Protein AF-A0A8J4B755-F1 (afdb_monomer)

Solvent-accessible surface area (backbone atoms only — not comparable to full-atom values): 79147 Å² total; per-residue (Å²): 116,48,70,44,84,85,80,72,71,47,61,29,41,59,79,61,83,51,44,21,75,85,78,73,42,72,58,63,77,44,83,29,50,64,48,62,47,71,40,53,87,45,97,86,51,49,48,25,74,41,77,45,76,20,34,78,77,36,71,37,46,46,49,58,46,61,76,39,72,43,29,35,39,36,38,30,28,19,37,40,72,45,98,89,33,72,62,27,54,36,50,59,56,68,59,55,45,43,48,38,69,38,93,82,14,48,42,48,37,45,19,38,54,24,54,59,19,34,35,56,35,79,83,66,45,43,65,42,79,30,76,23,81,61,45,77,59,45,72,63,50,36,61,69,54,45,51,51,47,41,57,70,53,29,62,85,73,73,47,64,71,87,80,33,69,31,44,35,38,31,34,33,55,88,42,43,85,61,56,76,46,40,55,46,37,33,62,35,56,40,39,29,41,21,21,53,43,71,67,10,68,67,19,69,15,41,53,48,27,24,56,40,15,21,37,49,51,68,60,19,18,22,92,91,35,76,42,62,19,56,72,12,15,38,23,65,7,50,19,34,65,42,64,64,51,27,42,54,31,54,35,33,47,57,63,43,74,36,32,68,88,72,39,63,72,31,26,53,49,77,45,82,41,35,27,44,73,73,22,48,99,40,44,25,27,39,37,35,43,50,71,78,41,100,78,61,55,52,28,40,31,39,28,32,36,48,59,37,83,30,21,53,60,45,50,79,81,40,43,64,12,42,34,33,35,35,31,34,32,69,39,71,78,31,59,65,46,77,75,80,46,59,42,25,47,78,50,53,42,50,58,66,39,73,51,74,41,66,96,70,31,33,32,41,38,30,37,65,64,40,80,90,79,41,32,32,36,43,36,39,22,36,43,92,87,45,69,86,60,48,37,78,59,77,78,76,80,72,78,80,76,83,76,81,83,80,84,88,82,83,95,79,78,83,81,79,80,80,80,77,79,81,79,80,80,77,86,75,79,85,80,75,80,77,80,74,77,77,76,75,80,70,80,75,75,75,75,76,75,75,75,74,75,73,74,75,75,73,80,72,76,76,75,77,74,77,77,76,78,76,77,78,76,78,80,72,80,75,77,78,73,82,73,76,84,78,74,79,76,79,76,78,76,78,77,80,72,84,74,74,85,77,79,83,77,82,80,81,81,82,84,83,81,87,77,84,83,79,85,83,82,87,81,86,82,90,81,88,82,84,87,90,85,82,92,84,84,87,82,81,94,73,82,86,74,84,74,80,78,76,72,70,66,40,76,44,79,46,43,18,31,30,23,34,32,89,43,82,97,66,55,48,28,32,34,38,27,66,80,87,49,85,51,63,28,40,42,78,56,81,50,46,23,70,88,78,72,43,74,56,50,56,23,76,17,38,33,37,29,37,35,31,18,78,40,95,87,53,48,50,27,79,44,76,45,74,23,38,76,79,38,70,28,50,51,44,60,46,59,75,39,72,43,31,35,38,35,39,29,28,21,31,36,66,44,99,68,34,75,54,32,59,34,53,59,54,67,58,56,45,41,49,38,68,42,93,82,14,47,43,49,37,44,20,39,54,25,54,59,18,34,35,56,35,80,84,67,46,42,64,40,79,24,77,29,75,29,39,64,54,45,74,62,51,32,64,67,50,45,51,52,48,40,58,68,51,28,62,85,72,72,48,62,72,90,79,37,68,32,42,35,38,32,34,35,57,86,42,40,83,62,52,75,49,34,54,46,24,24,26,25,52,43,42,30,40,22,22,51,42,70,65,8,69,66,20,67,15,39,52,47,27,24,54,41,14,22,44,51,52,64,60,19,16,24,93,91,36,79,35,64,17,52,73,12,13,40,19,72,6,51,22,36,65,39,67,63,52,27,42,54,29,54,43,40,41,58,60,42,74,35,30,67,88,72,41,62,73,30,27,48,50,77,44,80,40,36,27,44,73,62,31,76,45,83,35,28,29,37,36,34,45,51,74,79,41,100,80,62,62,52,26,39,28,41,28,30,36,49,60,38,83,26,22,56,62,45,50,78,81,40,41,66,12,42,35,33,34,35,28,32,31,74,35,71,78,30,59,56,41,74,64,78,45,58,41,23,46,78,50,53,44,53,57,66,37,72,52,72,45,69,96,69,32,32,34,42,38,33,36,65,61,40,84,89,80,42,32,34,38,42,34,39,24,37,44,92,87,47,69,88,61,49,37,77,59,78,72,87,76,84,80,88,75,93,78,87,82,86,79,80,92,80,79,89,81,77,85,86,83,84,88,84,83,89,88,84,88,87,88,90,91,92,85,86,89,89,89,88,90,84,91,91,83,91,88,90,87,88,88,86,84,83,90,79,85,84,82,80,83,85,79,83,82,82,84,81,82,86,81,83,86,84,84,84,83,86,83,82,88,88,80,85,91,82,83,87,82,84,85,88,79,86,83,81,82,85,81,81,83,82,79,83,80,84,83,79,81,85,77,81,84,81,81,79,80,83,78,80,81,80,87,78,81,86,80,81,83,86,82,90,85,87,89,84,86,88,85,82,86,85,84,89,82,82,86,85,76,93,76,80,88,77,80,78,82,83,77,84,79,82,85,80,80,82,87,82,88,82,89,82,87,88,87,86,84,85,85,80,84,82,83,93,78,84,89,88,85,88,89,89,87,91,85,86,87,87,79,86,85,86,89,82,84,80,87,80,78,89,78,84,83,82,83,86,85,91,84,88,89,86,84,88,86,85,88,84,89,80,90,80,78,85,82,79,82,83,83,82,83,82,83,81,86,73,90,77,82,84,82,88,82,83,86,85,78,84,87,84,87,82,88,82,90,84,92,86,90,84,86,85,84,87,85,84,85,85,82,86,85,82,84,86,82,85,85,83,82,84,83,83,83,82,82,81,88,80,83,91,133

InterPro domains:
  IPR008752 Peptidase M11, gametolysin [PF05548] (77-336)
  IPR008752 Peptidase M11, gametolysin [PF05548] (650-909)

Organism: NCBI:txid51714

Mean predicted aligned error: 23.21 Å

Structure (mmCIF, N/CA/C/O backbone):
data_AF-A0A8J4B755-F1
#
_entry.id   AF-A0A8J4B755-F1
#
loop_
_atom_site.group_PDB
_atom_site.id
_atom_site.type_symbol
_atom_site.label_atom_id
_atom_site.label_alt_id
_atom_site.label_comp_id
_atom_site.label_asym_id
_atom_site.label_entity_id
_atom_site.label_seq_id
_atom_site.pdbx_PDB_ins_code
_atom_site.Cartn_x
_atom_site.Cartn_y
_atom_site.Cartn_z
_atom_site.occupancy
_atom_site.B_iso_or_equiv
_atom_site.auth_seq_id
_atom_site.auth_comp_id
_atom_site.auth_asym_id
_atom_site.auth_atom_id
_atom_site.pdbx_PDB_model_num
ATOM 1 N N . MET A 1 1 ? -0.000 -13.710 20.789 1.00 70.88 1 MET A N 1
ATOM 2 C CA . MET A 1 1 ? -0.459 -14.877 21.572 1.00 70.88 1 MET A CA 1
ATOM 3 C C . MET A 1 1 ? 0.724 -15.768 21.922 1.00 70.88 1 MET A C 1
ATOM 5 O O . MET A 1 1 ? 1.701 -15.755 21.183 1.00 70.88 1 MET A O 1
ATOM 9 N N . LEU A 1 2 ? 0.645 -16.519 23.022 1.00 73.75 2 LEU A N 1
ATOM 10 C CA . LEU A 1 2 ? 1.598 -17.566 23.408 1.00 73.75 2 LEU A CA 1
ATOM 11 C C . LEU A 1 2 ? 0.835 -18.793 23.911 1.00 73.75 2 LEU A C 1
ATOM 13 O O . LEU A 1 2 ? 0.155 -18.707 24.929 1.00 73.75 2 LEU A O 1
ATOM 17 N N . THR A 1 3 ? 0.966 -19.938 23.248 1.00 71.69 3 THR A N 1
ATOM 18 C CA . THR A 1 3 ? 0.334 -21.187 23.700 1.00 71.69 3 THR A CA 1
ATOM 19 C C . THR A 1 3 ? 1.269 -21.966 24.621 1.00 71.69 3 THR A C 1
ATOM 21 O O . THR A 1 3 ? 2.419 -22.235 24.277 1.00 71.69 3 THR A O 1
ATOM 24 N N . SER A 1 4 ? 0.773 -22.333 25.804 1.00 71.88 4 SER A N 1
ATOM 25 C CA . SER A 1 4 ? 1.514 -23.128 26.787 1.00 71.88 4 SER A CA 1
ATOM 26 C C . SER A 1 4 ? 1.760 -24.553 26.289 1.00 71.88 4 SER A C 1
ATOM 28 O O . SER A 1 4 ? 0.820 -25.294 25.998 1.00 71.88 4 SER A O 1
ATOM 30 N N . THR A 1 5 ? 3.028 -24.966 26.267 1.00 63.84 5 THR A N 1
ATOM 31 C CA . THR A 1 5 ? 3.448 -26.346 25.974 1.00 63.84 5 THR A CA 1
ATOM 32 C C . THR A 1 5 ? 3.355 -27.278 27.188 1.00 63.84 5 THR A C 1
ATOM 34 O O . THR A 1 5 ? 3.471 -28.491 27.032 1.00 63.84 5 THR A O 1
ATOM 37 N N . ASN A 1 6 ? 3.078 -26.754 28.389 1.00 55.81 6 ASN A N 1
ATOM 38 C CA . ASN A 1 6 ? 3.037 -27.511 29.651 1.00 55.81 6 ASN A CA 1
ATOM 39 C C . ASN A 1 6 ? 1.725 -28.309 29.847 1.00 55.81 6 ASN A C 1
ATOM 41 O O . ASN A 1 6 ? 1.189 -28.383 30.950 1.00 55.81 6 ASN A O 1
ATOM 45 N N . GLY A 1 7 ? 1.174 -28.880 28.772 1.00 43.09 7 GLY A N 1
ATOM 46 C CA . GLY A 1 7 ? 0.017 -29.786 28.806 1.00 43.09 7 GLY A CA 1
ATOM 47 C C . GLY A 1 7 ? -1.362 -29.150 29.036 1.00 43.09 7 GLY A C 1
ATOM 48 O O . GLY A 1 7 ? -2.357 -29.862 28.961 1.00 43.09 7 GLY A O 1
ATOM 49 N N . SER A 1 8 ? -1.457 -27.838 29.281 1.00 52.34 8 SER A N 1
ATOM 50 C CA . SER A 1 8 ? -2.742 -27.153 29.511 1.00 52.34 8 SER A CA 1
ATOM 51 C C . SER A 1 8 ? -3.409 -26.600 28.243 1.00 52.34 8 SER A C 1
ATOM 53 O O . SER A 1 8 ? -4.536 -26.113 28.320 1.00 52.34 8 SER A O 1
ATOM 55 N N . SER A 1 9 ? -2.704 -26.607 27.101 1.00 56.41 9 SER A N 1
ATOM 56 C CA . SER A 1 9 ? -3.113 -26.004 25.814 1.00 56.41 9 SER A CA 1
ATOM 57 C C . SER A 1 9 ? -3.626 -24.557 25.911 1.00 56.41 9 SER A C 1
ATOM 59 O O . SER A 1 9 ? -4.322 -24.076 25.022 1.00 56.41 9 SER A O 1
ATOM 61 N N . SER A 1 10 ? -3.301 -23.852 26.996 1.00 65.12 10 SER A N 1
ATOM 62 C CA . SER A 1 10 ? -3.840 -22.525 27.284 1.00 65.12 10 SER A CA 1
ATOM 63 C C . SER A 1 10 ? -3.085 -21.477 26.473 1.00 65.12 10 SER A C 1
ATOM 65 O O . SER A 1 10 ? -1.857 -21.394 26.562 1.00 65.12 10 SER A O 1
ATOM 67 N N . THR A 1 11 ? -3.811 -20.679 25.695 1.00 72.12 11 THR A N 1
ATOM 68 C CA . THR A 1 11 ? -3.244 -19.555 24.946 1.00 72.12 11 THR A CA 1
ATOM 69 C C . THR A 1 11 ? -3.331 -18.284 25.777 1.00 72.12 11 THR A C 1
ATOM 71 O O . THR A 1 11 ? -4.400 -17.931 26.270 1.00 72.12 11 THR A O 1
ATOM 74 N N . TYR A 1 12 ? -2.196 -17.603 25.922 1.00 78.69 12 TYR A N 1
ATOM 75 C CA . TYR A 1 12 ? -2.059 -16.359 26.661 1.00 78.69 12 TYR A CA 1
ATOM 76 C C . TYR A 1 12 ? -1.900 -15.158 25.724 1.00 78.69 12 TYR A C 1
ATOM 78 O O . TYR A 1 12 ? -1.070 -15.161 24.805 1.00 78.69 12 TYR A O 1
ATOM 86 N N . THR A 1 13 ? -2.658 -14.097 25.985 1.00 79.81 13 THR A N 1
ATOM 87 C CA . THR A 1 13 ? -2.501 -12.800 25.322 1.00 79.81 13 THR A CA 1
ATOM 88 C C . THR A 1 13 ? -1.381 -12.033 26.015 1.00 79.81 13 THR A C 1
ATOM 90 O O . THR A 1 13 ? -1.463 -11.745 27.205 1.00 79.81 13 THR A O 1
ATOM 93 N N . LEU A 1 14 ? -0.315 -11.712 25.281 1.00 81.94 14 LEU A N 1
ATOM 94 C CA . LEU A 1 14 ? 0.803 -10.917 25.795 1.00 81.94 14 LEU A CA 1
ATOM 95 C C . LEU A 1 14 ? 0.508 -9.420 25.563 1.00 81.94 14 LEU A C 1
ATOM 97 O O . LEU A 1 14 ? -0.042 -9.098 24.509 1.00 81.94 14 LEU A O 1
ATOM 101 N N . PRO A 1 15 ? 0.878 -8.502 26.478 1.00 78.38 15 PRO A N 1
ATOM 102 C CA . PRO A 1 15 ? 0.558 -7.077 26.349 1.00 78.38 15 PRO A CA 1
ATOM 103 C C . PRO A 1 15 ? 1.447 -6.366 25.317 1.00 78.38 15 PRO A C 1
ATOM 105 O O . PRO A 1 15 ? 1.134 -5.272 24.860 1.00 78.38 15 PRO A O 1
ATOM 108 N N . ASN A 1 16 ? 2.568 -6.986 24.958 1.00 77.94 16 ASN A N 1
ATOM 109 C CA . ASN A 1 16 ? 3.535 -6.544 23.967 1.00 77.94 16 ASN A CA 1
ATOM 110 C C . ASN A 1 16 ? 4.295 -7.759 23.410 1.00 77.94 16 ASN A C 1
ATOM 112 O O . ASN A 1 16 ? 4.203 -8.874 23.935 1.00 77.94 16 ASN A O 1
ATOM 116 N N . ARG A 1 17 ? 5.059 -7.549 22.334 1.00 78.38 17 ARG A N 1
ATOM 117 C CA . ARG A 1 17 ? 5.937 -8.579 21.777 1.00 78.38 17 ARG A CA 1
ATOM 118 C C . ARG A 1 17 ? 7.095 -8.850 22.754 1.00 78.38 17 ARG A C 1
ATOM 120 O O . ARG A 1 17 ? 7.734 -7.896 23.198 1.00 78.38 17 ARG A O 1
ATOM 127 N N . PRO A 1 18 ? 7.364 -10.114 23.125 1.00 81.31 18 PRO A N 1
ATOM 128 C CA . PRO A 1 18 ? 8.457 -10.431 24.032 1.00 81.31 18 PRO A CA 1
ATOM 129 C C . PRO A 1 18 ? 9.816 -10.109 23.397 1.00 81.31 18 PRO A C 1
ATOM 131 O O . PRO A 1 18 ? 10.061 -10.443 22.240 1.00 81.31 18 PRO A O 1
ATOM 134 N N . VAL A 1 19 ? 10.705 -9.490 24.174 1.00 78.81 19 VAL A N 1
ATOM 135 C CA . VAL A 1 19 ? 12.096 -9.199 23.793 1.00 78.81 19 VAL A CA 1
ATOM 136 C C . VAL A 1 19 ? 13.005 -10.240 24.433 1.00 78.81 19 VAL A C 1
ATOM 138 O O . VAL A 1 19 ? 12.908 -10.480 25.636 1.00 78.81 19 VAL A O 1
ATOM 141 N N . ASP A 1 20 ? 13.878 -10.850 23.640 1.00 76.88 20 ASP A N 1
ATOM 142 C CA . ASP A 1 20 ? 14.851 -11.825 24.116 1.00 76.88 20 ASP A CA 1
ATOM 143 C C . ASP A 1 20 ? 15.873 -11.167 25.056 1.00 76.88 20 ASP A C 1
ATOM 145 O O . ASP A 1 20 ? 16.609 -10.262 24.662 1.00 76.88 20 ASP A O 1
ATOM 149 N N . VAL A 1 21 ? 15.946 -11.629 26.305 1.00 81.44 21 VAL A N 1
ATOM 150 C CA . VAL A 1 21 ? 16.795 -11.015 27.342 1.00 81.44 21 VAL A CA 1
ATOM 151 C C . VAL A 1 21 ? 18.302 -11.189 27.127 1.00 81.44 21 VAL A C 1
ATOM 153 O O . VAL A 1 21 ? 19.074 -10.562 27.849 1.00 81.44 21 VAL A O 1
ATOM 156 N N . LEU A 1 22 ? 18.740 -12.025 26.177 1.00 72.56 22 LEU A N 1
ATOM 157 C CA . LEU A 1 22 ? 20.162 -12.201 25.862 1.00 72.56 22 LEU A CA 1
ATOM 158 C C . LEU A 1 22 ? 20.598 -11.331 24.680 1.00 72.56 22 LEU A C 1
ATOM 160 O O . LEU A 1 22 ? 21.681 -10.754 24.710 1.00 72.56 22 LEU A O 1
ATOM 164 N N . SER A 1 23 ? 19.769 -11.250 23.640 1.00 69.00 23 SER A N 1
ATOM 165 C CA . SER A 1 23 ? 20.085 -10.540 22.393 1.00 69.00 23 SER A CA 1
ATOM 166 C C . SER A 1 23 ? 19.481 -9.136 22.294 1.00 69.00 23 SER A C 1
ATOM 168 O O . SER A 1 23 ? 19.884 -8.367 21.424 1.00 69.00 23 SER A O 1
ATOM 170 N N . GLY A 1 24 ? 18.510 -8.793 23.147 1.00 70.19 24 GLY A N 1
ATOM 171 C CA . GLY A 1 24 ? 17.774 -7.525 23.087 1.00 70.19 24 GLY A CA 1
ATOM 172 C C . GLY A 1 24 ? 16.855 -7.385 21.866 1.00 70.19 24 GLY A C 1
ATOM 173 O O . GLY A 1 24 ? 16.282 -6.319 21.658 1.00 70.19 24 GLY A O 1
ATOM 174 N N . GLN A 1 25 ? 16.714 -8.439 21.058 1.00 63.28 25 GLN A N 1
ATOM 175 C CA . GLN A 1 25 ? 15.888 -8.468 19.851 1.00 63.28 25 GLN A CA 1
ATOM 176 C C . GLN A 1 25 ? 14.451 -8.888 20.173 1.00 63.28 25 GLN A C 1
ATOM 178 O O . GLN A 1 25 ? 14.212 -9.706 21.064 1.00 63.28 25 GLN A O 1
ATOM 183 N N . GLU A 1 26 ? 13.476 -8.369 19.427 1.00 71.06 26 GLU A N 1
ATOM 184 C CA . GLU A 1 26 ? 12.100 -8.859 19.520 1.00 71.06 26 GLU A CA 1
ATOM 185 C C . GLU A 1 26 ? 12.007 -10.309 19.028 1.00 71.06 26 GLU A C 1
ATOM 187 O O . GLU A 1 26 ? 12.483 -10.652 17.943 1.00 71.06 26 GLU A O 1
ATOM 192 N N . LEU A 1 27 ? 11.344 -11.168 19.801 1.00 65.44 27 LEU A N 1
ATOM 193 C CA . LEU A 1 27 ? 11.142 -12.561 19.424 1.00 65.44 27 LEU A CA 1
ATOM 194 C C . LEU A 1 27 ? 10.181 -12.642 18.216 1.00 65.44 27 LEU A C 1
ATOM 196 O O . LEU A 1 27 ? 9.071 -12.095 18.276 1.00 65.44 27 LEU A O 1
ATOM 200 N N . PRO A 1 28 ? 10.560 -13.295 17.098 1.00 61.50 28 PRO A N 1
ATOM 201 C CA . PRO A 1 28 ? 9.649 -13.537 15.984 1.00 61.50 28 PRO A CA 1
ATOM 202 C C . PRO A 1 28 ? 8.440 -14.386 16.407 1.00 61.50 28 PRO A C 1
ATOM 204 O O . PRO A 1 28 ? 8.613 -15.339 17.172 1.00 61.50 28 PRO A O 1
ATOM 207 N N . PRO A 1 29 ? 7.225 -14.078 15.905 1.00 58.16 29 PRO A N 1
ATOM 208 C CA . PRO A 1 29 ? 6.101 -15.005 16.004 1.00 58.16 29 PRO A CA 1
ATOM 209 C C . PRO A 1 29 ? 6.469 -16.310 15.291 1.00 58.16 29 PRO A C 1
ATOM 211 O O . PRO A 1 29 ? 7.160 -16.299 14.269 1.00 58.16 29 PRO A O 1
ATOM 214 N N . GLY A 1 30 ? 6.081 -17.450 15.861 1.00 58.88 30 GLY A N 1
ATOM 215 C CA . GLY A 1 30 ? 6.693 -18.703 15.450 1.00 58.88 30 GLY A CA 1
ATOM 216 C C . GLY A 1 30 ? 6.338 -19.923 16.296 1.00 58.88 30 GLY A C 1
ATOM 217 O O . GLY A 1 30 ? 5.962 -19.785 17.454 1.00 58.88 30 GLY A O 1
ATOM 218 N N . ARG A 1 31 ? 6.585 -21.134 15.769 1.00 55.41 31 ARG A N 1
ATOM 219 C CA . ARG A 1 31 ? 6.598 -22.392 16.557 1.00 55.41 31 ARG A CA 1
ATOM 220 C C . ARG A 1 31 ? 7.875 -22.567 17.400 1.00 55.41 31 ARG A C 1
ATOM 222 O O . ARG A 1 31 ? 8.241 -23.680 17.768 1.00 55.41 31 ARG A O 1
ATOM 229 N N . GLY A 1 32 ? 8.583 -21.474 17.669 1.00 62.75 32 GLY A N 1
ATOM 230 C CA . GLY A 1 32 ? 9.768 -21.472 18.511 1.00 62.75 32 GLY A CA 1
ATOM 231 C C . GLY A 1 32 ? 9.370 -21.611 19.976 1.00 62.75 32 GLY A C 1
ATOM 232 O O . GLY A 1 32 ? 8.441 -20.948 20.434 1.00 62.75 32 GLY A O 1
ATOM 233 N N . ILE A 1 33 ? 10.071 -22.460 20.725 1.00 69.00 33 ILE A N 1
ATOM 234 C CA . ILE A 1 33 ? 9.864 -22.553 22.169 1.00 69.00 33 ILE A CA 1
ATOM 235 C C . ILE A 1 33 ? 10.492 -21.311 22.797 1.00 69.00 33 ILE A C 1
ATOM 237 O O . ILE A 1 33 ? 11.715 -21.150 22.770 1.00 69.00 33 ILE A O 1
ATOM 241 N N . ILE A 1 34 ? 9.658 -20.446 23.373 1.00 73.62 34 ILE A N 1
ATOM 242 C CA . ILE A 1 34 ? 10.104 -19.319 24.192 1.00 73.62 34 ILE A CA 1
ATOM 243 C C . ILE A 1 34 ? 9.778 -19.585 25.661 1.00 73.62 34 ILE A C 1
ATOM 245 O O . ILE A 1 34 ? 8.702 -20.077 25.998 1.00 73.62 34 ILE A O 1
ATOM 249 N N . PHE A 1 35 ? 10.713 -19.249 26.539 1.00 81.19 35 PHE A N 1
ATOM 250 C CA . PHE A 1 35 ? 10.473 -19.168 27.975 1.00 81.19 35 PHE A CA 1
ATOM 251 C C . PHE A 1 35 ? 10.160 -17.711 28.312 1.00 81.19 35 PHE A C 1
ATOM 253 O O . PHE A 1 35 ? 10.894 -16.844 27.856 1.00 81.19 35 PHE A O 1
ATOM 260 N N . LEU A 1 36 ? 9.109 -17.420 29.083 1.00 89.50 36 LEU A N 1
ATOM 261 C CA . LEU A 1 36 ? 8.870 -16.089 29.657 1.00 89.50 36 LEU A CA 1
ATOM 262 C C . LEU A 1 36 ? 8.086 -16.178 30.970 1.00 89.50 36 LEU A C 1
ATOM 264 O O . LEU A 1 36 ? 7.410 -17.170 31.238 1.00 89.50 36 LEU A O 1
ATOM 268 N N . THR A 1 37 ? 8.144 -15.113 31.767 1.00 88.75 37 THR A N 1
ATOM 269 C CA . THR A 1 37 ? 7.263 -14.901 32.923 1.00 88.75 37 THR A CA 1
ATOM 270 C C . THR A 1 37 ? 6.067 -14.072 32.467 1.00 88.75 37 THR A C 1
ATOM 272 O O . THR A 1 37 ? 6.256 -12.950 32.004 1.00 88.75 37 THR A O 1
ATOM 275 N N . CYS A 1 38 ? 4.850 -14.596 32.607 1.00 87.06 38 CYS A N 1
ATOM 276 C CA . CYS A 1 38 ? 3.598 -13.870 32.372 1.00 87.06 38 CYS A CA 1
ATOM 277 C C . CYS A 1 38 ? 2.952 -13.523 33.718 1.00 87.06 38 CYS A C 1
ATOM 279 O O . CYS A 1 38 ? 2.765 -14.403 34.558 1.00 87.06 38 CYS A O 1
ATOM 281 N N . PHE A 1 39 ? 2.598 -12.255 33.920 1.00 88.00 39 PHE A N 1
ATOM 282 C CA . PHE A 1 39 ? 1.861 -11.806 35.101 1.00 88.00 39 PHE A CA 1
ATOM 283 C C . PHE A 1 39 ? 0.376 -11.727 34.762 1.00 88.00 39 PHE A C 1
ATOM 285 O O . PHE A 1 39 ? 0.003 -10.977 33.868 1.00 88.00 39 PHE A O 1
ATOM 292 N N . LEU A 1 40 ? -0.472 -12.480 35.461 1.00 84.00 40 LEU A N 1
ATOM 293 C CA . LEU A 1 40 ? -1.921 -12.471 35.246 1.00 84.00 40 LEU A CA 1
ATOM 294 C C . LEU A 1 40 ? -2.608 -11.573 36.289 1.00 84.00 40 LEU A C 1
ATOM 296 O O . LEU A 1 40 ? -2.261 -11.658 37.468 1.00 84.00 40 LEU A O 1
ATOM 300 N N . PRO A 1 41 ? -3.600 -10.742 35.911 1.00 75.38 41 PRO A N 1
ATOM 301 C CA . PRO A 1 41 ? -4.337 -9.905 36.863 1.00 75.38 41 PRO A CA 1
ATOM 302 C C . PRO A 1 41 ? -5.228 -10.718 37.821 1.00 75.38 41 PRO A C 1
ATOM 304 O O . PRO A 1 41 ? -5.605 -10.221 38.879 1.00 75.38 41 PRO A O 1
ATOM 307 N N . ASN A 1 42 ? -5.577 -11.957 37.464 1.00 83.50 42 ASN A N 1
ATOM 308 C CA . ASN A 1 42 ? -6.240 -12.943 38.319 1.00 83.50 42 ASN A CA 1
ATOM 309 C C . ASN A 1 42 ? -6.043 -14.359 37.738 1.00 83.50 42 ASN A C 1
ATOM 311 O O . ASN A 1 42 ? -5.638 -14.511 36.587 1.00 83.50 42 ASN A O 1
ATOM 315 N N . ALA A 1 43 ? -6.341 -15.395 38.527 1.00 72.81 43 ALA A N 1
ATOM 316 C CA . ALA A 1 43 ? -6.082 -16.795 38.168 1.00 72.81 43 ALA A CA 1
ATOM 317 C C . ALA A 1 43 ? -6.915 -17.336 36.985 1.00 72.81 43 ALA A C 1
ATOM 319 O O . ALA A 1 43 ? -6.558 -18.368 36.426 1.00 72.81 43 ALA A O 1
ATOM 320 N N . SER A 1 44 ? -8.008 -16.666 36.607 1.00 70.88 44 SER A N 1
ATOM 321 C CA . SER A 1 44 ? -8.846 -17.023 35.452 1.00 70.88 44 SER A CA 1
ATOM 322 C C . SER A 1 44 ? -8.507 -16.235 34.183 1.00 70.88 44 SER A C 1
ATOM 324 O O . SER A 1 44 ? -9.083 -16.503 33.130 1.00 70.88 44 SER A O 1
ATOM 326 N N . SER A 1 45 ? -7.592 -15.265 34.253 1.00 74.25 45 SER A N 1
ATOM 327 C CA . SER A 1 45 ? -7.200 -14.470 33.095 1.00 74.25 45 SER A CA 1
ATOM 328 C C . SER A 1 45 ? -6.265 -15.253 32.176 1.00 74.25 45 SER A C 1
ATOM 330 O O . SER A 1 45 ? -5.289 -15.850 32.623 1.00 74.25 45 SER A O 1
ATOM 332 N N . THR A 1 46 ? -6.520 -15.184 30.873 1.00 78.81 46 THR A N 1
ATOM 333 C CA . THR A 1 46 ? -5.562 -15.566 29.826 1.00 78.81 46 THR A CA 1
ATOM 334 C C . THR A 1 46 ? -4.743 -14.372 29.328 1.00 78.81 46 THR A C 1
ATOM 336 O O . THR A 1 46 ? -3.811 -14.554 28.551 1.00 78.81 46 THR A O 1
ATOM 339 N N . THR A 1 47 ? -5.019 -13.149 29.788 1.00 83.62 47 THR A N 1
ATOM 340 C CA . THR A 1 47 ? -4.282 -11.948 29.373 1.00 83.62 47 THR A CA 1
ATOM 341 C C . THR A 1 47 ? -3.214 -11.596 30.399 1.00 83.62 47 THR A C 1
ATOM 343 O O . THR A 1 47 ? -3.510 -11.280 31.551 1.00 83.62 47 THR A O 1
ATOM 346 N N . CYS A 1 48 ? -1.958 -11.600 29.966 1.00 83.44 48 CYS A N 1
ATOM 347 C CA . CYS A 1 48 ? -0.835 -11.127 30.758 1.00 83.44 48 CYS A CA 1
ATOM 348 C C . CYS A 1 48 ? -0.907 -9.593 30.888 1.00 83.44 48 CYS A C 1
ATOM 350 O O . CYS A 1 48 ? -0.917 -8.881 29.886 1.00 83.44 48 CYS A O 1
ATOM 352 N N . SER A 1 49 ? -0.912 -9.067 32.113 1.00 87.06 49 SER A N 1
ATOM 353 C CA . SER A 1 49 ? -0.782 -7.629 32.389 1.00 87.06 49 SER A CA 1
ATOM 354 C C . SER A 1 49 ? 0.652 -7.125 32.197 1.00 87.06 49 SER A C 1
ATOM 356 O O . SER A 1 49 ? 0.861 -5.946 31.919 1.00 87.06 49 SER A O 1
ATOM 358 N N . ASN A 1 50 ? 1.641 -8.013 32.328 1.00 85.31 50 ASN A N 1
ATOM 359 C CA . ASN A 1 50 ? 3.051 -7.743 32.056 1.00 85.31 50 ASN A CA 1
ATOM 360 C C . ASN A 1 50 ? 3.785 -9.037 31.656 1.00 85.31 50 ASN A C 1
ATOM 362 O O . ASN A 1 50 ? 3.320 -10.138 31.974 1.00 85.31 50 ASN A O 1
ATOM 366 N N . ILE A 1 51 ? 4.947 -8.907 31.012 1.00 90.00 51 ILE A N 1
ATOM 367 C CA . ILE A 1 51 ? 5.863 -10.014 30.705 1.00 90.00 51 ILE A CA 1
ATOM 368 C C . ILE A 1 51 ? 7.317 -9.657 31.035 1.00 90.00 51 ILE A C 1
ATOM 370 O O . ILE A 1 51 ? 7.754 -8.527 30.830 1.00 90.00 51 ILE A O 1
ATOM 374 N N . THR A 1 52 ? 8.090 -10.629 31.522 1.00 87.94 52 THR A N 1
ATOM 375 C CA . THR A 1 52 ? 9.538 -10.486 31.776 1.00 87.94 52 THR A CA 1
ATOM 376 C C . THR A 1 52 ? 10.292 -11.779 31.455 1.00 87.94 52 THR A C 1
ATOM 378 O O . THR A 1 52 ? 9.682 -12.823 31.224 1.00 87.94 52 THR A O 1
ATOM 381 N N . ASN A 1 53 ? 11.630 -11.733 31.465 1.00 85.94 53 ASN A N 1
ATOM 382 C CA . ASN A 1 53 ? 12.508 -12.902 31.297 1.00 85.94 53 ASN A CA 1
ATOM 383 C C . ASN A 1 53 ? 12.268 -13.693 30.000 1.00 85.94 53 ASN A C 1
ATOM 385 O O . ASN A 1 53 ? 12.471 -14.906 29.975 1.00 85.94 53 ASN A O 1
ATOM 389 N N . ALA A 1 54 ? 11.802 -13.023 28.943 1.00 85.38 54 ALA A N 1
ATOM 390 C CA . ALA A 1 54 ? 11.518 -13.693 27.690 1.00 85.38 54 ALA A CA 1
ATOM 391 C C . ALA A 1 54 ? 12.816 -14.121 26.994 1.00 85.38 54 ALA A C 1
ATOM 393 O O . ALA A 1 54 ? 13.746 -13.332 26.862 1.00 85.38 54 ALA A O 1
ATOM 394 N N . ARG A 1 55 ? 12.902 -15.383 26.581 1.00 81.81 55 ARG A N 1
ATOM 395 C CA . ARG A 1 55 ? 14.097 -15.976 25.981 1.00 81.81 55 ARG A CA 1
ATOM 396 C C . ARG A 1 55 ? 13.705 -17.001 24.930 1.00 81.81 55 ARG A C 1
ATOM 398 O O . ARG A 1 55 ? 12.894 -17.886 25.212 1.00 81.81 55 ARG A O 1
ATOM 405 N N . MET A 1 56 ? 14.334 -16.948 23.763 1.00 70.38 56 MET A N 1
ATOM 406 C CA . MET A 1 56 ? 14.241 -18.028 22.787 1.00 70.38 56 MET A CA 1
ATOM 407 C C . MET A 1 56 ? 15.028 -19.251 23.272 1.00 70.38 56 MET A C 1
ATOM 409 O O . MET A 1 56 ? 16.233 -19.183 23.515 1.00 70.38 56 MET A O 1
ATOM 413 N N . VAL A 1 57 ? 14.343 -20.384 23.412 1.00 66.12 57 VAL A N 1
ATOM 414 C CA . VAL A 1 57 ? 14.958 -21.691 23.702 1.00 66.12 57 VAL A CA 1
ATOM 415 C C . VAL A 1 57 ? 15.123 -22.494 22.409 1.00 66.12 57 VAL A C 1
ATOM 417 O O . VAL A 1 57 ? 16.102 -23.218 22.253 1.00 66.12 57 VAL A O 1
ATOM 420 N N . GLN A 1 58 ? 14.205 -22.315 21.457 1.00 59.31 58 GLN A N 1
ATOM 421 C CA . GLN A 1 58 ? 14.267 -22.883 20.113 1.00 59.31 58 GLN A CA 1
ATOM 422 C C . GLN A 1 58 ? 13.670 -21.886 19.116 1.00 59.31 58 GLN A C 1
ATOM 424 O O . GLN A 1 58 ? 12.600 -21.338 19.373 1.00 59.31 58 GLN A O 1
ATOM 429 N N . ALA A 1 59 ? 14.344 -21.640 17.991 1.00 52.06 59 ALA A N 1
ATOM 430 C CA . ALA A 1 59 ? 13.855 -20.710 16.976 1.00 52.06 59 ALA A CA 1
ATOM 431 C C . ALA A 1 59 ? 12.757 -21.319 16.100 1.00 52.06 59 ALA A C 1
ATOM 433 O O . ALA A 1 59 ? 12.685 -22.533 15.898 1.00 52.06 59 ALA A O 1
ATOM 434 N N . ALA A 1 60 ? 11.907 -20.448 15.567 1.00 50.81 60 ALA A N 1
ATOM 435 C CA . ALA A 1 60 ? 10.839 -20.822 14.664 1.00 50.81 60 ALA A CA 1
ATOM 436 C C . ALA A 1 60 ? 11.339 -20.855 13.220 1.00 50.81 60 ALA A C 1
ATOM 438 O O . ALA A 1 60 ? 11.508 -19.810 12.600 1.00 50.81 60 ALA A O 1
ATOM 439 N N . MET A 1 61 ? 11.526 -22.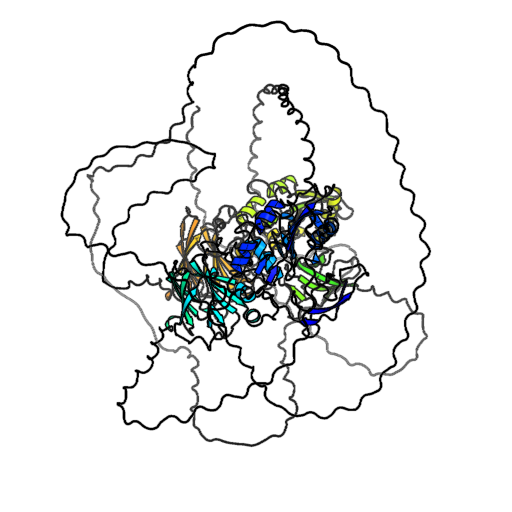054 12.674 1.00 52.47 61 MET A N 1
ATOM 440 C CA . MET A 1 61 ? 11.568 -22.206 11.221 1.00 52.47 61 MET A CA 1
ATOM 441 C C . MET A 1 61 ? 10.135 -22.244 10.670 1.00 52.47 61 MET A C 1
ATOM 443 O O . MET A 1 61 ? 9.235 -22.727 11.372 1.00 52.47 61 MET A O 1
ATOM 447 N N . PRO A 1 62 ? 9.909 -21.826 9.408 1.00 55.94 62 PRO A N 1
ATOM 448 C CA . PRO A 1 62 ? 8.779 -22.325 8.635 1.00 55.94 62 PRO A CA 1
ATOM 449 C C . PRO A 1 62 ? 8.743 -23.847 8.777 1.00 55.94 62 PRO A C 1
ATOM 451 O O . PRO A 1 62 ? 9.771 -24.517 8.631 1.00 55.94 62 PRO A O 1
ATOM 454 N N . THR A 1 63 ? 7.591 -24.400 9.143 1.00 66.44 63 THR A N 1
ATOM 455 C CA . THR A 1 63 ? 7.501 -25.846 9.357 1.00 66.44 63 THR A CA 1
ATOM 456 C C . THR A 1 63 ? 7.575 -26.505 7.989 1.00 66.44 63 THR A C 1
ATOM 458 O O . THR A 1 63 ? 6.646 -26.359 7.202 1.00 66.44 63 THR A O 1
ATOM 461 N N . GLN A 1 64 ? 8.658 -27.231 7.693 1.00 74.62 64 GLN A N 1
ATOM 462 C CA . GLN A 1 64 ? 8.701 -28.054 6.485 1.00 74.62 64 GLN A CA 1
ATOM 463 C C . GLN A 1 64 ? 7.557 -29.066 6.554 1.00 74.62 64 GLN A C 1
ATOM 465 O O . GLN A 1 64 ? 7.527 -29.945 7.415 1.00 74.62 64 GLN A O 1
ATOM 470 N N . THR A 1 65 ? 6.594 -28.927 5.652 1.00 80.88 65 THR A N 1
ATOM 471 C CA . THR A 1 65 ? 5.349 -29.696 5.637 1.00 80.88 65 THR A CA 1
ATOM 472 C C . THR A 1 65 ? 5.508 -30.901 4.721 1.00 80.88 65 THR A C 1
ATOM 474 O O . THR A 1 65 ? 4.782 -31.085 3.747 1.00 80.88 65 THR A O 1
ATOM 477 N N . THR A 1 66 ? 6.523 -31.713 5.023 1.00 81.75 66 THR A N 1
ATOM 478 C CA . THR A 1 66 ? 6.840 -32.929 4.271 1.00 81.75 66 THR A CA 1
ATOM 479 C C . THR A 1 66 ? 6.181 -34.145 4.913 1.00 81.75 66 THR A C 1
ATOM 481 O O . THR A 1 66 ? 6.350 -34.400 6.101 1.00 81.75 66 THR A O 1
ATOM 484 N N . ASN A 1 67 ? 5.421 -34.896 4.112 1.00 85.62 67 ASN A N 1
ATOM 485 C CA . ASN A 1 67 ? 4.680 -36.097 4.514 1.00 85.62 67 ASN A CA 1
ATOM 486 C C . ASN A 1 67 ? 3.704 -35.874 5.688 1.00 85.62 67 ASN A C 1
ATOM 488 O O . ASN A 1 67 ? 3.537 -36.755 6.535 1.00 85.62 67 ASN A O 1
ATOM 492 N N . ILE A 1 68 ? 3.054 -34.708 5.750 1.00 87.00 68 ILE A N 1
ATOM 493 C CA . ILE A 1 68 ? 2.076 -34.399 6.799 1.00 87.00 68 ILE A CA 1
ATOM 494 C C . ILE A 1 68 ? 0.643 -34.675 6.339 1.00 87.00 68 ILE A C 1
ATOM 496 O O . ILE A 1 68 ? 0.276 -34.439 5.188 1.00 87.00 68 ILE A O 1
ATOM 500 N N . THR A 1 69 ? -0.183 -35.140 7.275 1.00 91.19 69 THR A N 1
ATOM 501 C CA . THR A 1 69 ? -1.623 -35.331 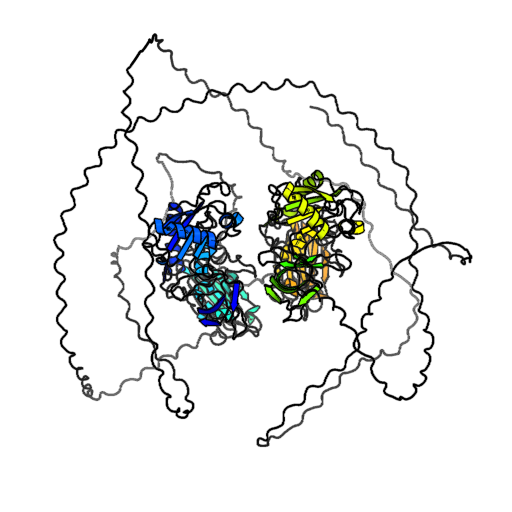7.076 1.00 91.19 69 THR A CA 1
ATOM 502 C C . THR A 1 69 ? -2.397 -34.352 7.958 1.00 91.19 69 THR A C 1
ATOM 504 O O . THR A 1 69 ? -2.159 -34.274 9.164 1.00 91.19 69 THR A O 1
ATOM 507 N N . LEU A 1 70 ? -3.304 -33.575 7.362 1.00 92.12 70 LEU A N 1
ATOM 508 C CA . LEU A 1 70 ? -4.133 -32.594 8.055 1.00 92.12 70 LEU A CA 1
ATOM 509 C C . LEU A 1 70 ? -5.507 -33.185 8.383 1.00 92.12 70 LEU A C 1
ATOM 511 O O . LEU A 1 70 ? -6.356 -33.338 7.505 1.00 92.12 70 LEU A O 1
ATOM 515 N N . SER A 1 71 ? -5.742 -33.472 9.660 1.00 90.38 71 SER A N 1
ATOM 516 C CA . SER A 1 71 ? -7.072 -33.747 10.205 1.00 90.38 71 SER A CA 1
ATOM 517 C C . SER A 1 71 ? -7.725 -32.406 10.548 1.00 90.38 71 SER A C 1
ATOM 519 O O . SER A 1 71 ? -7.262 -31.732 11.464 1.00 90.38 71 SER A O 1
ATOM 521 N N . MET A 1 72 ? -8.765 -31.984 9.823 1.00 94.19 72 MET A N 1
ATOM 522 C CA . MET A 1 72 ? -9.311 -30.621 9.955 1.00 94.19 72 MET A CA 1
ATOM 523 C C . MET A 1 72 ? -10.780 -30.587 10.375 1.00 94.19 72 MET A C 1
ATOM 525 O O . MET A 1 72 ? -11.588 -31.398 9.914 1.00 94.19 72 MET A O 1
ATOM 529 N N . LEU A 1 73 ? -11.120 -29.602 11.205 1.00 96.44 73 LEU A N 1
ATOM 530 C CA . LEU A 1 73 ? -12.488 -29.274 11.600 1.00 96.44 73 LEU A CA 1
ATOM 531 C C . LEU A 1 73 ? -12.858 -27.894 11.056 1.00 96.44 73 LEU A C 1
ATOM 533 O O . LEU A 1 73 ? -12.177 -26.919 11.355 1.00 96.44 73 LEU A O 1
ATOM 537 N N . VAL A 1 74 ? -13.950 -27.797 10.302 1.00 97.75 74 VAL A N 1
ATOM 538 C CA . VAL A 1 74 ? -14.482 -26.526 9.793 1.00 97.75 74 VAL A CA 1
ATOM 539 C C . VAL A 1 74 ? -15.785 -26.197 10.517 1.00 97.75 74 VAL A C 1
ATOM 541 O O . VAL A 1 74 ? -16.766 -26.936 10.421 1.00 97.75 74 VAL A O 1
ATOM 544 N N . MET A 1 75 ? -15.806 -25.088 11.248 1.00 97.38 75 MET A N 1
ATOM 545 C CA . MET A 1 75 ? -16.975 -24.573 11.953 1.00 97.38 75 MET A CA 1
ATOM 546 C C . MET A 1 75 ? -17.631 -23.465 11.139 1.00 97.38 75 MET A C 1
ATOM 548 O O . MET A 1 75 ? -17.064 -22.392 10.953 1.00 97.38 75 MET A O 1
ATOM 552 N N . VAL A 1 76 ? -18.846 -23.718 10.669 1.00 96.94 76 VAL A N 1
ATOM 553 C CA . VAL A 1 76 ? -19.679 -22.744 9.970 1.00 96.94 76 VAL A CA 1
ATOM 554 C C . VAL A 1 76 ? -20.525 -22.005 10.997 1.00 96.94 76 VAL A C 1
ATOM 556 O O . VAL A 1 76 ? -21.540 -22.518 11.481 1.00 96.94 76 VAL A O 1
ATOM 559 N N . VAL A 1 77 ? -20.057 -20.813 11.358 1.00 94.44 77 VAL A N 1
ATOM 560 C CA . VAL A 1 77 ? -20.573 -20.026 12.474 1.00 94.44 77 VAL A CA 1
ATOM 561 C C . VAL A 1 77 ? -21.804 -19.233 12.034 1.00 94.44 77 VAL A C 1
ATOM 563 O O . VAL A 1 77 ? -21.834 -18.604 10.977 1.00 94.44 77 VAL A O 1
ATOM 566 N N . SER A 1 78 ? -22.832 -19.243 12.874 1.00 91.94 78 SER A N 1
ATOM 567 C CA . SER A 1 78 ? -24.069 -18.474 12.718 1.00 91.94 78 SER A CA 1
ATOM 568 C C . SER A 1 78 ? -24.437 -17.817 14.046 1.00 91.94 78 SER A C 1
ATOM 570 O O . SER A 1 78 ? -24.092 -18.337 15.107 1.00 91.94 78 SER A O 1
ATOM 572 N N . LEU A 1 79 ? -25.106 -16.663 14.009 1.00 89.69 79 LEU A N 1
ATOM 573 C CA . LEU A 1 79 ? -25.456 -15.918 15.223 1.00 89.69 79 LEU A CA 1
ATOM 574 C C . LEU A 1 79 ? -26.881 -16.235 15.678 1.00 89.69 79 LEU A C 1
ATOM 576 O O . LEU A 1 79 ? -27.828 -16.121 14.893 1.00 89.69 79 LEU A O 1
ATOM 580 N N . SER A 1 80 ? -27.042 -16.553 16.964 1.00 84.19 80 SER A N 1
ATOM 581 C CA . SER A 1 80 ? -28.356 -16.609 17.610 1.00 84.19 80 SER A CA 1
ATOM 582 C C . SER A 1 80 ? -29.071 -15.258 17.489 1.00 84.19 80 SER A C 1
ATOM 584 O O . SER A 1 80 ? -28.442 -14.218 17.690 1.00 84.19 80 SER A O 1
ATOM 586 N N . ASN A 1 81 ? -30.382 -15.267 17.249 1.00 72.06 81 ASN A N 1
ATOM 587 C CA . ASN A 1 81 ? -31.167 -14.038 17.147 1.00 72.06 81 ASN A CA 1
ATOM 588 C C . ASN A 1 81 ? -31.128 -13.221 18.455 1.00 72.06 81 ASN A C 1
ATOM 590 O O . ASN A 1 81 ? -31.414 -13.764 19.523 1.00 72.06 81 ASN A O 1
ATOM 594 N N . SER A 1 82 ? -30.813 -11.927 18.376 1.00 69.19 82 SER A N 1
ATOM 595 C CA . SER A 1 82 ? -30.904 -10.985 19.500 1.00 69.19 82 SER A CA 1
ATOM 596 C C . SER A 1 82 ? -31.279 -9.580 19.013 1.00 69.19 82 SER A C 1
ATOM 598 O O . SER A 1 82 ? -31.288 -9.306 17.816 1.00 69.19 82 SER A O 1
ATOM 600 N N . SER A 1 83 ? -31.554 -8.659 19.939 1.00 60.84 83 SER A N 1
ATOM 601 C CA . SER A 1 83 ? -31.783 -7.241 19.623 1.00 60.84 83 SER A CA 1
ATOM 602 C C . SER A 1 83 ? -30.539 -6.503 19.105 1.00 60.84 83 SER A C 1
ATOM 604 O O . SER A 1 83 ? -30.668 -5.412 18.559 1.00 60.84 83 SER A O 1
ATOM 606 N N . GLU A 1 84 ? -29.341 -7.063 19.298 1.00 62.59 84 GLU A N 1
ATOM 607 C CA . GLU A 1 84 ? -28.063 -6.478 18.858 1.00 62.59 84 GLU A CA 1
ATOM 608 C C . GLU A 1 84 ? -27.578 -7.082 17.533 1.00 62.59 84 GLU A C 1
ATOM 610 O O . GLU A 1 84 ? -26.979 -6.391 16.708 1.00 62.59 84 GLU A O 1
ATOM 615 N N . CYS A 1 85 ? -27.867 -8.368 17.313 1.00 64.38 85 CYS A N 1
ATOM 616 C CA . CYS A 1 85 ? -27.630 -9.065 16.059 1.00 64.38 85 CYS A CA 1
ATOM 617 C C . CYS A 1 85 ? -28.947 -9.672 15.566 1.00 64.38 85 CYS A C 1
ATOM 619 O O . CYS A 1 85 ? -29.350 -10.740 16.034 1.00 64.38 85 CYS A O 1
ATOM 621 N N . ASN A 1 86 ? -29.552 -9.059 14.541 1.00 66.00 86 ASN A N 1
ATOM 622 C CA . ASN A 1 86 ? -30.494 -9.771 13.670 1.00 66.00 86 ASN A CA 1
ATOM 623 C C . ASN A 1 86 ? -29.873 -11.127 13.296 1.00 66.00 86 ASN A C 1
ATOM 625 O O . ASN A 1 86 ? -28.682 -11.166 12.978 1.00 66.00 86 ASN A O 1
ATOM 629 N N . SER A 1 87 ? -30.639 -12.220 13.329 1.00 64.50 87 SER A N 1
ATOM 630 C CA . SER A 1 87 ? -30.117 -13.567 13.052 1.00 64.50 87 SER A CA 1
ATOM 631 C C . SER A 1 87 ? -29.310 -13.621 11.746 1.00 64.50 87 SER A C 1
ATOM 633 O O . SER A 1 87 ? -29.871 -13.484 10.656 1.00 64.50 87 SER A O 1
ATOM 635 N N . ARG A 1 88 ? -27.994 -13.845 11.850 1.00 77.94 88 ARG A N 1
ATOM 636 C CA . ARG A 1 88 ? -27.091 -13.998 10.700 1.00 77.94 88 ARG A CA 1
ATOM 637 C C . ARG A 1 88 ? -26.798 -15.476 10.492 1.00 77.94 88 ARG A C 1
ATOM 639 O O . ARG A 1 88 ? -26.133 -16.097 11.322 1.00 77.94 88 ARG A O 1
ATOM 646 N N . GLY A 1 89 ? -27.289 -16.028 9.384 1.00 81.31 89 GLY A N 1
ATOM 647 C CA . GLY A 1 89 ? -26.903 -17.367 8.940 1.00 81.31 89 GLY A CA 1
ATOM 648 C C . GLY A 1 89 ? -25.407 -17.440 8.619 1.00 81.31 89 GLY A C 1
ATOM 649 O O . GLY A 1 89 ? -24.783 -16.422 8.319 1.00 81.31 89 GLY A O 1
ATOM 650 N N . GLY A 1 90 ? -24.841 -18.643 8.682 1.00 79.06 90 GLY A N 1
ATOM 651 C CA . GLY A 1 90 ? -23.517 -18.924 8.127 1.00 79.06 90 GLY A CA 1
ATOM 652 C C . GLY A 1 90 ? -23.591 -19.276 6.638 1.00 79.06 90 GLY A C 1
ATOM 653 O O . GLY A 1 90 ? -24.651 -19.182 6.009 1.00 79.06 90 GLY A O 1
ATOM 654 N N . ALA A 1 91 ? -22.470 -19.740 6.087 1.00 89.62 91 ALA A N 1
ATOM 655 C CA . ALA A 1 91 ? -22.456 -20.440 4.804 1.00 89.62 91 ALA A CA 1
ATOM 656 C C . ALA A 1 91 ? -23.284 -21.745 4.860 1.00 89.62 91 ALA A C 1
ATOM 658 O O . ALA A 1 91 ? -23.671 -22.228 5.926 1.00 89.62 91 ALA A O 1
ATOM 659 N N . ASN A 1 92 ? -23.525 -22.368 3.709 1.00 93.19 92 ASN A N 1
ATOM 660 C CA . ASN A 1 92 ? -24.101 -23.709 3.672 1.00 93.19 92 ASN A CA 1
ATOM 661 C C . ASN A 1 92 ? -23.023 -24.759 4.009 1.00 93.19 92 ASN A C 1
ATOM 663 O O . ASN A 1 92 ? -22.003 -24.858 3.326 1.00 93.19 92 ASN A O 1
ATOM 667 N N . VAL A 1 93 ? -23.264 -25.568 5.047 1.00 94.62 93 VAL A N 1
ATOM 668 C CA . VAL A 1 93 ? -22.361 -26.645 5.501 1.00 94.62 93 VAL A CA 1
ATOM 669 C C . VAL A 1 93 ? -22.042 -27.640 4.384 1.00 94.62 93 VAL A C 1
ATOM 671 O O . VAL A 1 93 ? -20.887 -28.038 4.238 1.00 94.62 93 VAL A O 1
ATOM 674 N N . THR A 1 94 ? -23.033 -28.017 3.573 1.00 95.31 94 THR A N 1
ATOM 675 C CA . THR A 1 94 ? -22.850 -28.952 2.457 1.00 95.31 94 THR A CA 1
ATOM 676 C C . THR A 1 94 ? -21.997 -28.338 1.351 1.00 95.31 94 THR A C 1
ATOM 678 O O . THR A 1 94 ? -21.136 -29.024 0.808 1.00 95.31 94 THR A O 1
ATOM 681 N N . ASP A 1 95 ? -22.158 -27.046 1.055 1.00 95.56 95 ASP A N 1
ATOM 682 C CA . ASP A 1 95 ? -21.353 -26.369 0.030 1.00 95.56 95 ASP A CA 1
ATOM 683 C C . ASP A 1 95 ? -19.898 -26.197 0.479 1.00 95.56 95 ASP A C 1
ATOM 685 O O . ASP A 1 95 ? -18.981 -26.458 -0.302 1.00 95.56 95 ASP A O 1
ATOM 689 N N . VAL A 1 96 ? -19.669 -25.862 1.755 1.00 97.12 96 VAL A N 1
ATOM 690 C CA . VAL A 1 96 ? -18.325 -25.846 2.355 1.00 97.12 96 VAL A CA 1
ATOM 691 C C . VAL A 1 96 ? -17.709 -27.251 2.319 1.00 97.12 96 VAL A C 1
ATOM 693 O O . VAL A 1 96 ? -16.591 -27.418 1.837 1.00 97.12 96 VAL A O 1
ATOM 696 N N . GLN A 1 97 ? -18.436 -28.292 2.735 1.00 96.62 97 GLN A N 1
ATOM 697 C CA . GLN A 1 97 ? -17.934 -29.672 2.689 1.00 96.62 97 GLN A CA 1
ATOM 698 C C . GLN A 1 97 ? -17.614 -30.130 1.257 1.00 96.62 97 GLN A C 1
ATOM 700 O O . GLN A 1 97 ? -16.578 -30.760 1.025 1.00 96.62 97 GLN A O 1
ATOM 705 N N . ASN A 1 98 ? -18.449 -29.756 0.286 1.00 95.62 98 ASN A N 1
ATOM 706 C CA . ASN A 1 98 ? -18.209 -30.002 -1.132 1.00 95.62 98 ASN A CA 1
ATOM 707 C C . ASN A 1 98 ? -16.974 -29.250 -1.642 1.00 95.62 98 ASN A C 1
ATOM 709 O O . ASN A 1 98 ? -16.202 -29.832 -2.401 1.00 95.62 98 ASN A O 1
ATOM 713 N N . ALA A 1 99 ? -16.742 -28.000 -1.229 1.00 96.19 99 ALA A N 1
ATOM 714 C CA . ALA A 1 99 ? -15.567 -27.228 -1.637 1.00 96.19 99 ALA A CA 1
ATOM 715 C C . ALA A 1 99 ? -14.248 -27.928 -1.253 1.00 96.19 99 ALA A C 1
ATOM 717 O O . ALA A 1 99 ? -13.332 -27.998 -2.076 1.00 96.19 99 ALA A O 1
ATOM 718 N N . PHE A 1 100 ? -14.189 -28.535 -0.062 1.00 96.88 100 PHE A N 1
ATOM 719 C CA . PHE A 1 100 ? -13.034 -29.319 0.388 1.00 96.88 100 PHE A CA 1
ATOM 720 C C . PHE A 1 100 ? -12.932 -30.704 -0.266 1.00 96.88 100 PHE A C 1
ATOM 722 O O . PHE A 1 100 ? -11.850 -31.069 -0.730 1.00 96.88 100 PHE A O 1
ATOM 729 N N . LEU A 1 101 ? -14.022 -31.484 -0.283 1.00 95.69 101 LEU A N 1
ATOM 730 C CA . LEU A 1 101 ? -13.965 -32.928 -0.560 1.00 95.69 101 LEU A CA 1
ATOM 731 C C . LEU A 1 101 ? -14.301 -33.350 -1.997 1.00 95.69 101 LEU A C 1
ATOM 733 O O . LEU A 1 101 ? -13.935 -34.469 -2.373 1.00 95.69 101 LEU A O 1
ATOM 737 N N . ARG A 1 102 ? -14.991 -32.527 -2.800 1.00 94.00 102 ARG A N 1
ATOM 738 C CA . ARG A 1 102 ? -15.348 -32.911 -4.182 1.00 94.00 102 ARG A CA 1
ATOM 739 C C . ARG A 1 102 ? -14.093 -33.186 -5.027 1.00 94.00 102 ARG A C 1
ATOM 741 O O . ARG A 1 102 ? -13.038 -32.636 -4.712 1.00 94.00 102 ARG A O 1
ATOM 748 N N . PRO A 1 103 ? -14.186 -33.959 -6.124 1.00 92.56 103 PRO A N 1
ATOM 749 C CA . PRO A 1 103 ? -13.078 -34.102 -7.064 1.00 92.56 103 PRO A CA 1
ATOM 750 C C . PRO A 1 103 ? -12.597 -32.736 -7.570 1.00 92.56 103 PRO A C 1
ATOM 752 O O . PRO A 1 103 ? -13.391 -31.935 -8.070 1.00 92.56 103 PRO A O 1
ATOM 755 N N . ASN A 1 104 ? -11.296 -32.476 -7.458 1.00 88.19 104 ASN A N 1
ATOM 756 C CA . ASN A 1 104 ? -10.661 -31.177 -7.708 1.00 88.19 104 ASN A CA 1
ATOM 757 C C . ASN A 1 104 ? -11.073 -30.043 -6.738 1.00 88.19 104 ASN A C 1
ATOM 759 O O . ASN A 1 104 ? -10.960 -28.859 -7.090 1.00 88.19 104 ASN A O 1
ATOM 763 N N . GLY A 1 105 ? -11.569 -30.405 -5.551 1.00 93.69 105 GLY A N 1
ATOM 764 C CA . GLY A 1 105 ? -11.754 -29.529 -4.392 1.00 93.69 105 GLY A CA 1
ATOM 765 C C . GLY A 1 105 ? -10.440 -29.254 -3.655 1.00 93.69 105 GLY A C 1
ATOM 766 O O . GLY A 1 105 ? -9.358 -29.582 -4.147 1.00 93.69 105 GLY A O 1
ATOM 767 N N . TYR A 1 106 ? -10.515 -28.640 -2.474 1.00 96.31 106 TYR A N 1
ATOM 768 C CA . TYR A 1 106 ? -9.318 -28.167 -1.766 1.00 96.31 106 TYR A CA 1
ATOM 769 C C . TYR A 1 106 ? -8.371 -29.298 -1.359 1.00 96.31 106 TYR A C 1
ATOM 771 O O . TYR A 1 106 ? -7.163 -29.138 -1.500 1.00 96.31 106 TYR A O 1
ATOM 779 N N . ALA A 1 107 ? -8.887 -30.465 -0.961 1.00 95.12 107 ALA A N 1
ATOM 780 C CA . ALA A 1 107 ? -8.040 -31.618 -0.648 1.00 95.12 107 ALA A CA 1
ATOM 781 C C . ALA A 1 107 ? -7.146 -32.035 -1.833 1.00 95.12 107 ALA A C 1
ATOM 783 O O . ALA A 1 107 ? -5.965 -32.313 -1.641 1.00 95.12 107 ALA A O 1
ATOM 784 N N . ASP A 1 108 ? -7.682 -32.018 -3.058 1.00 94.75 108 ASP A N 1
ATOM 785 C CA . ASP A 1 108 ? -6.918 -32.347 -4.270 1.00 94.75 108 ASP A CA 1
ATOM 786 C C . ASP A 1 108 ? -6.006 -31.193 -4.704 1.00 94.75 108 ASP A C 1
ATOM 788 O O . ASP A 1 108 ? -4.906 -31.422 -5.197 1.00 94.75 108 ASP A O 1
ATOM 792 N N . TYR A 1 109 ? -6.436 -29.944 -4.504 1.00 95.88 109 TYR A N 1
ATOM 793 C CA . TYR A 1 109 ? -5.637 -28.754 -4.802 1.00 95.88 109 TYR A CA 1
ATOM 794 C C . TYR A 1 109 ? -4.353 -28.709 -3.958 1.00 95.88 109 TYR A C 1
ATOM 796 O O . TYR A 1 109 ? -3.257 -28.608 -4.510 1.00 95.88 109 TYR A O 1
ATOM 804 N N . PHE A 1 110 ? -4.469 -28.895 -2.640 1.00 95.44 110 PHE A N 1
ATOM 805 C CA . PHE A 1 110 ? -3.323 -28.994 -1.733 1.00 95.44 110 PHE A CA 1
ATOM 806 C C . PHE A 1 110 ? -2.451 -30.221 -2.014 1.00 95.44 110 PHE A C 1
ATOM 808 O O . PHE A 1 110 ? -1.224 -30.103 -2.030 1.00 95.44 110 PHE A O 1
ATOM 815 N N . TYR A 1 111 ? -3.057 -31.380 -2.292 1.00 94.38 111 TYR A N 1
ATOM 816 C CA . TYR A 1 111 ? -2.314 -32.579 -2.684 1.00 94.38 111 TYR A CA 1
ATOM 817 C C . TYR A 1 111 ? -1.470 -32.328 -3.944 1.00 94.38 111 TYR A C 1
ATOM 819 O O . TYR A 1 111 ? -0.281 -32.641 -3.965 1.00 94.38 111 TYR A O 1
ATOM 827 N N . ASN A 1 112 ? -2.054 -31.701 -4.970 1.00 93.81 112 ASN A N 1
ATOM 828 C CA . ASN A 1 112 ? -1.372 -31.421 -6.231 1.00 93.81 112 ASN A CA 1
ATOM 829 C C . ASN A 1 112 ? -0.278 -30.350 -6.089 1.00 93.81 112 ASN A C 1
ATOM 831 O O . ASN A 1 112 ? 0.813 -30.542 -6.620 1.00 93.81 112 ASN A O 1
ATOM 835 N N . CYS A 1 113 ? -0.527 -29.255 -5.362 1.00 94.94 113 CYS A N 1
ATOM 836 C CA . CYS A 1 113 ? 0.480 -28.207 -5.142 1.00 94.94 113 CYS A CA 1
ATOM 837 C C . CYS A 1 113 ? 1.644 -28.653 -4.241 1.00 94.94 113 CYS A C 1
ATOM 839 O O . CYS A 1 113 ? 2.750 -28.132 -4.371 1.00 94.94 113 CYS A O 1
ATOM 841 N N . SER A 1 114 ? 1.406 -29.611 -3.339 1.00 93.56 114 SER A N 1
ATOM 842 C CA . SER A 1 114 ? 2.427 -30.180 -2.448 1.00 93.56 114 SER A CA 1
ATOM 843 C C . SER A 1 114 ? 3.061 -31.471 -2.965 1.00 93.56 114 SER A C 1
ATOM 845 O O . SER A 1 114 ? 3.919 -32.041 -2.289 1.00 93.56 114 SER A O 1
ATOM 847 N N . TYR A 1 115 ? 2.650 -31.962 -4.137 1.00 92.06 115 TYR A N 1
ATOM 848 C CA . TYR A 1 115 ? 3.119 -33.230 -4.711 1.00 92.06 115 TYR A CA 1
ATOM 849 C C . TYR A 1 115 ? 2.895 -34.431 -3.769 1.00 92.06 115 TYR A C 1
ATOM 851 O O . TYR A 1 115 ? 3.730 -35.330 -3.660 1.00 92.06 115 TYR A O 1
ATOM 859 N N . GLY A 1 116 ? 1.776 -34.410 -3.039 1.00 91.56 116 GLY A N 1
ATOM 860 C CA . GLY A 1 116 ? 1.405 -35.400 -2.027 1.00 91.56 116 GLY A CA 1
ATOM 861 C C . GLY A 1 116 ? 2.119 -35.264 -0.678 1.00 91.56 116 GLY A C 1
ATOM 862 O O . GLY A 1 116 ? 1.930 -36.118 0.185 1.00 91.56 116 GLY A O 1
ATOM 863 N N . LYS A 1 117 ? 2.921 -34.211 -0.463 1.00 89.56 117 LYS A N 1
ATOM 864 C CA . LYS A 1 117 ? 3.632 -33.976 0.807 1.00 89.56 117 LYS A CA 1
ATOM 865 C C . LYS A 1 117 ? 2.741 -33.386 1.902 1.00 89.56 117 LYS A C 1
ATOM 867 O O . LYS A 1 117 ? 3.026 -33.604 3.077 1.00 89.56 117 LYS A O 1
ATOM 872 N N . MET A 1 118 ? 1.666 -32.695 1.528 1.00 92.19 118 MET A N 1
ATOM 873 C CA . MET A 1 118 ? 0.584 -32.289 2.419 1.00 92.19 118 MET A CA 1
ATOM 874 C C . MET A 1 118 ? -0.719 -32.928 1.929 1.00 92.19 118 MET A C 1
ATOM 876 O O . MET A 1 118 ? -1.188 -32.658 0.824 1.00 92.19 118 MET A O 1
ATOM 880 N N . VAL A 1 119 ? -1.309 -33.783 2.762 1.00 92.56 119 VAL A N 1
ATOM 881 C CA . VAL A 1 119 ? -2.532 -34.536 2.449 1.00 92.56 119 VAL A CA 1
ATOM 882 C C . VAL A 1 119 ? -3.624 -34.151 3.439 1.00 92.56 119 VAL A C 1
ATOM 884 O O . VAL A 1 119 ? -3.344 -33.967 4.619 1.00 92.56 119 VAL A O 1
ATOM 887 N N . PHE A 1 120 ? -4.876 -34.032 3.002 1.00 93.50 120 PHE A N 1
ATOM 888 C CA . PHE A 1 120 ? -6.004 -33.849 3.923 1.00 93.50 120 PHE A CA 1
ATOM 889 C C . PHE A 1 120 ? -6.574 -35.216 4.305 1.00 93.50 120 PHE A C 1
ATOM 891 O O . PHE A 1 120 ? -6.847 -36.039 3.427 1.00 93.50 120 PHE A O 1
ATOM 898 N N . ASP A 1 121 ? -6.799 -35.455 5.597 1.00 94.38 121 ASP A N 1
ATOM 899 C CA . ASP A 1 121 ? -7.486 -36.662 6.053 1.00 94.38 121 ASP A CA 1
ATOM 900 C C . ASP A 1 121 ? -8.972 -36.571 5.691 1.00 94.38 121 ASP A C 1
ATOM 902 O O . ASP A 1 121 ? -9.782 -35.989 6.412 1.00 94.38 121 ASP A O 1
ATOM 906 N N . ARG A 1 122 ? -9.333 -37.155 4.548 1.00 93.88 122 ARG A N 1
ATOM 907 C CA . ARG A 1 122 ? -10.707 -37.178 4.030 1.00 93.88 122 ARG A CA 1
ATOM 908 C C . ARG A 1 122 ? -11.681 -37.989 4.904 1.00 93.88 122 ARG A C 1
ATOM 910 O O . ARG A 1 122 ? -12.883 -37.863 4.685 1.00 93.88 122 ARG A O 1
ATOM 917 N N . GLN A 1 123 ? -11.202 -38.816 5.841 1.00 91.19 123 GLN A N 1
ATOM 918 C CA . GLN A 1 123 ? -12.048 -39.603 6.753 1.00 91.19 123 GLN A CA 1
ATOM 919 C C . GLN A 1 123 ? -12.324 -38.856 8.062 1.00 91.19 123 GLN A C 1
ATOM 921 O O . GLN A 1 123 ? -13.441 -38.920 8.574 1.00 91.19 123 GLN A O 1
ATOM 926 N N . ILE A 1 124 ? -11.327 -38.139 8.589 1.00 91.00 124 ILE A N 1
ATOM 927 C CA . ILE A 1 124 ? -11.467 -37.329 9.809 1.00 91.00 124 ILE A CA 1
ATOM 928 C C . ILE A 1 124 ? -12.030 -35.931 9.501 1.00 91.00 124 ILE A C 1
ATOM 930 O O . ILE A 1 124 ? -12.673 -35.341 10.368 1.00 91.00 124 ILE A O 1
ATOM 934 N N . PHE A 1 125 ? -11.838 -35.400 8.285 1.00 94.62 125 PHE A N 1
ATOM 935 C CA . PHE A 1 125 ? -12.338 -34.081 7.883 1.00 94.62 125 PHE A CA 1
ATOM 936 C C . PHE A 1 125 ? -13.832 -33.910 8.182 1.00 94.62 125 PHE A C 1
ATOM 938 O O . PHE A 1 125 ? -14.675 -34.673 7.701 1.00 94.62 125 PHE A O 1
ATOM 945 N N . LYS A 1 126 ? -14.167 -32.857 8.934 1.00 94.81 126 LYS A N 1
ATOM 946 C CA . LYS A 1 126 ? -15.539 -32.600 9.375 1.00 94.81 126 LYS A CA 1
ATOM 947 C C . LYS A 1 126 ? -15.915 -31.135 9.201 1.00 94.81 126 LYS A C 1
ATOM 949 O O . LYS A 1 126 ? -15.181 -30.253 9.634 1.00 94.81 126 LYS A O 1
ATOM 954 N N . VAL A 1 127 ? -17.097 -30.885 8.639 1.00 97.00 127 VAL A N 1
ATOM 955 C CA . VAL A 1 127 ? -17.749 -29.567 8.654 1.00 97.00 127 VAL A CA 1
ATOM 956 C C . VAL A 1 127 ? -18.942 -29.632 9.599 1.00 97.00 127 VAL A C 1
ATOM 958 O O . VAL A 1 127 ? -19.695 -30.607 9.579 1.00 97.00 127 VAL A O 1
ATOM 961 N N . VAL A 1 128 ? -19.112 -28.620 10.443 1.00 95.31 128 VAL A N 1
ATOM 962 C CA . VAL A 1 128 ? -20.230 -28.516 11.390 1.00 95.31 128 VAL A CA 1
ATOM 963 C C . VAL A 1 128 ? -20.795 -27.107 11.404 1.00 95.31 128 VAL A C 1
ATOM 965 O O . VAL A 1 128 ? -20.047 -26.146 11.274 1.00 95.31 128 VAL A O 1
ATOM 968 N N . SER A 1 129 ? -22.106 -26.970 11.598 1.00 93.62 129 SER A N 1
ATOM 969 C CA . SER A 1 129 ? -22.689 -25.672 11.941 1.00 93.62 129 SER A CA 1
ATOM 970 C C . SER A 1 129 ? -22.550 -25.428 13.441 1.00 93.62 129 SER A C 1
ATOM 972 O O . SER A 1 129 ? -22.814 -26.328 14.240 1.00 93.62 129 SER A O 1
ATOM 974 N N . THR A 1 130 ? -22.156 -24.216 13.820 1.00 92.62 130 THR A N 1
ATOM 975 C CA . THR A 1 130 ? -22.159 -23.747 15.208 1.00 92.62 130 THR A CA 1
ATOM 976 C C . THR A 1 130 ? -23.041 -22.505 15.316 1.00 92.62 130 THR A C 1
ATOM 978 O O . THR A 1 130 ? -22.862 -21.521 14.597 1.00 92.62 130 THR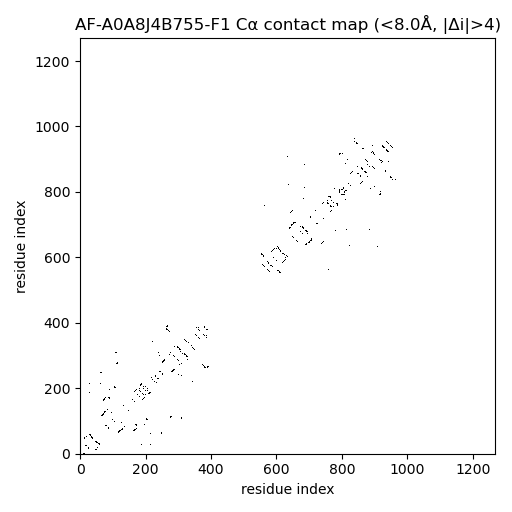 A O 1
ATOM 981 N N . VAL A 1 131 ? -24.029 -22.548 16.211 1.00 91.38 131 VAL A N 1
ATOM 982 C CA . VAL A 1 131 ? -24.850 -21.381 16.559 1.00 91.38 131 VAL A CA 1
ATOM 983 C C . VAL A 1 131 ? -24.223 -20.751 17.793 1.00 91.38 131 VAL A C 1
ATOM 985 O O . VAL A 1 131 ? -24.249 -21.351 18.865 1.00 91.38 131 VAL A O 1
ATOM 988 N N . VAL A 1 132 ? -23.629 -19.570 17.647 1.00 90.50 132 VAL A N 1
ATOM 989 C CA . VAL A 1 132 ? -22.988 -18.859 18.760 1.00 90.50 132 VAL A CA 1
ATOM 990 C C . VAL A 1 132 ? -23.898 -17.747 19.288 1.00 90.50 132 VAL A C 1
ATOM 992 O O . VAL A 1 132 ? -24.587 -17.094 18.493 1.00 90.50 132 VAL A O 1
ATOM 995 N N . PRO A 1 133 ? -23.911 -17.494 20.611 1.00 87.75 133 PRO A N 1
ATOM 996 C CA . PRO A 1 133 ? -24.577 -16.327 21.172 1.00 87.75 133 PRO A CA 1
ATOM 997 C C . PRO A 1 133 ? -24.067 -15.032 20.530 1.00 87.75 133 PRO A C 1
ATOM 999 O O . PRO A 1 133 ? -22.859 -14.807 20.451 1.00 87.75 133 PRO A O 1
ATOM 1002 N N . CYS A 1 134 ? -24.979 -14.168 20.083 1.00 83.69 134 CYS A N 1
ATOM 1003 C CA . CYS A 1 134 ? -24.622 -12.817 19.646 1.00 83.69 134 CYS A CA 1
ATOM 1004 C C . CYS A 1 134 ? -23.924 -12.052 20.782 1.00 83.69 134 CYS A C 1
ATOM 1006 O O . CYS A 1 134 ? -24.373 -12.081 21.927 1.00 83.69 134 CYS A O 1
ATOM 1008 N N . SER A 1 135 ? -22.859 -11.320 20.449 1.00 83.56 135 SER A N 1
ATOM 1009 C CA . SER A 1 135 ? -22.279 -10.302 21.324 1.00 83.56 135 SER A CA 1
ATOM 1010 C C . SER A 1 135 ? -21.634 -9.187 20.504 1.00 83.56 135 SER A C 1
ATOM 1012 O O . SER A 1 135 ? -21.131 -9.431 19.402 1.00 83.56 135 SER A O 1
ATOM 1014 N N . VAL A 1 136 ? -21.571 -7.978 21.072 1.00 78.94 136 VAL A N 1
ATOM 1015 C CA . VAL A 1 136 ? -20.861 -6.821 20.489 1.00 78.94 136 VAL A CA 1
ATOM 1016 C C . VAL A 1 136 ? -19.404 -7.148 20.129 1.00 78.94 136 VAL A C 1
ATOM 1018 O O . VAL A 1 136 ? -18.882 -6.623 19.151 1.00 78.94 136 VAL A O 1
ATOM 1021 N N . VAL A 1 137 ? -18.748 -8.031 20.888 1.00 82.06 137 VAL A N 1
ATOM 1022 C CA . VAL A 1 137 ? -17.353 -8.443 20.657 1.00 82.06 137 VAL A CA 1
ATOM 1023 C C . VAL A 1 137 ? -17.230 -9.300 19.388 1.00 82.06 137 VAL A C 1
ATOM 1025 O O . VAL A 1 137 ? -16.335 -9.070 18.578 1.00 82.06 137 VAL A O 1
ATOM 1028 N N . ILE A 1 138 ? -18.179 -10.213 19.155 1.00 83.56 138 ILE A N 1
ATOM 1029 C CA . ILE A 1 138 ? -18.242 -11.038 17.937 1.00 83.56 138 ILE A CA 1
ATOM 1030 C C . ILE A 1 138 ? -18.562 -10.188 16.699 1.00 83.56 138 ILE A C 1
ATOM 1032 O O . ILE A 1 138 ? -17.898 -10.335 15.676 1.00 83.56 138 ILE A O 1
ATOM 1036 N N . VAL A 1 139 ? -19.530 -9.263 16.768 1.00 83.62 139 VAL A N 1
ATOM 1037 C CA . VAL A 1 139 ? -19.856 -8.409 15.603 1.00 83.62 139 VAL A CA 1
ATOM 1038 C C . VAL A 1 139 ? -18.842 -7.297 15.338 1.00 83.62 139 VAL A C 1
ATOM 1040 O O . VAL A 1 139 ? -18.868 -6.722 14.260 1.00 83.62 139 VAL A O 1
ATOM 1043 N N . ARG A 1 140 ? -17.910 -7.033 16.262 1.00 85.62 140 ARG A N 1
ATOM 1044 C CA . ARG A 1 140 ? -16.691 -6.239 16.011 1.00 85.62 140 ARG A CA 1
ATOM 1045 C C . ARG A 1 140 ? -15.538 -7.071 15.425 1.00 85.62 140 ARG A C 1
ATOM 1047 O O . ARG A 1 140 ? -14.410 -6.602 15.413 1.00 85.62 140 ARG A O 1
ATOM 1054 N N . CYS A 1 141 ? -15.833 -8.287 14.966 1.00 85.31 141 CYS A N 1
ATOM 1055 C CA . CYS A 1 141 ? -14.889 -9.250 14.406 1.00 85.31 141 CYS A CA 1
ATOM 1056 C C . CYS A 1 141 ? -13.704 -9.600 15.323 1.00 85.31 141 CYS A C 1
ATOM 1058 O O . CYS A 1 141 ? -12.583 -9.736 14.862 1.00 85.31 141 CYS A O 1
ATOM 1060 N N . SER A 1 142 ? -13.941 -9.787 16.628 1.00 88.19 142 SER A N 1
ATOM 1061 C CA . SER A 1 142 ? -12.925 -10.396 17.496 1.00 88.19 142 SER A CA 1
ATOM 1062 C C . SER A 1 142 ? -12.817 -11.896 17.213 1.00 88.19 142 SER A C 1
ATOM 1064 O O . SER A 1 142 ? -13.714 -12.681 17.541 1.00 88.19 142 SER A O 1
ATOM 1066 N N . GLU A 1 143 ? -11.703 -12.291 16.616 1.00 87.50 143 GLU A N 1
ATOM 1067 C CA . GLU A 1 143 ? -11.452 -13.630 16.085 1.00 87.50 143 GLU A CA 1
ATOM 1068 C C . GLU A 1 143 ? -11.317 -14.670 17.204 1.00 87.50 143 GLU A C 1
ATOM 1070 O O . GLU A 1 143 ? -11.922 -15.743 17.127 1.00 87.50 143 GLU A O 1
ATOM 1075 N N . ASP A 1 144 ? -10.643 -14.297 18.297 1.00 82.81 144 ASP A N 1
ATOM 1076 C CA . ASP A 1 144 ? -10.562 -15.070 19.544 1.00 82.81 144 ASP A CA 1
ATOM 1077 C C . ASP A 1 144 ? -11.948 -15.323 20.157 1.00 82.81 144 ASP A C 1
ATOM 1079 O O . ASP A 1 144 ? -12.243 -16.433 20.612 1.00 82.81 144 ASP A O 1
ATOM 1083 N N . ALA A 1 145 ? -12.825 -14.311 20.166 1.00 85.31 145 ALA A N 1
ATOM 1084 C CA . ALA A 1 145 ? -14.174 -14.441 20.714 1.00 85.31 145 ALA A CA 1
ATOM 1085 C C . ALA A 1 145 ? -15.056 -15.334 19.831 1.00 85.31 145 ALA A C 1
ATOM 1087 O O . ALA A 1 145 ? -15.804 -16.161 20.355 1.00 85.31 145 ALA A O 1
ATOM 1088 N N . ILE A 1 146 ? -14.934 -15.215 18.504 1.00 88.81 146 ILE A N 1
ATOM 1089 C CA . ILE A 1 146 ? -15.605 -16.088 17.529 1.00 88.81 146 ILE A CA 1
ATOM 1090 C C . ILE A 1 146 ? -15.143 -17.538 17.709 1.00 88.81 146 ILE A C 1
ATOM 1092 O O . ILE A 1 146 ? -15.982 -18.432 17.851 1.00 88.81 146 ILE A O 1
ATOM 1096 N N . ALA A 1 147 ? -13.828 -17.768 17.760 1.00 89.50 147 ALA A N 1
ATOM 1097 C CA . ALA A 1 147 ? -13.241 -19.092 17.931 1.00 89.50 147 ALA A CA 1
ATOM 1098 C C . ALA A 1 147 ? -13.670 -19.732 19.258 1.00 89.50 147 ALA A C 1
ATOM 1100 O O . ALA A 1 147 ? -14.199 -20.845 19.272 1.00 89.50 147 ALA A O 1
ATOM 1101 N N . THR A 1 148 ? -13.536 -18.998 20.366 1.00 86.62 148 THR A N 1
ATOM 1102 C CA . THR A 1 148 ? -13.931 -19.458 21.706 1.00 86.62 148 THR A CA 1
ATOM 1103 C C . THR A 1 148 ? -15.424 -19.785 21.766 1.00 86.62 148 THR A C 1
ATOM 1105 O O . THR A 1 148 ? -15.803 -20.872 22.205 1.00 86.62 148 THR A O 1
ATOM 1108 N N . ALA A 1 149 ? -16.291 -18.887 21.283 1.00 88.88 149 ALA A N 1
ATOM 1109 C CA . ALA A 1 149 ? -17.738 -19.092 21.320 1.00 88.88 149 ALA A CA 1
ATOM 1110 C C . ALA A 1 149 ? -18.191 -20.280 20.455 1.00 88.88 149 ALA A C 1
ATOM 1112 O O . ALA A 1 149 ? -19.104 -21.007 20.859 1.00 88.88 149 ALA A O 1
ATOM 1113 N N . ALA A 1 150 ? -17.548 -20.499 19.301 1.00 92.19 150 ALA A N 1
ATOM 1114 C CA . ALA A 1 150 ? -17.818 -21.633 18.419 1.00 92.19 150 ALA A CA 1
ATOM 1115 C C . ALA A 1 150 ? -17.338 -22.960 19.029 1.00 92.19 150 ALA A C 1
ATOM 1117 O O . ALA A 1 150 ? -18.108 -23.923 19.069 1.00 92.19 150 ALA A O 1
ATOM 1118 N N . GLN A 1 151 ? -16.115 -23.000 19.574 1.00 91.38 151 GLN A N 1
ATOM 1119 C CA . GLN A 1 151 ? -15.572 -24.184 20.251 1.00 91.38 151 GLN A CA 1
ATOM 1120 C C . GLN A 1 151 ? -16.430 -24.618 21.447 1.00 91.38 151 GLN A C 1
ATOM 1122 O O . GLN A 1 151 ? -16.653 -25.815 21.630 1.00 91.38 151 GLN A O 1
ATOM 1127 N N . LEU A 1 152 ? -16.969 -23.668 22.221 1.00 89.62 152 LEU A N 1
ATOM 1128 C CA . LEU A 1 152 ? -17.839 -23.951 23.371 1.00 89.62 152 LEU A CA 1
ATOM 1129 C C . LEU A 1 152 ? -19.135 -24.705 23.010 1.00 89.62 152 LEU A C 1
ATOM 1131 O O . LEU A 1 152 ? -19.705 -25.353 23.885 1.00 89.62 152 LEU A O 1
ATOM 1135 N N . GLN A 1 153 ? -19.582 -24.686 21.747 1.00 89.88 153 GLN A N 1
ATOM 1136 C CA . GLN A 1 153 ? -20.769 -25.443 21.309 1.00 89.88 153 GLN A CA 1
ATOM 1137 C C . GLN A 1 153 ? -20.470 -26.923 21.005 1.00 89.88 153 GLN A C 1
ATOM 1139 O O . GLN A 1 153 ? -21.373 -27.761 20.983 1.00 89.88 153 GLN A O 1
ATOM 1144 N N . LEU A 1 154 ? -19.205 -27.274 20.754 1.00 89.62 154 LEU A N 1
ATOM 1145 C CA . LEU A 1 154 ? -18.811 -28.592 20.247 1.00 89.62 154 LEU A CA 1
ATOM 1146 C C . LEU A 1 154 ? -18.911 -29.768 21.238 1.00 89.62 154 LEU A C 1
ATOM 1148 O O . LEU A 1 154 ? -19.224 -30.872 20.773 1.00 89.62 154 LEU A O 1
ATOM 1152 N N . PRO A 1 155 ? -18.712 -29.602 22.564 1.00 86.25 155 PRO A N 1
ATOM 1153 C CA . PRO A 1 155 ? -18.885 -30.694 23.521 1.00 86.25 155 PRO A CA 1
ATOM 1154 C C . PRO A 1 155 ? -20.288 -31.311 23.485 1.00 86.25 155 PRO A C 1
ATOM 1156 O O . PRO A 1 155 ? -20.415 -32.531 23.583 1.00 86.25 155 PRO A O 1
ATOM 1159 N N . ALA A 1 156 ? -21.331 -30.502 23.255 1.00 80.25 156 ALA A N 1
ATOM 1160 C CA . ALA A 1 156 ? -22.710 -30.978 23.112 1.00 80.25 156 ALA A CA 1
ATOM 1161 C C . ALA A 1 156 ? -22.914 -31.868 21.869 1.00 80.25 156 ALA A C 1
ATOM 1163 O O . ALA A 1 156 ? -23.759 -32.759 21.876 1.00 80.25 156 ALA A O 1
ATOM 1164 N N . ALA A 1 157 ? -22.102 -31.676 20.824 1.00 80.88 157 ALA A N 1
ATOM 1165 C CA . ALA A 1 157 ? -22.070 -32.514 19.624 1.00 80.88 157 ALA A CA 1
ATOM 1166 C C . ALA A 1 157 ? -21.095 -33.710 19.735 1.00 80.88 157 ALA A C 1
ATOM 1168 O O . ALA A 1 157 ? -20.859 -34.406 18.744 1.00 80.88 157 ALA A O 1
ATOM 1169 N N . GLY A 1 158 ? -20.484 -33.933 20.907 1.00 88.44 158 GLY A N 1
ATOM 1170 C CA . GLY A 1 158 ? -19.487 -34.987 21.132 1.00 88.44 158 GLY A CA 1
ATOM 1171 C C . GLY A 1 158 ? -18.144 -34.756 20.426 1.00 88.44 158 GLY A C 1
ATOM 1172 O O . GLY A 1 158 ? -17.360 -35.694 20.278 1.00 88.44 158 GLY A O 1
ATOM 1173 N N . ILE A 1 159 ? -17.866 -33.533 19.963 1.00 90.00 159 ILE A N 1
ATOM 1174 C CA . ILE A 1 159 ? -16.672 -33.206 19.171 1.00 90.00 159 ILE A CA 1
ATOM 1175 C C . ILE A 1 159 ? -15.582 -32.644 20.086 1.00 90.00 159 ILE A C 1
ATOM 1177 O O . ILE A 1 159 ? -15.788 -31.656 20.787 1.00 90.00 159 ILE A O 1
ATOM 1181 N N . LYS A 1 160 ? -14.395 -33.257 20.048 1.00 86.56 160 LYS A N 1
ATOM 1182 C CA . LYS A 1 160 ? -13.207 -32.800 20.780 1.00 86.56 160 LYS A CA 1
ATOM 1183 C C . LYS A 1 160 ? -12.303 -32.014 19.832 1.00 86.56 160 LYS A C 1
ATOM 1185 O O . LYS A 1 160 ? -11.738 -32.596 18.919 1.00 86.56 160 LYS A O 1
ATOM 1190 N N . VAL A 1 161 ? -12.143 -30.709 20.048 1.00 81.88 161 VAL A N 1
ATOM 1191 C CA . VAL A 1 161 ? -11.337 -29.837 19.163 1.00 81.88 161 VAL A CA 1
ATOM 1192 C C . VAL A 1 161 ? -9.897 -30.341 19.023 1.00 81.88 161 VAL A C 1
ATOM 1194 O O . VAL A 1 161 ? -9.395 -30.467 17.914 1.00 81.88 161 VAL A O 1
ATOM 1197 N N . GLY A 1 162 ? -9.269 -30.744 20.132 1.00 78.12 162 GLY A N 1
ATOM 1198 C CA . GLY A 1 162 ? -7.895 -31.261 20.147 1.00 78.12 162 GLY A CA 1
ATOM 1199 C C . GLY A 1 162 ? -7.667 -32.618 19.461 1.00 78.12 162 GLY A C 1
ATOM 1200 O O . GLY A 1 162 ? -6.549 -33.117 19.519 1.00 78.12 162 GLY A O 1
ATOM 1201 N N . SER A 1 163 ? -8.680 -33.241 18.838 1.00 84.94 163 SER A N 1
ATOM 1202 C CA . SER A 1 163 ? -8.464 -34.390 17.937 1.00 84.94 163 SER A CA 1
ATOM 1203 C C . SER A 1 163 ? -8.197 -33.985 16.482 1.00 84.94 163 SER A C 1
ATOM 1205 O O . SER A 1 163 ? -7.979 -34.857 15.645 1.00 84.94 163 SER A O 1
ATOM 1207 N N . TYR A 1 164 ? -8.242 -32.690 16.168 1.00 88.62 164 TYR A N 1
ATOM 1208 C CA . TYR A 1 164 ? -7.952 -32.138 14.847 1.00 88.62 164 TYR A CA 1
ATOM 1209 C C . TYR A 1 164 ? -6.632 -31.366 14.900 1.00 88.62 164 TYR A C 1
ATOM 1211 O O . TYR A 1 164 ? -6.321 -30.727 15.904 1.00 88.62 164 TYR A O 1
ATOM 1219 N N . SER A 1 165 ? -5.848 -31.427 13.824 1.00 85.62 165 SER A N 1
ATOM 1220 C CA . SER A 1 165 ? -4.596 -30.679 13.713 1.00 85.62 165 SER A CA 1
ATOM 1221 C C . SER A 1 165 ? -4.813 -29.218 13.327 1.00 85.62 165 SER A C 1
ATOM 1223 O O . SER A 1 165 ? -3.957 -28.399 13.647 1.00 85.62 165 SER A O 1
ATOM 1225 N N . HIS A 1 166 ? -5.923 -28.907 12.643 1.00 91.56 166 HIS A N 1
ATOM 1226 C CA . HIS A 1 166 ? -6.291 -27.552 12.219 1.00 91.56 166 HIS A CA 1
ATOM 1227 C C . HIS A 1 166 ? -7.792 -27.296 12.386 1.00 91.56 166 HIS A C 1
ATOM 1229 O O . HIS A 1 166 ? -8.614 -28.211 12.246 1.00 91.56 166 HIS A O 1
ATOM 1235 N N . VAL A 1 167 ? -8.147 -26.042 12.671 1.00 95.06 167 VAL A N 1
ATOM 1236 C CA . VAL A 1 167 ? -9.515 -25.619 12.990 1.00 95.06 167 VAL A CA 1
ATOM 1237 C C . VAL A 1 167 ? -9.863 -24.339 12.232 1.00 95.06 167 VAL A C 1
ATOM 1239 O O . VAL A 1 167 ? -9.258 -23.295 12.441 1.00 95.06 167 VAL A O 1
ATOM 1242 N N . LEU A 1 168 ? -10.847 -24.421 11.343 1.00 97.75 168 LEU A N 1
ATOM 1243 C CA . LEU A 1 168 ? -11.231 -23.333 10.450 1.00 97.75 168 LEU A CA 1
ATOM 1244 C C . LEU A 1 168 ? -12.589 -22.761 10.868 1.00 97.75 168 LEU A C 1
ATOM 1246 O O . LEU A 1 168 ? -13.513 -23.524 11.152 1.00 97.75 168 LEU A O 1
ATOM 1250 N N . TYR A 1 169 ? -12.746 -21.441 10.831 1.00 97.75 169 TYR A N 1
ATOM 1251 C CA . TYR A 1 169 ? -13.996 -20.748 11.150 1.00 97.75 169 TYR A CA 1
ATOM 1252 C C . TYR A 1 169 ? -14.534 -20.026 9.919 1.00 97.75 169 TYR A C 1
ATOM 1254 O O . TYR A 1 169 ? -13.880 -19.143 9.373 1.00 97.75 169 TYR A O 1
ATOM 1262 N N . VAL A 1 170 ? -15.748 -20.364 9.496 1.00 97.38 170 VAL A N 1
ATOM 1263 C CA . VAL A 1 170 ? -16.465 -19.622 8.455 1.00 97.38 170 VAL A CA 1
ATOM 1264 C C . VAL A 1 170 ? -17.395 -18.635 9.146 1.00 97.38 170 VAL A C 1
ATOM 1266 O O . VAL A 1 170 ? -18.291 -19.044 9.886 1.00 97.38 170 VAL A O 1
ATOM 1269 N N . LEU A 1 171 ? -17.150 -17.346 8.929 1.00 93.50 171 LEU A N 1
ATOM 1270 C CA . LEU A 1 171 ? -17.864 -16.234 9.549 1.00 93.50 171 LEU A CA 1
ATOM 1271 C C . LEU A 1 171 ? -19.364 -16.226 9.187 1.00 93.50 171 LEU A C 1
ATOM 1273 O O . LEU A 1 171 ? -19.736 -16.613 8.078 1.00 93.50 171 LEU A O 1
ATOM 1277 N N . PRO A 1 172 ? -20.230 -15.704 10.074 1.00 90.38 172 PRO A N 1
ATOM 1278 C CA . PRO A 1 172 ? -21.598 -15.334 9.732 1.00 90.38 172 PRO A CA 1
ATOM 1279 C C . PRO A 1 172 ? -21.677 -14.369 8.539 1.00 90.38 172 PRO A C 1
ATOM 1281 O O . PRO A 1 172 ? -20.874 -13.440 8.407 1.00 90.38 172 PRO A O 1
ATOM 1284 N N . ASN A 1 173 ? -22.718 -14.532 7.721 1.00 85.56 173 ASN A N 1
ATOM 1285 C CA . ASN A 1 173 ? -22.964 -13.704 6.541 1.00 85.56 173 ASN A CA 1
ATOM 1286 C C . ASN A 1 173 ? -23.018 -12.207 6.900 1.00 85.56 173 ASN A C 1
ATOM 1288 O O . ASN A 1 173 ? -23.647 -11.795 7.879 1.00 85.56 173 ASN A O 1
ATOM 1292 N N . GLY A 1 174 ? -22.357 -11.380 6.086 1.00 77.38 174 GLY A N 1
ATOM 1293 C CA . GLY A 1 174 ? -22.322 -9.924 6.254 1.00 77.38 174 GLY A CA 1
ATOM 1294 C C . GLY A 1 174 ? -21.350 -9.396 7.318 1.00 77.38 174 GLY A C 1
ATOM 1295 O O . GLY A 1 174 ? -21.478 -8.234 7.699 1.00 77.38 174 GLY A O 1
ATOM 1296 N N . LEU A 1 175 ? -20.416 -10.205 7.838 1.00 82.62 175 LEU A N 1
ATOM 1297 C CA . LEU A 1 175 ? -19.299 -9.702 8.663 1.00 82.62 175 LEU A CA 1
ATOM 1298 C C . LEU A 1 175 ? -18.043 -9.321 7.859 1.00 82.62 175 LEU A C 1
ATOM 1300 O O . LEU A 1 175 ? -17.197 -8.616 8.397 1.00 82.62 175 LEU A O 1
ATOM 1304 N N . ALA A 1 176 ? -17.944 -9.701 6.579 1.00 73.31 176 ALA A N 1
ATOM 1305 C CA . ALA A 1 176 ? -16.780 -9.425 5.724 1.00 73.31 176 ALA A CA 1
ATOM 1306 C C . ALA A 1 176 ? -16.342 -7.946 5.735 1.00 73.31 176 ALA A C 1
ATOM 1308 O O . ALA A 1 176 ? -15.179 -7.632 5.974 1.00 73.31 176 ALA A O 1
ATOM 1309 N N . THR A 1 177 ? -17.296 -7.024 5.581 1.00 72.38 177 THR A N 1
ATOM 1310 C CA . THR A 1 177 ? -17.045 -5.572 5.611 1.00 72.38 177 THR A CA 1
ATOM 1311 C C . THR A 1 177 ? -16.631 -5.042 6.984 1.00 72.38 177 THR A C 1
ATOM 1313 O O . THR A 1 177 ? -16.063 -3.960 7.065 1.00 72.38 177 THR A O 1
ATOM 1316 N N . THR A 1 178 ? -16.922 -5.772 8.065 1.00 81.56 178 THR A N 1
ATOM 1317 C CA . THR A 1 178 ? -16.570 -5.372 9.439 1.00 81.56 178 THR A CA 1
ATOM 1318 C C . THR A 1 178 ? -15.212 -5.919 9.870 1.00 81.56 178 THR A C 1
ATOM 1320 O O . THR A 1 178 ? -14.510 -5.256 10.624 1.00 81.56 178 THR A O 1
ATOM 1323 N N . CYS A 1 179 ? -14.830 -7.101 9.379 1.00 78.25 179 CYS A N 1
ATOM 1324 C CA . CYS A 1 179 ? -13.512 -7.687 9.619 1.00 78.25 179 CYS A CA 1
ATOM 1325 C C . CYS A 1 179 ? -12.401 -6.962 8.840 1.00 78.25 179 CYS A C 1
ATOM 1327 O O . CYS A 1 179 ? -11.283 -6.842 9.328 1.00 78.25 179 CYS A O 1
ATOM 1329 N N . GLY A 1 180 ? -12.702 -6.451 7.639 1.00 80.50 180 GLY A N 1
ATOM 1330 C CA . GLY A 1 180 ? -11.714 -5.768 6.791 1.00 80.50 180 GLY A CA 1
ATOM 1331 C C . GLY A 1 180 ? -10.743 -6.712 6.068 1.00 80.50 180 GLY A C 1
ATOM 1332 O O . GLY A 1 180 ? -9.830 -6.246 5.394 1.00 80.50 180 GLY A O 1
ATOM 1333 N N . TRP A 1 181 ? -10.964 -8.023 6.176 1.00 89.00 181 TRP A N 1
ATOM 1334 C CA . TRP A 1 181 ? -10.218 -9.092 5.518 1.00 89.00 181 TRP A CA 1
ATOM 1335 C C . TRP A 1 181 ? -11.181 -10.194 5.041 1.00 89.00 181 TRP A C 1
ATOM 1337 O O . TRP A 1 181 ? -12.275 -10.351 5.586 1.00 89.00 181 TRP A O 1
ATOM 1347 N N . VAL A 1 182 ? -10.792 -10.945 4.001 1.00 89.44 182 VAL A N 1
ATOM 1348 C CA . VAL A 1 182 ? -11.580 -12.076 3.448 1.00 89.44 182 VAL A CA 1
ATOM 1349 C C . VAL A 1 182 ? -11.148 -13.434 4.014 1.00 89.44 182 VAL A C 1
ATOM 1351 O O . VAL A 1 182 ? -11.951 -14.364 4.117 1.00 89.44 182 VAL A O 1
ATOM 1354 N N . GLY A 1 183 ? -9.892 -13.523 4.443 1.00 92.75 183 GLY A N 1
ATOM 1355 C CA . GLY A 1 183 ? -9.320 -14.609 5.225 1.00 92.75 183 GLY A CA 1
ATOM 1356 C C . GLY A 1 183 ? -8.368 -14.046 6.282 1.00 92.75 183 GLY A C 1
ATOM 1357 O O . GLY A 1 183 ? -7.901 -12.916 6.146 1.00 92.75 183 GLY A O 1
ATOM 1358 N N . LEU A 1 184 ? -8.132 -14.817 7.340 1.00 93.25 184 LEU A N 1
ATOM 1359 C CA . LEU A 1 184 ? -7.101 -14.564 8.344 1.00 93.25 184 LEU A CA 1
ATOM 1360 C C . LEU A 1 184 ? -6.554 -15.903 8.855 1.00 93.25 184 LEU A C 1
ATOM 1362 O O . LEU A 1 184 ? -7.329 -16.767 9.259 1.00 93.25 184 LEU A O 1
ATOM 1366 N N . GLY A 1 185 ? -5.237 -16.076 8.899 1.00 90.12 185 GLY A N 1
ATOM 1367 C CA . GLY A 1 185 ? -4.572 -17.252 9.460 1.00 90.12 185 GLY A CA 1
ATOM 1368 C C . GLY A 1 185 ? -3.749 -16.919 10.703 1.00 90.12 185 GLY A C 1
ATOM 1369 O O . GLY A 1 185 ? -3.063 -15.899 10.756 1.00 90.12 185 GLY A O 1
ATOM 1370 N N . GLU A 1 186 ? -3.742 -17.808 11.701 1.00 82.94 186 GLU A N 1
ATOM 1371 C CA . GLU A 1 186 ? -2.711 -17.766 12.743 1.00 82.94 186 GLU A CA 1
ATOM 1372 C C . GLU A 1 186 ? -1.324 -17.909 12.106 1.00 82.94 186 GLU A C 1
ATOM 1374 O O . GLU A 1 186 ? -1.055 -18.889 11.406 1.00 82.94 186 GLU A O 1
ATOM 1379 N N . PHE A 1 187 ? -0.428 -16.968 12.400 1.00 79.19 187 PHE A N 1
ATOM 1380 C CA . PHE A 1 187 ? 0.920 -16.942 11.848 1.00 79.19 187 PHE A CA 1
ATOM 1381 C C . PHE A 1 187 ? 2.002 -17.179 12.923 1.00 79.19 187 PHE A C 1
ATOM 1383 O O . PHE A 1 187 ? 2.294 -16.280 13.718 1.00 79.19 187 PHE A O 1
ATOM 1390 N N . PRO A 1 188 ? 2.665 -18.352 12.925 1.00 73.38 188 PRO A N 1
ATOM 1391 C CA . PRO A 1 188 ? 2.111 -19.654 12.560 1.00 73.38 188 PRO A CA 1
ATOM 1392 C C . PRO A 1 188 ? 1.144 -20.159 13.642 1.00 73.38 188 PRO A C 1
ATOM 1394 O O . PRO A 1 188 ? 1.068 -19.605 14.738 1.00 73.38 188 PRO A O 1
ATOM 1397 N N . GLY A 1 189 ? 0.461 -21.268 13.376 1.00 80.38 189 GLY A N 1
ATOM 1398 C CA . GLY A 1 189 ? -0.520 -21.813 14.309 1.00 80.38 189 GLY A CA 1
ATOM 1399 C C . GLY A 1 189 ? -1.206 -23.065 13.787 1.00 80.38 189 GLY A C 1
ATOM 1400 O O . GLY A 1 189 ? -0.537 -23.997 13.326 1.00 80.38 189 GLY A O 1
ATOM 1401 N N . SER A 1 190 ? -2.528 -23.082 13.924 1.00 85.38 190 SER A N 1
ATOM 1402 C CA . SER A 1 190 ? -3.443 -24.154 13.512 1.00 85.38 190 SER A CA 1
ATOM 1403 C C . SER A 1 190 ? -4.864 -23.664 13.187 1.00 85.38 190 SER A C 1
ATOM 1405 O O . SER A 1 190 ? -5.707 -24.473 12.793 1.00 85.38 190 SER A O 1
ATOM 1407 N N . GLN A 1 191 ? -5.155 -22.374 13.389 1.00 92.19 191 GLN A N 1
ATOM 1408 C CA . GLN A 1 191 ? -6.475 -21.794 13.170 1.00 92.19 191 GLN A CA 1
ATOM 1409 C C . GLN A 1 191 ? -6.492 -20.792 12.015 1.00 92.19 191 GLN A C 1
ATOM 1411 O O . GLN A 1 191 ? -5.529 -20.052 11.803 1.00 92.19 191 GLN A O 1
ATOM 1416 N N . SER A 1 192 ? -7.618 -20.749 11.303 1.00 96.44 192 SER A N 1
ATOM 1417 C CA . SER A 1 192 ? -7.879 -19.774 10.240 1.00 96.44 192 SER A CA 1
ATOM 1418 C C . SER A 1 192 ? -9.355 -19.371 10.230 1.00 96.44 192 SER A C 1
ATOM 1420 O O . SER A 1 192 ? -10.233 -20.193 10.502 1.00 96.44 192 SER A O 1
ATOM 1422 N N . TRP A 1 193 ? -9.647 -18.127 9.876 1.00 97.31 193 TRP A N 1
ATOM 1423 C CA . TRP A 1 193 ? -10.986 -17.561 9.753 1.00 97.31 193 TRP A CA 1
ATOM 1424 C C . TRP A 1 193 ? -11.223 -17.122 8.307 1.00 97.31 193 TRP A C 1
ATOM 1426 O O . TRP A 1 193 ? -10.309 -16.658 7.633 1.00 97.31 193 TRP A O 1
ATOM 1436 N N . PHE A 1 194 ? -12.454 -17.263 7.825 1.00 97.19 194 PHE A N 1
ATOM 1437 C CA . PHE A 1 194 ? -12.826 -16.979 6.441 1.00 97.19 194 PHE A CA 1
ATOM 1438 C C . PHE A 1 194 ? -14.181 -16.297 6.375 1.00 97.19 194 PHE A C 1
ATOM 1440 O O . PHE A 1 194 ? -15.115 -16.695 7.078 1.00 97.19 194 PHE A O 1
ATOM 1447 N N . THR A 1 195 ? -14.334 -15.331 5.475 1.00 94.12 195 THR A N 1
ATOM 1448 C CA . THR A 1 195 ? -15.662 -14.832 5.115 1.00 94.12 195 THR A CA 1
ATOM 1449 C C . THR A 1 195 ? -16.451 -15.916 4.378 1.00 94.12 195 THR A C 1
ATOM 1451 O O . THR A 1 195 ? -15.894 -16.818 3.750 1.00 94.12 195 THR A O 1
ATOM 1454 N N . SER A 1 196 ? -17.777 -15.874 4.484 1.00 92.19 196 SER A N 1
ATOM 1455 C CA . SER A 1 196 ? -18.688 -16.890 3.941 1.00 92.19 196 SER A CA 1
ATOM 1456 C C . SER A 1 196 ? -18.994 -16.738 2.441 1.00 92.19 196 SER A C 1
ATOM 1458 O O . SER A 1 196 ? -19.974 -17.296 1.948 1.00 92.19 196 SER A O 1
ATOM 1460 N N . ASP A 1 197 ? -18.168 -15.985 1.714 1.00 89.00 197 ASP A N 1
ATOM 1461 C CA . ASP A 1 197 ? -18.380 -15.572 0.324 1.00 89.00 197 ASP A CA 1
ATOM 1462 C C . ASP A 1 197 ? -17.341 -16.164 -0.656 1.00 89.00 197 ASP A C 1
ATOM 1464 O O . ASP A 1 197 ? -16.496 -16.990 -0.299 1.00 89.00 197 ASP A O 1
ATOM 1468 N N . THR A 1 198 ? -17.442 -15.763 -1.928 1.00 90.56 198 THR A N 1
ATOM 1469 C CA . THR A 1 198 ? -16.581 -16.206 -3.040 1.00 90.56 198 THR A CA 1
ATOM 1470 C C . THR A 1 198 ? -15.116 -15.795 -2.919 1.00 90.56 198 THR A C 1
ATOM 1472 O O . THR A 1 198 ? -14.280 -16.408 -3.578 1.00 90.56 198 THR A O 1
ATOM 1475 N N . SER A 1 199 ? -14.806 -14.785 -2.107 1.00 87.81 199 SER A N 1
ATOM 1476 C CA . SER A 1 199 ? -13.448 -14.287 -1.866 1.00 87.81 199 SER A CA 1
ATOM 1477 C C . SER A 1 199 ? -12.827 -14.904 -0.608 1.00 87.81 199 SER A C 1
ATOM 1479 O O . SER A 1 199 ? -11.607 -15.045 -0.543 1.00 87.81 199 SER A O 1
ATOM 1481 N N . GLY A 1 200 ? -13.655 -15.303 0.363 1.00 92.06 200 GLY A N 1
ATOM 1482 C CA . GLY A 1 200 ? -13.263 -16.053 1.558 1.00 92.06 200 GLY A CA 1
ATOM 1483 C C . GLY A 1 200 ? -13.233 -17.569 1.341 1.00 92.06 200 GLY A C 1
ATOM 1484 O O . GLY A 1 200 ? -12.453 -18.085 0.540 1.00 92.06 200 GLY A O 1
ATOM 1485 N N . ILE A 1 201 ? -14.084 -18.309 2.061 1.00 95.81 201 ILE A N 1
ATOM 1486 C CA . ILE A 1 201 ? -14.055 -19.784 2.133 1.00 95.81 201 ILE A CA 1
ATOM 1487 C C . ILE A 1 201 ? -14.251 -20.487 0.781 1.00 95.81 201 ILE A C 1
ATOM 1489 O O . ILE A 1 201 ? -13.876 -21.652 0.636 1.00 95.81 201 ILE A O 1
ATOM 1493 N N . PHE A 1 202 ? -14.837 -19.814 -0.215 1.00 94.69 202 PHE A N 1
ATOM 1494 C CA . PHE A 1 202 ? -15.058 -20.368 -1.556 1.00 94.69 202 PHE A CA 1
ATOM 1495 C C . PHE A 1 202 ? -13.946 -20.019 -2.574 1.00 94.69 202 PHE A C 1
ATOM 1497 O O . PHE A 1 202 ? -14.016 -20.457 -3.727 1.00 94.69 202 PHE A O 1
ATOM 1504 N N . SER A 1 203 ? -12.892 -19.313 -2.142 1.00 93.88 203 SER A N 1
ATOM 1505 C CA . SER A 1 203 ? -11.665 -19.048 -2.907 1.00 93.88 203 SER A CA 1
ATOM 1506 C C . SER A 1 203 ? -10.566 -20.065 -2.571 1.00 93.88 203 SER A C 1
ATOM 1508 O O . SER A 1 203 ? -10.200 -20.252 -1.410 1.00 93.88 203 SER A O 1
ATOM 1510 N N . LYS A 1 204 ? -9.994 -20.719 -3.594 1.00 92.31 204 LYS A N 1
ATOM 1511 C CA . LYS A 1 204 ? -8.898 -21.696 -3.414 1.00 92.31 204 LYS A CA 1
ATOM 1512 C C . LYS A 1 204 ? -7.607 -21.021 -2.968 1.00 92.31 204 LYS A C 1
ATOM 1514 O O . LYS A 1 204 ? -6.912 -21.573 -2.120 1.00 92.31 204 LYS A O 1
ATOM 1519 N N . GLY A 1 205 ? -7.298 -19.864 -3.560 1.00 93.19 205 GLY A N 1
ATOM 1520 C CA . GLY A 1 205 ? -6.141 -19.042 -3.214 1.00 93.19 205 GLY A CA 1
ATOM 1521 C C . GLY A 1 205 ? -6.197 -18.652 -1.744 1.00 93.19 205 GLY A C 1
ATOM 1522 O O . GLY A 1 205 ? -5.315 -19.040 -0.993 1.00 93.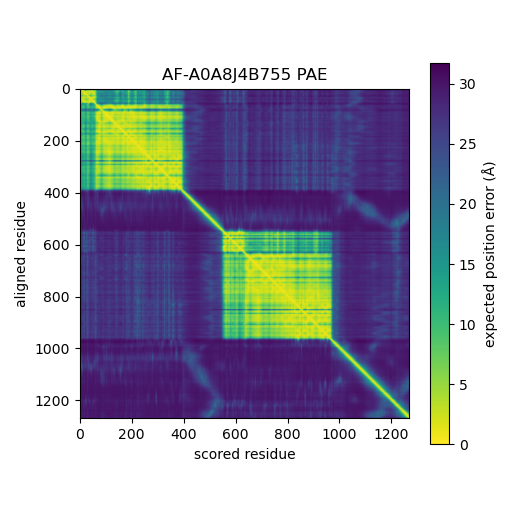19 205 GLY A O 1
ATOM 1523 N N . THR A 1 206 ? -7.302 -18.040 -1.309 1.00 95.69 206 THR A N 1
ATOM 1524 C CA . THR A 1 206 ? -7.512 -17.615 0.086 1.00 95.69 206 THR A CA 1
ATOM 1525 C C . THR A 1 206 ? -7.429 -18.791 1.065 1.00 95.69 206 THR A C 1
ATOM 1527 O O . THR A 1 206 ? -6.693 -18.730 2.043 1.00 95.69 206 THR A O 1
ATOM 1530 N N . VAL A 1 207 ? -8.110 -19.915 0.798 1.00 96.88 207 VAL A N 1
ATOM 1531 C CA . VAL A 1 207 ? -8.020 -21.098 1.680 1.00 96.88 207 VAL A CA 1
ATOM 1532 C C . VAL A 1 207 ? -6.605 -21.686 1.722 1.00 96.88 207 VAL A C 1
ATOM 1534 O O . VAL A 1 207 ? -6.193 -22.200 2.760 1.00 96.88 207 VAL A O 1
ATOM 1537 N N . MET A 1 208 ? -5.833 -21.582 0.637 1.00 97.00 208 MET A N 1
ATOM 1538 C CA . MET A 1 208 ? -4.418 -21.951 0.639 1.00 97.00 208 MET A CA 1
ATOM 1539 C C . MET A 1 208 ? -3.548 -20.960 1.412 1.00 97.00 208 MET A C 1
ATOM 1541 O O . MET A 1 208 ? -2.760 -21.407 2.240 1.00 97.00 208 MET A O 1
ATOM 1545 N N . GLN A 1 209 ? -3.742 -19.659 1.221 1.00 96.94 209 GLN A N 1
ATOM 1546 C CA . GLN A 1 209 ? -3.054 -18.587 1.936 1.00 96.94 209 GLN A CA 1
ATOM 1547 C C . GLN A 1 209 ? -3.172 -18.750 3.457 1.00 96.94 209 GLN A C 1
ATOM 1549 O O . GLN A 1 209 ? -2.168 -18.942 4.145 1.00 96.94 209 GLN A O 1
ATOM 1554 N N . GLU A 1 210 ? -4.401 -18.778 3.985 1.00 96.62 210 GLU A N 1
ATOM 1555 C CA . GLU A 1 210 ? -4.623 -18.762 5.438 1.00 96.62 210 GLU A CA 1
ATOM 1556 C C . GLU A 1 210 ? -4.187 -20.053 6.139 1.00 96.62 210 GLU A C 1
ATOM 1558 O O . GLU A 1 210 ? -3.810 -20.022 7.313 1.00 96.62 210 GLU A O 1
ATOM 1563 N N . ILE A 1 211 ? -4.202 -21.189 5.432 1.00 94.94 211 ILE A N 1
ATOM 1564 C CA . ILE A 1 211 ? -3.639 -22.448 5.939 1.00 94.94 211 ILE A CA 1
ATOM 1565 C C . ILE A 1 211 ? -2.105 -22.415 5.859 1.00 94.94 211 ILE A C 1
ATOM 1567 O O . ILE A 1 211 ? -1.435 -22.919 6.758 1.00 94.94 211 ILE A O 1
ATOM 1571 N N . LEU A 1 212 ? -1.507 -21.814 4.828 1.00 94.69 212 LEU A N 1
ATOM 1572 C CA . LEU A 1 212 ? -0.049 -21.710 4.706 1.00 94.69 212 LEU A CA 1
ATOM 1573 C C . LEU A 1 212 ? 0.570 -20.696 5.683 1.00 94.69 212 LEU A C 1
ATOM 1575 O O . LEU A 1 212 ? 1.699 -20.919 6.142 1.00 94.69 212 LEU A O 1
ATOM 1579 N N . HIS A 1 213 ? -0.183 -19.684 6.123 1.00 90.69 213 HIS A N 1
ATOM 1580 C CA . HIS A 1 213 ? 0.182 -18.871 7.286 1.00 90.69 213 HIS A CA 1
ATOM 1581 C C . HIS A 1 213 ? 0.379 -19.724 8.545 1.00 90.69 213 HIS A C 1
ATOM 1583 O O . HIS A 1 213 ? 1.380 -19.533 9.240 1.00 90.69 213 HIS A O 1
ATOM 1589 N N . ASN A 1 214 ? -0.453 -20.752 8.781 1.00 88.44 214 ASN A N 1
ATOM 1590 C CA . ASN A 1 214 ? -0.289 -21.661 9.926 1.00 88.44 214 ASN A CA 1
ATOM 1591 C C . ASN A 1 214 ? 1.061 -22.406 9.934 1.00 88.44 214 ASN A C 1
ATOM 1593 O O . ASN A 1 214 ? 1.513 -22.836 11.000 1.00 88.44 214 ASN A O 1
ATOM 1597 N N . PHE A 1 215 ? 1.736 -22.514 8.784 1.00 84.62 215 PHE A N 1
ATOM 1598 C CA . PHE A 1 215 ? 3.055 -23.141 8.641 1.00 84.62 215 PHE A CA 1
ATOM 1599 C C . PHE A 1 215 ? 4.224 -22.149 8.563 1.00 84.62 215 PHE A C 1
ATOM 1601 O O . PHE A 1 215 ? 5.380 -22.582 8.524 1.00 84.62 215 PHE A O 1
ATOM 1608 N N . GLY A 1 216 ? 3.956 -20.842 8.618 1.00 79.50 216 GLY A N 1
ATOM 1609 C CA . GLY A 1 216 ? 4.982 -19.800 8.649 1.00 79.50 216 GLY A CA 1
ATOM 1610 C C . GLY A 1 216 ? 5.390 -19.252 7.277 1.00 79.50 216 GLY A C 1
ATOM 1611 O O . GLY A 1 216 ? 6.522 -18.784 7.138 1.00 79.50 216 GLY A O 1
ATOM 1612 N N . LEU A 1 217 ? 4.507 -19.299 6.269 1.00 87.19 217 LEU A N 1
ATOM 1613 C CA . LEU A 1 217 ? 4.666 -18.485 5.055 1.00 87.19 217 LEU A CA 1
ATOM 1614 C C . LEU A 1 217 ? 4.050 -17.093 5.230 1.00 87.19 217 LEU A C 1
ATOM 1616 O O . LEU A 1 217 ? 2.989 -16.955 5.828 1.00 87.19 217 LEU A O 1
ATOM 1620 N N . TYR A 1 218 ? 4.736 -16.081 4.705 1.00 90.25 218 TYR A N 1
ATOM 1621 C CA . TYR A 1 218 ? 4.292 -14.686 4.649 1.00 90.25 218 TYR A CA 1
ATOM 1622 C C . TYR A 1 218 ? 3.624 -14.393 3.300 1.00 90.25 218 TYR A C 1
ATOM 1624 O O . TYR A 1 218 ? 3.694 -15.227 2.394 1.00 90.25 218 TYR A O 1
ATOM 1632 N N . HIS A 1 219 ? 2.999 -13.222 3.164 1.00 91.81 219 HIS A N 1
ATOM 1633 C CA . HIS A 1 219 ? 2.400 -12.797 1.901 1.00 91.81 219 HIS A CA 1
ATOM 1634 C C . HIS A 1 219 ? 3.449 -12.662 0.781 1.00 91.81 219 HIS A C 1
ATOM 1636 O O . HIS A 1 219 ? 4.630 -12.393 1.020 1.00 91.81 219 HIS A O 1
ATOM 1642 N N . GLY A 1 220 ? 2.999 -12.848 -0.456 1.00 90.00 220 GLY A N 1
ATOM 1643 C CA . GLY A 1 220 ? 3.758 -12.600 -1.675 1.00 90.00 220 GLY A CA 1
ATOM 1644 C C . GLY A 1 220 ? 3.712 -11.122 -2.054 1.00 90.00 220 GLY A C 1
ATOM 1645 O O . GLY A 1 220 ? 2.692 -10.452 -1.898 1.00 90.00 220 GLY A O 1
ATOM 1646 N N . TRP A 1 221 ? 4.824 -10.618 -2.573 1.00 93.25 221 TRP A N 1
ATOM 1647 C CA . TRP A 1 221 ? 5.040 -9.219 -2.921 1.00 93.25 221 TRP A CA 1
ATOM 1648 C C . TRP A 1 221 ? 5.317 -9.065 -4.419 1.00 93.25 221 TRP A C 1
ATOM 1650 O O . TRP A 1 221 ? 5.778 -9.985 -5.096 1.00 93.25 221 TRP A O 1
ATOM 1660 N N . ARG A 1 222 ? 5.123 -7.861 -4.948 1.00 87.19 222 ARG A N 1
ATOM 1661 C CA . ARG A 1 222 ? 5.613 -7.474 -6.276 1.00 87.19 222 ARG A CA 1
ATOM 1662 C C . ARG A 1 222 ? 5.906 -5.983 -6.283 1.00 87.19 222 ARG A C 1
ATOM 1664 O O . ARG A 1 222 ? 5.114 -5.195 -5.780 1.00 87.19 222 ARG A O 1
ATOM 1671 N N . ASN A 1 223 ? 7.045 -5.577 -6.844 1.00 79.44 223 ASN A N 1
ATOM 1672 C CA . ASN A 1 223 ? 7.465 -4.166 -6.908 1.00 79.44 223 ASN A CA 1
ATOM 1673 C C . ASN A 1 223 ? 7.446 -3.428 -5.545 1.00 79.44 223 ASN A C 1
ATOM 1675 O O . ASN A 1 223 ? 7.214 -2.221 -5.498 1.00 79.44 223 ASN A O 1
ATOM 1679 N N . GLY A 1 224 ? 7.667 -4.142 -4.434 1.00 75.94 224 GLY A N 1
ATOM 1680 C CA . GLY A 1 224 ? 7.600 -3.575 -3.080 1.00 75.94 224 GLY A CA 1
ATOM 1681 C C . GLY A 1 224 ? 6.183 -3.357 -2.531 1.00 75.94 224 GLY A C 1
ATOM 1682 O O . GLY A 1 224 ? 6.044 -2.715 -1.494 1.00 75.94 224 GLY A O 1
ATOM 1683 N N . VAL A 1 225 ? 5.151 -3.894 -3.187 1.00 73.75 225 VAL A N 1
ATOM 1684 C CA . VAL A 1 225 ? 3.757 -3.894 -2.720 1.00 73.75 225 VAL A CA 1
ATOM 1685 C C . VAL A 1 225 ? 3.348 -5.320 -2.340 1.00 73.75 225 VAL A C 1
ATOM 1687 O O . VAL A 1 225 ? 3.607 -6.267 -3.084 1.00 73.75 225 VAL A O 1
ATOM 1690 N N . GLU A 1 226 ? 2.751 -5.468 -1.161 1.00 84.19 226 GLU A N 1
ATOM 1691 C CA . GLU A 1 226 ? 2.202 -6.724 -0.638 1.00 84.19 226 GLU A CA 1
ATOM 1692 C C . GLU A 1 226 ? 0.983 -7.158 -1.474 1.00 84.19 226 GLU A C 1
ATOM 1694 O O . GLU A 1 226 ? 0.310 -6.314 -2.066 1.00 84.19 226 GLU A O 1
ATOM 1699 N N . TYR A 1 227 ? 0.693 -8.458 -1.553 1.00 86.00 227 TYR A N 1
ATOM 1700 C CA . TYR A 1 227 ? -0.433 -9.057 -2.293 1.00 86.00 227 TYR A CA 1
ATOM 1701 C C . TYR A 1 227 ? -0.430 -8.922 -3.832 1.00 86.00 227 TYR A C 1
ATOM 1703 O O . TYR A 1 227 ? -1.131 -9.679 -4.504 1.00 86.00 227 TYR A O 1
ATOM 1711 N N . GLU A 1 228 ? 0.394 -8.052 -4.423 1.00 88.50 228 GLU A N 1
ATOM 1712 C CA . GLU A 1 228 ? 0.502 -7.840 -5.883 1.00 88.50 228 GLU A CA 1
ATOM 1713 C C . GLU A 1 228 ? 1.182 -9.001 -6.660 1.00 88.50 228 GLU A C 1
ATOM 1715 O O . GLU A 1 228 ? 1.351 -8.926 -7.885 1.00 88.50 228 GLU A O 1
ATOM 1720 N N . ASP A 1 229 ? 1.564 -10.101 -5.994 1.00 93.44 229 ASP A N 1
ATOM 1721 C CA . ASP A 1 229 ? 1.957 -11.345 -6.672 1.00 93.44 229 ASP A CA 1
ATOM 1722 C C . ASP A 1 229 ? 0.743 -12.226 -7.009 1.00 93.44 229 ASP A C 1
ATOM 1724 O O . ASP A 1 229 ? 0.380 -13.171 -6.306 1.00 93.44 229 ASP A O 1
ATOM 1728 N N . TYR A 1 230 ? 0.147 -11.956 -8.165 1.00 94.88 230 TYR A N 1
ATOM 1729 C CA . TYR A 1 230 ? -0.936 -12.760 -8.736 1.00 94.88 230 TYR A CA 1
ATOM 1730 C C . TYR A 1 230 ? -0.496 -14.171 -9.201 1.00 94.88 230 TYR A C 1
ATOM 1732 O O . TYR A 1 230 ? -1.320 -14.921 -9.732 1.00 94.88 230 TYR A O 1
ATOM 1740 N N . SER A 1 231 ? 0.784 -14.550 -9.057 1.00 95.62 231 SER A N 1
ATOM 1741 C CA . SER A 1 231 ? 1.317 -15.858 -9.477 1.00 95.62 231 SER A CA 1
ATOM 1742 C C . SER A 1 231 ? 1.347 -16.920 -8.371 1.00 95.62 231 SER A C 1
ATOM 1744 O O . SER A 1 231 ? 1.629 -18.090 -8.660 1.00 95.62 231 SER A O 1
ATOM 1746 N N . THR A 1 232 ? 1.015 -16.564 -7.129 1.00 96.88 232 THR A N 1
ATOM 1747 C CA . THR A 1 232 ? 0.959 -17.475 -5.973 1.00 96.88 232 THR A CA 1
ATOM 1748 C C . THR A 1 232 ? -0.271 -17.220 -5.100 1.00 96.88 232 THR A C 1
ATOM 1750 O O . THR A 1 232 ? -0.729 -16.083 -4.983 1.00 96.88 232 THR A O 1
ATOM 1753 N N . ALA A 1 233 ? -0.763 -18.272 -4.438 1.00 95.88 233 ALA A N 1
ATOM 1754 C CA . ALA A 1 233 ? -1.740 -18.181 -3.355 1.00 95.88 233 ALA A CA 1
ATOM 1755 C C . ALA A 1 233 ? -1.290 -17.322 -2.167 1.00 95.88 233 ALA A C 1
ATOM 1757 O O . ALA A 1 233 ? -2.158 -16.850 -1.452 1.00 95.88 233 ALA A O 1
ATOM 1758 N N . MET A 1 234 ? 0.011 -17.097 -1.945 1.00 95.19 234 MET A N 1
ATOM 1759 C CA . MET A 1 234 ? 0.451 -16.183 -0.878 1.00 95.19 234 MET A CA 1
ATOM 1760 C C . MET A 1 234 ? 0.296 -14.699 -1.247 1.00 95.19 234 MET A C 1
ATOM 1762 O O . MET A 1 234 ? 0.420 -13.846 -0.376 1.00 95.19 234 MET A O 1
ATOM 1766 N N . GLY A 1 235 ? 0.089 -14.376 -2.526 1.00 91.62 235 GLY A N 1
ATOM 1767 C CA . GLY A 1 235 ? -0.264 -13.036 -2.984 1.00 91.62 235 GLY A CA 1
ATOM 1768 C C . GLY A 1 235 ? -1.769 -12.960 -3.211 1.00 91.62 235 GLY A C 1
ATOM 1769 O O . GLY A 1 235 ? -2.549 -12.977 -2.273 1.00 91.62 235 GLY A O 1
ATOM 1770 N N . THR A 1 236 ? -2.204 -12.898 -4.465 1.00 88.81 236 THR A N 1
ATOM 1771 C CA . THR A 1 236 ? -3.645 -12.879 -4.816 1.00 88.81 236 THR A CA 1
ATOM 1772 C C . THR A 1 236 ? -4.012 -13.891 -5.905 1.00 88.81 236 THR A C 1
ATOM 1774 O O . THR A 1 236 ? -5.117 -13.875 -6.454 1.00 88.81 236 THR A O 1
ATOM 1777 N N . GLY A 1 237 ? -3.094 -14.806 -6.230 1.00 90.88 237 GLY A N 1
ATOM 1778 C CA . GLY A 1 237 ? -3.299 -15.845 -7.234 1.00 90.88 237 GLY A CA 1
ATOM 1779 C C . GLY A 1 237 ? -4.166 -17.008 -6.738 1.00 90.88 237 GLY A C 1
ATOM 1780 O O . GLY A 1 237 ? -4.039 -17.480 -5.615 1.00 90.88 237 GLY A O 1
ATOM 1781 N N . ASN A 1 238 ? -5.000 -17.567 -7.617 1.00 92.25 238 ASN A N 1
ATOM 1782 C CA . ASN A 1 238 ? -5.612 -18.887 -7.403 1.00 92.25 238 ASN A CA 1
ATOM 1783 C C . ASN A 1 238 ? -4.677 -20.002 -7.921 1.00 92.25 238 ASN A C 1
ATOM 1785 O O . ASN A 1 238 ? -5.066 -20.821 -8.750 1.00 92.25 238 ASN A O 1
ATOM 1789 N N . SER A 1 239 ? -3.417 -19.993 -7.489 1.00 94.19 239 SER A N 1
ATOM 1790 C CA . SER A 1 239 ? -2.346 -20.863 -7.994 1.00 94.19 239 SER A CA 1
ATOM 1791 C C . SER A 1 239 ? -1.478 -21.418 -6.865 1.00 94.19 239 SER A C 1
ATOM 1793 O O . SER A 1 239 ? -1.491 -20.909 -5.745 1.00 94.19 239 SER A O 1
ATOM 1795 N N . CYS A 1 240 ? -0.703 -22.465 -7.152 1.00 96.38 240 CYS A N 1
ATOM 1796 C CA . CYS A 1 240 ? 0.202 -23.056 -6.170 1.00 96.38 240 CYS A CA 1
ATOM 1797 C C . CYS A 1 240 ? 1.253 -22.045 -5.668 1.00 96.38 240 CYS A C 1
ATOM 1799 O O . CYS A 1 240 ? 1.517 -21.046 -6.354 1.00 96.38 240 CYS A O 1
ATOM 1801 N N . PRO A 1 241 ? 1.903 -22.326 -4.521 1.00 96.44 241 PRO A N 1
ATOM 1802 C CA . PRO A 1 241 ? 2.960 -21.477 -3.988 1.00 96.44 241 PRO A CA 1
ATOM 1803 C C . PRO A 1 241 ? 4.084 -21.211 -4.997 1.00 96.44 241 PRO A C 1
ATOM 1805 O O . PRO A 1 241 ? 4.369 -22.037 -5.874 1.00 96.44 241 PRO A O 1
ATOM 1808 N N . SER A 1 242 ? 4.737 -20.057 -4.875 1.00 96.50 242 SER A N 1
ATOM 1809 C CA . SER A 1 242 ? 5.875 -19.685 -5.718 1.00 96.50 242 SER A CA 1
ATOM 1810 C C . SER A 1 242 ? 7.087 -20.596 -5.467 1.00 96.50 242 SER A C 1
ATOM 1812 O O . SER A 1 242 ? 7.164 -21.311 -4.469 1.00 96.50 242 SER A O 1
ATOM 1814 N N . ALA A 1 243 ? 8.080 -20.575 -6.360 1.00 95.62 243 ALA A N 1
ATOM 1815 C CA . ALA A 1 243 ? 9.298 -21.376 -6.206 1.00 95.62 243 ALA A CA 1
ATOM 1816 C C . ALA A 1 243 ? 9.991 -21.238 -4.826 1.00 95.62 243 ALA A C 1
ATOM 1818 O O . ALA A 1 243 ? 10.262 -22.273 -4.209 1.00 95.62 243 ALA A O 1
ATOM 1819 N N . PRO A 1 244 ? 10.242 -20.028 -4.284 1.00 94.75 244 PRO A N 1
ATOM 1820 C CA . PRO A 1 244 ? 10.798 -19.897 -2.938 1.00 94.75 244 PRO A CA 1
ATOM 1821 C C . PRO A 1 244 ? 9.865 -20.404 -1.831 1.00 94.75 244 PRO A C 1
ATOM 1823 O O . PRO A 1 244 ? 10.346 -20.964 -0.848 1.00 94.75 244 PRO A O 1
ATOM 1826 N N . GLU A 1 245 ? 8.546 -20.253 -1.961 1.00 94.56 245 GLU A N 1
ATOM 1827 C CA . GLU A 1 245 ? 7.586 -20.778 -0.978 1.00 94.56 245 GLU A CA 1
ATOM 1828 C C . GLU A 1 245 ? 7.572 -22.314 -0.977 1.00 94.56 245 GLU A C 1
ATOM 1830 O O . GLU A 1 245 ? 7.659 -22.932 0.086 1.00 94.56 245 GLU A O 1
ATOM 1835 N N . LEU A 1 246 ? 7.570 -22.940 -2.161 1.00 93.19 246 LEU A N 1
ATOM 1836 C CA . LEU A 1 246 ? 7.705 -24.392 -2.328 1.00 93.19 246 LEU A CA 1
ATOM 1837 C C . LEU A 1 246 ? 9.015 -24.917 -1.723 1.00 93.19 246 LEU A C 1
ATOM 1839 O O . LEU A 1 246 ? 9.023 -25.994 -1.121 1.00 93.19 246 LEU A O 1
ATOM 1843 N N . TRP A 1 247 ? 10.113 -24.167 -1.860 1.00 90.88 247 TRP A N 1
ATOM 1844 C CA . TRP A 1 247 ? 11.383 -24.473 -1.198 1.00 90.88 247 TRP A CA 1
ATOM 1845 C C . TRP A 1 247 ? 11.272 -24.353 0.328 1.00 90.88 247 TRP A C 1
ATOM 1847 O O . TRP A 1 247 ? 11.676 -25.273 1.043 1.00 90.88 247 TRP A O 1
ATOM 1857 N N . ARG A 1 248 ? 10.678 -23.269 0.848 1.00 88.25 248 ARG A N 1
ATOM 1858 C CA . ARG A 1 248 ? 10.538 -23.050 2.300 1.00 88.25 248 ARG A CA 1
ATOM 1859 C C . ARG A 1 248 ? 9.637 -24.085 2.980 1.00 88.25 248 ARG A C 1
ATOM 1861 O O . ARG A 1 248 ? 9.941 -24.502 4.094 1.00 88.25 248 ARG A O 1
ATOM 1868 N N . LEU A 1 249 ? 8.591 -24.554 2.299 1.00 89.00 249 LEU A N 1
ATOM 1869 C CA . LEU A 1 249 ? 7.728 -25.650 2.761 1.00 89.00 249 LEU A CA 1
ATOM 1870 C C . LEU A 1 249 ? 8.389 -27.040 2.659 1.00 89.00 249 LEU A C 1
ATOM 1872 O O . LEU A 1 249 ? 7.862 -28.008 3.207 1.00 89.00 249 LEU A O 1
ATOM 1876 N N . GLY A 1 250 ? 9.521 -27.176 1.956 1.00 87.81 250 GLY A N 1
ATOM 1877 C CA . GLY A 1 250 ? 10.125 -28.474 1.623 1.00 87.81 250 GLY A CA 1
ATOM 1878 C C . GLY A 1 250 ? 9.353 -29.259 0.549 1.00 87.81 250 GLY A C 1
ATOM 1879 O O . GLY A 1 250 ? 9.584 -30.459 0.351 1.00 87.81 250 GLY A O 1
ATOM 1880 N N . TRP A 1 251 ? 8.419 -28.608 -0.151 1.00 90.56 251 TRP A N 1
ATOM 1881 C CA . TRP A 1 251 ? 7.591 -29.227 -1.186 1.00 90.56 251 TRP A CA 1
ATOM 1882 C C . TRP A 1 251 ? 8.386 -29.516 -2.453 1.00 90.56 251 TRP A C 1
ATOM 1884 O O . TRP A 1 251 ? 8.271 -30.617 -2.986 1.00 90.56 251 TRP A O 1
ATOM 1894 N N . ALA A 1 252 ? 9.277 -28.615 -2.856 1.00 89.94 252 ALA A N 1
ATOM 1895 C CA . ALA A 1 252 ? 10.151 -28.798 -4.011 1.00 89.94 252 ALA A CA 1
ATOM 1896 C C . ALA A 1 252 ? 11.618 -28.487 -3.680 1.00 89.94 252 ALA A C 1
ATOM 1898 O O . ALA A 1 252 ? 11.919 -27.790 -2.711 1.00 89.94 252 ALA A O 1
ATOM 1899 N N . THR A 1 253 ? 12.534 -28.986 -4.510 1.00 89.12 253 THR A N 1
ATOM 1900 C CA . THR A 1 253 ? 13.970 -28.687 -4.434 1.00 89.12 253 THR A CA 1
ATOM 1901 C C . THR A 1 253 ? 14.448 -27.939 -5.685 1.00 89.12 253 THR A C 1
ATOM 1903 O O . THR A 1 253 ? 13.805 -28.012 -6.739 1.00 89.12 253 THR A O 1
ATOM 1906 N N . PRO A 1 254 ? 15.594 -27.239 -5.619 1.00 91.69 254 PRO A N 1
ATOM 1907 C CA . PRO A 1 254 ? 16.278 -26.765 -6.808 1.00 91.69 254 PRO A CA 1
ATOM 1908 C C . PRO A 1 254 ? 16.797 -27.915 -7.677 1.00 91.69 254 PRO A C 1
ATOM 1910 O O . PRO A 1 254 ? 17.258 -28.937 -7.172 1.00 91.69 254 PRO A O 1
ATOM 1913 N N . LEU A 1 255 ? 16.722 -27.715 -8.990 1.00 92.50 255 LEU A N 1
ATOM 1914 C CA . LEU A 1 255 ? 17.442 -28.455 -10.023 1.00 92.50 255 LEU A CA 1
ATOM 1915 C C . LEU A 1 255 ? 18.945 -28.159 -9.955 1.00 92.50 255 LEU A C 1
ATOM 1917 O O . LEU A 1 255 ? 19.749 -29.057 -10.157 1.00 92.50 255 LEU A O 1
ATOM 1921 N N . GLU A 1 256 ? 19.295 -26.907 -9.656 1.00 93.69 256 GLU A N 1
ATOM 1922 C CA . GLU A 1 256 ? 20.665 -26.425 -9.483 1.00 93.69 256 GLU A CA 1
ATOM 1923 C C . GLU A 1 256 ? 20.674 -25.290 -8.444 1.00 93.69 256 GLU A C 1
ATOM 1925 O O . GLU A 1 256 ? 19.723 -24.500 -8.367 1.00 93.69 256 GLU A O 1
ATOM 1930 N N . GLN A 1 257 ? 21.755 -25.194 -7.663 1.00 94.19 257 GLN A N 1
ATOM 1931 C CA . GLN A 1 257 ? 22.058 -24.033 -6.820 1.00 94.19 257 GLN A CA 1
ATOM 1932 C C . GLN A 1 257 ? 23.312 -23.323 -7.351 1.00 94.19 257 GLN A C 1
ATOM 1934 O O . GLN A 1 257 ? 24.410 -23.886 -7.367 1.00 94.19 257 GLN A O 1
ATOM 1939 N N . LEU A 1 258 ? 23.140 -22.086 -7.817 1.00 96.19 258 LEU A N 1
ATOM 1940 C CA . LEU A 1 258 ? 24.183 -21.291 -8.465 1.00 96.19 258 LEU A CA 1
ATOM 1941 C C . LEU A 1 258 ? 24.732 -20.219 -7.523 1.00 96.19 258 LEU A C 1
ATOM 1943 O O . LEU A 1 258 ? 23.977 -19.382 -7.041 1.00 96.19 258 LEU A O 1
ATOM 1947 N N . ASN A 1 259 ? 26.044 -20.219 -7.314 1.00 95.06 259 ASN A N 1
ATOM 1948 C CA . ASN A 1 259 ? 26.799 -19.187 -6.598 1.00 95.06 259 ASN A CA 1
ATOM 1949 C C . ASN A 1 259 ? 28.157 -18.960 -7.289 1.00 95.06 259 ASN A C 1
ATOM 1951 O O . ASN A 1 259 ? 28.442 -19.570 -8.324 1.00 95.06 259 ASN A O 1
ATOM 1955 N N . SER A 1 260 ? 29.010 -18.101 -6.736 1.00 93.88 260 SER A N 1
ATOM 1956 C CA . SER A 1 260 ? 30.308 -17.732 -7.310 1.00 93.88 260 SER A CA 1
ATOM 1957 C C . SER A 1 260 ? 31.250 -18.916 -7.557 1.00 93.88 260 SER A C 1
ATOM 1959 O O . SER A 1 260 ? 32.100 -18.823 -8.445 1.00 93.88 260 SER A O 1
ATOM 1961 N N . SER A 1 261 ? 31.083 -20.020 -6.820 1.00 93.62 261 SER A N 1
ATOM 1962 C CA . SER A 1 261 ? 31.878 -21.246 -6.959 1.00 93.62 261 SER A CA 1
ATOM 1963 C C . SER A 1 261 ? 31.293 -22.249 -7.964 1.00 93.62 261 SER A C 1
ATOM 1965 O O . SER A 1 261 ? 32.054 -22.926 -8.651 1.00 93.62 261 SER A O 1
ATOM 1967 N N . SER A 1 262 ? 29.961 -22.329 -8.097 1.00 92.94 262 SER A N 1
ATOM 1968 C CA . SER A 1 262 ? 29.275 -23.276 -8.999 1.00 92.94 262 SER A CA 1
ATOM 1969 C C . SER A 1 262 ? 28.877 -22.681 -10.357 1.00 92.94 262 SER A C 1
ATOM 1971 O O . SER A 1 262 ? 28.463 -23.404 -11.270 1.00 92.94 262 SER A O 1
ATOM 1973 N N . PHE A 1 263 ? 29.015 -21.367 -10.533 1.00 94.75 263 PHE A N 1
ATOM 1974 C CA . PHE A 1 263 ? 28.659 -20.662 -11.760 1.00 94.75 263 PHE A CA 1
ATOM 1975 C C . PHE A 1 263 ? 29.869 -19.896 -12.302 1.00 94.75 263 PHE A C 1
ATOM 1977 O O . PHE A 1 263 ? 30.298 -18.908 -11.715 1.00 94.75 263 PHE A O 1
ATOM 1984 N N . ALA A 1 264 ? 30.450 -20.332 -13.420 1.00 92.81 264 ALA A N 1
ATOM 1985 C CA . ALA A 1 264 ? 31.584 -19.636 -14.031 1.00 92.81 264 ALA A CA 1
ATOM 1986 C C . ALA A 1 264 ? 31.208 -18.208 -14.480 1.00 92.81 264 ALA A C 1
ATOM 1988 O O . ALA A 1 264 ? 30.065 -17.937 -14.846 1.00 92.81 264 ALA A O 1
ATOM 1989 N N . LEU A 1 265 ? 32.173 -17.288 -14.429 1.00 93.12 265 LEU A N 1
ATOM 1990 C CA . LEU A 1 265 ? 32.014 -15.928 -14.947 1.00 93.12 265 LEU A CA 1
ATOM 1991 C C . LEU A 1 265 ? 32.015 -15.927 -16.486 1.00 93.12 265 LEU A C 1
ATOM 1993 O O . LEU A 1 265 ? 32.675 -16.773 -17.093 1.00 93.12 265 LEU A O 1
ATOM 1997 N N . ALA A 1 266 ? 31.296 -14.986 -17.110 1.00 91.94 266 ALA A N 1
ATOM 1998 C CA . ALA A 1 266 ? 31.338 -14.707 -18.552 1.00 91.94 266 ALA A CA 1
ATOM 1999 C C . ALA A 1 266 ? 31.015 -15.918 -19.462 1.00 91.94 266 ALA A C 1
ATOM 2001 O O . ALA A 1 266 ? 31.363 -15.945 -20.643 1.00 91.94 266 ALA A O 1
ATOM 2002 N N . THR A 1 267 ? 30.340 -16.930 -18.908 1.00 92.25 267 THR A N 1
ATOM 2003 C CA . THR A 1 267 ? 30.122 -18.237 -19.538 1.00 92.25 267 THR A CA 1
ATOM 2004 C C . THR A 1 267 ? 28.657 -18.640 -19.420 1.00 92.25 267 THR A C 1
ATOM 2006 O O . THR A 1 267 ? 28.112 -18.703 -18.315 1.00 92.25 267 THR A O 1
ATOM 2009 N N . TYR A 1 268 ? 28.015 -18.969 -20.542 1.00 93.88 268 TYR A N 1
ATOM 2010 C CA . TYR A 1 268 ? 26.649 -19.495 -20.523 1.00 93.88 268 TYR A CA 1
ATOM 2011 C C . TYR A 1 268 ? 26.567 -20.925 -19.956 1.00 93.88 268 TYR A C 1
ATOM 2013 O O . TYR A 1 268 ? 27.251 -21.833 -20.432 1.00 93.88 268 TYR A O 1
ATOM 2021 N N . ARG A 1 269 ? 25.664 -21.149 -18.991 1.00 94.62 269 ARG A N 1
ATOM 2022 C CA . ARG A 1 269 ? 25.173 -22.476 -18.572 1.00 94.62 269 ARG A CA 1
ATOM 2023 C C . ARG A 1 269 ? 23.707 -22.629 -18.979 1.00 94.62 269 ARG A C 1
ATOM 2025 O O . ARG A 1 269 ? 22.911 -21.717 -18.769 1.00 94.62 269 ARG A O 1
ATOM 2032 N N . THR A 1 270 ? 23.350 -23.784 -19.534 1.00 95.06 270 THR A N 1
ATOM 2033 C CA . THR A 1 270 ? 22.001 -24.076 -20.045 1.00 95.06 270 THR A CA 1
ATOM 2034 C C . THR A 1 270 ? 21.364 -25.224 -19.273 1.00 95.06 270 THR A C 1
ATOM 2036 O O . THR A 1 270 ? 22.007 -26.240 -19.018 1.00 95.06 270 THR A O 1
ATOM 2039 N N . PHE A 1 271 ? 20.086 -25.068 -18.938 1.00 94.56 271 PHE A N 1
ATOM 2040 C CA . PHE A 1 271 ? 19.294 -25.990 -18.134 1.00 94.56 271 PHE A CA 1
ATOM 2041 C C . PHE A 1 271 ? 17.992 -26.329 -18.864 1.00 94.56 271 PHE A C 1
ATOM 2043 O O . PHE A 1 271 ? 17.374 -25.459 -19.475 1.00 94.56 271 PHE A O 1
ATOM 2050 N N . THR A 1 272 ? 17.548 -27.584 -18.780 1.00 94.38 272 THR A N 1
ATOM 2051 C CA . THR A 1 272 ? 16.182 -27.967 -19.176 1.00 94.38 272 THR A CA 1
ATOM 2052 C C . THR A 1 272 ? 15.319 -27.949 -17.924 1.00 94.38 272 THR A C 1
ATOM 2054 O O . THR A 1 272 ? 15.484 -28.797 -17.048 1.00 94.38 272 THR A O 1
ATOM 2057 N N . MET A 1 273 ? 14.443 -26.955 -17.809 1.00 93.50 273 MET A N 1
ATOM 2058 C CA . MET A 1 273 ? 13.647 -26.713 -16.612 1.00 93.50 273 MET A CA 1
ATOM 2059 C C . MET A 1 273 ? 12.235 -27.298 -16.781 1.00 93.50 273 MET A C 1
ATOM 2061 O O . MET A 1 273 ? 11.507 -26.847 -17.666 1.00 93.50 273 MET A O 1
ATOM 2065 N N . PRO A 1 274 ? 11.830 -28.294 -15.973 1.00 94.50 274 PRO A N 1
ATOM 2066 C CA . PRO A 1 274 ? 10.457 -28.794 -15.952 1.00 94.50 274 PRO A CA 1
ATOM 2067 C C . PRO A 1 274 ? 9.507 -27.807 -15.267 1.00 94.50 274 PRO A C 1
ATOM 2069 O O . PRO A 1 274 ? 9.916 -27.039 -14.397 1.00 94.50 274 PRO A O 1
ATOM 2072 N N . ALA A 1 275 ? 8.229 -27.862 -15.637 1.00 94.81 275 ALA A N 1
ATOM 2073 C CA . ALA A 1 275 ? 7.179 -27.095 -14.982 1.00 94.81 275 ALA A CA 1
ATOM 2074 C C . ALA A 1 275 ? 6.999 -27.516 -13.514 1.00 94.81 275 ALA A C 1
ATOM 2076 O O . ALA A 1 275 ? 7.099 -28.704 -13.190 1.00 94.81 275 ALA A O 1
ATOM 2077 N N . THR A 1 276 ? 6.678 -26.554 -12.641 1.00 93.69 276 THR A N 1
ATOM 2078 C CA . THR A 1 276 ? 6.500 -26.760 -11.189 1.00 93.69 276 THR A CA 1
ATOM 2079 C C . THR A 1 276 ? 5.627 -27.961 -10.858 1.00 93.69 276 THR A C 1
ATOM 2081 O O . THR A 1 276 ? 6.033 -28.799 -10.061 1.00 93.69 276 THR A O 1
ATOM 2084 N N . TYR A 1 277 ? 4.477 -28.105 -11.524 1.00 90.81 277 TYR A N 1
ATOM 2085 C CA . TYR A 1 277 ? 3.491 -29.156 -11.249 1.00 90.81 277 TYR A CA 1
ATOM 2086 C C . TYR A 1 277 ? 4.015 -30.605 -11.416 1.00 90.81 277 TYR A C 1
ATOM 2088 O O . TYR A 1 277 ? 3.371 -31.545 -10.952 1.00 90.81 277 TYR A O 1
ATOM 2096 N N . LEU A 1 278 ? 5.187 -30.806 -12.034 1.00 88.06 278 LEU A N 1
ATOM 2097 C CA . LEU A 1 278 ? 5.877 -32.102 -12.150 1.00 88.06 278 LEU A CA 1
ATOM 2098 C C . LEU A 1 278 ? 6.756 -32.444 -10.916 1.00 88.06 278 LEU A C 1
ATOM 2100 O O . LEU A 1 278 ? 7.429 -33.482 -10.892 1.00 88.06 278 LEU A O 1
ATOM 2104 N N . GLY A 1 279 ? 6.804 -31.561 -9.915 1.00 66.25 279 GLY A N 1
ATOM 2105 C CA . GLY A 1 279 ? 7.869 -31.441 -8.915 1.00 66.25 279 GLY A CA 1
ATOM 2106 C C . GLY A 1 279 ? 7.790 -32.281 -7.647 1.00 66.25 279 GLY A C 1
ATOM 2107 O O . GLY A 1 279 ? 7.976 -31.740 -6.566 1.00 66.25 279 GLY A O 1
ATOM 2108 N N . GLY A 1 280 ? 7.599 -33.599 -7.756 1.00 65.25 280 GLY A N 1
ATOM 2109 C CA . GLY A 1 280 ? 7.685 -34.503 -6.596 1.00 65.25 280 GLY A CA 1
ATOM 2110 C C . GLY A 1 280 ? 9.121 -34.671 -6.049 1.00 65.25 280 GLY A C 1
ATOM 2111 O O . GLY A 1 280 ? 9.572 -33.884 -5.218 1.00 65.25 280 GLY A O 1
ATOM 2112 N N . PRO A 1 281 ? 9.872 -35.707 -6.475 1.00 58.25 281 PRO A N 1
ATOM 2113 C CA . PRO A 1 281 ? 11.269 -35.921 -6.071 1.00 58.25 281 PRO A CA 1
ATOM 2114 C C . PRO A 1 281 ? 12.294 -35.213 -6.983 1.00 58.25 281 PRO A C 1
ATOM 2116 O O . PRO A 1 281 ? 13.489 -35.478 -6.883 1.00 58.25 281 PRO A O 1
ATOM 2119 N N . LYS A 1 282 ? 11.842 -34.377 -7.928 1.00 66.56 282 LYS A N 1
ATOM 2120 C CA . LYS A 1 282 ? 12.679 -33.736 -8.956 1.00 66.56 282 LYS A CA 1
ATOM 2121 C C . LYS A 1 282 ? 12.888 -32.256 -8.651 1.00 66.56 282 LYS A C 1
ATOM 2123 O O . LYS A 1 282 ? 11.986 -31.596 -8.144 1.00 66.56 282 LYS A O 1
ATOM 2128 N N . GLY A 1 283 ? 14.040 -31.724 -9.054 1.00 83.81 283 GLY A N 1
ATOM 2129 C CA . GLY A 1 283 ? 14.275 -30.285 -9.036 1.00 83.81 283 GLY A CA 1
ATOM 2130 C C . GLY A 1 283 ? 13.427 -29.555 -10.085 1.00 83.81 283 GLY A C 1
ATOM 2131 O O . GLY A 1 283 ? 13.466 -29.923 -11.258 1.00 83.81 283 GLY A O 1
ATOM 2132 N N . VAL A 1 284 ? 12.676 -28.530 -9.668 1.00 91.44 284 VAL A N 1
ATOM 2133 C CA . VAL A 1 284 ? 11.742 -27.756 -10.533 1.00 91.44 284 VAL A CA 1
ATOM 2134 C C . VAL A 1 284 ? 11.982 -26.244 -10.522 1.00 91.44 284 VAL A C 1
ATOM 2136 O O . VAL A 1 284 ? 11.187 -25.467 -11.042 1.00 91.44 284 VAL A O 1
ATOM 2139 N N . MET A 1 285 ? 13.088 -25.811 -9.925 1.00 95.50 285 MET A N 1
ATOM 2140 C CA . MET A 1 285 ? 13.498 -24.409 -9.867 1.00 95.50 285 MET A CA 1
ATOM 2141 C C . MET A 1 285 ? 15.021 -24.301 -9.953 1.00 95.50 285 MET A C 1
ATOM 2143 O O . MET A 1 285 ? 15.718 -25.243 -9.587 1.00 95.50 285 MET A O 1
ATOM 2147 N N . ILE A 1 286 ? 15.566 -23.164 -10.365 1.00 97.06 286 ILE A N 1
ATOM 2148 C CA . ILE A 1 286 ? 16.979 -22.832 -10.120 1.00 97.06 286 ILE A CA 1
ATOM 2149 C C . ILE A 1 286 ? 17.017 -21.803 -8.999 1.00 97.06 286 ILE A C 1
ATOM 2151 O O . ILE A 1 286 ? 16.310 -20.798 -9.072 1.00 97.06 286 ILE A O 1
ATOM 2155 N N . LYS A 1 287 ? 17.845 -22.049 -7.981 1.00 96.62 287 LYS A N 1
ATOM 2156 C CA . LYS A 1 287 ? 18.145 -21.069 -6.931 1.00 96.62 287 LYS A CA 1
ATOM 2157 C C . LYS A 1 287 ? 19.485 -20.415 -7.244 1.00 96.62 287 LYS A C 1
ATOM 2159 O O . LYS A 1 287 ? 20.466 -21.117 -7.479 1.00 96.62 287 LYS A O 1
ATOM 2164 N N . ILE A 1 288 ? 19.537 -19.090 -7.223 1.00 97.94 288 ILE A N 1
ATOM 2165 C CA . ILE A 1 288 ? 20.759 -18.317 -7.443 1.00 97.94 288 ILE A CA 1
ATOM 2166 C C . ILE A 1 288 ? 21.057 -17.511 -6.180 1.00 97.94 288 ILE A C 1
ATOM 2168 O O . ILE A 1 288 ? 20.222 -16.732 -5.718 1.00 97.94 288 ILE A O 1
ATOM 2172 N N . GLN A 1 289 ? 22.255 -17.704 -5.641 1.00 96.88 289 GLN A N 1
ATOM 2173 C CA . GLN A 1 289 ? 22.855 -16.927 -4.564 1.00 96.88 289 GLN A CA 1
ATOM 2174 C C . GLN A 1 289 ? 23.942 -16.036 -5.186 1.00 96.88 289 GLN A C 1
ATOM 2176 O O . GLN A 1 289 ? 25.064 -16.504 -5.368 1.00 96.88 289 GLN A O 1
ATOM 2181 N N . PRO A 1 290 ? 23.626 -14.788 -5.575 1.00 94.94 290 PRO A N 1
ATOM 2182 C CA . PRO A 1 290 ? 24.569 -13.868 -6.211 1.00 94.94 290 PRO A CA 1
ATOM 2183 C C . PRO A 1 290 ? 25.551 -13.251 -5.195 1.00 94.94 290 PRO A C 1
ATOM 2185 O O . PRO A 1 290 ? 25.640 -12.038 -5.031 1.00 94.94 290 PRO A O 1
ATOM 2188 N N . ASP A 1 291 ? 26.316 -14.114 -4.530 1.00 93.81 291 ASP A N 1
ATOM 2189 C CA . ASP A 1 291 ? 27.426 -13.821 -3.609 1.00 93.81 291 ASP A CA 1
ATOM 2190 C C . ASP A 1 291 ? 28.625 -13.112 -4.277 1.00 93.81 291 ASP A C 1
ATOM 2192 O O . ASP A 1 291 ? 29.541 -12.657 -3.600 1.00 93.81 291 ASP A O 1
ATOM 2196 N N . TRP A 1 292 ? 28.610 -12.991 -5.607 1.00 93.88 292 TRP A N 1
ATOM 2197 C CA . TRP A 1 292 ? 29.551 -12.202 -6.409 1.00 93.88 292 TRP A CA 1
ATOM 2198 C C . TRP A 1 292 ? 29.205 -10.706 -6.495 1.00 93.88 292 TRP A C 1
ATOM 2200 O O . TRP A 1 292 ? 29.846 -9.970 -7.250 1.00 93.88 292 TRP A O 1
ATOM 2210 N N . LEU A 1 293 ? 28.161 -10.262 -5.793 1.00 89.94 293 LEU A N 1
ATOM 2211 C CA . LEU A 1 293 ? 27.795 -8.855 -5.664 1.00 89.94 293 LEU A CA 1
ATOM 2212 C C . LEU A 1 293 ? 28.376 -8.286 -4.372 1.00 89.94 293 LEU A C 1
ATOM 2214 O O . LEU A 1 293 ? 28.188 -8.864 -3.302 1.00 89.94 293 LEU A O 1
ATOM 2218 N N . ASP A 1 294 ? 28.973 -7.098 -4.462 1.00 81.31 294 ASP A N 1
ATOM 2219 C CA . ASP A 1 294 ? 29.597 -6.402 -3.328 1.00 81.31 294 ASP A CA 1
ATOM 2220 C C . ASP A 1 294 ? 28.610 -6.143 -2.166 1.00 81.31 294 ASP A C 1
ATOM 2222 O O . ASP A 1 294 ? 29.009 -6.055 -1.007 1.00 81.31 294 ASP A O 1
ATOM 2226 N N . PHE A 1 295 ? 27.304 -6.088 -2.471 1.00 79.69 295 PHE A N 1
ATOM 2227 C CA . PHE A 1 295 ? 26.202 -5.909 -1.517 1.00 79.69 295 PHE A CA 1
ATOM 2228 C C . PHE A 1 295 ? 25.078 -6.945 -1.723 1.00 79.69 295 PHE A C 1
ATOM 2230 O O . PHE A 1 295 ? 23.902 -6.612 -1.893 1.00 79.69 295 PHE A O 1
ATOM 2237 N N . TYR A 1 296 ? 25.441 -8.229 -1.725 1.00 83.56 296 TYR A N 1
ATOM 2238 C CA . TYR A 1 296 ? 24.512 -9.362 -1.823 1.00 83.56 296 TYR A CA 1
ATOM 2239 C C . TYR A 1 296 ? 23.457 -9.392 -0.691 1.00 83.56 296 TYR A C 1
ATOM 2241 O O . TYR A 1 296 ? 23.732 -9.766 0.449 1.00 83.56 296 TYR A O 1
ATOM 2249 N N . THR A 1 297 ? 22.210 -9.047 -1.027 1.00 87.50 297 THR A N 1
ATOM 2250 C CA . THR A 1 297 ? 21.072 -8.979 -0.082 1.00 87.50 297 THR A CA 1
ATOM 2251 C C . THR A 1 297 ? 19.861 -9.829 -0.479 1.00 87.50 297 THR A C 1
ATOM 2253 O O . THR A 1 297 ? 18.975 -10.048 0.349 1.00 87.50 297 THR A O 1
ATOM 2256 N N . LYS A 1 298 ? 19.815 -10.348 -1.713 1.00 93.31 298 LYS A N 1
ATOM 2257 C CA . LYS A 1 298 ? 18.683 -11.105 -2.271 1.00 93.31 298 LYS A CA 1
ATOM 2258 C C . LYS A 1 298 ? 19.145 -12.362 -3.015 1.00 93.31 298 LYS A C 1
ATOM 2260 O O . LYS A 1 298 ? 20.127 -12.317 -3.752 1.00 93.31 298 LYS A O 1
ATOM 2265 N N . ASN A 1 299 ? 18.412 -13.461 -2.852 1.00 95.94 299 ASN A N 1
ATOM 2266 C CA . ASN A 1 299 ? 18.489 -14.655 -3.700 1.00 95.94 299 ASN A CA 1
ATOM 2267 C C . ASN A 1 299 ? 17.445 -14.592 -4.808 1.00 95.94 299 ASN A C 1
ATOM 2269 O O . ASN A 1 299 ? 16.369 -14.045 -4.580 1.00 95.94 299 ASN A O 1
ATOM 2273 N N . LEU A 1 300 ? 17.729 -15.219 -5.951 1.00 97.62 300 LEU A N 1
ATOM 2274 C CA . LEU A 1 300 ? 16.761 -15.409 -7.033 1.00 97.62 300 LEU A CA 1
ATOM 2275 C C . LEU A 1 300 ? 16.286 -16.859 -7.115 1.00 97.62 300 LEU A C 1
ATOM 2277 O O . LEU A 1 300 ? 17.058 -17.796 -6.905 1.00 97.62 300 LEU A O 1
ATOM 2281 N N . TYR A 1 301 ? 15.029 -17.027 -7.505 1.00 98.19 301 TYR A N 1
ATOM 2282 C CA . TYR A 1 301 ? 14.392 -18.300 -7.805 1.00 98.19 301 TYR A CA 1
ATOM 2283 C C . TYR A 1 301 ? 13.745 -18.225 -9.184 1.00 98.19 301 TYR A C 1
ATOM 2285 O O . TYR A 1 301 ? 12.935 -17.339 -9.444 1.00 98.19 301 TYR A O 1
ATOM 2293 N N . LEU A 1 302 ? 14.109 -19.151 -10.067 1.00 98.19 302 LEU A N 1
ATOM 2294 C CA . LEU A 1 302 ? 13.590 -19.241 -11.430 1.00 98.19 302 LEU A CA 1
ATOM 2295 C C . LEU A 1 302 ? 12.799 -20.544 -11.564 1.00 98.19 302 LEU A C 1
ATOM 2297 O O . LEU A 1 302 ? 13.366 -21.606 -11.300 1.00 98.19 302 LEU A O 1
ATOM 2301 N N . ALA A 1 303 ? 11.534 -20.487 -11.983 1.00 97.50 303 ALA A N 1
ATOM 2302 C CA . ALA A 1 303 ? 10.710 -21.680 -12.197 1.00 97.50 303 ALA A CA 1
ATOM 2303 C C . ALA A 1 303 ? 9.713 -21.514 -13.352 1.00 97.50 303 ALA A C 1
ATOM 2305 O O . ALA A 1 303 ? 9.068 -20.476 -13.494 1.00 97.50 303 ALA A O 1
ATOM 2306 N N . LEU A 1 304 ? 9.554 -22.564 -14.158 1.00 97.50 304 LEU A N 1
ATOM 2307 C CA . LEU A 1 304 ? 8.536 -22.636 -15.202 1.00 97.50 304 LEU A CA 1
ATOM 2308 C C . LEU A 1 304 ? 7.162 -22.892 -14.567 1.00 97.50 304 LEU A C 1
ATOM 2310 O O . LEU A 1 304 ? 6.965 -23.924 -13.918 1.00 97.50 304 LEU A O 1
ATOM 2314 N N . ARG A 1 305 ? 6.204 -21.987 -14.780 1.00 97.06 305 ARG A N 1
ATOM 2315 C CA . ARG A 1 305 ? 4.804 -22.167 -14.366 1.00 97.06 305 ARG A CA 1
ATOM 2316 C C . ARG A 1 305 ? 3.951 -22.530 -15.580 1.00 97.06 305 ARG A C 1
ATOM 2318 O O . ARG A 1 305 ? 4.133 -21.987 -16.666 1.00 97.06 305 ARG A O 1
ATOM 2325 N N . VAL A 1 306 ? 3.048 -23.491 -15.406 1.00 96.44 306 VAL A N 1
ATOM 2326 C CA . VAL A 1 306 ? 2.158 -24.009 -16.459 1.00 96.44 306 VAL A CA 1
ATOM 2327 C C . VAL A 1 306 ? 0.811 -24.333 -15.832 1.00 96.44 306 VAL A C 1
ATOM 2329 O O . VAL A 1 306 ? 0.764 -24.874 -14.726 1.00 96.44 306 VAL A O 1
ATOM 2332 N N . LYS A 1 307 ? -0.274 -24.035 -16.544 1.00 95.44 307 LYS A N 1
ATOM 2333 C CA . LYS A 1 307 ? -1.659 -24.164 -16.092 1.00 95.44 307 LYS A CA 1
ATOM 2334 C C . LYS A 1 307 ? -2.145 -25.619 -16.041 1.00 95.44 307 LYS A C 1
ATOM 2336 O O . LYS A 1 307 ? -3.020 -26.039 -16.796 1.00 95.44 307 LYS A O 1
ATOM 2341 N N . ALA A 1 308 ? -1.560 -26.413 -15.147 1.00 92.31 308 ALA A N 1
ATOM 2342 C CA . ALA A 1 308 ? -1.828 -27.843 -15.017 1.00 92.31 308 ALA A CA 1
ATOM 2343 C C . ALA A 1 308 ? -1.805 -28.329 -13.557 1.00 92.31 308 ALA A C 1
ATOM 2345 O O . ALA A 1 308 ? -1.156 -27.749 -12.688 1.00 92.31 308 ALA A O 1
ATOM 2346 N N . ALA A 1 309 ? -2.522 -29.429 -13.299 1.00 91.19 309 ALA A N 1
ATOM 2347 C CA . ALA A 1 309 ? -2.706 -30.045 -11.982 1.00 91.19 309 ALA A CA 1
ATOM 2348 C C . ALA A 1 309 ? -3.137 -29.038 -10.892 1.00 91.19 309 ALA A C 1
ATOM 2350 O O . ALA A 1 309 ? -4.286 -28.595 -10.899 1.00 91.19 309 ALA A O 1
ATOM 2351 N N . GLY A 1 310 ? -2.250 -28.690 -9.954 1.00 89.94 310 GLY A N 1
ATOM 2352 C CA . GLY A 1 310 ? -2.527 -27.680 -8.930 1.00 89.94 310 GLY A CA 1
ATOM 2353 C C . GLY A 1 310 ? -2.641 -26.273 -9.527 1.00 89.94 310 GLY A C 1
ATOM 2354 O O . GLY A 1 310 ? -3.600 -25.565 -9.248 1.00 89.94 310 GLY A O 1
ATOM 2355 N N . ASP A 1 311 ? -1.757 -25.925 -10.463 1.00 94.75 311 ASP A N 1
ATOM 2356 C CA . ASP A 1 311 ? -1.731 -24.634 -11.164 1.00 94.75 311 ASP A CA 1
ATOM 2357 C C . ASP A 1 311 ? -2.823 -24.497 -12.248 1.00 94.75 311 ASP A C 1
ATOM 2359 O O . ASP A 1 311 ? -2.792 -23.574 -13.054 1.00 94.75 311 ASP A O 1
ATOM 2363 N N . LYS A 1 312 ? -3.839 -25.369 -12.290 1.00 93.38 312 LYS A N 1
ATOM 2364 C CA . LYS A 1 312 ? -4.905 -25.346 -13.317 1.00 93.38 312 LYS A CA 1
ATOM 2365 C C . LYS A 1 312 ? -5.681 -24.022 -13.437 1.00 93.38 312 LYS A C 1
ATOM 2367 O O . LYS A 1 312 ? -6.315 -23.789 -14.461 1.00 93.38 312 LYS A O 1
ATOM 2372 N N . ASP A 1 313 ? -5.670 -23.190 -12.396 1.00 92.75 313 ASP A N 1
ATOM 2373 C CA . ASP A 1 313 ? -6.369 -21.901 -12.336 1.00 92.75 313 ASP A CA 1
ATOM 2374 C C . ASP A 1 313 ? -5.390 -20.704 -12.475 1.00 92.75 313 ASP A C 1
ATOM 2376 O O . ASP A 1 313 ? -5.802 -19.549 -12.378 1.00 92.75 313 ASP A O 1
ATOM 2380 N N . LEU A 1 314 ? -4.109 -20.970 -12.786 1.00 95.38 314 LEU A N 1
ATOM 2381 C CA . LEU A 1 314 ? -3.066 -19.974 -13.056 1.00 95.38 314 LEU A CA 1
ATOM 2382 C C . LEU A 1 314 ? -3.479 -18.994 -14.174 1.00 95.38 314 LEU A C 1
ATOM 2384 O O . LEU A 1 314 ? -4.114 -19.365 -15.174 1.00 95.38 314 LEU A O 1
ATOM 2388 N N . LEU A 1 315 ? -3.104 -17.723 -14.003 1.00 94.06 315 LEU A N 1
ATOM 2389 C CA . LEU A 1 315 ? -3.360 -16.662 -14.977 1.00 94.06 315 LEU A CA 1
ATOM 2390 C C . LEU A 1 315 ? -2.452 -16.795 -16.210 1.00 94.06 315 LEU A C 1
ATOM 2392 O O . LEU A 1 315 ? -1.291 -17.193 -16.109 1.00 94.06 315 LEU A O 1
ATOM 2396 N N . ALA A 1 316 ? -2.967 -16.392 -17.376 1.00 93.75 316 ALA A N 1
ATOM 2397 C CA . ALA A 1 316 ? -2.242 -16.433 -18.654 1.00 93.75 316 ALA A CA 1
ATOM 2398 C C . ALA A 1 316 ? -0.962 -15.567 -18.667 1.00 93.75 316 ALA A C 1
ATOM 2400 O O . ALA A 1 316 ? -0.058 -15.778 -19.476 1.00 93.75 316 ALA A O 1
ATOM 2401 N N . ASP A 1 317 ? -0.845 -14.622 -17.733 1.00 92.62 317 ASP A N 1
ATOM 2402 C CA . ASP A 1 317 ? 0.369 -13.833 -17.543 1.00 92.62 317 ASP A CA 1
ATOM 2403 C C . ASP A 1 317 ? 1.559 -14.652 -17.029 1.00 92.62 317 ASP A C 1
ATOM 2405 O O . ASP A 1 317 ? 2.695 -14.224 -17.234 1.00 92.62 317 ASP A O 1
ATOM 2409 N N . PHE A 1 318 ? 1.320 -15.842 -16.470 1.00 97.12 318 PHE A N 1
ATOM 2410 C CA . PHE A 1 318 ? 2.337 -16.745 -15.915 1.00 97.12 318 PHE A CA 1
ATOM 2411 C C . PHE A 1 318 ? 2.372 -18.123 -16.599 1.00 97.12 318 PHE A C 1
ATOM 2413 O O . PHE A 1 318 ? 3.367 -18.834 -16.494 1.00 97.12 318 PHE A O 1
ATOM 2420 N N . ASP A 1 319 ? 1.301 -18.512 -17.293 1.00 97.00 319 ASP A N 1
ATOM 2421 C CA . ASP A 1 319 ? 1.189 -19.812 -17.961 1.00 97.00 319 ASP A CA 1
ATOM 2422 C C . ASP A 1 319 ? 2.168 -19.965 -19.140 1.00 97.00 319 ASP A C 1
ATOM 2424 O O . ASP A 1 319 ? 2.219 -19.124 -20.039 1.00 97.00 319 ASP A O 1
ATOM 2428 N N . GLY A 1 320 ? 2.956 -21.044 -19.130 1.00 95.56 320 GLY A N 1
ATOM 2429 C CA . GLY A 1 320 ? 3.989 -21.325 -20.129 1.00 95.56 320 GLY A CA 1
ATOM 2430 C C . GLY A 1 320 ? 5.221 -20.422 -20.015 1.00 95.56 320 GLY A C 1
ATOM 2431 O O . GLY A 1 320 ? 5.999 -20.336 -20.970 1.00 95.56 320 GLY A O 1
ATOM 2432 N N . LYS A 1 321 ? 5.400 -19.723 -18.884 1.00 97.75 321 LYS A N 1
ATOM 2433 C CA . LYS A 1 321 ? 6.452 -18.713 -18.691 1.00 97.75 321 LYS A CA 1
ATOM 2434 C C . LYS A 1 321 ? 7.401 -19.058 -17.551 1.00 97.75 321 LYS A C 1
ATOM 2436 O O . LYS A 1 321 ? 7.081 -19.799 -16.620 1.00 97.75 321 LYS A O 1
ATOM 2441 N N . LEU A 1 322 ? 8.598 -18.488 -17.641 1.00 98.06 322 LEU A N 1
ATOM 2442 C CA . LEU A 1 322 ? 9.610 -18.559 -16.598 1.00 98.06 322 LEU A CA 1
ATOM 2443 C C . LEU A 1 322 ? 9.355 -17.445 -15.575 1.00 98.06 322 LEU A C 1
ATOM 2445 O O . LEU A 1 322 ? 9.678 -16.285 -15.839 1.00 98.06 322 LEU A O 1
ATOM 2449 N N . ASN A 1 323 ? 8.779 -17.791 -14.425 1.00 98.19 323 ASN A N 1
ATOM 2450 C CA . ASN A 1 323 ? 8.596 -16.860 -13.315 1.00 98.19 323 ASN A CA 1
ATOM 2451 C C . ASN A 1 323 ? 9.905 -16.699 -12.540 1.00 98.19 323 ASN A C 1
ATOM 2453 O O . ASN A 1 323 ? 10.662 -17.659 -12.357 1.00 98.19 323 ASN A O 1
ATOM 2457 N N . ILE A 1 324 ? 10.157 -15.468 -12.098 1.00 98.06 324 ILE A N 1
ATOM 2458 C CA . ILE A 1 324 ? 11.387 -15.060 -11.427 1.00 98.06 324 ILE A CA 1
ATOM 2459 C C . ILE A 1 324 ? 11.006 -14.334 -10.145 1.00 98.06 324 ILE A C 1
ATOM 2461 O O . ILE A 1 324 ? 10.397 -13.263 -10.189 1.00 98.06 324 ILE A O 1
ATOM 2465 N N . HIS A 1 325 ? 11.393 -14.913 -9.016 1.00 98.06 325 HIS A N 1
ATOM 2466 C CA . HIS A 1 325 ? 11.156 -14.384 -7.677 1.00 98.06 325 HIS A CA 1
ATOM 2467 C C . HIS A 1 325 ? 12.475 -14.031 -6.997 1.00 98.06 325 HIS A C 1
ATOM 2469 O O . HIS A 1 325 ? 13.474 -14.723 -7.193 1.00 98.06 325 HIS A O 1
ATOM 2475 N N . GLU A 1 326 ? 12.472 -12.999 -6.161 1.00 95.12 326 GLU A N 1
ATOM 2476 C CA . GLU A 1 326 ? 13.567 -12.668 -5.251 1.00 95.12 326 GLU A CA 1
ATOM 2477 C C . GLU A 1 326 ? 13.158 -12.820 -3.777 1.00 95.12 326 GLU A C 1
ATOM 2479 O O . GLU A 1 326 ? 11.977 -12.751 -3.437 1.00 95.12 326 GLU A O 1
ATOM 2484 N N . LEU A 1 327 ? 14.132 -13.057 -2.895 1.00 92.38 327 LEU A N 1
ATOM 2485 C CA . LEU A 1 327 ? 13.913 -13.247 -1.454 1.00 92.38 327 LEU A CA 1
ATOM 2486 C C . LEU A 1 327 ? 15.124 -12.754 -0.652 1.00 92.38 327 LEU A C 1
ATOM 2488 O O . LEU A 1 327 ? 16.260 -12.938 -1.089 1.00 92.38 327 LEU A O 1
ATOM 2492 N N . GLN A 1 328 ? 14.916 -12.169 0.532 1.00 88.62 328 GLN A N 1
ATOM 2493 C CA . GLN A 1 328 ? 16.002 -11.700 1.404 1.00 88.62 328 GLN A CA 1
ATOM 2494 C C . GLN A 1 328 ? 17.027 -12.799 1.765 1.00 88.62 328 GLN A C 1
ATOM 2496 O O . GLN A 1 328 ? 16.706 -13.768 2.455 1.00 88.62 328 GLN A O 1
ATOM 2501 N N . SER A 1 329 ? 18.292 -12.627 1.363 1.00 89.12 329 SER A N 1
ATOM 2502 C CA . SER A 1 329 ? 19.343 -13.650 1.502 1.00 89.12 329 SER A CA 1
ATOM 2503 C C . SER A 1 329 ? 19.594 -14.070 2.954 1.00 89.12 329 SER A C 1
ATOM 2505 O O . SER A 1 329 ? 19.799 -15.252 3.223 1.00 89.12 329 SER A O 1
ATOM 2507 N N . THR A 1 330 ? 19.502 -13.139 3.907 1.00 82.88 330 THR A N 1
ATOM 2508 C CA . THR A 1 330 ? 19.658 -13.414 5.346 1.00 82.88 330 THR A CA 1
ATOM 2509 C C . THR A 1 330 ? 18.604 -14.388 5.884 1.00 82.88 330 THR A C 1
ATOM 2511 O O . THR A 1 330 ? 18.930 -15.229 6.718 1.00 82.88 330 THR A O 1
ATOM 2514 N N . ILE A 1 331 ? 17.371 -14.322 5.369 1.00 81.94 331 ILE A N 1
ATOM 2515 C CA . ILE A 1 331 ? 16.222 -15.149 5.781 1.00 81.94 331 ILE A CA 1
ATOM 2516 C C . ILE A 1 331 ? 16.099 -16.420 4.921 1.00 81.94 331 ILE A C 1
ATOM 2518 O O . ILE A 1 331 ? 15.509 -17.419 5.340 1.00 81.94 331 ILE A O 1
ATOM 2522 N N . ASP A 1 332 ? 16.667 -16.421 3.716 1.00 87.94 332 ASP A N 1
ATOM 2523 C CA . ASP A 1 332 ? 16.664 -17.574 2.807 1.00 87.94 332 ASP A CA 1
ATOM 2524 C C . ASP A 1 332 ? 17.829 -18.546 3.011 1.00 87.94 332 ASP A C 1
ATOM 2526 O O . ASP A 1 332 ? 17.698 -19.748 2.769 1.00 87.94 332 ASP A O 1
ATOM 2530 N N . ASN A 1 333 ? 18.982 -18.023 3.432 1.00 85.06 333 ASN A N 1
ATOM 2531 C CA . ASN A 1 333 ? 20.163 -18.820 3.759 1.00 85.06 333 ASN A CA 1
ATOM 2532 C C . ASN A 1 333 ? 20.121 -19.315 5.215 1.00 85.06 333 ASN A C 1
ATOM 2534 O O . ASN A 1 333 ? 20.755 -20.317 5.534 1.00 85.06 333 ASN A O 1
ATOM 2538 N N . SER A 1 334 ? 19.356 -18.646 6.088 1.00 79.69 334 SER A N 1
ATOM 2539 C CA . SER A 1 334 ? 19.088 -19.082 7.459 1.00 79.69 334 SER A CA 1
ATOM 2540 C C . SER A 1 334 ? 17.588 -19.098 7.733 1.00 79.69 334 SER A C 1
ATOM 2542 O O . SER A 1 334 ? 16.967 -18.069 7.985 1.00 79.69 334 SER A O 1
ATOM 2544 N N . PHE A 1 335 ? 17.010 -20.299 7.766 1.00 68.50 335 PHE A N 1
ATOM 2545 C CA . PHE A 1 335 ? 15.604 -20.523 8.126 1.00 68.50 335 PHE A CA 1
ATOM 2546 C C . PHE A 1 335 ? 15.281 -20.156 9.590 1.00 68.50 335 PHE A C 1
ATOM 2548 O O . PHE A 1 335 ? 14.114 -20.152 9.967 1.00 68.50 335 PHE A O 1
ATOM 2555 N N . LEU A 1 336 ? 16.304 -19.859 10.402 1.00 59.75 336 LEU A N 1
ATOM 2556 C CA . LEU A 1 336 ? 16.196 -19.426 11.798 1.00 59.75 336 LEU A CA 1
ATOM 2557 C C . LEU A 1 336 ? 16.196 -17.891 11.945 1.00 59.75 336 LEU A C 1
ATOM 2559 O O . LEU A 1 336 ? 15.995 -17.392 13.051 1.00 59.75 336 LEU A O 1
ATOM 2563 N N . ALA A 1 337 ? 16.476 -17.138 10.874 1.00 60.41 337 ALA A N 1
ATOM 2564 C CA . ALA A 1 337 ? 16.517 -15.680 10.927 1.00 60.41 337 ALA A CA 1
ATOM 2565 C C . ALA A 1 337 ? 15.103 -15.081 11.009 1.00 60.41 337 ALA A C 1
ATOM 2567 O O . ALA A 1 337 ? 14.180 -15.517 10.323 1.00 60.41 337 ALA A O 1
ATOM 2568 N N . ALA A 1 338 ? 14.951 -14.063 11.855 1.00 55.34 338 ALA A N 1
ATOM 2569 C CA . ALA A 1 338 ? 13.690 -13.366 12.069 1.00 55.34 338 ALA A CA 1
ATOM 2570 C C . ALA A 1 338 ? 13.359 -12.396 10.921 1.00 55.34 338 ALA A C 1
ATOM 2572 O O . ALA A 1 338 ? 14.251 -11.751 10.373 1.00 55.34 338 ALA A O 1
ATOM 2573 N N . GLY A 1 339 ? 12.064 -12.236 10.638 1.00 63.06 339 GLY A N 1
ATOM 2574 C CA . GLY A 1 339 ? 11.529 -11.260 9.684 1.00 63.06 339 GLY A CA 1
ATOM 2575 C C . GLY A 1 339 ? 10.663 -11.888 8.593 1.00 63.06 339 GLY A C 1
ATOM 2576 O O . GLY A 1 339 ? 10.622 -13.110 8.441 1.00 63.06 339 GLY A O 1
ATOM 2577 N N . ASP A 1 340 ? 9.982 -11.029 7.835 1.00 76.12 340 ASP A N 1
ATOM 2578 C CA . ASP A 1 340 ? 9.342 -11.411 6.577 1.00 76.12 340 ASP A CA 1
ATOM 2579 C C . ASP A 1 340 ? 10.445 -11.679 5.524 1.00 76.12 340 ASP A C 1
ATOM 2581 O O . ASP A 1 340 ? 11.298 -10.811 5.311 1.00 76.12 340 ASP A O 1
ATOM 2585 N N . PRO A 1 341 ? 10.486 -12.857 4.868 1.00 76.06 341 PRO A N 1
ATOM 2586 C CA . PRO A 1 341 ? 11.385 -13.122 3.747 1.00 76.06 341 PRO A CA 1
ATOM 2587 C C . PRO A 1 341 ? 11.216 -12.146 2.565 1.00 76.06 341 PRO A C 1
ATOM 2589 O O . PRO A 1 341 ? 12.146 -12.020 1.759 1.00 76.06 341 PRO A O 1
ATOM 2592 N N . MET A 1 342 ? 10.057 -11.485 2.458 1.00 84.06 342 MET A N 1
ATOM 2593 C CA . MET A 1 342 ? 9.612 -10.635 1.352 1.00 84.06 342 MET A CA 1
ATOM 2594 C C . MET A 1 342 ? 9.833 -11.321 0.005 1.00 84.06 342 MET A C 1
ATOM 2596 O O . MET A 1 342 ? 10.677 -10.910 -0.797 1.00 84.06 342 MET A O 1
ATOM 2600 N N . VAL A 1 343 ? 9.095 -12.415 -0.205 1.00 93.50 343 VAL A N 1
ATOM 2601 C CA . VAL A 1 343 ? 9.049 -13.134 -1.483 1.00 93.50 343 VAL A CA 1
ATOM 2602 C C . VAL A 1 343 ? 8.469 -12.192 -2.531 1.00 93.50 343 VAL A C 1
ATOM 2604 O O . VAL A 1 343 ? 7.287 -11.880 -2.462 1.00 93.50 343 VAL A O 1
ATOM 2607 N N . SER A 1 344 ? 9.280 -11.726 -3.479 1.00 94.81 344 SER A N 1
ATOM 2608 C CA . SER A 1 344 ? 8.878 -10.690 -4.437 1.00 94.81 344 SER A CA 1
ATOM 2609 C C . SER A 1 344 ? 8.978 -11.179 -5.880 1.00 94.81 344 SER A C 1
ATOM 2611 O O . SER A 1 344 ? 10.040 -11.630 -6.308 1.00 94.81 344 SER A O 1
ATOM 2613 N N . LEU A 1 345 ? 7.896 -11.090 -6.655 1.00 95.81 345 LEU A N 1
ATOM 2614 C CA . LEU A 1 345 ? 7.909 -11.388 -8.089 1.00 95.81 345 LEU A CA 1
ATOM 2615 C C . LEU A 1 345 ? 8.624 -10.265 -8.861 1.00 95.81 345 LEU A C 1
ATOM 2617 O O . LEU A 1 345 ? 8.153 -9.128 -8.902 1.00 95.81 345 LEU A O 1
ATOM 2621 N N . LEU A 1 346 ? 9.716 -10.606 -9.549 1.00 93.94 346 LEU A N 1
ATOM 2622 C CA . LEU A 1 346 ? 10.414 -9.711 -10.480 1.00 93.94 346 LEU A CA 1
ATOM 2623 C C . LEU A 1 346 ? 9.804 -9.726 -11.885 1.00 93.94 346 LEU A C 1
ATOM 2625 O O . LEU A 1 346 ? 9.862 -8.725 -12.597 1.00 93.94 346 LEU A O 1
ATOM 2629 N N . GLY A 1 347 ? 9.230 -10.852 -12.311 1.00 92.06 347 GLY A N 1
ATOM 2630 C CA . GLY A 1 347 ? 8.556 -10.950 -13.603 1.00 92.06 347 GLY A CA 1
ATOM 2631 C C . GLY A 1 347 ? 8.312 -12.379 -14.077 1.00 92.06 347 GLY A C 1
ATOM 2632 O O . GLY A 1 347 ? 8.693 -13.348 -13.423 1.00 92.06 347 GLY A O 1
ATOM 2633 N N . ALA A 1 348 ? 7.677 -12.486 -15.243 1.00 96.06 348 ALA A N 1
ATOM 2634 C CA . ALA A 1 348 ? 7.388 -13.742 -15.923 1.00 96.06 348 ALA A CA 1
ATOM 2635 C C . ALA A 1 348 ? 7.782 -13.628 -17.399 1.00 96.06 348 ALA A C 1
ATOM 2637 O O . ALA A 1 348 ? 7.213 -12.826 -18.143 1.00 96.06 348 ALA A O 1
ATOM 2638 N N . LEU A 1 349 ? 8.789 -14.395 -17.813 1.00 94.94 349 LEU A N 1
ATOM 2639 C CA . LEU A 1 349 ? 9.391 -14.283 -19.139 1.00 94.94 349 LEU A CA 1
ATOM 2640 C C . LEU A 1 349 ? 8.799 -15.307 -20.106 1.00 94.94 349 LEU A C 1
ATOM 2642 O O . LEU A 1 349 ? 8.780 -16.508 -19.829 1.00 94.94 349 LEU A O 1
ATOM 2646 N N . ALA A 1 350 ? 8.336 -14.824 -21.257 1.00 94.12 350 ALA A N 1
ATOM 2647 C CA . ALA A 1 350 ? 7.794 -15.664 -22.317 1.00 94.12 350 ALA A CA 1
ATOM 2648 C C . ALA A 1 350 ? 8.900 -16.479 -23.024 1.00 94.12 350 ALA A C 1
ATOM 2650 O O . ALA A 1 350 ? 10.055 -16.036 -23.060 1.00 94.12 350 ALA A O 1
ATOM 2651 N N . PRO A 1 351 ? 8.569 -17.625 -23.645 1.00 92.25 351 PRO A N 1
ATOM 2652 C CA . PRO A 1 351 ? 9.500 -18.362 -24.498 1.00 92.25 351 PRO A CA 1
ATOM 2653 C C . PRO A 1 351 ? 10.115 -17.467 -25.585 1.00 92.25 351 PRO A C 1
ATOM 2655 O O . PRO A 1 351 ? 9.419 -16.657 -26.194 1.00 92.25 351 PRO A O 1
ATOM 2658 N N . GLY A 1 352 ? 11.422 -17.593 -25.817 1.00 87.19 352 GLY A N 1
ATOM 2659 C CA . GLY A 1 352 ? 12.187 -16.729 -26.727 1.00 87.19 352 GLY A CA 1
ATOM 2660 C C . GLY A 1 352 ? 12.656 -15.388 -26.137 1.00 87.19 352 GLY A C 1
ATOM 2661 O O . GLY A 1 352 ? 13.356 -14.646 -26.824 1.00 87.19 352 GLY A O 1
ATOM 2662 N N . SER A 1 353 ? 12.303 -15.054 -24.889 1.00 92.12 353 SER A N 1
ATOM 2663 C CA . SER A 1 353 ? 12.724 -13.793 -24.253 1.00 92.12 353 SER A CA 1
ATOM 2664 C C . SER A 1 353 ? 14.211 -13.783 -23.883 1.00 92.12 353 SER A C 1
ATOM 2666 O O . SER A 1 353 ? 14.784 -14.802 -23.501 1.00 92.12 353 SER A O 1
ATOM 2668 N N . SER A 1 354 ? 14.815 -12.595 -23.888 1.00 91.06 354 SER A N 1
ATOM 2669 C CA . SER A 1 354 ? 16.155 -12.335 -23.352 1.00 91.06 354 SER A CA 1
ATOM 2670 C C . SER A 1 354 ? 16.100 -11.108 -22.443 1.00 91.06 354 SER A C 1
ATOM 2672 O O . SER A 1 354 ? 15.549 -10.082 -22.843 1.00 91.06 354 SER A O 1
ATOM 2674 N N . VAL A 1 355 ? 16.620 -11.214 -21.217 1.00 90.62 355 VAL A N 1
ATOM 2675 C CA . VAL A 1 355 ? 16.564 -10.151 -20.199 1.00 90.62 355 VAL A CA 1
ATOM 2676 C C . VAL A 1 355 ? 17.882 -10.064 -19.436 1.00 90.62 355 VAL A C 1
ATOM 2678 O O . VAL A 1 355 ? 18.430 -11.070 -18.983 1.00 90.62 355 VAL A O 1
ATOM 2681 N N . THR A 1 356 ? 18.367 -8.836 -19.262 1.00 91.94 356 THR A N 1
ATOM 2682 C CA . THR A 1 356 ? 19.548 -8.517 -18.457 1.00 91.94 356 THR A CA 1
ATOM 2683 C C . THR A 1 356 ? 19.122 -7.956 -17.102 1.00 91.94 356 THR A C 1
ATOM 2685 O O . THR A 1 356 ? 18.527 -6.884 -17.020 1.00 91.94 356 THR A O 1
ATOM 2688 N N . TYR A 1 357 ? 19.468 -8.651 -16.024 1.00 90.19 357 TYR A N 1
ATOM 2689 C CA . TYR A 1 357 ? 19.306 -8.185 -14.650 1.00 90.19 357 TYR A CA 1
ATOM 2690 C C . TYR A 1 357 ? 20.616 -7.549 -14.170 1.00 90.19 357 TYR A C 1
ATOM 2692 O O . TYR A 1 357 ? 21.441 -8.204 -13.532 1.00 90.19 357 TYR A O 1
ATOM 2700 N N . PHE A 1 358 ? 20.820 -6.266 -14.486 1.00 87.38 358 PHE A N 1
ATOM 2701 C CA . PHE A 1 358 ? 22.057 -5.538 -14.161 1.00 87.38 358 PHE A CA 1
ATOM 2702 C C . PHE A 1 358 ? 22.378 -5.518 -12.659 1.00 87.38 358 PHE A C 1
ATOM 2704 O O . PHE A 1 358 ? 23.517 -5.788 -12.289 1.00 87.38 358 PHE A O 1
ATOM 2711 N N . ASN A 1 359 ? 21.374 -5.329 -11.795 1.00 87.62 359 ASN A N 1
ATOM 2712 C CA . ASN A 1 359 ? 21.536 -5.363 -10.331 1.00 87.62 359 ASN A CA 1
ATOM 2713 C C . ASN A 1 359 ? 22.058 -6.716 -9.813 1.00 87.62 359 ASN A C 1
ATOM 2715 O O . ASN A 1 359 ? 22.676 -6.779 -8.756 1.00 87.62 359 ASN A O 1
ATOM 2719 N N . TYR A 1 360 ? 21.835 -7.788 -10.577 1.00 91.94 360 TYR A N 1
ATOM 2720 C CA . TYR A 1 360 ? 22.300 -9.143 -10.285 1.00 91.94 360 TYR A CA 1
ATOM 2721 C C . TYR A 1 360 ? 23.537 -9.552 -11.103 1.00 91.94 360 TYR A C 1
ATOM 2723 O O . TYR A 1 360 ? 24.054 -10.661 -10.943 1.00 91.94 360 TYR A O 1
ATOM 2731 N N . LYS A 1 361 ? 24.007 -8.658 -11.986 1.00 94.44 361 LYS A N 1
ATOM 2732 C CA . LYS A 1 361 ? 24.998 -8.905 -13.041 1.00 94.44 361 LYS A CA 1
ATOM 2733 C C . LYS A 1 361 ? 24.728 -10.217 -13.794 1.00 94.44 361 LYS A C 1
ATOM 2735 O O . LYS A 1 361 ? 25.618 -11.048 -13.969 1.00 94.44 361 LYS A O 1
ATOM 2740 N N . LEU A 1 362 ? 23.466 -10.433 -14.174 1.00 95.81 362 LEU A N 1
ATOM 2741 C CA . LEU A 1 362 ? 22.969 -11.699 -14.714 1.00 95.81 362 LEU A CA 1
ATOM 2742 C C . LEU A 1 362 ? 22.271 -11.496 -16.064 1.00 95.81 362 LEU A C 1
ATOM 2744 O O . LEU A 1 362 ? 21.343 -10.699 -16.181 1.00 95.81 362 LEU A O 1
ATOM 2748 N N . GLN A 1 363 ? 22.687 -12.250 -17.075 1.00 95.56 363 GLN A N 1
ATOM 2749 C CA . GLN A 1 363 ? 22.004 -12.390 -18.356 1.00 95.56 363 GLN A CA 1
ATOM 2750 C C . GLN A 1 363 ? 21.189 -13.685 -18.363 1.00 95.56 363 GLN A C 1
ATOM 2752 O O . GLN A 1 363 ? 21.706 -14.758 -18.038 1.00 95.56 363 GLN A O 1
ATOM 2757 N N . LEU A 1 364 ? 19.927 -13.581 -18.772 1.00 96.69 364 LEU A N 1
ATOM 2758 C CA . LEU A 1 364 ? 18.980 -14.685 -18.850 1.00 96.69 364 LEU A CA 1
ATOM 2759 C C . LEU A 1 364 ? 18.389 -14.760 -20.261 1.00 96.69 364 LEU A C 1
ATOM 2761 O O . LEU A 1 364 ? 17.924 -13.758 -20.801 1.00 96.69 364 LEU A O 1
ATOM 2765 N N . LEU A 1 365 ? 18.405 -15.952 -20.853 1.00 95.12 365 LEU A N 1
ATOM 2766 C CA . LEU A 1 365 ? 17.743 -16.268 -22.114 1.00 95.12 365 LEU A CA 1
ATOM 2767 C C . LEU A 1 365 ? 16.780 -17.431 -21.886 1.00 95.12 365 LEU A C 1
ATOM 2769 O O . LEU A 1 365 ? 17.119 -18.425 -21.239 1.00 95.12 365 LEU A O 1
ATOM 2773 N N . VAL A 1 366 ? 15.582 -17.303 -22.440 1.00 95.38 366 VAL A N 1
ATOM 2774 C CA . VAL A 1 366 ? 14.508 -18.286 -22.345 1.00 95.38 366 VAL A CA 1
ATOM 2775 C C . VAL A 1 366 ? 14.305 -18.884 -23.730 1.00 95.38 366 VAL A C 1
ATOM 2777 O O . VAL A 1 366 ? 13.982 -18.174 -24.678 1.00 95.38 366 VAL A O 1
ATOM 2780 N N . GLY A 1 367 ? 14.526 -20.187 -23.870 1.00 89.06 367 GLY A N 1
ATOM 2781 C CA . GLY A 1 367 ? 14.326 -20.903 -25.126 1.00 89.06 367 GLY A CA 1
ATOM 2782 C C . GLY A 1 367 ? 12.853 -21.191 -25.419 1.00 89.06 367 GLY A C 1
ATOM 2783 O O . GLY A 1 367 ? 11.945 -20.612 -24.821 1.00 89.06 367 GLY A O 1
ATOM 2784 N N . ALA A 1 368 ? 12.612 -22.113 -26.350 1.00 88.62 368 ALA A N 1
ATOM 2785 C CA . ALA A 1 368 ? 11.267 -22.599 -26.639 1.00 88.62 368 ALA A CA 1
ATOM 2786 C C . ALA A 1 368 ? 10.695 -23.407 -25.458 1.00 88.62 368 ALA A C 1
ATOM 2788 O O . ALA A 1 368 ? 11.422 -24.130 -24.771 1.00 88.62 368 ALA A O 1
ATOM 2789 N N . PHE A 1 369 ? 9.381 -23.298 -25.258 1.00 93.50 369 PHE A N 1
ATOM 2790 C CA . PHE A 1 369 ? 8.608 -24.144 -24.352 1.00 93.50 369 PHE A CA 1
ATOM 2791 C C . PHE A 1 369 ? 8.103 -25.373 -25.116 1.00 93.50 369 PHE A C 1
ATOM 2793 O O . PHE A 1 369 ? 7.460 -25.239 -26.159 1.00 93.50 369 PHE A O 1
ATOM 2800 N N . ASP A 1 370 ? 8.406 -26.568 -24.611 1.00 93.75 370 ASP A N 1
ATOM 2801 C CA . ASP A 1 370 ? 7.880 -27.824 -25.142 1.00 93.75 370 ASP A CA 1
ATOM 2802 C C . ASP A 1 370 ? 6.625 -28.229 -24.358 1.00 93.75 370 ASP A C 1
ATOM 2804 O O . ASP A 1 370 ? 6.695 -28.693 -23.218 1.00 93.75 370 ASP A O 1
ATOM 2808 N N . ASN A 1 371 ? 5.466 -28.079 -25.003 1.00 89.88 371 ASN A N 1
ATOM 2809 C CA . ASN A 1 371 ? 4.163 -28.459 -24.456 1.00 89.88 371 ASN A CA 1
ATOM 2810 C C . ASN A 1 371 ? 4.051 -29.963 -24.131 1.00 89.88 371 ASN A C 1
ATOM 2812 O O . ASN A 1 371 ? 3.268 -30.331 -23.256 1.00 89.88 371 ASN A O 1
ATOM 2816 N N . LYS A 1 372 ? 4.787 -30.846 -24.824 1.00 89.75 372 LYS A N 1
ATOM 2817 C CA . LYS A 1 372 ? 4.667 -32.311 -24.665 1.00 89.75 372 LYS A CA 1
ATOM 2818 C C . LYS A 1 372 ? 5.359 -32.808 -23.404 1.00 89.75 372 LYS A C 1
ATOM 2820 O O . LYS A 1 372 ? 4.841 -33.690 -22.725 1.00 89.75 372 LYS A O 1
ATOM 2825 N N . THR A 1 373 ? 6.531 -32.260 -23.106 1.00 90.94 373 THR A N 1
ATOM 2826 C CA . THR A 1 373 ? 7.306 -32.564 -21.893 1.00 90.94 373 THR A CA 1
ATOM 2827 C C . THR A 1 373 ? 7.000 -31.596 -20.749 1.00 90.94 373 THR A C 1
ATOM 2829 O O . THR A 1 373 ? 7.365 -31.875 -19.609 1.00 90.94 373 THR A O 1
ATOM 2832 N N . SER A 1 374 ? 6.342 -30.467 -21.044 1.00 94.44 374 SER A N 1
ATOM 2833 C CA . SER A 1 374 ? 6.172 -29.324 -20.140 1.00 94.44 374 SER A CA 1
ATOM 2834 C C . SER A 1 374 ? 7.511 -28.838 -19.569 1.00 94.44 374 SER A C 1
ATOM 2836 O O . SER A 1 374 ? 7.668 -28.661 -18.360 1.00 94.44 374 SER A O 1
ATOM 2838 N N . THR A 1 375 ? 8.491 -28.639 -20.456 1.00 94.94 375 THR A N 1
ATOM 2839 C CA . THR A 1 375 ? 9.833 -28.130 -20.124 1.00 94.94 375 THR A CA 1
ATOM 2840 C C . THR A 1 375 ? 10.186 -26.897 -20.946 1.00 94.94 375 THR A C 1
ATOM 2842 O O . THR A 1 375 ? 9.804 -26.805 -22.111 1.00 94.94 375 THR A O 1
ATOM 2845 N N . ILE A 1 376 ? 10.996 -25.999 -20.389 1.00 95.44 376 ILE A N 1
ATOM 2846 C CA . ILE A 1 376 ? 11.567 -24.846 -21.097 1.00 95.44 376 ILE A CA 1
ATOM 2847 C C . ILE A 1 376 ? 13.093 -24.864 -20.975 1.00 95.44 376 ILE A C 1
ATOM 2849 O O . ILE A 1 376 ? 13.640 -25.264 -19.944 1.00 95.44 376 ILE A O 1
ATOM 2853 N N . ILE A 1 377 ? 13.795 -24.448 -22.027 1.00 95.06 377 ILE A N 1
ATOM 2854 C CA . ILE A 1 377 ? 15.248 -24.252 -21.960 1.00 95.06 377 ILE A CA 1
ATOM 2855 C C . ILE A 1 377 ? 15.531 -22.903 -21.293 1.00 95.06 377 ILE A C 1
ATOM 2857 O O . ILE A 1 377 ? 14.958 -21.887 -21.680 1.00 95.06 377 ILE A O 1
ATOM 2861 N N . VAL A 1 378 ? 16.428 -22.887 -20.310 1.00 96.19 378 VAL A N 1
ATOM 2862 C CA . VAL A 1 378 ? 16.851 -21.679 -19.592 1.00 96.19 378 VAL A CA 1
ATOM 2863 C C . VAL A 1 378 ? 18.367 -21.569 -19.663 1.00 96.19 378 VAL A C 1
ATOM 2865 O O . VAL A 1 378 ? 19.075 -22.464 -19.201 1.00 96.19 378 VAL A O 1
ATOM 2868 N N . THR A 1 379 ? 18.870 -20.474 -20.223 1.00 96.31 379 THR A N 1
ATOM 2869 C CA . THR A 1 379 ? 20.305 -20.218 -20.375 1.00 96.31 379 THR A CA 1
ATOM 2870 C C . THR A 1 379 ? 20.699 -18.986 -19.568 1.00 96.31 379 THR A C 1
ATOM 2872 O O . THR A 1 379 ? 20.107 -17.918 -19.704 1.00 96.31 379 THR A O 1
ATOM 2875 N N . LEU A 1 380 ? 21.698 -19.150 -18.704 1.00 97.25 380 LEU A N 1
ATOM 2876 C CA . LEU A 1 380 ? 22.148 -18.177 -17.712 1.00 97.25 380 LEU A CA 1
ATOM 2877 C C . LEU A 1 380 ? 23.627 -17.849 -17.930 1.00 97.25 380 LEU A C 1
ATOM 2879 O O . LEU A 1 380 ? 24.430 -18.759 -18.117 1.00 97.25 380 LEU A O 1
ATOM 2883 N N . CYS A 1 381 ? 24.007 -16.579 -17.819 1.00 96.31 381 CYS A N 1
ATOM 2884 C CA . CYS A 1 381 ? 25.404 -16.151 -17.675 1.00 96.31 381 CYS A CA 1
ATOM 2885 C C . CYS A 1 381 ? 25.501 -15.041 -16.623 1.00 96.31 381 CYS A C 1
ATOM 2887 O O . CYS A 1 381 ? 24.715 -14.097 -16.669 1.00 96.31 381 CYS A O 1
ATOM 2889 N N . ARG A 1 382 ? 26.464 -15.122 -15.696 1.00 95.88 382 ARG A N 1
ATOM 2890 C CA . ARG A 1 382 ? 26.838 -13.975 -14.852 1.00 95.88 382 ARG A CA 1
ATOM 2891 C C . ARG A 1 382 ? 27.995 -13.196 -15.478 1.00 95.88 382 ARG A C 1
ATOM 2893 O O . ARG A 1 382 ? 28.876 -13.800 -16.090 1.00 95.88 382 ARG A O 1
ATOM 2900 N N . PHE A 1 383 ? 28.005 -11.884 -15.286 1.00 94.88 383 PHE A N 1
ATOM 2901 C CA . PHE A 1 383 ? 28.987 -10.958 -15.848 1.00 94.88 383 PHE A CA 1
ATOM 2902 C C . PHE A 1 383 ? 29.588 -10.023 -14.778 1.00 94.88 383 PHE A C 1
ATOM 2904 O O . PHE A 1 383 ? 29.142 -10.018 -13.629 1.00 94.88 383 PHE A O 1
ATOM 2911 N N . VAL A 1 384 ? 30.608 -9.236 -15.127 1.00 89.25 384 VAL A N 1
ATOM 2912 C CA . VAL A 1 384 ? 31.153 -8.144 -14.297 1.00 89.25 384 VAL A CA 1
ATOM 2913 C C . VAL A 1 384 ? 30.646 -6.794 -14.784 1.00 89.25 384 VAL A C 1
ATOM 2915 O O . VAL A 1 384 ? 30.154 -6.009 -13.970 1.00 89.25 384 VAL A O 1
ATOM 2918 N N . THR A 1 385 ? 30.758 -6.541 -16.090 1.00 84.31 385 THR A N 1
ATOM 2919 C CA . THR A 1 385 ? 30.560 -5.211 -16.689 1.00 84.31 385 THR A CA 1
ATOM 2920 C C . THR A 1 385 ? 29.310 -5.161 -17.560 1.00 84.31 385 THR A C 1
ATOM 2922 O O . THR A 1 385 ? 28.573 -4.178 -17.522 1.00 84.31 385 THR A O 1
ATOM 2925 N N . GLY A 1 386 ? 29.028 -6.215 -18.327 1.00 87.44 386 GLY A N 1
ATOM 2926 C CA . GLY A 1 386 ? 27.816 -6.271 -19.143 1.00 87.44 386 GLY A CA 1
ATOM 2927 C C . GLY A 1 386 ? 27.652 -7.592 -19.892 1.00 87.44 386 GLY A C 1
ATOM 2928 O O . GLY A 1 386 ? 28.624 -8.320 -20.070 1.00 87.44 386 GLY A O 1
ATOM 2929 N N . PRO A 1 387 ? 26.446 -7.898 -20.400 1.00 89.25 387 PRO A N 1
ATOM 2930 C CA . PRO A 1 387 ? 26.133 -9.194 -21.008 1.00 89.25 387 PRO A CA 1
ATOM 2931 C C . PRO A 1 387 ? 26.954 -9.515 -22.269 1.00 89.25 387 PRO A C 1
ATOM 2933 O O . PRO A 1 387 ? 27.013 -10.669 -22.676 1.00 89.25 387 PRO A O 1
ATOM 2936 N N . ASN A 1 388 ? 27.628 -8.529 -22.866 1.00 89.25 388 ASN A N 1
ATOM 2937 C CA . ASN A 1 388 ? 28.514 -8.719 -24.018 1.00 89.25 388 ASN A CA 1
ATOM 2938 C C . ASN A 1 388 ? 29.764 -9.559 -23.695 1.00 89.25 388 ASN A C 1
ATOM 2940 O O . ASN A 1 388 ? 30.380 -10.088 -24.614 1.00 89.25 388 ASN A O 1
ATOM 2944 N N . GLU A 1 389 ? 30.148 -9.691 -22.419 1.00 91.81 389 GLU A N 1
ATOM 2945 C CA . GLU A 1 389 ? 31.233 -10.599 -22.018 1.00 91.81 389 GLU A CA 1
ATOM 2946 C C . GLU A 1 389 ? 30.792 -12.073 -22.000 1.00 91.81 389 GLU A C 1
ATOM 2948 O O . GLU A 1 389 ? 31.637 -12.962 -21.984 1.00 91.81 389 GLU A O 1
ATOM 2953 N N . CYS A 1 390 ? 29.481 -12.348 -22.021 1.00 91.19 390 CYS A N 1
ATOM 2954 C CA . CYS A 1 390 ? 28.943 -13.701 -21.989 1.00 91.19 390 CYS A CA 1
ATOM 2955 C C . CYS A 1 390 ? 29.235 -14.446 -23.292 1.00 91.19 390 CYS A C 1
ATOM 2957 O O . CYS A 1 390 ? 28.524 -14.316 -24.293 1.00 91.19 390 CYS A O 1
ATOM 2959 N N . THR A 1 391 ? 30.267 -15.279 -23.253 1.00 86.19 391 THR A N 1
ATOM 2960 C CA . THR A 1 391 ? 30.636 -16.168 -24.350 1.00 86.19 391 THR A CA 1
ATOM 2961 C C . THR A 1 391 ? 29.908 -17.506 -24.241 1.00 86.19 391 THR A C 1
ATOM 2963 O O . THR A 1 391 ? 29.557 -17.986 -23.156 1.00 86.19 391 THR A O 1
ATOM 2966 N N . VAL A 1 392 ? 29.665 -18.135 -25.393 1.00 75.75 392 VAL A N 1
ATOM 2967 C CA . VAL A 1 392 ? 29.317 -19.559 -25.425 1.00 75.75 392 VAL A CA 1
ATOM 2968 C C . VAL A 1 392 ? 30.540 -20.317 -24.921 1.00 75.75 392 VAL A C 1
ATOM 2970 O O . VAL A 1 392 ? 31.636 -20.113 -25.442 1.00 75.75 392 VAL A O 1
ATOM 2973 N N . ALA A 1 393 ? 30.358 -21.166 -23.907 1.00 60.62 393 ALA A N 1
ATOM 2974 C CA . ALA A 1 393 ? 31.445 -21.967 -23.360 1.00 60.62 393 ALA A CA 1
ATOM 2975 C C . ALA A 1 393 ? 32.161 -22.725 -24.496 1.00 60.62 393 ALA A C 1
ATOM 2977 O O . ALA A 1 393 ? 31.472 -23.341 -25.319 1.00 60.62 393 ALA A O 1
ATOM 2978 N N . PRO A 1 394 ? 33.508 -22.725 -24.560 1.00 54.44 394 PRO A N 1
ATOM 2979 C CA . PRO A 1 394 ? 34.205 -23.589 -25.501 1.00 54.44 394 PRO A CA 1
ATOM 2980 C C . PRO A 1 394 ? 33.775 -25.041 -25.239 1.00 54.44 394 PRO A C 1
ATOM 2982 O O . PRO A 1 394 ? 33.629 -25.423 -24.070 1.00 54.44 394 PRO A O 1
ATOM 2985 N N . PRO A 1 395 ? 33.540 -25.856 -26.286 1.00 47.72 395 PRO A N 1
ATOM 2986 C CA . PRO A 1 395 ? 33.148 -27.244 -26.096 1.00 47.72 395 PRO A CA 1
ATOM 2987 C C . PRO A 1 395 ? 34.200 -27.932 -25.228 1.00 47.72 395 PRO A C 1
ATOM 2989 O O . PRO A 1 395 ? 35.395 -27.864 -25.523 1.00 47.72 395 PRO A O 1
ATOM 2992 N N . SER A 1 396 ? 33.750 -28.557 -24.136 1.00 38.88 396 SER A N 1
ATOM 2993 C CA . SER A 1 396 ? 34.638 -29.277 -23.224 1.00 38.88 396 SER A CA 1
ATOM 2994 C C . SER A 1 396 ? 35.480 -30.266 -24.040 1.00 38.88 396 SER A C 1
ATOM 2996 O O . SER A 1 396 ? 34.901 -30.970 -24.878 1.00 38.88 396 SER A O 1
ATOM 2998 N N . PRO A 1 397 ? 36.818 -30.297 -23.871 1.00 41.03 397 PRO A N 1
ATOM 2999 C CA . PRO A 1 397 ? 37.672 -31.157 -24.678 1.00 41.03 397 PRO A CA 1
ATOM 3000 C C . PRO A 1 397 ? 37.176 -32.595 -24.557 1.00 41.03 397 PRO A C 1
ATOM 3002 O O . PRO A 1 397 ? 36.980 -33.099 -23.450 1.00 41.03 397 PRO A O 1
ATOM 3005 N N . SER A 1 398 ? 36.919 -33.230 -25.703 1.00 42.16 398 SER A N 1
ATOM 3006 C CA . SER A 1 398 ? 36.368 -34.582 -25.733 1.00 42.16 398 SER A CA 1
ATOM 3007 C C . SER A 1 398 ? 37.235 -35.525 -24.893 1.00 42.16 398 SER A C 1
ATOM 3009 O O . SER A 1 398 ? 38.464 -35.387 -24.919 1.00 42.16 398 SER A O 1
ATOM 3011 N N . PRO A 1 399 ? 36.634 -36.480 -24.155 1.00 51.00 399 PRO A N 1
ATOM 3012 C CA . PRO A 1 399 ? 37.409 -37.467 -23.415 1.00 51.00 399 PRO A CA 1
ATOM 3013 C C . PRO A 1 399 ? 38.404 -38.151 -24.366 1.00 51.00 399 PRO A C 1
ATOM 3015 O O . PRO A 1 399 ? 38.064 -38.382 -25.532 1.00 51.00 399 PRO A O 1
ATOM 3018 N N . PRO A 1 400 ? 39.639 -38.429 -23.910 1.00 44.81 400 PRO A N 1
ATOM 3019 C CA . PRO A 1 400 ? 40.713 -38.866 -24.791 1.00 44.81 400 PRO A CA 1
ATOM 3020 C C . PRO A 1 400 ? 40.325 -40.151 -25.537 1.00 44.81 400 PRO A C 1
ATOM 3022 O O . PRO A 1 400 ? 39.644 -41.008 -24.962 1.00 44.81 400 PRO A O 1
ATOM 3025 N N . PRO A 1 401 ? 40.751 -40.307 -26.804 1.00 48.41 401 PRO A N 1
ATOM 3026 C CA . PRO A 1 401 ? 40.375 -41.458 -27.612 1.00 48.41 401 PRO A CA 1
ATOM 3027 C C . PRO A 1 401 ? 40.835 -42.769 -26.950 1.00 48.41 401 PRO A C 1
ATOM 3029 O O . PRO A 1 401 ? 41.896 -42.790 -26.312 1.00 48.41 401 PRO A O 1
ATOM 3032 N N . PRO A 1 402 ? 40.084 -43.877 -27.115 1.00 46.91 402 PRO A N 1
ATOM 3033 C CA . PRO A 1 402 ? 40.508 -45.183 -26.626 1.00 46.91 402 PRO A CA 1
ATOM 3034 C C . PRO A 1 402 ? 41.905 -45.524 -27.155 1.00 46.91 402 PRO A C 1
ATOM 3036 O O . PRO A 1 402 ? 42.167 -45.399 -28.353 1.00 46.91 402 PRO A O 1
ATOM 3039 N N . ARG A 1 403 ? 42.813 -45.956 -26.270 1.00 39.66 403 ARG A N 1
ATOM 3040 C CA . ARG A 1 403 ? 44.144 -46.409 -26.697 1.00 39.66 403 ARG A CA 1
ATOM 3041 C C . ARG A 1 403 ? 44.018 -47.616 -27.643 1.00 39.66 403 ARG A C 1
ATOM 3043 O O . ARG A 1 403 ? 43.164 -48.469 -27.397 1.00 39.66 403 ARG A O 1
ATOM 3050 N N . PRO A 1 404 ? 44.886 -47.735 -28.666 1.00 48.91 404 PRO A N 1
ATOM 3051 C CA . PRO A 1 404 ? 44.932 -48.919 -29.517 1.00 48.91 404 PRO A CA 1
ATOM 3052 C C . PRO A 1 404 ? 45.200 -50.191 -28.705 1.00 48.91 404 PRO A C 1
ATOM 3054 O O . PRO A 1 404 ? 45.992 -50.178 -27.760 1.00 48.91 404 PRO A O 1
ATOM 3057 N N . LEU A 1 405 ? 44.553 -51.287 -29.103 1.00 46.91 405 LEU A N 1
ATOM 3058 C CA . LEU A 1 405 ? 44.716 -52.608 -28.499 1.00 46.91 405 LEU A CA 1
ATOM 3059 C C . LEU A 1 405 ? 46.150 -53.142 -28.712 1.00 46.91 405 LEU A C 1
ATOM 3061 O O . LEU A 1 405 ? 46.596 -53.203 -29.859 1.00 46.91 405 LEU A O 1
ATOM 3065 N N . PRO A 1 406 ? 46.857 -53.596 -27.662 1.00 46.25 406 PRO A N 1
ATOM 3066 C CA . PRO A 1 406 ? 48.038 -54.439 -27.818 1.00 46.25 406 PRO A CA 1
ATOM 3067 C C . PRO A 1 406 ? 47.638 -55.875 -28.195 1.00 46.25 406 PRO A C 1
ATOM 3069 O O . PRO A 1 406 ? 46.739 -56.454 -27.584 1.00 46.25 406 PRO A O 1
ATOM 3072 N N . SER A 1 407 ? 48.335 -56.463 -29.169 1.00 48.69 407 SER A N 1
ATOM 3073 C CA . SER A 1 407 ? 48.213 -57.885 -29.532 1.00 48.69 407 SER A CA 1
ATOM 3074 C C . SER A 1 407 ? 48.790 -58.819 -28.444 1.00 48.69 407 SER A C 1
ATOM 3076 O O . SER A 1 407 ? 49.644 -58.384 -27.666 1.00 48.69 407 SER A O 1
ATOM 3078 N N . PRO A 1 408 ? 48.354 -60.094 -28.362 1.00 62.72 408 PRO A N 1
ATOM 3079 C CA . PRO A 1 408 ? 48.544 -60.927 -27.169 1.00 62.72 408 PRO A CA 1
ATOM 3080 C C . PRO A 1 408 ? 49.849 -61.753 -27.148 1.00 62.72 408 PRO A C 1
ATOM 3082 O O . PRO A 1 408 ? 50.194 -62.384 -28.148 1.00 62.72 408 PRO A O 1
ATOM 3085 N N . PRO A 1 409 ? 50.519 -61.847 -25.984 1.00 47.00 409 PRO A N 1
ATOM 3086 C CA . PRO A 1 409 ? 51.487 -62.902 -25.660 1.00 47.00 409 PRO A CA 1
ATOM 3087 C C . PRO A 1 409 ? 51.060 -63.674 -24.366 1.00 47.00 409 PRO A C 1
ATOM 3089 O O . PRO A 1 409 ? 49.982 -63.407 -23.838 1.00 47.00 409 PRO A O 1
ATOM 3092 N N . PRO A 1 410 ? 51.786 -64.710 -23.892 1.00 49.53 410 PRO A N 1
ATOM 3093 C CA . PRO A 1 410 ? 51.363 -66.114 -23.972 1.00 49.53 410 PRO A CA 1
ATOM 3094 C C . PRO A 1 410 ? 50.652 -66.636 -22.697 1.00 49.53 410 PRO A C 1
ATOM 3096 O O . PRO A 1 410 ? 50.666 -65.972 -21.662 1.00 49.53 410 PRO A O 1
ATOM 3099 N N . PRO A 1 411 ? 50.050 -67.845 -22.727 1.00 61.72 411 PRO A N 1
ATOM 3100 C CA . PRO A 1 411 ? 49.255 -68.368 -21.613 1.00 61.72 411 PRO A CA 1
ATOM 3101 C C . PRO A 1 411 ? 50.108 -68.891 -20.444 1.00 61.72 411 PRO A C 1
ATOM 3103 O O . PRO A 1 411 ? 50.993 -69.723 -20.639 1.00 61.72 411 PRO A O 1
ATOM 3106 N N . SER A 1 412 ? 49.799 -68.459 -19.216 1.00 42.69 412 SER A N 1
ATOM 3107 C CA . SER A 1 412 ? 50.261 -69.024 -17.929 1.00 42.69 412 SER A CA 1
ATOM 3108 C C . SER A 1 412 ? 49.557 -68.324 -16.754 1.00 42.69 412 SER A C 1
ATOM 3110 O O . SER A 1 412 ? 49.258 -67.138 -16.888 1.00 42.69 412 SER A O 1
ATOM 3112 N N . PRO A 1 413 ? 49.417 -68.943 -15.564 1.00 54.44 413 PRO A N 1
ATOM 3113 C CA . PRO A 1 413 ? 49.229 -70.359 -15.222 1.00 54.44 413 PRO A CA 1
ATOM 3114 C C . PRO A 1 413 ? 47.780 -70.602 -14.695 1.00 54.44 413 PRO A C 1
ATOM 3116 O O . PRO A 1 413 ? 46.958 -69.685 -14.742 1.00 54.44 413 PRO A O 1
ATOM 3119 N N . PRO A 1 414 ? 47.408 -71.806 -14.203 1.00 59.66 414 PRO A N 1
ATOM 3120 C CA . PRO A 1 414 ? 46.089 -72.027 -13.596 1.00 59.66 414 PRO A CA 1
ATOM 3121 C C . PRO A 1 414 ? 45.833 -71.119 -12.373 1.00 59.66 414 PRO A C 1
ATOM 3123 O O . PRO A 1 414 ? 46.787 -70.793 -11.660 1.00 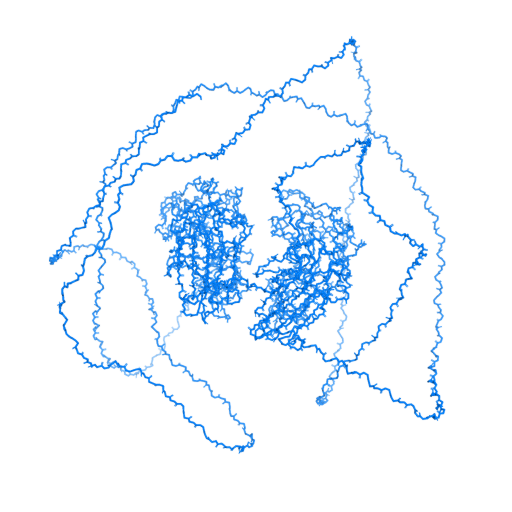59.66 414 PRO A O 1
ATOM 3126 N N . PRO A 1 415 ? 44.574 -70.726 -12.087 1.00 62.22 415 PRO A N 1
ATOM 3127 C CA . PRO A 1 415 ? 44.268 -69.850 -10.957 1.00 62.22 415 PRO A CA 1
ATOM 3128 C C . PRO A 1 415 ? 44.630 -70.488 -9.604 1.00 62.22 415 PRO A C 1
ATOM 3130 O O . PRO A 1 415 ? 44.397 -71.687 -9.423 1.00 62.22 415 PRO A O 1
ATOM 3133 N N . PRO A 1 416 ? 45.121 -69.710 -8.618 1.00 64.50 416 PRO A N 1
ATOM 3134 C CA . PRO A 1 416 ? 45.182 -70.180 -7.239 1.00 64.50 416 PRO A CA 1
ATOM 3135 C C . PRO A 1 416 ? 43.761 -70.475 -6.717 1.00 64.50 416 PRO A C 1
ATOM 3137 O O . PRO A 1 416 ? 42.804 -69.817 -7.143 1.00 64.50 416 PRO A O 1
ATOM 3140 N N . PRO A 1 417 ? 43.596 -71.452 -5.806 1.00 67.19 417 PRO A N 1
ATOM 3141 C CA . PRO A 1 417 ? 42.283 -71.835 -5.297 1.00 67.19 417 PRO A CA 1
ATOM 3142 C C . PRO A 1 417 ? 41.588 -70.665 -4.577 1.00 67.19 417 PRO A C 1
ATOM 3144 O O . PRO A 1 417 ? 42.262 -69.828 -3.968 1.00 67.19 417 PRO A O 1
ATOM 3147 N N . PRO A 1 418 ? 40.244 -70.595 -4.628 1.00 66.94 418 PRO A N 1
ATOM 3148 C CA . PRO A 1 418 ? 39.494 -69.508 -4.012 1.00 66.94 418 PRO A CA 1
ATOM 3149 C C . PRO A 1 418 ? 39.714 -69.468 -2.489 1.00 66.94 418 PRO A C 1
ATOM 3151 O O . PRO A 1 418 ? 39.761 -70.526 -1.854 1.00 66.94 418 PRO A O 1
ATOM 3154 N N . PRO A 1 419 ? 39.812 -68.271 -1.878 1.00 61.66 419 PRO A N 1
ATOM 3155 C CA . PRO A 1 419 ? 39.892 -68.146 -0.428 1.00 61.66 419 PRO A CA 1
ATOM 3156 C C . PRO A 1 419 ? 38.625 -68.705 0.230 1.00 61.66 419 PRO A C 1
ATOM 3158 O O . PRO A 1 419 ? 37.510 -68.496 -0.252 1.00 61.66 419 PRO A O 1
ATOM 3161 N N . SER A 1 420 ? 38.815 -69.420 1.339 1.00 56.34 420 SER A N 1
ATOM 3162 C CA . SER A 1 420 ? 37.757 -70.135 2.055 1.00 56.34 420 SER A CA 1
ATOM 3163 C C . SER A 1 420 ? 36.586 -69.222 2.448 1.00 56.34 420 SER A C 1
ATOM 3165 O O . SER A 1 420 ? 36.819 -68.083 2.864 1.00 56.34 420 SER A O 1
ATOM 3167 N N . PRO A 1 421 ? 35.331 -69.711 2.394 1.00 64.94 421 PRO A N 1
ATOM 3168 C CA . PRO A 1 421 ? 34.187 -68.949 2.881 1.00 64.94 421 PRO A CA 1
ATOM 3169 C C . PRO A 1 421 ? 34.346 -68.622 4.379 1.00 64.94 421 PRO A C 1
ATOM 3171 O O . PRO A 1 421 ? 34.790 -69.487 5.142 1.00 64.94 421 PRO A O 1
ATOM 3174 N N . PRO A 1 422 ? 33.966 -67.411 4.832 1.00 63.03 422 PRO A N 1
ATOM 3175 C CA . PRO A 1 422 ? 33.919 -67.092 6.255 1.00 63.03 422 PRO A CA 1
ATOM 3176 C C . PRO A 1 422 ? 33.002 -68.068 7.012 1.00 63.03 422 PRO A C 1
ATOM 3178 O O . PRO A 1 422 ? 31.951 -68.444 6.482 1.00 63.03 422 PRO A O 1
ATOM 3181 N N . PRO A 1 423 ? 33.363 -68.483 8.241 1.00 64.56 423 PRO A N 1
ATOM 3182 C CA . PRO A 1 423 ? 32.583 -69.451 9.002 1.00 64.56 423 PRO A CA 1
ATOM 3183 C C . PRO A 1 423 ? 31.177 -68.920 9.337 1.00 64.56 423 PRO A C 1
ATOM 3185 O O . PRO A 1 423 ? 31.004 -67.713 9.533 1.00 64.56 423 PRO A O 1
ATOM 3188 N N . PRO A 1 424 ? 30.168 -69.806 9.438 1.00 58.56 424 PRO A N 1
ATOM 3189 C CA . PRO A 1 424 ? 28.803 -69.400 9.746 1.00 58.56 424 PRO A CA 1
ATOM 3190 C C . PRO A 1 424 ? 28.729 -68.769 11.148 1.00 58.56 424 PRO A C 1
ATOM 3192 O O . PRO A 1 424 ? 29.196 -69.385 12.112 1.00 58.56 424 PRO A O 1
ATOM 3195 N N . PRO A 1 425 ? 28.128 -67.573 11.309 1.00 57.75 425 PRO A N 1
ATOM 3196 C CA . PRO A 1 425 ? 27.843 -67.045 12.636 1.00 57.75 425 PRO A CA 1
ATOM 3197 C C . PRO A 1 425 ? 26.864 -67.981 13.376 1.00 57.75 425 PRO A C 1
ATOM 3199 O O . PRO A 1 425 ? 25.957 -68.540 12.752 1.00 57.75 425 PRO A O 1
ATOM 3202 N N . PRO A 1 426 ? 27.052 -68.186 14.692 1.00 58.00 426 PRO A N 1
ATOM 3203 C CA . PRO A 1 426 ? 26.405 -69.264 15.437 1.00 58.00 426 PRO A CA 1
ATOM 3204 C C . PRO A 1 426 ? 24.877 -69.110 15.543 1.00 58.00 426 PRO A C 1
ATOM 3206 O O . PRO A 1 426 ? 24.361 -67.987 15.518 1.00 58.00 426 PRO A O 1
ATOM 3209 N N . PRO A 1 427 ? 24.140 -70.226 15.713 1.00 52.50 427 PRO A N 1
ATOM 3210 C CA . PRO A 1 427 ? 22.687 -70.207 15.826 1.00 52.50 427 PRO A CA 1
ATOM 3211 C C . PRO A 1 427 ? 22.243 -69.389 17.044 1.00 52.50 427 PRO A C 1
ATOM 3213 O O . PRO A 1 427 ? 22.672 -69.645 18.171 1.00 52.50 427 PRO A O 1
ATOM 3216 N N . LYS A 1 428 ? 21.348 -68.415 16.830 1.00 39.56 428 LYS A N 1
ATOM 3217 C CA . LYS A 1 428 ? 20.660 -67.753 17.946 1.00 39.56 428 LYS A CA 1
ATOM 3218 C C . LYS A 1 428 ? 19.603 -68.690 18.565 1.00 39.56 428 LYS A C 1
ATOM 3220 O O . LYS A 1 428 ? 19.100 -69.565 17.861 1.00 39.56 428 LYS A O 1
ATOM 3225 N N . PRO A 1 429 ? 19.287 -68.525 19.868 1.00 57.28 429 PRO A N 1
ATOM 3226 C CA . PRO A 1 429 ? 18.469 -69.465 20.641 1.00 57.28 429 PRO A CA 1
ATOM 3227 C C . PRO A 1 429 ? 17.067 -69.725 20.066 1.00 57.28 429 PRO A C 1
ATOM 3229 O O . PRO A 1 429 ? 16.545 -68.871 19.343 1.00 57.28 429 PRO A O 1
ATOM 3232 N N . PRO A 1 430 ? 16.426 -70.856 20.429 1.00 47.91 430 PRO A N 1
ATOM 3233 C CA . PRO A 1 430 ? 15.053 -71.148 20.032 1.00 47.91 430 PRO A CA 1
ATOM 3234 C C . PRO A 1 430 ? 14.108 -70.005 20.406 1.00 47.91 430 PRO A C 1
ATOM 3236 O O . PRO A 1 430 ? 14.111 -69.508 21.534 1.00 47.91 430 PRO A O 1
ATOM 3239 N N . SER A 1 431 ? 13.259 -69.623 19.455 1.00 41.69 431 SER A N 1
ATOM 3240 C CA . SER A 1 431 ? 12.117 -68.755 19.713 1.00 41.69 431 SER A CA 1
ATOM 3241 C C . SER A 1 431 ? 11.204 -69.397 20.755 1.00 41.69 431 SER A C 1
ATOM 3243 O O . SER A 1 431 ? 10.771 -70.539 20.589 1.00 41.69 431 SER A O 1
ATOM 3245 N N . SER A 1 432 ? 10.891 -68.636 21.804 1.00 44.31 432 SER A N 1
ATOM 3246 C CA . SER A 1 432 ? 9.827 -68.940 22.761 1.00 44.31 432 SER A CA 1
ATOM 3247 C C . SER A 1 432 ? 8.518 -69.294 22.037 1.00 44.31 432 SER A C 1
ATOM 3249 O O . SER A 1 432 ? 8.263 -68.725 20.969 1.00 44.31 432 SER A O 1
ATOM 3251 N N . PRO A 1 433 ? 7.687 -70.198 22.590 1.00 49.56 433 PRO A N 1
ATOM 3252 C CA . PRO A 1 433 ? 6.483 -70.674 21.916 1.00 49.56 433 PRO A CA 1
ATOM 3253 C C . PRO A 1 433 ? 5.553 -69.516 21.516 1.00 49.56 433 PRO A C 1
ATOM 3255 O O . PRO A 1 433 ? 5.490 -68.508 22.228 1.00 49.56 433 PRO A O 1
ATOM 3258 N N . PRO A 1 434 ? 4.833 -69.642 20.386 1.00 53.91 434 PRO A N 1
ATOM 3259 C CA . PRO A 1 434 ? 3.915 -68.606 19.937 1.00 53.91 434 PRO A CA 1
ATOM 3260 C C . PRO A 1 434 ? 2.837 -68.360 21.003 1.00 53.91 434 PRO A C 1
ATOM 3262 O O . PRO A 1 434 ? 2.329 -69.327 21.579 1.00 53.91 434 PRO A O 1
ATOM 3265 N N . PRO A 1 435 ? 2.436 -67.097 21.245 1.00 51.41 435 PRO A N 1
ATOM 3266 C CA . PRO A 1 435 ? 1.190 -66.819 21.943 1.00 51.41 435 PRO A CA 1
ATOM 3267 C C . PRO A 1 435 ? 0.060 -67.590 21.259 1.00 51.41 435 PRO A C 1
ATOM 3269 O O . PRO A 1 435 ? -0.026 -67.591 20.028 1.00 51.41 435 PRO A O 1
ATOM 3272 N N . SER A 1 436 ? -0.770 -68.267 22.055 1.00 45.09 436 SER A N 1
ATOM 3273 C CA . SER A 1 436 ? -1.870 -69.096 21.560 1.00 45.09 436 SER A CA 1
ATOM 3274 C C . SER A 1 436 ? -2.705 -68.345 20.519 1.00 45.09 436 SER A C 1
ATOM 3276 O O . SER A 1 436 ? -2.934 -67.142 20.694 1.00 45.09 436 SER A O 1
ATOM 3278 N N . PRO A 1 437 ? -3.196 -69.021 19.462 1.00 58.38 437 PRO A N 1
ATOM 3279 C CA . PRO A 1 437 ? -4.093 -68.378 18.514 1.00 58.38 437 PRO A CA 1
ATOM 3280 C C . PRO A 1 437 ? -5.273 -67.765 19.280 1.00 58.38 437 PRO A C 1
ATOM 3282 O O . PRO A 1 437 ? -5.795 -68.417 20.195 1.00 58.38 437 PRO A O 1
ATOM 3285 N N . PRO A 1 438 ? -5.707 -66.535 18.941 1.00 57.22 438 PRO A N 1
ATOM 3286 C CA . PRO A 1 438 ? -6.947 -66.018 19.493 1.00 57.22 438 PRO A CA 1
ATOM 3287 C C . PRO A 1 438 ? -8.060 -67.033 19.192 1.00 57.22 438 PRO A C 1
ATOM 3289 O O . PRO A 1 438 ? -8.060 -67.620 18.102 1.00 57.22 438 PRO A O 1
ATOM 3292 N N . PRO A 1 439 ? -8.982 -67.283 20.141 1.00 58.84 439 PRO A N 1
ATOM 3293 C CA . PRO A 1 439 ? -10.070 -68.225 19.921 1.00 58.84 439 PRO A CA 1
ATOM 3294 C C . PRO A 1 439 ? -10.832 -67.845 18.646 1.00 58.84 439 PRO A C 1
ATOM 3296 O O . PRO A 1 439 ? -10.905 -66.654 18.317 1.00 58.84 439 PRO A O 1
ATOM 3299 N N . PRO A 1 440 ? -11.397 -68.828 17.920 1.00 54.59 440 PRO A N 1
ATOM 3300 C CA . PRO A 1 440 ? -12.169 -68.534 16.724 1.00 54.59 440 PRO A CA 1
ATOM 3301 C C . PRO A 1 440 ? -13.235 -67.488 17.067 1.00 54.59 440 PRO A C 1
ATOM 3303 O O . PRO A 1 440 ? -13.851 -67.596 18.135 1.00 54.59 440 PRO A O 1
ATOM 3306 N N . PRO A 1 441 ? -13.470 -66.483 16.201 1.00 54.34 441 PRO A N 1
ATOM 3307 C CA . PRO A 1 441 ? -14.594 -65.588 16.400 1.00 54.34 441 PRO A CA 1
ATOM 3308 C C . PRO A 1 441 ? -15.841 -66.454 16.545 1.00 54.34 441 PRO A C 1
ATOM 3310 O O . PRO A 1 441 ? -16.148 -67.265 15.666 1.00 54.34 441 PRO A O 1
ATOM 3313 N N . SER A 1 442 ? -16.526 -66.311 17.682 1.00 50.56 442 SER A N 1
ATOM 3314 C CA . SER A 1 442 ? -17.811 -66.963 17.903 1.00 50.56 442 SER A CA 1
ATOM 3315 C C . SER A 1 442 ? -18.706 -66.683 16.696 1.00 50.56 442 SER A C 1
ATOM 3317 O O . SER A 1 442 ? -18.618 -65.580 16.139 1.00 50.56 442 SER A O 1
ATOM 3319 N N . PRO A 1 443 ? -19.536 -67.651 16.262 1.00 56.56 443 PRO A N 1
ATOM 3320 C CA . PRO A 1 443 ? -20.385 -67.465 15.099 1.00 56.56 443 PRO A CA 1
ATOM 3321 C C . PRO A 1 443 ? -21.110 -66.133 15.222 1.00 56.56 443 PRO A C 1
ATOM 3323 O O . PRO A 1 443 ? -21.731 -65.847 16.249 1.00 56.56 443 PRO A O 1
ATOM 3326 N N . LYS A 1 444 ? -20.966 -65.318 14.171 1.00 46.50 444 LYS A N 1
ATOM 3327 C CA . LYS A 1 444 ? -21.664 -64.049 13.986 1.00 46.50 444 LYS A CA 1
ATOM 3328 C C . LYS A 1 444 ? -23.095 -64.237 14.500 1.00 46.50 444 LYS A C 1
ATOM 3330 O O . LYS A 1 444 ? -23.779 -65.104 13.946 1.00 46.50 444 LYS A O 1
ATOM 3335 N N . PRO A 1 445 ? -23.540 -63.495 15.536 1.00 60.94 445 PRO A N 1
ATOM 3336 C CA . PRO A 1 445 ? -24.927 -63.560 15.960 1.00 60.94 445 PRO A CA 1
ATOM 3337 C C . PRO A 1 445 ? -25.804 -63.417 14.716 1.00 60.94 445 PRO A C 1
ATOM 3339 O O . PRO A 1 445 ? -25.463 -62.596 13.848 1.00 60.94 445 PRO A O 1
ATOM 3342 N N . PRO A 1 446 ? -26.870 -64.228 14.569 1.00 63.69 446 PRO A N 1
ATOM 3343 C CA . PRO A 1 446 ? -27.771 -64.065 13.442 1.00 63.69 446 PRO A CA 1
ATOM 3344 C C . PRO A 1 446 ? -28.180 -62.590 13.377 1.00 63.69 446 PRO A C 1
ATOM 3346 O O . PRO A 1 446 ? -28.320 -61.960 14.434 1.00 63.69 446 PRO A O 1
ATOM 3349 N N . PRO A 1 447 ? -28.309 -62.010 12.168 1.00 57.56 447 PRO A N 1
ATOM 3350 C CA . PRO A 1 447 ? -28.734 -60.624 12.052 1.00 57.56 447 PRO A CA 1
ATOM 3351 C C . PRO A 1 447 ? -29.990 -60.433 12.910 1.00 57.56 447 PRO A C 1
ATOM 3353 O O . PRO A 1 447 ? -30.858 -61.315 12.884 1.00 57.56 447 PRO A O 1
ATOM 3356 N N . PRO A 1 448 ? -30.104 -59.329 13.678 1.00 63.53 448 PRO A N 1
ATOM 3357 C CA . PRO A 1 448 ? -31.376 -59.020 14.310 1.00 63.53 448 PRO A CA 1
ATOM 3358 C C . PRO A 1 448 ? -32.450 -59.083 13.218 1.00 63.53 448 PRO A C 1
ATOM 3360 O O . PRO A 1 448 ? -32.167 -58.667 12.084 1.00 63.53 448 PRO A O 1
ATOM 3363 N N . PRO A 1 449 ? -33.641 -59.641 13.511 1.00 64.31 449 PRO A N 1
ATOM 3364 C CA . PRO A 1 449 ? -34.704 -59.711 12.521 1.00 64.31 449 PRO A CA 1
ATOM 3365 C C . PRO A 1 449 ? -34.878 -58.319 11.910 1.00 64.31 449 PRO A C 1
ATOM 3367 O O . PRO A 1 449 ? -34.751 -57.332 12.650 1.00 64.31 449 PRO A O 1
ATOM 3370 N N . PRO A 1 450 ? -35.110 -58.219 10.585 1.00 53.09 450 PRO A N 1
ATOM 3371 C CA . PRO A 1 450 ? -35.245 -56.926 9.933 1.00 53.09 450 PRO A CA 1
ATOM 3372 C C . PRO A 1 450 ? -36.213 -56.076 10.758 1.00 53.09 450 PRO A C 1
ATOM 3374 O O . PRO A 1 450 ? -37.254 -56.609 11.171 1.00 53.09 450 PRO A O 1
ATOM 3377 N N . PRO A 1 451 ? -35.890 -54.796 11.036 1.00 54.44 451 PRO A N 1
ATOM 3378 C CA . PRO A 1 451 ? -36.854 -53.903 11.649 1.00 54.44 451 PRO A CA 1
ATOM 3379 C C . PRO A 1 451 ? -38.161 -54.075 10.890 1.00 54.44 451 PRO A C 1
ATOM 3381 O O . PRO A 1 451 ? -38.150 -54.025 9.654 1.00 54.44 451 PRO A O 1
ATOM 3384 N N . LYS A 1 452 ? -39.265 -54.338 11.609 1.00 46.59 452 LYS A N 1
ATOM 3385 C CA . LYS A 1 452 ? -40.594 -54.305 10.988 1.00 46.59 452 LYS A CA 1
ATOM 3386 C C . LYS A 1 452 ? -40.621 -53.049 10.121 1.00 46.59 452 LYS A C 1
ATOM 3388 O O . LYS A 1 452 ? -40.203 -52.007 10.642 1.00 46.59 452 LYS A O 1
ATOM 3393 N N . PRO A 1 453 ? -41.052 -53.128 8.846 1.00 51.88 453 PRO A N 1
ATOM 3394 C CA . PRO A 1 453 ? -41.171 -51.927 8.039 1.00 51.88 453 PRO A CA 1
ATOM 3395 C C . PRO A 1 453 ? -41.922 -50.900 8.890 1.00 51.88 453 PRO A C 1
ATOM 3397 O O . PRO A 1 453 ? -42.944 -51.275 9.486 1.00 51.88 453 PRO A O 1
ATOM 3400 N N . PRO A 1 454 ? -41.395 -49.668 9.049 1.00 53.28 454 PRO A N 1
ATOM 3401 C CA . PRO A 1 454 ? -42.130 -48.645 9.771 1.00 53.28 454 PRO A CA 1
ATOM 3402 C C . PRO A 1 454 ? -43.532 -48.607 9.158 1.00 53.28 454 PRO A C 1
ATOM 3404 O O . PRO A 1 454 ? -43.635 -48.715 7.928 1.00 53.28 454 PRO A O 1
ATOM 3407 N N . PRO A 1 455 ? -44.596 -48.564 9.984 1.00 51.78 455 PRO A N 1
ATOM 3408 C CA . PRO A 1 455 ? -45.957 -48.610 9.473 1.00 51.78 455 PRO A CA 1
ATOM 3409 C C . PRO A 1 455 ? -46.070 -47.584 8.356 1.00 51.78 455 PRO A C 1
ATOM 3411 O O . PRO A 1 455 ? -45.596 -46.455 8.522 1.00 51.78 455 PRO A O 1
ATOM 3414 N N . SER A 1 456 ? -46.616 -48.016 7.214 1.00 44.03 456 SER A N 1
ATOM 3415 C CA . SER A 1 456 ? -46.764 -47.182 6.025 1.00 44.03 456 SER A CA 1
ATOM 3416 C C . SER A 1 456 ? -47.241 -45.804 6.471 1.00 44.03 456 SER A C 1
ATOM 3418 O O . SER A 1 456 ? -48.241 -45.756 7.199 1.00 44.03 456 SER A O 1
ATOM 3420 N N . PRO A 1 457 ? -46.533 -44.708 6.128 1.00 53.00 457 PRO A N 1
ATOM 3421 C CA . PRO A 1 457 ? -46.977 -43.390 6.545 1.00 53.00 457 PRO A CA 1
ATOM 3422 C C . PRO A 1 457 ? -48.440 -43.247 6.115 1.00 53.00 457 PRO A C 1
ATOM 3424 O O . PRO A 1 457 ? -48.762 -43.634 4.983 1.00 53.00 457 PRO A O 1
ATOM 3427 N N . PRO A 1 458 ? -49.338 -42.779 7.005 1.00 59.16 458 PRO A N 1
ATOM 3428 C CA . PRO A 1 458 ? -50.736 -42.610 6.642 1.00 59.16 458 PRO A CA 1
ATOM 3429 C C . PRO A 1 458 ? -50.795 -41.779 5.356 1.00 59.16 458 PRO A C 1
ATOM 3431 O O . PRO A 1 458 ? -49.984 -40.854 5.215 1.00 59.16 458 PRO A O 1
ATOM 3434 N N . PRO A 1 459 ? -51.685 -42.127 4.404 1.00 52.81 459 PRO A N 1
ATOM 3435 C CA . PRO A 1 459 ? -51.731 -41.470 3.106 1.00 52.81 459 PRO A CA 1
ATOM 3436 C C . PRO A 1 459 ? -51.752 -39.962 3.318 1.00 52.81 459 PRO A C 1
ATOM 3438 O O . PRO A 1 459 ? -52.546 -39.460 4.119 1.00 52.81 459 PRO A O 1
ATOM 3441 N N . SER A 1 460 ? -50.818 -39.268 2.661 1.00 45.44 460 SER A N 1
ATOM 3442 C CA . SER A 1 460 ? -50.607 -37.841 2.871 1.00 45.44 460 SER A CA 1
ATOM 3443 C C . SER A 1 460 ? -51.943 -37.107 2.761 1.00 45.44 460 SER A C 1
ATOM 3445 O O . SER A 1 460 ? -52.696 -37.393 1.823 1.00 45.44 460 SER A O 1
ATOM 3447 N N . PRO A 1 461 ? -52.263 -36.180 3.687 1.00 60.84 461 PRO A N 1
ATOM 3448 C CA . PRO A 1 461 ? -53.458 -35.367 3.532 1.00 60.84 461 PRO A CA 1
ATOM 3449 C C . PRO A 1 461 ? -53.407 -34.707 2.147 1.00 60.84 461 PRO A C 1
ATOM 3451 O O . PRO A 1 461 ? -52.325 -34.268 1.736 1.00 60.84 461 PRO A O 1
ATOM 3454 N N . PRO A 1 462 ? -54.529 -34.678 1.402 1.00 59.66 462 PRO A N 1
ATOM 3455 C CA . PRO A 1 462 ? -54.540 -34.103 0.066 1.00 59.66 462 PRO A CA 1
ATOM 3456 C C . PRO A 1 462 ? -53.993 -32.671 0.128 1.00 59.66 462 PRO A C 1
ATOM 3458 O O . PRO A 1 462 ? -54.269 -31.968 1.108 1.00 59.66 462 PRO A O 1
ATOM 3461 N N . PRO A 1 463 ? -53.195 -32.245 -0.870 1.00 57.47 463 PRO A N 1
ATOM 3462 C CA . PRO A 1 463 ? -52.541 -30.947 -0.834 1.00 57.47 463 PRO A CA 1
ATOM 3463 C C . PRO A 1 463 ? -53.567 -29.838 -0.565 1.00 57.47 463 PRO A C 1
ATOM 3465 O O . PRO A 1 463 ? -54.676 -29.906 -1.108 1.00 57.47 463 PRO A O 1
ATOM 3468 N N . PRO A 1 464 ? -53.227 -28.826 0.260 1.00 57.94 464 PRO A N 1
ATOM 3469 C CA . PRO A 1 464 ? -54.109 -27.693 0.490 1.00 57.94 464 PRO A CA 1
ATOM 3470 C C . PRO A 1 464 ? -54.566 -27.127 -0.851 1.00 57.94 464 PRO A C 1
ATOM 3472 O O . PRO A 1 464 ? -53.743 -26.918 -1.745 1.00 57.94 464 PRO A O 1
ATOM 3475 N N . ALA A 1 465 ? -55.873 -26.892 -0.993 1.00 55.66 465 ALA A N 1
ATOM 3476 C CA . ALA A 1 465 ? -56.395 -26.229 -2.179 1.00 55.66 465 ALA A CA 1
ATOM 3477 C C . ALA A 1 465 ? -55.605 -24.924 -2.394 1.00 55.66 465 ALA A C 1
ATOM 3479 O O . ALA A 1 465 ? -55.367 -24.210 -1.411 1.00 55.66 465 ALA A O 1
ATOM 3480 N N . PRO A 1 466 ? -55.167 -24.620 -3.633 1.00 61.16 466 PRO A N 1
ATOM 3481 C CA . PRO A 1 466 ? -54.358 -23.439 -3.889 1.00 61.16 466 PRO A CA 1
ATOM 3482 C C . PRO A 1 466 ? -55.077 -22.203 -3.337 1.00 61.16 466 PRO A C 1
ATOM 3484 O O . PRO A 1 466 ? -56.303 -22.102 -3.488 1.00 61.16 466 PRO A O 1
ATOM 3487 N N . PRO A 1 467 ? -54.357 -21.286 -2.663 1.00 56.25 467 PRO A N 1
ATOM 3488 C CA . PRO A 1 467 ? -54.980 -20.126 -2.049 1.00 56.25 467 PRO A CA 1
ATOM 3489 C C . PRO A 1 467 ? -55.781 -19.367 -3.105 1.00 56.25 467 PRO A C 1
ATOM 3491 O O . PRO A 1 467 ? -55.302 -19.143 -4.219 1.00 56.25 467 PRO A O 1
ATOM 3494 N N . LYS A 1 468 ? -57.016 -18.985 -2.752 1.00 54.69 468 LYS A N 1
ATOM 3495 C CA . LYS A 1 468 ? -57.833 -18.106 -3.595 1.00 54.69 468 LYS A CA 1
ATOM 3496 C C . LYS A 1 468 ? -56.975 -16.903 -4.007 1.00 54.69 468 LYS A C 1
ATOM 3498 O O . LYS A 1 468 ? -56.311 -16.345 -3.128 1.00 54.69 468 LYS A O 1
ATOM 3503 N N . PRO A 1 469 ? -57.006 -16.479 -5.286 1.00 60.91 469 PRO A N 1
ATOM 3504 C CA . PRO A 1 469 ? -56.386 -15.226 -5.683 1.00 60.91 469 PRO A CA 1
ATOM 3505 C C . PRO A 1 469 ? -56.838 -14.110 -4.733 1.00 60.91 469 PRO A C 1
ATOM 3507 O O . PRO A 1 469 ? -58.021 -14.095 -4.359 1.00 60.91 469 PRO A O 1
ATOM 3510 N N . PRO A 1 470 ? -55.933 -13.212 -4.306 1.00 60.47 470 PRO A N 1
ATOM 3511 C CA . PRO A 1 470 ? -56.325 -12.092 -3.467 1.00 60.47 470 PRO A CA 1
ATOM 3512 C C . PRO A 1 470 ? -57.434 -11.298 -4.174 1.00 60.47 470 PRO A C 1
ATOM 3514 O O . PRO A 1 470 ? -57.421 -11.207 -5.407 1.00 60.47 470 PRO A O 1
ATOM 3517 N N . PRO A 1 471 ? -58.407 -10.736 -3.430 1.00 62.47 471 PRO A N 1
ATOM 3518 C CA . PRO A 1 471 ? -59.376 -9.834 -4.035 1.00 62.47 471 PRO A CA 1
ATOM 3519 C C . PRO A 1 471 ? -58.621 -8.704 -4.752 1.00 62.47 471 PRO A C 1
ATOM 3521 O O . PRO A 1 471 ? -57.583 -8.263 -4.243 1.00 62.47 471 PRO A O 1
ATOM 3524 N N . PRO A 1 472 ? -59.099 -8.243 -5.923 1.00 59.03 472 PRO A N 1
ATOM 3525 C CA . PRO A 1 472 ? -58.472 -7.117 -6.600 1.00 59.03 472 PRO A CA 1
ATOM 3526 C C . PRO A 1 472 ? -58.410 -5.924 -5.635 1.00 59.03 472 PRO A C 1
ATOM 3528 O O . PRO A 1 472 ? -59.338 -5.745 -4.836 1.00 59.03 472 PRO A O 1
ATOM 3531 N N . PRO A 1 473 ? -57.322 -5.132 -5.665 1.00 59.84 473 PRO A N 1
ATOM 3532 C CA . PRO A 1 473 ? -57.180 -3.996 -4.768 1.00 59.84 473 PRO A CA 1
ATOM 3533 C C . PRO A 1 473 ? -58.381 -3.051 -4.925 1.00 59.84 473 PRO A C 1
ATOM 3535 O O . PRO A 1 473 ? -58.906 -2.922 -6.038 1.00 59.84 473 PRO A O 1
ATOM 3538 N N . PRO A 1 474 ? -58.824 -2.380 -3.844 1.00 59.97 474 PRO A N 1
ATOM 3539 C CA . PRO A 1 474 ? -59.823 -1.329 -3.975 1.00 59.97 474 PRO A CA 1
ATOM 3540 C C . PRO A 1 474 ? -59.328 -0.307 -5.010 1.00 59.97 474 PRO A C 1
ATOM 3542 O O . PRO A 1 474 ? -58.120 -0.036 -5.049 1.00 59.97 474 PRO A O 1
ATOM 3545 N N . PRO A 1 475 ? -60.218 0.239 -5.860 1.00 52.97 475 PRO A N 1
ATOM 3546 C CA . PRO A 1 475 ? -59.814 1.207 -6.868 1.00 52.97 475 PRO A CA 1
ATOM 3547 C C . PRO A 1 475 ? -59.064 2.348 -6.185 1.00 52.97 475 PRO A C 1
ATOM 3549 O O . PRO A 1 475 ? -59.527 2.893 -5.179 1.00 52.97 475 PRO A O 1
ATOM 3552 N N . SER A 1 476 ? -57.882 2.668 -6.712 1.00 45.12 476 SER A N 1
ATOM 3553 C CA . SER A 1 476 ? -57.075 3.778 -6.216 1.00 45.12 476 SER A CA 1
ATOM 3554 C C . SER A 1 476 ? -57.928 5.049 -6.169 1.00 45.12 476 SER A C 1
ATOM 3556 O O . SER A 1 476 ? -58.759 5.234 -7.065 1.00 45.12 476 SER A O 1
ATOM 3558 N N . PRO A 1 477 ? -57.744 5.928 -5.165 1.00 51.22 477 PRO A N 1
ATOM 3559 C CA . PRO A 1 477 ? -58.424 7.215 -5.165 1.00 51.22 477 PRO A CA 1
ATOM 3560 C C . PRO A 1 477 ? -58.166 7.900 -6.507 1.00 51.22 477 PRO A C 1
ATOM 3562 O O . PRO A 1 477 ? -57.023 7.952 -6.970 1.00 51.22 477 PRO A O 1
ATOM 3565 N N . THR A 1 478 ? -59.239 8.370 -7.145 1.00 44.31 478 THR A N 1
ATOM 3566 C CA . THR A 1 478 ? -59.160 9.108 -8.408 1.00 44.31 478 THR A CA 1
ATOM 3567 C C . THR A 1 478 ? -58.109 10.207 -8.292 1.00 44.31 478 THR A C 1
ATOM 3569 O O . THR A 1 478 ? -58.073 10.870 -7.248 1.00 44.31 478 THR A O 1
ATOM 3572 N N . PRO A 1 479 ? -57.281 10.434 -9.332 1.00 52.53 479 PRO A N 1
ATOM 3573 C CA . PRO A 1 479 ? -56.356 11.556 -9.337 1.00 52.53 479 PRO A CA 1
ATOM 3574 C C . PRO A 1 479 ? -57.107 12.839 -8.964 1.00 52.53 479 PRO A C 1
ATOM 3576 O O . PRO A 1 479 ? -58.236 13.019 -9.440 1.00 52.53 479 PRO A O 1
ATOM 3579 N N . PRO A 1 480 ? -56.535 13.727 -8.131 1.00 48.34 480 PRO A N 1
ATOM 3580 C CA . PRO A 1 480 ? -57.113 15.049 -7.973 1.00 48.34 480 PRO A CA 1
ATOM 3581 C C . PRO A 1 480 ? -57.254 15.669 -9.366 1.00 48.34 480 PRO A C 1
ATOM 3583 O O . PRO A 1 480 ? -56.320 15.616 -10.171 1.00 48.34 480 PRO A O 1
ATOM 3586 N N . SER A 1 481 ? -58.445 16.204 -9.650 1.00 43.84 481 SER A N 1
ATOM 3587 C CA . SER A 1 481 ? -58.730 16.952 -10.878 1.00 43.84 481 SER A CA 1
ATOM 3588 C C . SER A 1 481 ? -57.588 17.935 -11.147 1.00 43.84 481 SER A C 1
ATOM 3590 O O . SER A 1 481 ? -57.108 18.531 -10.177 1.00 43.84 481 SER A O 1
ATOM 3592 N N . PRO A 1 482 ? -57.152 18.134 -12.408 1.00 46.22 482 PRO A N 1
ATOM 3593 C CA . PRO A 1 482 ? -56.099 19.094 -12.707 1.00 46.22 482 PRO A CA 1
ATOM 3594 C C . PRO A 1 482 ? -56.441 20.438 -12.066 1.00 46.22 482 PRO A C 1
ATOM 3596 O O . PRO A 1 482 ? -57.493 21.021 -12.346 1.00 46.22 482 PRO A O 1
ATOM 3599 N N . SER A 1 483 ? -55.565 20.897 -11.170 1.00 40.03 483 SER A N 1
ATOM 3600 C CA . SER A 1 483 ? -55.654 22.243 -10.617 1.00 40.03 483 SER A CA 1
ATOM 3601 C C . SER A 1 483 ? -55.671 23.247 -11.773 1.00 40.03 483 SER A C 1
ATOM 3603 O O . SER A 1 483 ? -54.979 23.021 -12.773 1.00 40.03 483 SER A O 1
ATOM 3605 N N . PRO A 1 484 ? -56.442 24.345 -11.666 1.00 60.47 484 PRO A N 1
ATOM 3606 C CA . PRO A 1 484 ? -56.484 25.364 -12.708 1.00 60.47 484 PRO A CA 1
ATOM 3607 C C . PRO A 1 484 ? -55.071 25.885 -13.019 1.00 60.47 484 PRO A C 1
ATOM 3609 O O . PRO A 1 484 ? -54.207 25.852 -12.135 1.00 60.47 484 PRO A O 1
ATOM 3612 N N . PRO A 1 485 ? -54.822 26.356 -14.257 1.00 46.38 485 PRO A N 1
ATOM 3613 C CA . PRO A 1 485 ? -53.495 26.778 -14.687 1.00 46.38 485 PRO A CA 1
ATOM 3614 C C . PRO A 1 485 ? -52.913 27.797 -13.709 1.00 46.38 485 PRO A C 1
ATOM 3616 O O . PRO A 1 485 ? -53.504 28.848 -13.455 1.00 46.38 485 PRO A O 1
ATOM 3619 N N . ILE A 1 486 ? -51.746 27.464 -13.153 1.00 43.06 486 ILE A N 1
ATOM 3620 C CA . ILE A 1 486 ? -50.993 28.371 -12.290 1.00 43.06 486 ILE A CA 1
ATOM 3621 C C . ILE A 1 486 ? -50.647 29.606 -13.137 1.00 43.06 486 ILE A C 1
ATOM 3623 O O . ILE A 1 486 ? -50.141 29.440 -14.251 1.00 43.06 486 ILE A O 1
ATOM 3627 N N . PRO A 1 487 ? -50.939 30.833 -12.664 1.00 57.72 487 PRO A N 1
ATOM 3628 C CA . PRO A 1 487 ? -50.643 32.043 -13.421 1.00 57.72 487 PRO A CA 1
ATOM 3629 C C . PRO A 1 487 ? -49.137 32.154 -13.716 1.00 57.72 487 PRO A C 1
ATOM 3631 O O . PRO A 1 487 ? -48.323 31.636 -12.945 1.00 57.72 487 PRO A O 1
ATOM 3634 N N . PRO A 1 488 ? -48.749 32.831 -14.814 1.00 55.53 488 PRO A N 1
ATOM 3635 C CA . PRO A 1 488 ? -47.346 32.973 -15.186 1.00 55.53 488 PRO A CA 1
ATOM 3636 C C . PRO A 1 488 ? -46.530 33.595 -14.041 1.00 55.53 488 PRO A C 1
ATOM 3638 O O . PRO A 1 488 ? -47.059 34.421 -13.288 1.00 55.53 488 PRO A O 1
ATOM 3641 N N . PRO A 1 489 ? -45.244 33.220 -13.899 1.00 54.47 489 PRO A N 1
ATOM 3642 C CA . PRO A 1 489 ? -44.407 33.706 -12.811 1.00 54.47 489 PRO A CA 1
ATOM 3643 C C . PRO A 1 489 ? -44.348 35.243 -12.811 1.00 54.47 489 PRO A C 1
ATOM 3645 O O . PRO A 1 489 ? -44.326 35.853 -13.887 1.00 54.47 489 PRO A O 1
ATOM 3648 N N . PRO A 1 490 ? -44.281 35.890 -11.629 1.00 53.03 490 PRO A N 1
ATOM 3649 C CA . PRO A 1 490 ? -44.035 37.322 -11.552 1.00 53.03 490 PRO A CA 1
ATOM 3650 C C . PRO A 1 490 ? -42.790 37.679 -12.365 1.00 53.03 490 PRO A C 1
ATOM 3652 O O . PRO A 1 490 ? -41.779 36.976 -12.293 1.00 53.03 490 PRO A O 1
ATOM 3655 N N . ARG A 1 491 ? -42.857 38.775 -13.135 1.00 46.78 491 ARG A N 1
ATOM 3656 C CA . ARG A 1 491 ? -41.684 39.291 -13.852 1.00 46.78 491 ARG A CA 1
ATOM 3657 C C . ARG A 1 491 ? -40.503 39.409 -12.880 1.00 46.78 491 ARG A C 1
ATOM 3659 O O . ARG A 1 491 ? -40.719 39.867 -11.753 1.00 46.78 491 ARG A O 1
ATOM 3666 N N . PRO A 1 492 ? -39.270 39.080 -13.309 1.00 50.72 492 PRO A N 1
ATOM 3667 C CA . PRO A 1 492 ? -38.086 39.412 -12.533 1.00 50.72 492 PRO A CA 1
ATOM 3668 C C . PRO A 1 492 ? -38.129 40.897 -12.143 1.00 50.72 492 PRO A C 1
ATOM 3670 O O . PRO A 1 492 ? -38.498 41.721 -12.992 1.00 50.72 492 PRO A O 1
ATOM 3673 N N . PRO A 1 493 ? -37.772 41.265 -10.898 1.00 55.00 493 PRO A N 1
ATOM 3674 C CA . PRO A 1 493 ? -37.574 42.668 -10.571 1.00 55.00 493 PRO A CA 1
ATOM 3675 C C . PRO A 1 493 ? -36.534 43.254 -11.542 1.00 55.00 493 PRO A C 1
ATOM 3677 O O . PRO A 1 493 ? -35.593 42.545 -11.916 1.00 55.00 493 PRO A O 1
ATOM 3680 N N . PRO A 1 494 ? -36.701 44.511 -11.990 1.00 46.41 494 PRO A N 1
ATOM 3681 C CA . PRO A 1 494 ? -35.780 45.112 -12.944 1.00 46.41 494 PRO A CA 1
ATOM 3682 C C . PRO A 1 494 ? -34.352 45.057 -12.402 1.00 46.41 494 PRO A C 1
ATOM 3684 O O . PRO A 1 494 ? -34.122 45.318 -11.218 1.00 46.41 494 PRO A O 1
ATOM 3687 N N . SER A 1 495 ? -33.407 44.714 -13.279 1.00 40.44 495 SER A N 1
ATOM 3688 C CA . SER A 1 495 ? -31.983 44.633 -12.959 1.00 40.44 495 SER A CA 1
ATOM 3689 C C . SER A 1 495 ? -31.541 45.874 -12.176 1.00 40.44 495 SER A C 1
ATOM 3691 O O . SER A 1 495 ? -31.856 46.988 -12.611 1.00 40.44 495 SER A O 1
ATOM 3693 N N . PRO A 1 496 ? -30.801 45.728 -11.059 1.00 47.34 496 PRO A N 1
ATOM 3694 C CA . PRO A 1 496 ? -30.239 46.876 -10.364 1.00 47.34 496 PRO A CA 1
ATOM 3695 C C . PRO A 1 496 ? -29.448 47.736 -11.351 1.00 47.34 496 PRO A C 1
ATOM 3697 O O . PRO A 1 496 ? -28.588 47.219 -12.068 1.00 47.34 496 PRO A O 1
ATOM 3700 N N . GLN A 1 497 ? -29.742 49.039 -11.402 1.00 40.88 497 GLN A N 1
ATOM 3701 C CA . GLN A 1 497 ? -28.941 49.967 -12.200 1.00 40.88 497 GLN A CA 1
ATOM 3702 C C . GLN A 1 497 ? -27.461 49.846 -11.800 1.00 40.88 497 GLN A C 1
ATOM 3704 O O . GLN A 1 497 ? -27.177 49.651 -10.611 1.00 40.88 497 GLN A O 1
ATOM 3709 N N . PRO A 1 498 ? -26.513 49.995 -12.746 1.00 42.59 498 PRO A N 1
ATOM 3710 C CA . PRO A 1 498 ? -25.094 50.006 -12.424 1.00 42.59 498 PRO A CA 1
ATOM 3711 C C . PRO A 1 498 ? -24.812 51.041 -11.333 1.00 42.59 498 PRO A C 1
ATOM 3713 O O . PRO A 1 498 ? -25.004 52.243 -11.531 1.00 42.59 498 PRO A O 1
ATOM 3716 N N . ARG A 1 499 ? -24.375 50.574 -10.159 1.00 39.59 499 ARG A N 1
ATOM 3717 C CA . ARG A 1 499 ? -23.934 51.464 -9.084 1.00 39.59 499 ARG A CA 1
ATOM 3718 C C . ARG A 1 499 ? -22.719 52.256 -9.604 1.00 39.59 499 ARG A C 1
ATOM 3720 O O . ARG A 1 499 ? -21.853 51.639 -10.227 1.00 39.59 499 ARG A O 1
ATOM 3727 N N . PRO A 1 500 ? -22.636 53.583 -9.379 1.00 49.84 500 PRO A N 1
ATOM 3728 C CA . PRO A 1 500 ? -21.527 54.390 -9.886 1.00 49.84 500 PRO A CA 1
ATOM 3729 C C . PRO A 1 500 ? -20.157 53.846 -9.449 1.00 49.84 500 PRO A C 1
ATOM 3731 O O . PRO A 1 500 ? -20.070 53.263 -8.361 1.00 49.84 500 PRO A O 1
ATOM 3734 N N . PRO A 1 501 ? -19.085 54.059 -10.240 1.00 44.28 501 PRO A N 1
ATOM 3735 C CA . PRO A 1 501 ? -17.743 53.633 -9.867 1.00 44.28 501 PRO A CA 1
ATOM 3736 C C . PRO A 1 501 ? -17.352 54.205 -8.503 1.00 44.28 501 PRO A C 1
ATOM 3738 O O . PRO A 1 501 ? -17.372 55.419 -8.295 1.00 44.28 501 PRO A O 1
ATOM 3741 N N . ILE A 1 502 ? -16.987 53.328 -7.569 1.00 40.28 502 ILE A N 1
ATOM 3742 C CA . ILE A 1 502 ? -16.405 53.745 -6.293 1.00 40.28 502 ILE A CA 1
ATOM 3743 C C . ILE A 1 502 ? -15.008 54.317 -6.598 1.00 40.28 502 ILE A C 1
ATOM 3745 O O . ILE A 1 502 ? -14.244 53.652 -7.303 1.00 40.28 502 ILE A O 1
ATOM 3749 N N . PRO A 1 503 ? -14.652 55.520 -6.102 1.00 45.06 503 PRO A N 1
ATOM 3750 C CA . PRO A 1 503 ? -13.332 56.100 -6.331 1.00 45.06 503 PRO A CA 1
ATOM 3751 C C . PRO A 1 503 ? -12.206 55.164 -5.884 1.00 45.06 503 PRO A C 1
ATOM 3753 O O . PRO A 1 503 ? -12.304 54.514 -4.841 1.00 45.06 503 PRO A O 1
ATOM 3756 N N . ALA A 1 504 ? -11.126 55.115 -6.666 1.00 39.53 504 ALA A N 1
ATOM 3757 C CA . ALA A 1 504 ? -9.974 54.273 -6.369 1.00 39.53 504 ALA A CA 1
ATOM 3758 C C . ALA A 1 504 ? -9.401 54.589 -4.976 1.00 39.53 504 ALA A C 1
ATOM 3760 O O . ALA A 1 504 ? -9.100 55.738 -4.649 1.00 39.53 504 ALA A O 1
ATOM 3761 N N . ARG A 1 505 ? -9.239 53.547 -4.155 1.00 39.28 505 ARG A N 1
ATOM 3762 C CA . ARG A 1 505 ? -8.612 53.648 -2.834 1.00 39.28 505 ARG A CA 1
ATOM 3763 C C . ARG A 1 505 ? -7.125 54.001 -3.012 1.00 39.28 505 ARG A C 1
ATOM 3765 O O . ARG A 1 505 ? -6.474 53.332 -3.813 1.00 39.28 505 ARG A O 1
ATOM 3772 N N . PRO A 1 506 ? -6.568 54.991 -2.289 1.00 43.94 506 PRO A N 1
ATOM 3773 C CA . PRO A 1 506 ? -5.151 55.326 -2.407 1.00 43.94 506 PRO A CA 1
ATOM 3774 C C . PRO A 1 506 ? -4.249 54.140 -2.050 1.00 43.94 506 PRO A C 1
ATOM 3776 O O . PRO A 1 506 ? -4.517 53.417 -1.084 1.00 43.94 506 PRO A O 1
ATOM 3779 N N . SER A 1 507 ? -3.173 53.961 -2.816 1.00 43.97 507 SER A N 1
ATOM 3780 C CA . SER A 1 507 ? -2.145 52.952 -2.555 1.00 43.97 507 SER A CA 1
ATOM 3781 C C . SER A 1 507 ? -1.471 53.184 -1.194 1.00 43.97 507 SER A C 1
ATOM 3783 O O . SER A 1 507 ? -1.198 54.337 -0.849 1.00 43.97 507 SER A O 1
ATOM 3785 N N . PRO A 1 508 ? -1.153 52.128 -0.421 1.00 51.28 508 PRO A N 1
ATOM 3786 C CA . PRO A 1 508 ? -0.336 52.276 0.779 1.00 51.28 508 PRO A CA 1
ATOM 3787 C C . PRO A 1 508 ? 1.098 52.713 0.410 1.00 51.28 508 PRO A C 1
ATOM 3789 O O . PRO A 1 508 ? 1.615 52.279 -0.624 1.00 51.28 508 PRO A O 1
ATOM 3792 N N . PRO A 1 509 ? 1.756 53.557 1.227 1.00 53.19 509 PRO A N 1
ATOM 3793 C CA . PRO A 1 509 ? 3.132 53.981 0.981 1.00 53.19 509 PRO A CA 1
ATOM 3794 C C . PRO A 1 509 ? 4.135 52.827 1.186 1.00 53.19 509 PRO A C 1
ATOM 3796 O O . PRO A 1 509 ? 3.853 51.895 1.944 1.00 53.19 509 PRO A O 1
ATOM 3799 N N . PRO A 1 510 ? 5.316 52.879 0.538 1.00 56.03 510 PRO A N 1
ATOM 3800 C CA . PRO A 1 510 ? 6.350 51.857 0.685 1.00 56.03 510 PRO A CA 1
ATOM 3801 C C . PRO A 1 510 ? 6.956 51.835 2.104 1.00 56.03 510 PRO A C 1
ATOM 3803 O O . PRO A 1 510 ? 6.989 52.871 2.776 1.00 56.03 510 PRO A O 1
ATOM 3806 N N . PRO A 1 511 ? 7.467 50.678 2.567 1.00 49.56 511 PRO A N 1
ATOM 3807 C CA . PRO A 1 511 ? 8.108 50.562 3.875 1.00 49.56 511 PRO A CA 1
ATOM 3808 C C . PRO A 1 511 ? 9.441 51.336 3.931 1.00 49.56 511 PRO A C 1
ATOM 3810 O O . PRO A 1 511 ? 10.158 51.391 2.928 1.00 49.56 511 PRO A O 1
ATOM 3813 N N . PRO A 1 512 ? 9.813 51.913 5.090 1.00 45.00 512 PRO A N 1
ATOM 3814 C CA . PRO A 1 512 ? 11.070 52.640 5.243 1.00 45.00 512 PRO A CA 1
ATOM 3815 C C . PRO A 1 512 ? 12.288 51.702 5.254 1.00 45.00 512 PRO A C 1
ATOM 3817 O O . PRO A 1 512 ? 12.267 50.632 5.864 1.00 45.00 512 PRO A O 1
ATOM 3820 N N . SER A 1 513 ? 13.380 52.141 4.623 1.00 45.56 513 SER A N 1
ATOM 3821 C CA . SER A 1 513 ? 14.682 51.462 4.672 1.00 45.56 513 SER A CA 1
ATOM 3822 C C . SER A 1 513 ? 15.266 51.432 6.095 1.00 45.56 513 SER A C 1
ATOM 3824 O O . SER A 1 513 ? 15.097 52.400 6.839 1.00 45.56 513 SER A O 1
ATOM 3826 N N . PRO A 1 514 ? 16.007 50.374 6.478 1.00 49.31 514 PRO A N 1
ATOM 3827 C CA . PRO A 1 514 ? 16.612 50.274 7.804 1.00 49.31 514 PRO A CA 1
ATOM 3828 C C . PRO A 1 514 ? 17.775 51.262 7.993 1.00 49.31 514 PRO A C 1
ATOM 3830 O O . PRO A 1 514 ? 18.743 51.267 7.232 1.00 49.31 514 PRO A O 1
ATOM 3833 N N . THR A 1 515 ? 17.701 52.067 9.052 1.00 51.69 515 THR A N 1
ATOM 3834 C CA . THR A 1 515 ? 18.773 52.969 9.506 1.00 51.69 515 THR A CA 1
ATOM 3835 C C . THR A 1 515 ? 19.950 52.173 10.099 1.00 51.69 515 THR A C 1
ATOM 3837 O O . THR A 1 515 ? 19.708 51.191 10.807 1.00 51.69 515 THR A O 1
ATOM 3840 N N . PRO A 1 516 ? 21.222 52.575 9.891 1.00 53.81 516 PRO A N 1
ATOM 3841 C CA . PRO A 1 516 ? 22.360 51.942 10.563 1.00 53.81 516 PRO A CA 1
ATOM 3842 C C . PRO A 1 516 ? 22.306 52.105 12.097 1.00 53.81 516 PRO A C 1
ATOM 3844 O O . PRO A 1 516 ? 21.896 53.165 12.575 1.00 53.81 516 PRO A O 1
ATOM 3847 N N . PRO A 1 517 ? 22.747 51.107 12.886 1.00 52.44 517 PRO A N 1
ATOM 3848 C CA . PRO A 1 517 ? 22.774 51.206 14.343 1.00 52.44 517 PRO A CA 1
ATOM 3849 C C . PRO A 1 517 ? 23.896 52.128 14.850 1.00 52.44 517 PRO A C 1
ATOM 3851 O O . PRO A 1 517 ? 25.035 52.066 14.385 1.00 52.44 517 PRO A O 1
ATOM 3854 N N . SER A 1 518 ? 23.579 52.941 15.859 1.00 52.09 518 SER A N 1
ATOM 3855 C CA . SER A 1 518 ? 24.530 53.806 16.571 1.00 52.09 518 SER A CA 1
ATOM 3856 C C . SER A 1 518 ? 25.527 53.007 17.438 1.00 52.09 518 SER A C 1
ATOM 3858 O O . SER A 1 518 ? 25.192 51.910 17.894 1.00 52.09 518 SER A O 1
ATOM 3860 N N . PRO A 1 519 ? 26.730 53.543 17.738 1.00 54.16 519 PRO A N 1
ATOM 3861 C CA . PRO A 1 519 ? 27.694 52.864 18.603 1.00 54.16 519 PRO A CA 1
ATOM 3862 C C . PRO A 1 519 ? 27.260 52.858 20.085 1.00 54.16 519 PRO A C 1
ATOM 3864 O O . PRO A 1 519 ? 26.629 53.813 20.542 1.00 54.16 519 PRO A O 1
ATOM 3867 N N . PRO A 1 520 ? 27.625 51.822 20.867 1.00 54.72 520 PRO A N 1
ATOM 3868 C CA . PRO A 1 520 ? 27.313 51.749 22.293 1.00 54.72 520 PRO A CA 1
ATOM 3869 C C . PRO A 1 520 ? 28.200 52.683 23.147 1.00 54.72 520 PRO A C 1
ATOM 3871 O O . PRO A 1 520 ? 29.369 52.895 22.812 1.00 54.72 520 PRO A O 1
ATOM 3874 N N . PRO A 1 521 ? 27.693 53.202 24.284 1.00 54.03 521 PRO A N 1
ATOM 3875 C CA . PRO A 1 521 ? 28.469 54.029 25.210 1.00 54.03 521 PRO A CA 1
ATOM 3876 C C . PRO A 1 521 ? 29.521 53.216 25.999 1.00 54.03 521 PRO A C 1
ATOM 3878 O O . PRO A 1 521 ? 29.367 52.003 26.177 1.00 54.03 521 PRO A O 1
ATOM 3881 N N . PRO A 1 522 ? 30.590 53.864 26.506 1.00 44.06 522 PRO A N 1
ATOM 3882 C CA . PRO A 1 522 ? 31.690 53.185 27.188 1.00 44.06 522 PRO A CA 1
ATOM 3883 C C . PRO A 1 522 ? 31.294 52.619 28.561 1.00 44.06 522 PRO A C 1
ATOM 3885 O O . PRO A 1 522 ? 30.540 53.220 29.327 1.00 44.06 522 PRO A O 1
ATOM 3888 N N . ARG A 1 523 ? 31.861 51.456 28.894 1.00 41.38 523 ARG A N 1
ATOM 3889 C CA . ARG A 1 523 ? 31.641 50.739 30.159 1.00 41.38 523 ARG A CA 1
ATOM 3890 C C . ARG A 1 523 ? 32.634 51.224 31.232 1.00 41.38 523 ARG A C 1
ATOM 3892 O O . ARG A 1 523 ? 33.828 51.249 30.941 1.00 41.38 523 ARG A O 1
ATOM 3899 N N . PRO A 1 524 ? 32.200 51.559 32.461 1.00 44.56 524 PRO A N 1
ATOM 3900 C CA . PRO A 1 524 ? 33.115 51.977 33.524 1.00 44.56 524 PRO A CA 1
ATOM 3901 C C . PRO A 1 524 ? 33.974 50.818 34.065 1.00 44.56 524 PRO A C 1
ATOM 3903 O O . PRO A 1 524 ? 33.535 49.666 34.133 1.00 44.56 524 PRO A O 1
ATOM 3906 N N . SER A 1 525 ? 35.203 51.156 34.465 1.00 39.72 525 SER A N 1
ATOM 3907 C CA . SER A 1 525 ? 36.208 50.254 35.048 1.00 39.72 525 SER A CA 1
ATOM 3908 C C . SER A 1 525 ? 35.881 49.830 36.494 1.00 39.72 525 SER A C 1
ATOM 3910 O O . SER A 1 525 ? 35.150 50.537 37.188 1.00 39.72 525 SER A O 1
ATOM 3912 N N . PRO A 1 526 ? 36.421 48.693 36.982 1.00 51.56 526 PRO A N 1
ATOM 3913 C CA . PRO A 1 526 ? 36.124 48.173 38.318 1.00 51.56 526 PRO A CA 1
ATOM 3914 C C . PRO A 1 526 ? 36.988 48.807 39.424 1.00 51.56 526 PRO A C 1
ATOM 3916 O O . PRO A 1 526 ? 38.194 48.967 39.252 1.00 51.56 526 PRO A O 1
ATOM 3919 N N . SER A 1 527 ? 36.384 49.057 40.592 1.00 37.38 527 SER A N 1
ATOM 3920 C CA . SER A 1 527 ? 37.090 49.399 41.843 1.00 37.38 527 SER A CA 1
ATOM 3921 C C . SER A 1 527 ? 37.087 48.234 42.853 1.00 37.38 527 SER A C 1
ATOM 3923 O O . SER A 1 527 ? 36.229 47.352 42.753 1.00 37.38 527 SER A O 1
ATOM 3925 N N . PRO A 1 528 ? 38.039 48.184 43.811 1.00 42.94 528 PRO A N 1
ATOM 3926 C CA . PRO A 1 528 ? 38.356 46.962 44.557 1.00 42.94 528 PRO A CA 1
ATOM 3927 C C . PRO A 1 528 ? 37.458 46.684 45.773 1.00 42.94 528 PRO A C 1
ATOM 3929 O O . PRO A 1 528 ? 36.790 47.562 46.314 1.00 42.94 528 PRO A O 1
ATOM 3932 N N . ARG A 1 529 ? 37.505 45.431 46.241 1.00 38.06 529 ARG A N 1
ATOM 3933 C CA . ARG A 1 529 ? 36.752 44.900 47.388 1.00 38.06 529 ARG A CA 1
ATOM 3934 C C . ARG A 1 529 ? 37.571 44.993 48.696 1.00 38.06 529 ARG A C 1
ATOM 3936 O O . ARG A 1 529 ? 38.744 44.624 48.660 1.00 38.06 529 ARG A O 1
ATOM 3943 N N . PRO A 1 530 ? 36.986 45.389 49.846 1.00 40.41 530 PRO A N 1
ATOM 3944 C CA . PRO A 1 530 ? 37.666 45.342 51.150 1.00 40.41 530 PRO A CA 1
ATOM 3945 C C . PRO A 1 530 ? 37.866 43.907 51.705 1.00 40.41 530 PRO A C 1
ATOM 3947 O O . PRO A 1 530 ? 37.166 42.983 51.272 1.00 40.41 530 PRO A O 1
ATOM 3950 N N . PRO A 1 531 ? 38.793 43.707 52.669 1.00 47.12 531 PRO A N 1
ATOM 3951 C CA . PRO A 1 531 ? 39.135 42.400 53.252 1.00 47.12 531 PRO A CA 1
ATOM 3952 C C . PRO A 1 531 ? 38.183 41.939 54.391 1.00 47.12 531 PRO A C 1
ATOM 3954 O O . PRO A 1 531 ? 37.359 42.726 54.856 1.00 47.12 531 PRO A O 1
ATOM 3957 N N . PRO A 1 532 ? 38.262 40.664 54.844 1.00 59.78 532 PRO A N 1
ATOM 3958 C CA . PRO A 1 532 ? 37.262 40.038 55.723 1.00 59.78 532 PRO A CA 1
ATOM 3959 C C . PRO A 1 532 ? 37.635 39.999 57.222 1.00 59.78 532 PRO A C 1
ATOM 3961 O O . PRO A 1 532 ? 38.811 39.940 57.579 1.00 59.78 532 PRO A O 1
ATOM 3964 N N . SER A 1 533 ? 36.621 39.949 58.100 1.00 34.56 533 SER A N 1
ATOM 3965 C CA . SER A 1 533 ? 36.708 39.687 59.558 1.00 34.56 533 SER A CA 1
ATOM 3966 C C . SER A 1 533 ? 35.286 39.472 60.156 1.00 34.56 533 SER A C 1
ATOM 3968 O O . SER A 1 533 ? 34.321 39.684 59.419 1.00 34.56 533 SER A O 1
ATOM 3970 N N . PRO A 1 534 ? 35.093 38.889 61.364 1.00 49.72 534 PRO A N 1
ATOM 3971 C CA . PRO A 1 534 ? 34.696 37.474 61.426 1.00 49.72 534 PRO A CA 1
ATOM 3972 C C . PRO A 1 534 ? 33.427 37.149 62.256 1.00 49.72 534 PRO A C 1
ATOM 3974 O O . PRO A 1 534 ? 32.870 37.995 62.942 1.00 49.72 534 PRO A O 1
ATOM 3977 N N . LEU A 1 535 ? 33.015 35.873 62.179 1.00 51.50 535 LEU A N 1
ATOM 3978 C CA . LEU A 1 535 ? 32.184 35.077 63.112 1.00 51.50 535 LEU A CA 1
ATOM 3979 C C . LEU A 1 535 ? 31.262 35.808 64.118 1.00 51.50 535 LEU A C 1
ATOM 3981 O O . LEU A 1 535 ? 31.714 36.323 65.137 1.00 51.50 535 LEU A O 1
ATOM 3985 N N . ALA A 1 536 ? 29.944 35.639 63.940 1.00 36.69 536 ALA A N 1
ATOM 3986 C CA . ALA A 1 536 ? 28.929 35.890 64.968 1.00 36.69 536 ALA A CA 1
ATOM 3987 C C . ALA A 1 536 ? 27.974 34.686 65.150 1.00 36.69 536 ALA A C 1
ATOM 3989 O O . ALA A 1 536 ? 27.797 33.860 64.256 1.00 36.69 536 ALA A O 1
ATOM 3990 N N . ARG A 1 537 ? 27.412 34.577 66.359 1.00 37.47 537 ARG A N 1
ATOM 3991 C CA . ARG A 1 537 ? 26.762 33.397 66.975 1.00 37.47 537 ARG A CA 1
ATOM 3992 C C . ARG A 1 537 ? 25.257 33.287 66.611 1.00 37.47 537 ARG A C 1
ATOM 3994 O O . ARG A 1 537 ? 24.645 34.322 66.357 1.00 37.47 537 ARG A O 1
ATOM 4001 N N . PRO A 1 538 ? 24.629 32.088 66.592 1.00 43.78 538 PRO A N 1
ATOM 4002 C CA . PRO A 1 538 ? 23.261 31.926 66.075 1.00 43.78 538 PRO A CA 1
ATOM 4003 C C . PRO A 1 538 ? 22.143 32.340 67.063 1.00 43.78 538 PRO A C 1
ATOM 4005 O O . PRO A 1 538 ? 22.279 32.101 68.266 1.00 43.78 538 PRO A O 1
ATOM 4008 N N . PRO A 1 539 ? 21.006 32.871 66.565 1.00 43.59 539 PRO A N 1
ATOM 4009 C CA . PRO A 1 539 ? 19.729 32.950 67.282 1.00 43.59 539 PRO A CA 1
ATOM 4010 C C . PRO A 1 539 ? 18.870 31.669 67.092 1.00 43.59 539 PRO A C 1
ATOM 4012 O O . PRO A 1 539 ? 19.175 30.850 66.222 1.00 43.59 539 PRO A O 1
ATOM 4015 N N . PRO A 1 540 ? 17.826 31.445 67.919 1.00 47.62 540 PRO A N 1
ATOM 4016 C CA . PRO A 1 540 ? 17.234 30.117 68.113 1.00 47.62 540 PRO A CA 1
ATOM 4017 C C . PRO A 1 540 ? 16.190 29.685 67.066 1.00 47.62 540 PRO A C 1
ATOM 4019 O O . PRO A 1 540 ? 15.576 30.495 66.374 1.00 47.62 540 PRO A O 1
ATOM 4022 N N . LEU A 1 541 ? 15.966 28.366 67.027 1.00 44.22 541 LEU A N 1
ATOM 4023 C CA . LEU A 1 541 ? 14.971 27.658 66.213 1.00 44.22 541 LEU A CA 1
ATOM 4024 C C . LEU A 1 541 ? 13.568 28.284 66.298 1.00 44.22 541 LEU A C 1
ATOM 4026 O O . LEU A 1 541 ? 12.990 28.395 67.379 1.00 44.22 541 LEU A O 1
ATOM 4030 N N . ARG A 1 542 ? 12.980 28.583 65.133 1.00 41.97 542 ARG A N 1
ATOM 4031 C CA . ARG A 1 542 ? 11.548 28.877 64.974 1.00 41.97 542 ARG A CA 1
ATOM 4032 C C . ARG A 1 542 ? 10.891 27.760 64.155 1.00 41.97 542 ARG A C 1
ATOM 4034 O O . ARG A 1 542 ? 11.544 27.147 63.317 1.00 41.97 542 ARG A O 1
ATOM 4041 N N . ALA A 1 543 ? 9.626 27.471 64.463 1.00 43.22 543 ALA A N 1
ATOM 4042 C CA . ALA A 1 543 ? 8.903 26.274 64.025 1.00 43.22 543 ALA A CA 1
ATOM 4043 C C . ALA A 1 543 ? 8.880 26.059 62.492 1.00 43.22 543 ALA A C 1
ATOM 4045 O O . ALA A 1 543 ? 8.879 27.039 61.741 1.00 43.22 543 ALA A O 1
ATOM 4046 N N . PRO A 1 544 ? 8.826 24.795 62.020 1.00 41.47 544 PRO A N 1
ATOM 4047 C CA . PRO A 1 544 ? 8.814 24.484 60.596 1.00 41.47 544 PRO A CA 1
ATOM 4048 C C . PRO A 1 544 ? 7.558 25.029 59.910 1.00 41.47 544 PRO A C 1
ATOM 4050 O O . PRO A 1 544 ? 6.429 24.719 60.288 1.00 41.47 544 PRO A O 1
ATOM 4053 N N . ILE A 1 545 ? 7.776 25.816 58.858 1.00 45.44 545 ILE A N 1
ATOM 4054 C CA . ILE A 1 545 ? 6.743 26.198 57.893 1.00 45.44 545 ILE A CA 1
ATOM 4055 C C . ILE A 1 545 ? 6.340 24.928 57.122 1.00 45.44 545 ILE A C 1
ATOM 4057 O O . ILE A 1 545 ? 7.239 24.189 56.706 1.00 45.44 545 ILE A O 1
ATOM 4061 N N . PRO A 1 546 ? 5.040 24.654 56.892 1.00 42.34 546 PRO A N 1
ATOM 4062 C CA . PRO A 1 546 ? 4.627 23.542 56.043 1.00 42.34 546 PRO A CA 1
ATOM 4063 C C . PRO A 1 546 ? 5.232 23.697 54.645 1.00 42.34 546 PRO A C 1
ATOM 4065 O O . PRO A 1 546 ? 4.976 24.687 53.959 1.00 42.34 546 PRO A O 1
ATOM 4068 N N . GLN A 1 547 ? 6.046 22.729 54.216 1.00 38.09 547 GLN A N 1
ATOM 4069 C CA . GLN A 1 547 ? 6.503 22.688 52.830 1.00 38.09 547 GLN A CA 1
ATOM 4070 C C . GLN A 1 547 ? 5.285 22.523 51.910 1.00 38.09 547 GLN A C 1
ATOM 4072 O O . GLN A 1 547 ? 4.420 21.695 52.213 1.00 38.09 547 GLN A O 1
ATOM 4077 N N . PRO A 1 548 ? 5.205 23.251 50.780 1.00 44.09 548 PRO A N 1
ATOM 4078 C CA . PRO A 1 548 ? 4.208 22.948 49.768 1.00 44.09 548 PRO A CA 1
ATOM 4079 C C . PRO A 1 548 ? 4.448 21.518 49.282 1.00 44.09 548 PRO A C 1
ATOM 4081 O O . PRO A 1 548 ? 5.548 21.172 48.842 1.00 44.09 548 PRO A O 1
ATOM 4084 N N . THR A 1 549 ? 3.420 20.680 49.378 1.00 42.91 549 THR A N 1
ATOM 4085 C CA . THR A 1 549 ? 3.435 19.331 48.822 1.00 42.91 549 THR A CA 1
ATOM 4086 C C . THR A 1 549 ? 3.703 19.425 47.325 1.00 42.91 549 THR A C 1
ATOM 4088 O O . THR A 1 549 ? 2.874 19.920 46.564 1.00 42.91 549 THR A O 1
ATOM 4091 N N . ILE A 1 550 ? 4.880 18.959 46.897 1.00 50.12 550 ILE A N 1
ATOM 4092 C CA . ILE A 1 550 ? 5.221 18.860 45.478 1.00 50.12 550 ILE A CA 1
ATOM 4093 C C . ILE A 1 550 ? 4.183 17.935 44.843 1.00 50.12 550 ILE A C 1
ATOM 4095 O O . ILE A 1 550 ? 4.149 16.741 45.145 1.00 50.12 550 ILE A O 1
ATOM 4099 N N . ALA A 1 551 ? 3.317 18.496 43.996 1.00 54.41 551 ALA A N 1
ATOM 4100 C CA . ALA A 1 551 ? 2.320 17.727 43.271 1.00 54.41 551 ALA A CA 1
ATOM 4101 C C . ALA A 1 551 ? 3.036 16.627 42.477 1.00 54.41 551 ALA A C 1
ATOM 4103 O O . ALA A 1 551 ? 3.928 16.910 41.673 1.00 54.41 551 ALA A O 1
ATOM 4104 N N . ALA A 1 552 ? 2.689 15.369 42.753 1.00 57.72 552 ALA A N 1
ATOM 4105 C CA . ALA A 1 552 ? 3.373 14.228 42.169 1.00 57.72 552 ALA A CA 1
ATOM 4106 C C . ALA A 1 552 ? 3.164 14.220 40.648 1.00 57.72 552 ALA A C 1
ATOM 4108 O O . ALA A 1 552 ? 2.065 13.941 40.168 1.00 57.72 552 ALA A O 1
ATOM 4109 N N . VAL A 1 553 ? 4.226 14.524 39.895 1.00 71.56 553 VAL A N 1
ATOM 4110 C CA . VAL A 1 553 ? 4.216 14.472 38.430 1.00 71.56 553 VAL A CA 1
ATOM 4111 C C . VAL A 1 553 ? 3.930 13.035 38.008 1.00 71.56 553 VAL A C 1
ATOM 4113 O O . VAL A 1 553 ? 4.736 12.131 38.247 1.00 71.56 553 VAL A O 1
ATOM 4116 N N . LEU A 1 554 ? 2.772 12.814 37.392 1.00 85.94 554 LEU A N 1
ATOM 4117 C CA . LEU A 1 554 ? 2.336 11.484 37.003 1.00 85.94 554 LEU A CA 1
ATOM 4118 C C . LEU A 1 554 ? 3.110 11.046 35.759 1.00 85.94 554 LEU A C 1
ATOM 4120 O O . LEU A 1 554 ? 3.014 11.662 34.699 1.00 85.94 554 LEU A O 1
ATOM 4124 N N . ARG A 1 555 ? 3.870 9.960 35.881 1.00 88.81 555 ARG A N 1
ATOM 4125 C CA . ARG A 1 555 ? 4.606 9.358 34.769 1.00 88.81 555 ARG A CA 1
ATOM 4126 C C . ARG A 1 555 ? 3.773 8.243 34.141 1.00 88.81 555 ARG A C 1
ATOM 4128 O O . ARG A 1 555 ? 3.478 7.258 34.813 1.00 88.81 555 ARG A O 1
ATOM 4135 N N . ILE A 1 556 ? 3.467 8.360 32.852 1.00 87.00 556 ILE A N 1
ATOM 4136 C CA . ILE A 1 556 ? 2.793 7.311 32.076 1.00 87.00 556 ILE A CA 1
ATOM 4137 C C . ILE A 1 556 ? 3.632 6.903 30.864 1.00 87.00 556 ILE A C 1
ATOM 4139 O O . ILE A 1 556 ? 4.362 7.711 30.293 1.00 87.00 556 ILE A O 1
ATOM 4143 N N . ASN A 1 557 ? 3.535 5.636 30.467 1.00 87.62 557 ASN A N 1
ATOM 4144 C CA . ASN A 1 557 ? 4.102 5.160 29.209 1.00 87.62 557 ASN A CA 1
ATOM 4145 C C . ASN A 1 557 ? 2.984 5.107 28.173 1.00 87.62 557 ASN A C 1
ATOM 4147 O O . ASN A 1 557 ? 1.991 4.402 28.359 1.00 87.62 557 ASN A O 1
ATOM 4151 N N . LEU A 1 558 ? 3.153 5.863 27.097 1.00 87.62 558 LEU A N 1
ATOM 4152 C CA . LEU A 1 558 ? 2.227 5.912 25.983 1.00 87.62 558 LEU A CA 1
ATOM 4153 C C . LEU A 1 558 ? 2.776 5.089 24.822 1.00 87.62 558 LEU A C 1
ATOM 4155 O O . LEU A 1 558 ? 3.969 5.127 24.525 1.00 87.62 558 LEU A O 1
ATOM 4159 N N . GLN A 1 559 ? 1.879 4.385 24.143 1.00 86.25 559 GLN A N 1
ATOM 4160 C CA . GLN A 1 559 ? 2.140 3.747 22.862 1.00 86.25 559 GLN A CA 1
ATOM 4161 C C . GLN A 1 559 ? 1.024 4.165 21.912 1.00 86.25 559 GLN A C 1
ATOM 4163 O O . GLN A 1 559 ? -0.155 3.955 22.211 1.00 86.25 559 GLN A O 1
ATOM 4168 N N . GLY A 1 560 ? 1.368 4.788 20.791 1.00 83.00 560 GLY A N 1
ATOM 4169 C CA . GLY A 1 560 ? 0.371 5.418 19.934 1.00 83.00 560 GLY A CA 1
ATOM 4170 C C . GLY A 1 560 ? 0.895 5.860 18.578 1.00 83.00 560 GLY A C 1
ATOM 4171 O O . GLY A 1 560 ? 2.064 5.663 18.257 1.00 83.00 560 GLY A O 1
ATOM 4172 N N . LYS A 1 561 ? 0.014 6.466 17.784 1.00 83.25 561 LYS A N 1
ATOM 4173 C CA . LYS A 1 561 ? 0.355 7.062 16.485 1.00 83.25 561 LYS A CA 1
ATOM 4174 C C . LYS A 1 561 ? 0.717 8.528 16.694 1.00 83.25 561 LYS A C 1
ATOM 4176 O O . LYS A 1 561 ? -0.045 9.247 17.344 1.00 83.25 561 LYS A O 1
ATOM 4181 N N . LEU A 1 562 ? 1.872 8.952 16.182 1.00 84.94 562 LEU A N 1
ATOM 4182 C CA . LEU A 1 562 ? 2.313 10.345 16.263 1.00 84.94 562 LEU A CA 1
ATOM 4183 C C . LEU A 1 562 ? 1.625 11.150 15.164 1.00 84.94 562 LEU A C 1
ATOM 4185 O O . LEU A 1 562 ? 1.670 10.782 13.995 1.00 84.94 562 LEU A O 1
ATOM 4189 N N . GLN A 1 563 ? 1.002 12.249 15.552 1.00 84.81 563 GLN A N 1
ATOM 4190 C CA . GLN A 1 563 ? 0.287 13.162 14.677 1.00 84.81 563 GLN A CA 1
ATOM 4191 C C . GLN A 1 563 ? 0.872 14.562 14.827 1.00 84.81 563 GLN A C 1
ATOM 4193 O O . GLN A 1 563 ? 1.393 14.930 15.887 1.00 84.81 563 GLN A O 1
ATOM 4198 N N . TYR A 1 564 ? 0.734 15.351 13.774 1.00 84.19 564 TYR A N 1
ATOM 4199 C CA . TYR A 1 564 ? 1.093 16.756 13.746 1.00 84.19 564 TYR A CA 1
ATOM 4200 C C . TYR A 1 564 ? -0.103 17.582 13.266 1.00 84.19 564 TYR A C 1
ATOM 4202 O O . TYR A 1 564 ? -0.829 17.154 12.369 1.00 84.19 564 TYR A O 1
ATOM 4210 N N . ARG A 1 565 ? -0.316 18.760 13.858 1.00 85.94 565 ARG A N 1
ATOM 4211 C CA . ARG A 1 565 ? -1.224 19.789 13.327 1.00 85.94 565 ARG A CA 1
ATOM 4212 C C . ARG A 1 565 ? -0.393 21.025 12.962 1.00 85.94 565 ARG A C 1
ATOM 4214 O O . ARG A 1 565 ? 0.190 21.617 13.877 1.00 85.94 565 ARG A O 1
ATOM 4221 N N . PRO A 1 566 ? -0.311 21.421 11.677 1.00 77.38 566 PRO A N 1
ATOM 4222 C CA . PRO A 1 566 ? 0.530 22.529 11.210 1.00 77.38 566 PRO A CA 1
ATOM 4223 C C . PRO A 1 566 ? -0.070 23.917 11.522 1.00 77.38 566 PRO A C 1
ATOM 4225 O O . PRO A 1 566 ? -0.354 24.718 10.637 1.00 77.38 566 PRO A O 1
ATOM 4228 N N . THR A 1 567 ? -0.255 24.233 12.804 1.00 75.00 567 THR A N 1
ATOM 4229 C CA . THR A 1 567 ? -0.752 25.538 13.270 1.00 75.00 567 THR A CA 1
ATOM 4230 C C . THR A 1 567 ? 0.362 26.589 13.306 1.00 75.00 567 THR A C 1
ATOM 4232 O O . THR A 1 567 ? 1.468 26.306 13.763 1.00 75.00 567 THR A O 1
ATOM 4235 N N . LYS A 1 568 ? 0.092 27.834 12.893 1.00 54.69 568 LYS A N 1
ATOM 4236 C CA . LYS A 1 568 ? 1.027 28.966 13.078 1.00 54.69 568 LYS A CA 1
ATOM 4237 C C . LYS A 1 568 ? 0.784 29.632 14.449 1.00 54.69 568 LYS A C 1
ATOM 4239 O O . LYS A 1 568 ? -0.367 29.718 14.865 1.00 54.69 568 LYS A O 1
ATOM 4244 N N . PRO A 1 569 ? 1.820 30.112 15.170 1.00 57.34 569 PRO A N 1
ATOM 4245 C CA . PRO A 1 569 ? 3.236 30.160 14.788 1.00 57.34 569 PRO A CA 1
ATOM 4246 C C . PRO A 1 569 ? 4.028 28.868 15.061 1.00 57.34 569 PRO A C 1
ATOM 4248 O O . PRO A 1 569 ? 5.143 28.747 14.565 1.00 57.34 569 PRO A O 1
ATOM 4251 N N . ILE A 1 570 ? 3.497 27.927 15.850 1.00 68.56 570 ILE A N 1
ATOM 4252 C CA . ILE A 1 570 ? 4.151 26.650 16.179 1.00 68.56 570 ILE A CA 1
ATOM 4253 C C . ILE A 1 570 ? 3.109 25.531 16.076 1.00 68.56 570 ILE A C 1
ATOM 4255 O O . ILE A 1 570 ? 2.048 25.615 16.700 1.00 68.56 570 ILE A O 1
ATOM 4259 N N . GLY A 1 571 ? 3.417 24.492 15.297 1.00 78.19 571 GLY A N 1
ATOM 4260 C CA . GLY A 1 571 ? 2.547 23.332 15.127 1.00 78.19 571 GLY A CA 1
ATOM 4261 C C . GLY A 1 571 ? 2.512 22.431 16.361 1.00 78.19 571 GLY A C 1
ATOM 4262 O O . GLY A 1 571 ? 3.488 22.332 17.110 1.00 78.19 571 GLY A O 1
ATOM 4263 N N . LYS A 1 572 ? 1.386 21.747 16.573 1.00 86.94 572 LYS A N 1
ATOM 4264 C CA . LYS A 1 572 ? 1.179 20.867 17.732 1.00 86.94 572 LYS A CA 1
ATOM 4265 C C . LYS A 1 572 ? 1.561 19.427 17.402 1.00 86.94 572 LYS A C 1
ATOM 4267 O O . LYS A 1 572 ? 1.068 18.860 16.429 1.00 86.94 572 LYS A O 1
ATOM 4272 N N . TRP A 1 573 ? 2.378 18.820 18.258 1.00 88.19 573 TRP A N 1
ATOM 4273 C CA . TRP A 1 573 ? 2.668 17.385 18.236 1.00 88.19 573 TRP A CA 1
ATOM 4274 C C . TRP A 1 573 ? 1.722 16.648 19.171 1.00 88.19 573 TRP A C 1
ATOM 4276 O O . TRP A 1 573 ? 1.458 17.112 20.281 1.00 88.19 573 TRP A O 1
ATOM 4286 N N . MET A 1 574 ? 1.211 15.500 18.738 1.00 89.94 574 MET A N 1
ATOM 4287 C CA . MET A 1 574 ? 0.230 14.738 19.505 1.00 89.94 574 MET A CA 1
ATOM 4288 C C . MET A 1 574 ? 0.442 13.239 19.348 1.00 89.94 574 MET A C 1
ATOM 4290 O O . MET A 1 574 ? 0.841 12.777 18.285 1.00 89.94 574 MET A O 1
ATOM 4294 N N . LEU A 1 575 ? 0.114 12.460 20.370 1.00 87.62 575 LEU A N 1
ATOM 4295 C CA . LEU A 1 575 ? 0.157 11.005 20.312 1.00 87.62 575 LEU A CA 1
ATOM 4296 C C . LEU A 1 575 ? -1.224 10.426 20.621 1.00 87.62 575 LEU A C 1
ATOM 4298 O O . LEU A 1 575 ? -1.682 10.491 21.762 1.00 87.62 575 LEU A O 1
ATOM 4302 N N . THR A 1 576 ? -1.871 9.826 19.624 1.00 84.50 576 THR A N 1
ATOM 4303 C CA . THR A 1 576 ? -3.127 9.095 19.836 1.00 84.50 576 THR A CA 1
ATOM 4304 C C . THR A 1 576 ? -2.821 7.699 20.352 1.00 84.50 576 THR A C 1
ATOM 4306 O O . THR A 1 576 ? -2.258 6.867 19.635 1.00 84.50 576 THR A O 1
ATOM 4309 N N . SER A 1 577 ? -3.155 7.466 21.622 1.00 79.44 577 SER A N 1
ATOM 4310 C CA . SER A 1 577 ? -2.892 6.216 22.330 1.00 79.44 577 SER A CA 1
ATOM 4311 C C . SER A 1 577 ? -3.621 5.036 21.684 1.00 79.44 577 SER A C 1
ATOM 4313 O O . SER A 1 577 ? -4.791 5.112 21.314 1.00 79.44 577 SER A O 1
ATOM 4315 N N . THR A 1 578 ? -2.906 3.917 21.587 1.00 71.69 578 THR A N 1
ATOM 4316 C CA . THR A 1 578 ? -3.419 2.619 21.119 1.00 71.69 578 THR A CA 1
ATOM 4317 C C . THR A 1 578 ? -3.699 1.646 22.269 1.00 71.69 578 THR A C 1
ATOM 4319 O O . THR A 1 578 ? -4.276 0.585 22.051 1.00 71.69 578 THR A O 1
ATOM 4322 N N . ASN A 1 579 ? -3.375 2.024 23.512 1.00 57.12 579 ASN A N 1
ATOM 4323 C CA . ASN A 1 579 ? -3.472 1.173 24.705 1.00 57.12 579 ASN A CA 1
ATOM 4324 C C . ASN A 1 579 ? -4.902 1.107 25.289 1.00 57.12 579 ASN A C 1
ATOM 4326 O O . ASN A 1 579 ? -5.107 1.325 26.481 1.00 57.12 579 ASN A O 1
ATOM 4330 N N . GLY A 1 580 ? -5.913 0.858 24.452 1.00 43.88 580 GLY A N 1
ATOM 4331 C CA . GLY A 1 580 ? -7.307 0.621 24.869 1.00 43.88 580 GLY A CA 1
ATOM 4332 C C . GLY A 1 580 ? -8.140 1.859 25.237 1.00 43.88 580 GLY A C 1
ATOM 4333 O O . GLY A 1 580 ? -9.364 1.789 25.198 1.00 43.88 580 GLY A O 1
ATOM 4334 N N . SER A 1 581 ? -7.507 3.002 25.515 1.00 53.00 581 SER A N 1
ATOM 4335 C CA . SER A 1 581 ? -8.160 4.317 25.537 1.00 53.00 581 SER A CA 1
ATOM 4336 C C . SER A 1 581 ? -7.668 5.122 24.341 1.00 53.00 581 SER A C 1
ATOM 4338 O O . SER A 1 581 ? -6.478 5.435 24.283 1.00 53.00 581 SER A O 1
ATOM 4340 N N . SER A 1 582 ? -8.559 5.473 23.408 1.00 59.75 582 SER A N 1
ATOM 4341 C CA . SER A 1 582 ? -8.263 6.267 22.197 1.00 59.75 582 SER A CA 1
ATOM 4342 C C . SER A 1 582 ? -8.003 7.753 22.499 1.00 59.75 582 SER A C 1
ATOM 4344 O O . SER A 1 582 ? -8.440 8.637 21.771 1.00 59.75 582 SER A O 1
ATOM 4346 N N . SER A 1 583 ? -7.332 8.036 23.614 1.00 75.56 583 SER A N 1
ATOM 4347 C CA . SER A 1 583 ? -6.996 9.378 24.076 1.00 75.56 583 SER A CA 1
ATOM 4348 C C . SER A 1 583 ? -5.812 9.931 23.288 1.00 75.56 583 SER A C 1
ATOM 4350 O O . SER A 1 583 ? -4.759 9.292 23.204 1.00 75.56 583 SER A O 1
ATOM 4352 N N . THR A 1 584 ? -5.968 11.139 22.760 1.00 83.19 584 THR A N 1
ATOM 4353 C CA . THR A 1 584 ? -4.887 11.916 22.149 1.00 83.19 584 THR A CA 1
ATOM 4354 C C . THR A 1 584 ? -4.187 12.752 23.216 1.00 83.19 584 THR A C 1
ATOM 4356 O O . THR A 1 584 ? -4.839 13.471 23.973 1.00 83.19 584 THR A O 1
ATOM 4359 N N . TYR A 1 585 ? -2.860 12.642 23.286 1.00 87.75 585 TYR A N 1
ATOM 4360 C CA . TYR A 1 585 ? -2.019 13.384 24.224 1.00 87.75 585 TYR A CA 1
ATOM 4361 C C . TYR A 1 585 ? -1.205 14.453 23.499 1.00 87.75 585 TYR A C 1
ATOM 4363 O O . TYR A 1 585 ? -0.485 14.127 22.558 1.00 87.75 585 TYR A O 1
ATOM 4371 N N . THR A 1 586 ? -1.263 15.702 23.954 1.00 90.38 586 THR A N 1
ATOM 4372 C CA . THR A 1 586 ? -0.461 16.803 23.398 1.00 90.38 586 THR A CA 1
ATOM 4373 C C . THR A 1 586 ? 0.965 16.729 23.934 1.00 90.38 586 THR A C 1
ATOM 4375 O O . THR A 1 586 ? 1.176 16.643 25.146 1.00 90.38 586 THR A O 1
ATOM 4378 N N . LEU A 1 587 ? 1.950 16.766 23.040 1.00 92.38 587 LEU A N 1
ATOM 4379 C CA . LEU A 1 587 ? 3.373 16.665 23.357 1.00 92.38 587 LEU A CA 1
ATOM 4380 C C . LEU A 1 587 ? 4.021 18.064 23.349 1.00 92.38 587 LEU A C 1
ATOM 4382 O O . LEU A 1 587 ? 3.627 18.907 22.541 1.00 92.38 587 LEU A O 1
ATOM 4386 N N . PRO A 1 588 ? 5.025 18.333 24.205 1.00 90.44 588 PRO A N 1
ATOM 4387 C CA . PRO A 1 588 ? 5.631 19.662 24.321 1.00 90.44 588 PRO A CA 1
ATOM 4388 C C . PRO A 1 588 ? 6.570 20.002 23.152 1.00 90.44 588 PRO A C 1
ATOM 4390 O O . PRO A 1 588 ? 6.887 21.167 22.930 1.00 90.44 588 PRO A O 1
ATOM 4393 N N . ASN A 1 589 ? 7.047 18.990 22.427 1.00 89.00 589 ASN A N 1
ATOM 4394 C CA . ASN A 1 589 ? 7.959 19.094 21.294 1.00 89.00 589 ASN A CA 1
ATOM 4395 C C . ASN A 1 589 ? 7.859 17.839 20.408 1.00 89.00 589 ASN A C 1
ATOM 4397 O O . ASN A 1 589 ? 7.184 16.864 20.756 1.00 89.00 589 ASN A O 1
ATOM 4401 N N . ARG A 1 590 ? 8.539 17.868 19.255 1.00 89.94 590 ARG A N 1
ATOM 4402 C CA . ARG A 1 590 ? 8.690 16.700 18.383 1.00 89.94 590 ARG A CA 1
ATOM 4403 C C . ARG A 1 590 ? 9.481 15.610 19.125 1.00 89.94 590 ARG A C 1
ATOM 4405 O O . ARG A 1 590 ? 10.582 15.896 19.597 1.00 89.94 590 ARG A O 1
ATOM 4412 N N . PRO A 1 591 ? 8.966 14.374 19.242 1.00 89.38 591 PRO A N 1
ATOM 4413 C CA . PRO A 1 591 ? 9.713 13.284 19.860 1.00 89.38 591 PRO A CA 1
ATOM 4414 C C . PRO A 1 591 ? 11.002 12.971 19.090 1.00 89.38 591 PRO A C 1
ATOM 4416 O O . PRO A 1 591 ? 10.987 12.899 17.865 1.00 89.38 591 PRO A O 1
ATOM 4419 N N . VAL A 1 592 ? 12.102 12.736 19.805 1.00 86.62 592 VAL A N 1
ATOM 4420 C CA . VAL A 1 592 ? 13.386 12.303 19.228 1.00 86.62 592 VAL A CA 1
ATOM 4421 C C . VAL A 1 592 ? 13.615 10.841 19.578 1.00 86.62 592 VAL A C 1
ATOM 4423 O O . VAL A 1 592 ? 13.494 10.457 20.743 1.00 86.62 592 VAL A O 1
ATOM 4426 N N . ASP A 1 593 ? 13.936 10.031 18.576 1.00 80.62 593 ASP A N 1
ATOM 4427 C CA . ASP A 1 593 ? 14.218 8.613 18.742 1.00 80.62 593 ASP A CA 1
ATOM 4428 C C . ASP A 1 593 ? 15.477 8.399 19.591 1.00 80.62 593 ASP A C 1
ATOM 4430 O O . ASP A 1 593 ? 16.565 8.873 19.260 1.00 80.62 593 ASP A O 1
ATOM 4434 N N . VAL A 1 594 ? 15.335 7.669 20.695 1.00 85.19 594 VAL A N 1
ATOM 4435 C CA . VAL A 1 594 ? 16.395 7.499 21.698 1.00 85.19 594 VAL A CA 1
ATOM 4436 C C . VAL A 1 594 ? 17.580 6.651 21.211 1.00 85.19 594 VAL A C 1
ATOM 4438 O O . VAL A 1 594 ? 18.642 6.697 21.827 1.00 85.19 594 VAL A O 1
ATOM 4441 N N . LEU A 1 595 ? 17.423 5.881 20.126 1.00 74.75 595 LEU A N 1
ATOM 4442 C CA . LEU A 1 595 ? 18.480 5.021 19.580 1.00 74.75 595 LEU A CA 1
ATOM 4443 C C . LEU A 1 595 ? 19.257 5.711 18.454 1.00 74.75 595 LEU A C 1
ATOM 4445 O O . LEU A 1 595 ? 20.482 5.626 18.407 1.00 74.75 595 LEU A O 1
ATOM 4449 N N . SER A 1 596 ? 18.548 6.384 17.549 1.00 73.19 596 SER A N 1
ATOM 4450 C CA . SER A 1 596 ? 19.132 7.030 16.364 1.00 73.19 596 SER A CA 1
ATOM 4451 C C . SER A 1 596 ? 19.424 8.523 16.542 1.00 73.19 596 SER A C 1
ATOM 4453 O O . SER A 1 596 ? 20.141 9.104 15.726 1.00 73.19 596 SER A O 1
ATOM 4455 N N . GLY A 1 597 ? 18.863 9.163 17.573 1.00 79.62 597 GLY A N 1
ATOM 4456 C CA . GLY A 1 597 ? 18.945 10.612 17.784 1.00 79.62 597 GLY A CA 1
ATOM 4457 C C . GLY A 1 597 ? 18.183 11.440 16.741 1.00 79.62 597 GLY A C 1
ATOM 4458 O O . GLY A 1 597 ? 18.326 12.660 16.720 1.00 79.62 597 GLY A O 1
ATOM 4459 N N . GLN A 1 598 ? 17.398 10.799 15.869 1.00 74.75 598 GLN A N 1
ATOM 4460 C CA . GLN A 1 598 ? 16.642 11.453 14.802 1.00 74.75 598 GLN A CA 1
ATOM 4461 C C . GLN A 1 598 ? 15.250 11.871 15.275 1.00 74.75 598 GLN A C 1
ATOM 4463 O O . GLN A 1 598 ? 14.610 11.185 16.074 1.00 74.75 598 GLN A O 1
ATOM 4468 N N . GLU A 1 599 ? 14.747 12.990 14.759 1.00 80.56 599 GLU A N 1
ATOM 4469 C CA . GLU A 1 599 ? 13.394 13.437 15.072 1.00 80.56 599 GLU A CA 1
ATOM 4470 C C . GLU A 1 599 ? 12.336 12.528 14.426 1.00 80.56 599 GLU A C 1
ATOM 4472 O O . GLU A 1 599 ? 12.310 12.320 13.209 1.00 80.56 599 GLU A O 1
ATOM 4477 N N . LEU A 1 600 ? 11.401 12.027 15.228 1.00 76.75 600 LEU A N 1
ATOM 4478 C CA . LEU A 1 600 ? 10.378 11.093 14.776 1.00 76.75 600 LEU A CA 1
ATOM 4479 C C . LEU A 1 600 ? 9.347 11.813 13.884 1.00 76.75 600 LEU A C 1
ATOM 4481 O O . LEU A 1 600 ? 8.825 12.861 14.275 1.00 76.75 600 LEU A O 1
ATOM 4485 N N . PRO A 1 601 ? 9.070 11.328 12.658 1.00 71.50 601 PRO A N 1
ATOM 4486 C CA . PRO A 1 601 ? 8.036 11.891 11.795 1.00 71.50 601 PRO A CA 1
ATOM 4487 C C . PRO A 1 601 ? 6.645 11.577 12.360 1.00 71.50 601 PRO A C 1
ATOM 4489 O O . PRO A 1 601 ? 6.466 10.533 12.998 1.00 71.50 601 PRO A O 1
ATOM 4492 N N . PRO A 1 602 ? 5.636 12.415 12.083 1.00 72.75 602 PRO A N 1
ATOM 4493 C CA . PRO A 1 602 ? 4.265 12.003 12.299 1.00 72.75 602 PRO A CA 1
ATOM 4494 C C . PRO A 1 602 ? 3.924 10.879 11.311 1.00 72.75 602 PRO A C 1
ATOM 4496 O O . PRO A 1 602 ? 4.476 10.803 10.213 1.00 72.75 602 PRO A O 1
ATOM 4499 N N . GLY A 1 603 ? 3.041 9.966 11.698 1.00 66.50 603 GLY A N 1
ATOM 4500 C CA . GLY A 1 603 ? 2.793 8.775 10.907 1.00 66.50 603 GLY A CA 1
ATOM 4501 C C . GLY A 1 603 ? 1.894 7.745 11.581 1.00 66.50 603 GLY A C 1
ATOM 4502 O O . GLY A 1 603 ? 1.620 7.793 12.779 1.00 66.50 603 GLY A O 1
ATOM 4503 N N . ARG A 1 604 ? 1.483 6.737 10.802 1.00 58.41 604 ARG A N 1
ATOM 4504 C CA . ARG A 1 604 ? 0.806 5.537 11.329 1.00 58.41 604 ARG A CA 1
ATOM 4505 C C . ARG A 1 604 ? 1.731 4.598 12.108 1.00 58.41 604 ARG A C 1
ATOM 4507 O O . ARG A 1 604 ? 1.236 3.657 12.724 1.00 58.41 604 ARG A O 1
ATOM 4514 N N . GLY A 1 605 ? 3.037 4.860 12.080 1.00 62.22 605 GLY A N 1
ATOM 4515 C CA . GLY A 1 605 ? 4.034 4.143 12.858 1.00 62.22 605 GLY A CA 1
ATOM 4516 C C . GLY A 1 605 ? 3.742 4.225 14.353 1.00 62.22 605 GLY A C 1
ATOM 4517 O O . GLY A 1 605 ? 3.394 5.286 14.875 1.00 62.22 605 GLY A O 1
ATOM 4518 N N . ILE A 1 606 ? 3.861 3.092 15.038 1.00 74.75 606 ILE A N 1
ATOM 4519 C CA . ILE A 1 606 ? 3.630 3.017 16.477 1.00 74.75 606 ILE A CA 1
ATOM 4520 C C . ILE A 1 606 ? 4.859 3.564 17.195 1.00 74.75 606 ILE A C 1
ATOM 4522 O O . ILE A 1 606 ? 5.950 3.000 17.101 1.00 74.75 606 ILE A O 1
ATOM 4526 N N . ILE A 1 607 ? 4.674 4.657 17.927 1.00 81.00 607 ILE A N 1
ATOM 4527 C CA . ILE A 1 607 ? 5.695 5.281 18.763 1.00 81.00 607 ILE A CA 1
ATOM 4528 C C . ILE A 1 607 ? 5.405 4.947 20.218 1.00 81.00 607 ILE A C 1
ATOM 4530 O O . ILE A 1 607 ? 4.285 5.124 20.700 1.00 81.00 607 ILE A O 1
ATOM 4534 N N . PHE A 1 608 ? 6.430 4.478 20.920 1.00 86.88 608 PHE A N 1
ATOM 4535 C CA . PHE A 1 608 ? 6.416 4.329 22.369 1.00 86.88 608 PHE A CA 1
ATOM 4536 C C . PHE A 1 608 ? 7.181 5.499 22.987 1.00 86.88 608 PHE A C 1
ATOM 4538 O O . PHE A 1 608 ? 8.298 5.765 22.553 1.00 86.88 608 PHE A O 1
ATOM 4545 N N . LEU A 1 609 ? 6.624 6.174 23.995 1.00 92.12 609 LEU A N 1
ATOM 4546 C CA . LEU A 1 609 ? 7.317 7.210 24.770 1.00 92.12 609 LEU A CA 1
ATOM 4547 C C . LEU A 1 609 ? 6.844 7.250 26.229 1.00 92.12 609 LEU A C 1
ATOM 4549 O O . LEU A 1 609 ? 5.730 6.849 26.560 1.00 92.12 609 LEU A O 1
ATOM 4553 N N . THR A 1 610 ? 7.680 7.768 27.124 1.00 91.25 610 THR A N 1
ATOM 4554 C CA . THR A 1 610 ? 7.263 8.201 28.462 1.00 91.25 610 THR A CA 1
ATOM 4555 C C . THR A 1 610 ? 6.732 9.633 28.370 1.00 91.25 610 THR A C 1
ATOM 4557 O O . THR A 1 610 ? 7.457 10.519 27.928 1.00 91.25 610 THR A O 1
ATOM 4560 N N . CYS A 1 611 ? 5.514 9.872 28.854 1.00 91.94 611 CYS A N 1
ATOM 4561 C CA . CYS A 1 611 ? 4.922 11.196 29.043 1.00 91.94 611 CYS A CA 1
ATOM 4562 C C . CYS A 1 611 ? 4.847 11.530 30.541 1.00 91.94 611 CYS A C 1
ATOM 4564 O O . CYS A 1 611 ? 4.521 10.674 31.371 1.00 91.94 611 CYS A O 1
ATOM 4566 N N . PHE A 1 612 ? 5.145 12.781 30.882 1.00 92.00 612 PHE A N 1
ATOM 4567 C CA . PHE A 1 612 ? 4.990 13.327 32.228 1.00 92.00 612 PHE A CA 1
ATOM 4568 C C . PHE A 1 612 ? 3.780 14.257 32.248 1.00 92.00 612 PHE A C 1
ATOM 4570 O O . PHE A 1 612 ? 3.727 15.210 31.475 1.00 92.00 612 PHE A O 1
ATOM 4577 N N . LEU A 1 613 ? 2.811 13.985 33.117 1.00 88.75 613 LEU A N 1
ATOM 4578 C CA . LEU A 1 613 ? 1.582 14.760 33.259 1.00 88.75 613 LEU A CA 1
ATOM 4579 C C . LEU A 1 613 ? 1.582 15.548 34.580 1.00 88.75 613 LEU A C 1
ATOM 4581 O O . LEU A 1 613 ? 2.014 15.019 35.607 1.00 88.75 613 LEU A O 1
ATOM 4585 N N . PRO A 1 614 ? 1.039 16.780 34.605 1.00 84.38 614 PRO A N 1
ATOM 4586 C CA . PRO A 1 614 ? 0.885 17.548 35.842 1.00 84.38 614 PRO A CA 1
ATOM 4587 C C . PRO A 1 614 ? -0.163 16.953 36.801 1.00 84.38 614 PRO A C 1
ATOM 4589 O O . PRO A 1 614 ? -0.119 17.230 37.995 1.00 84.38 614 PRO A O 1
ATOM 4592 N N . ASN A 1 615 ? -1.118 16.161 36.297 1.00 83.62 615 ASN A N 1
ATOM 4593 C CA . ASN A 1 615 ? -2.132 15.439 37.073 1.00 83.62 615 ASN A CA 1
ATOM 4594 C C . ASN A 1 615 ? -2.776 14.325 36.221 1.00 83.62 615 ASN A C 1
ATOM 4596 O O . ASN A 1 615 ? -2.598 14.292 35.004 1.00 83.62 615 ASN A O 1
ATOM 4600 N N . ALA A 1 616 ? -3.547 13.431 36.851 1.00 77.25 616 ALA A N 1
ATOM 4601 C CA . ALA A 1 616 ? -4.157 12.264 36.199 1.00 77.25 616 ALA A CA 1
ATOM 4602 C C . ALA A 1 616 ? -5.242 12.582 35.151 1.00 77.25 616 ALA A C 1
ATOM 4604 O O . ALA A 1 616 ? -5.541 11.734 34.317 1.00 77.25 616 ALA A O 1
ATOM 4605 N N . SER A 1 617 ? -5.818 13.786 35.180 1.00 77.00 617 SER A N 1
ATOM 4606 C CA . SER A 1 617 ? -6.807 14.266 34.202 1.00 77.00 617 SER A CA 1
ATOM 4607 C C . SER A 1 617 ? -6.193 14.993 32.999 1.00 77.00 617 SER A C 1
ATOM 4609 O O . SER A 1 617 ? -6.911 15.320 32.059 1.00 77.00 617 SER A O 1
ATOM 4611 N N . SER A 1 618 ? -4.886 15.276 33.012 1.00 82.31 618 SER A N 1
ATOM 4612 C CA . SER A 1 618 ? -4.225 16.003 31.926 1.00 82.31 618 SER A CA 1
ATOM 4613 C C . SER A 1 618 ? -3.988 15.105 30.714 1.00 82.31 618 SER A C 1
ATOM 4615 O O . SER A 1 618 ? -3.435 14.015 30.840 1.00 82.31 618 SER A O 1
ATOM 4617 N N . THR A 1 619 ? -4.310 15.601 29.523 1.00 86.31 619 THR A N 1
ATOM 4618 C CA . THR A 1 619 ? -3.855 15.031 28.244 1.00 86.31 619 THR A CA 1
ATOM 4619 C C . THR A 1 619 ? -2.612 15.738 27.695 1.00 86.31 619 THR A C 1
ATOM 4621 O O . THR A 1 619 ? -2.010 15.261 26.739 1.00 86.31 619 THR A O 1
ATOM 4624 N N . THR A 1 620 ? -2.167 16.838 28.307 1.00 90.31 620 THR A N 1
ATOM 4625 C CA . THR A 1 620 ? -0.948 17.554 27.900 1.00 90.31 620 THR A CA 1
ATOM 4626 C C . THR A 1 620 ? 0.258 17.067 28.699 1.00 90.31 620 THR A C 1
ATOM 4628 O O . THR A 1 620 ? 0.273 17.164 29.932 1.00 90.31 620 THR A O 1
ATOM 4631 N N . CYS A 1 621 ? 1.276 16.579 27.990 1.00 91.00 621 CYS A N 1
ATOM 4632 C CA . CYS A 1 621 ? 2.571 16.197 28.538 1.00 91.00 621 CYS A CA 1
ATOM 4633 C C . CYS A 1 621 ? 3.420 17.447 28.823 1.00 91.00 621 CYS A C 1
ATOM 4635 O O . CYS A 1 621 ? 3.684 18.241 27.922 1.00 91.00 621 CYS A O 1
ATOM 4637 N N . SER A 1 622 ? 3.899 17.608 30.058 1.00 92.00 622 SER A N 1
ATOM 4638 C CA . SER A 1 622 ? 4.864 18.657 30.423 1.00 92.00 622 SER A CA 1
ATOM 4639 C C . SER A 1 622 ? 6.292 18.324 29.980 1.00 92.00 622 SER A C 1
ATOM 4641 O O . SER A 1 622 ? 7.104 19.223 29.782 1.00 92.00 622 SER A O 1
ATOM 4643 N N . ASN A 1 623 ? 6.602 17.035 29.816 1.00 91.38 623 ASN A N 1
ATOM 4644 C CA . ASN A 1 623 ? 7.864 16.537 29.274 1.00 91.38 623 ASN A CA 1
ATOM 4645 C C . ASN A 1 623 ? 7.648 15.164 28.608 1.00 91.38 623 ASN A C 1
ATOM 4647 O O . ASN A 1 623 ? 6.693 14.454 28.949 1.00 91.38 623 ASN A O 1
ATOM 4651 N N . ILE A 1 624 ? 8.547 14.771 27.702 1.00 93.69 624 ILE A N 1
ATOM 4652 C CA . ILE A 1 624 ? 8.591 13.439 27.085 1.00 93.69 624 ILE A CA 1
ATOM 4653 C C . ILE A 1 624 ? 10.013 12.863 27.100 1.00 93.69 624 ILE A C 1
ATOM 4655 O O . ILE A 1 624 ? 10.988 13.584 26.917 1.00 93.69 624 ILE A O 1
ATOM 4659 N N . THR A 1 625 ? 10.149 11.553 27.317 1.00 91.75 625 THR A N 1
ATOM 4660 C CA . THR A 1 625 ? 11.441 10.836 27.259 1.00 91.75 625 THR A CA 1
ATOM 4661 C C . THR A 1 625 ? 11.278 9.425 26.693 1.00 91.75 625 THR A C 1
ATOM 4663 O O . THR A 1 625 ? 10.162 8.924 26.575 1.00 91.75 625 THR A O 1
ATOM 4666 N N . ASN A 1 626 ? 12.388 8.753 26.360 1.00 87.81 626 ASN A N 1
ATOM 4667 C CA . ASN A 1 626 ? 12.409 7.370 25.853 1.00 87.81 626 ASN A CA 1
ATOM 4668 C C . ASN A 1 626 ? 11.522 7.144 24.616 1.00 87.81 626 ASN A C 1
ATOM 4670 O O . ASN A 1 626 ? 10.937 6.069 24.470 1.00 87.81 626 ASN A O 1
ATOM 4674 N N . ALA A 1 627 ? 11.387 8.161 23.760 1.00 88.06 627 ALA A N 1
ATOM 4675 C CA . ALA A 1 627 ? 10.649 8.018 22.520 1.00 88.06 627 ALA A CA 1
ATOM 4676 C C . ALA A 1 627 ? 11.398 7.062 21.582 1.00 88.06 627 ALA A C 1
ATOM 4678 O O . ALA A 1 627 ? 12.609 7.180 21.406 1.00 88.06 627 ALA A O 1
ATOM 4679 N N . ARG A 1 628 ? 10.683 6.088 21.020 1.00 83.81 628 ARG A N 1
ATOM 4680 C CA . ARG A 1 628 ? 11.207 5.131 20.042 1.00 83.81 628 ARG A CA 1
ATOM 4681 C C . ARG A 1 628 ? 10.141 4.779 19.016 1.00 83.81 628 ARG A C 1
ATOM 4683 O O . ARG A 1 628 ? 8.976 4.587 19.384 1.00 83.81 628 ARG A O 1
ATOM 4690 N N . MET A 1 629 ? 10.533 4.642 17.756 1.00 71.06 629 MET A N 1
ATOM 4691 C CA . MET A 1 629 ? 9.656 4.072 16.733 1.00 71.06 629 MET A CA 1
ATOM 4692 C C . MET A 1 629 ? 9.694 2.541 16.807 1.00 71.06 629 MET A C 1
ATOM 4694 O O . MET A 1 629 ? 10.758 1.938 16.712 1.00 71.06 629 MET A O 1
ATOM 4698 N N . VAL A 1 630 ? 8.535 1.909 16.993 1.00 61.78 630 VAL A N 1
ATOM 4699 C CA . VAL A 1 630 ? 8.383 0.440 17.055 1.00 61.78 630 VAL A CA 1
ATOM 4700 C C . VAL A 1 630 ? 7.983 -0.130 15.689 1.00 61.78 630 VAL A C 1
ATOM 4702 O O . VAL A 1 630 ? 8.315 -1.262 15.357 1.00 61.78 630 VAL A O 1
ATOM 4705 N N . GLN A 1 631 ? 7.304 0.670 14.867 1.00 55.06 631 GLN A N 1
ATOM 4706 C CA . GLN A 1 631 ? 6.934 0.331 13.495 1.00 55.06 631 GLN A CA 1
ATOM 4707 C C . GLN A 1 631 ? 7.063 1.584 12.630 1.00 55.06 631 GLN A C 1
ATOM 4709 O O . GLN A 1 631 ? 6.567 2.640 13.024 1.00 55.06 631 GLN A O 1
ATOM 4714 N N . ALA A 1 632 ? 7.713 1.480 11.471 1.00 47.12 632 ALA A N 1
ATOM 4715 C CA . ALA A 1 632 ? 7.859 2.610 10.561 1.00 47.12 632 ALA A CA 1
ATOM 4716 C C . ALA A 1 632 ? 6.531 2.989 9.892 1.00 47.12 632 ALA A C 1
ATOM 4718 O O . ALA A 1 632 ? 5.696 2.139 9.580 1.00 47.12 632 ALA A O 1
ATOM 4719 N N . ALA A 1 633 ? 6.324 4.291 9.705 1.00 46.25 633 ALA A N 1
ATOM 4720 C CA . ALA A 1 633 ? 5.116 4.822 9.100 1.00 46.25 633 ALA A CA 1
ATOM 4721 C C . ALA A 1 633 ? 5.212 4.757 7.573 1.00 46.25 633 ALA A C 1
ATOM 4723 O O . ALA A 1 633 ? 5.916 5.567 6.980 1.00 46.25 633 ALA A O 1
ATOM 4724 N N . MET A 1 634 ? 4.466 3.852 6.935 1.00 48.75 634 MET A N 1
ATOM 4725 C CA . MET A 1 634 ? 4.171 4.018 5.510 1.00 48.75 634 MET A CA 1
ATOM 4726 C C . MET A 1 634 ? 3.094 5.098 5.314 1.00 48.75 634 MET A C 1
ATOM 4728 O O . MET A 1 634 ? 2.138 5.140 6.102 1.00 48.75 634 MET A O 1
ATOM 4732 N N . PRO A 1 635 ? 3.196 5.939 4.262 1.00 51.03 635 PRO A N 1
ATOM 4733 C CA . PRO A 1 635 ? 2.049 6.611 3.669 1.00 51.03 635 PRO A CA 1
ATOM 4734 C C . PRO A 1 635 ? 0.912 5.618 3.488 1.00 51.03 635 PRO A C 1
ATOM 4736 O O . PRO A 1 635 ? 1.134 4.463 3.111 1.00 51.03 635 PRO A O 1
ATOM 4739 N N . THR A 1 636 ? -0.312 6.053 3.763 1.00 60.72 636 THR A N 1
ATOM 4740 C CA . THR A 1 636 ? -1.452 5.167 3.552 1.00 60.72 636 THR A CA 1
ATOM 4741 C C . THR A 1 636 ? -1.680 5.051 2.053 1.00 60.72 636 THR A C 1
ATOM 4743 O O . THR A 1 636 ? -2.181 5.994 1.442 1.00 60.72 636 THR A O 1
ATOM 4746 N N . GLN A 1 637 ? -1.367 3.895 1.460 1.00 69.06 637 GLN A N 1
ATOM 4747 C CA . GLN A 1 637 ? -2.000 3.545 0.194 1.00 69.06 637 GLN A CA 1
ATOM 4748 C C . GLN A 1 637 ? -3.507 3.490 0.453 1.00 69.06 637 GLN A C 1
ATOM 4750 O O . GLN A 1 637 ? -3.989 2.734 1.296 1.00 69.06 637 GLN A O 1
ATOM 4755 N N . THR A 1 638 ? -4.239 4.374 -0.211 1.00 74.94 638 THR A N 1
ATOM 4756 C CA . THR A 1 638 ? -5.682 4.567 -0.059 1.00 74.94 638 THR A CA 1
ATOM 4757 C C . THR A 1 638 ? -6.391 3.917 -1.238 1.00 74.94 638 THR A C 1
ATOM 4759 O O . THR A 1 638 ? -7.161 4.539 -1.965 1.00 74.94 638 THR A O 1
ATOM 4762 N N . THR A 1 639 ? -6.065 2.645 -1.454 1.00 75.50 639 THR A N 1
ATOM 4763 C CA . THR A 1 639 ? -6.654 1.788 -2.477 1.00 75.50 639 THR A CA 1
ATOM 4764 C C . THR A 1 639 ? -7.906 1.106 -1.934 1.00 75.50 639 THR A C 1
ATOM 4766 O O . THR A 1 639 ? -7.883 0.488 -0.875 1.00 75.50 639 THR A O 1
ATOM 4769 N N . ASN A 1 640 ? -9.007 1.212 -2.680 1.00 80.44 640 ASN A N 1
ATOM 4770 C CA . ASN A 1 640 ? -10.305 0.598 -2.379 1.00 80.44 640 ASN A CA 1
ATOM 4771 C C . ASN A 1 640 ? -10.889 0.976 -1.000 1.00 80.44 640 ASN A C 1
ATOM 4773 O O . ASN A 1 640 ? -11.567 0.164 -0.367 1.00 80.44 640 ASN A O 1
ATOM 4777 N N . ILE A 1 641 ? -10.645 2.201 -0.524 1.00 82.06 641 ILE A N 1
ATOM 4778 C CA . ILE A 1 641 ? -11.162 2.667 0.767 1.00 82.06 641 ILE A CA 1
ATOM 4779 C C . ILE A 1 641 ? -12.481 3.430 0.623 1.00 82.06 641 ILE A C 1
ATOM 4781 O O . ILE A 1 641 ? -12.679 4.228 -0.293 1.00 82.06 641 ILE A O 1
ATOM 4785 N N . THR A 1 642 ? -13.377 3.209 1.584 1.00 88.38 642 THR A N 1
ATOM 4786 C CA . THR A 1 642 ? -14.655 3.919 1.710 1.00 88.38 642 THR A CA 1
ATOM 4787 C C . THR A 1 642 ? -14.639 4.772 2.976 1.00 88.38 642 THR A C 1
ATOM 4789 O O . THR A 1 642 ? -14.427 4.250 4.070 1.00 88.38 642 THR A O 1
ATOM 4792 N N . LEU A 1 643 ? -14.851 6.083 2.842 1.00 90.81 643 LEU A N 1
ATOM 4793 C CA . LEU A 1 643 ? -14.867 7.024 3.961 1.00 90.81 643 LEU A CA 1
ATOM 4794 C C . LEU A 1 643 ? -16.290 7.204 4.498 1.00 90.81 643 LEU A C 1
ATOM 4796 O O . LEU A 1 643 ? -17.130 7.835 3.856 1.00 90.81 643 LEU A O 1
ATOM 4800 N N . SER A 1 644 ? -16.546 6.718 5.711 1.00 90.69 644 SER A N 1
ATOM 4801 C CA . SER A 1 644 ? -17.680 7.174 6.520 1.00 90.69 644 SER A CA 1
ATOM 4802 C C . SER A 1 644 ? -17.295 8.480 7.220 1.00 90.69 644 SER A C 1
ATOM 4804 O O . SER A 1 644 ? -16.311 8.510 7.963 1.00 90.69 644 SER A O 1
ATOM 4806 N N . MET A 1 645 ? -18.030 9.569 6.979 1.00 94.44 645 MET A N 1
ATOM 4807 C CA . MET A 1 645 ? -17.656 10.900 7.480 1.00 94.44 645 MET A CA 1
ATOM 4808 C C . MET A 1 645 ? -18.792 11.605 8.218 1.00 94.44 645 MET A C 1
ATOM 4810 O O . MET A 1 645 ? -19.950 11.552 7.797 1.00 94.44 645 MET A O 1
ATOM 4814 N N . LEU A 1 646 ? -18.430 12.304 9.293 1.00 97.00 646 LEU A N 1
ATOM 4815 C CA . LEU A 1 646 ? -19.313 13.183 10.055 1.00 97.00 646 LEU A CA 1
ATOM 4816 C C . LEU A 1 646 ? -18.805 14.621 9.960 1.00 97.00 646 LEU A C 1
ATOM 4818 O O . LEU A 1 646 ? -17.669 14.891 10.340 1.00 97.00 646 LEU A O 1
ATOM 4822 N N . VAL A 1 647 ? -19.653 15.542 9.512 1.00 98.06 647 VAL A N 1
ATOM 4823 C CA . VAL A 1 647 ? -19.352 16.977 9.451 1.00 98.06 647 VAL A CA 1
ATOM 4824 C C . VAL A 1 647 ? -20.163 17.709 10.520 1.00 98.06 647 VAL A C 1
ATOM 4826 O O . VAL A 1 647 ? -21.394 17.725 10.478 1.00 98.06 647 VAL A O 1
ATOM 4829 N N . MET A 1 648 ? -19.483 18.316 11.489 1.00 98.12 648 MET A N 1
ATOM 4830 C CA . MET A 1 648 ? -20.078 19.157 12.528 1.00 98.12 648 MET A CA 1
ATOM 4831 C C . MET A 1 648 ? -19.963 20.628 12.143 1.00 98.12 648 MET A C 1
ATOM 4833 O O . MET A 1 648 ? -18.865 21.170 12.057 1.00 98.12 648 MET A O 1
ATOM 4837 N N . VAL A 1 649 ? -21.103 21.282 11.948 1.00 97.94 649 VAL A N 1
ATOM 4838 C CA . VAL A 1 649 ? -21.195 22.722 11.722 1.00 97.94 649 VAL A CA 1
ATOM 4839 C C . VAL A 1 649 ? -21.388 23.421 13.060 1.00 97.94 649 VAL A C 1
ATOM 4841 O O . VAL A 1 649 ? -22.454 23.347 13.675 1.00 97.94 649 VAL A O 1
ATOM 4844 N N . VAL A 1 650 ? -20.331 24.075 13.533 1.00 97.25 650 VAL A N 1
ATOM 4845 C CA . VAL A 1 650 ? -20.258 24.623 14.885 1.00 97.25 650 VAL A CA 1
ATOM 4846 C C . VAL A 1 650 ? -20.822 26.043 14.914 1.00 97.25 650 VAL A C 1
ATOM 4848 O O . VAL A 1 650 ? -20.378 26.921 14.180 1.00 97.25 650 VAL A O 1
ATOM 4851 N N . SER A 1 651 ? -21.798 26.272 15.791 1.00 95.94 651 SER A N 1
ATOM 4852 C CA . SER A 1 651 ? -22.362 27.595 16.094 1.00 95.94 651 SER A CA 1
ATOM 4853 C C . SER A 1 651 ? -22.150 27.917 17.572 1.00 95.94 651 SER A C 1
ATOM 4855 O O . SER A 1 651 ? -22.176 27.013 18.405 1.00 95.94 651 SER A O 1
ATOM 4857 N N . LEU A 1 652 ? -21.973 29.190 17.919 1.00 96.06 652 LEU A N 1
ATOM 4858 C CA . LEU A 1 652 ? -21.787 29.644 19.299 1.00 96.06 652 LEU A CA 1
ATOM 4859 C C . LEU A 1 652 ? -23.081 30.250 19.842 1.00 96.06 652 LEU A C 1
ATOM 4861 O O . LEU A 1 652 ? -23.652 31.135 19.204 1.00 96.06 652 LEU A O 1
ATOM 4865 N N . SER A 1 653 ? -23.514 29.829 21.028 1.00 94.56 653 SER A N 1
ATOM 4866 C CA . SER A 1 653 ? -24.527 30.541 21.820 1.00 94.56 653 SER A CA 1
ATOM 4867 C C . SER A 1 653 ? -23.865 31.572 22.739 1.00 94.56 653 SER A C 1
ATOM 4869 O O . SER A 1 653 ? -22.742 31.342 23.189 1.00 94.56 653 SER A O 1
ATOM 4871 N N . ASN A 1 654 ? -24.567 32.667 23.067 1.00 91.75 654 ASN A N 1
ATOM 4872 C CA . ASN A 1 654 ? -24.078 33.689 24.005 1.00 91.75 654 ASN A CA 1
ATOM 4873 C C . ASN A 1 654 ? -23.558 33.053 25.306 1.00 91.75 654 ASN A C 1
ATOM 4875 O O . ASN A 1 654 ? -24.176 32.130 25.846 1.00 91.75 654 ASN A O 1
ATOM 4879 N N . SER A 1 655 ? -22.466 33.594 25.836 1.00 90.00 655 SER A N 1
ATOM 4880 C CA . SER A 1 655 ? -21.976 33.311 27.187 1.00 90.00 655 SER A CA 1
ATOM 4881 C C . SER A 1 655 ? -21.464 34.595 27.847 1.00 90.00 655 SER A C 1
ATOM 4883 O O . SER A 1 655 ? -21.469 35.662 27.239 1.00 90.00 655 SER A O 1
ATOM 4885 N N . SER A 1 656 ? -20.988 34.501 29.089 1.00 86.62 656 SER A N 1
ATOM 4886 C CA . SER A 1 656 ? -20.272 35.596 29.757 1.00 86.62 656 SER A CA 1
ATOM 4887 C C . SER A 1 656 ? -18.896 35.903 29.149 1.00 86.62 656 SER A C 1
ATOM 4889 O O . SER A 1 656 ? -18.278 36.891 29.531 1.00 86.62 656 SER A O 1
ATOM 4891 N N . GLU A 1 657 ? -18.388 35.047 28.256 1.00 86.94 657 GLU A N 1
ATOM 4892 C CA . GLU A 1 657 ? -17.060 35.186 27.649 1.00 86.94 657 GLU A CA 1
ATOM 4893 C C . GLU A 1 657 ? -17.103 35.795 26.243 1.00 86.94 657 GLU A C 1
ATOM 4895 O O . GLU A 1 657 ? -16.146 36.463 25.848 1.00 86.94 657 GLU A O 1
ATOM 4900 N N . CYS A 1 658 ? -18.177 35.560 25.478 1.00 86.75 658 CYS A N 1
ATOM 4901 C CA . CYS A 1 658 ? -18.343 36.106 24.131 1.00 86.75 658 CYS A CA 1
ATOM 4902 C C . CYS A 1 658 ? -19.766 35.941 23.561 1.00 86.75 658 CYS A C 1
ATOM 4904 O O . CYS A 1 658 ? -20.545 35.080 23.981 1.00 86.75 658 CYS A O 1
ATOM 4906 N N . ASP A 1 659 ? -20.076 36.774 22.564 1.00 90.25 659 ASP A N 1
ATOM 4907 C CA . ASP A 1 659 ? -21.351 36.772 21.845 1.00 90.25 659 ASP A CA 1
ATOM 4908 C C . ASP A 1 659 ? -21.536 35.545 20.940 1.00 90.25 659 ASP A C 1
ATOM 4910 O O . ASP A 1 659 ? -20.582 34.935 20.444 1.00 90.25 659 ASP A O 1
ATOM 4914 N N . SER A 1 660 ? -22.803 35.224 20.680 1.00 91.06 660 SER A N 1
ATOM 4915 C CA . SER A 1 660 ? -23.223 34.189 19.739 1.00 91.06 660 SER A CA 1
ATOM 4916 C C . SER A 1 660 ? -22.737 34.452 18.317 1.00 91.06 660 SER A C 1
ATOM 4918 O O . SER A 1 660 ? -22.611 35.586 17.854 1.00 91.06 660 SER A O 1
ATOM 4920 N N . ARG A 1 661 ? -22.480 33.359 17.596 1.00 93.62 661 ARG A N 1
ATOM 4921 C CA . ARG A 1 661 ? -22.063 33.367 16.192 1.00 93.62 661 ARG A CA 1
ATOM 4922 C C . ARG A 1 661 ? -22.703 32.186 15.483 1.00 93.62 661 ARG A C 1
ATOM 4924 O O . ARG A 1 661 ? -22.548 31.050 15.926 1.00 93.62 661 ARG A O 1
ATOM 4931 N N . GLY A 1 662 ? -23.396 32.434 14.376 1.00 92.62 662 GLY A N 1
ATOM 4932 C CA . GLY A 1 662 ? -23.862 31.350 13.512 1.00 92.62 662 GLY A CA 1
ATOM 4933 C C . GLY A 1 662 ? -22.686 30.572 12.913 1.00 92.62 662 GLY A C 1
ATOM 4934 O O . GLY A 1 662 ? -21.606 31.132 12.723 1.00 92.62 662 GLY A O 1
ATOM 4935 N N . GLY A 1 663 ? -22.895 29.293 12.620 1.00 90.38 663 GLY A N 1
ATOM 4936 C CA . GLY A 1 663 ? -22.041 28.519 11.721 1.00 90.38 663 GLY A CA 1
ATOM 4937 C C . GLY A 1 663 ? -22.485 28.650 10.259 1.00 90.38 663 GLY A C 1
ATOM 4938 O O . GLY A 1 663 ? -23.308 29.502 9.909 1.00 90.38 663 GLY A O 1
ATOM 4939 N N . ALA A 1 664 ? -21.960 27.766 9.411 1.00 94.56 664 ALA A N 1
ATOM 4940 C CA . ALA A 1 664 ? -22.435 27.593 8.041 1.00 94.56 664 ALA A CA 1
ATOM 4941 C C . ALA A 1 664 ? -23.881 27.051 7.985 1.00 94.56 664 ALA A C 1
ATOM 4943 O O . ALA A 1 664 ? -24.445 26.561 8.966 1.00 94.56 664 ALA A O 1
ATOM 4944 N N . SER A 1 665 ? -24.474 27.074 6.795 1.00 95.75 665 SER A N 1
ATOM 4945 C CA . SER A 1 665 ? -25.709 26.344 6.506 1.00 95.75 665 SER A CA 1
ATOM 4946 C C . SER A 1 665 ? -25.421 24.842 6.404 1.00 95.75 665 SER A C 1
ATOM 4948 O O . SER A 1 665 ? -24.625 24.410 5.570 1.00 95.75 665 SER A O 1
ATOM 4950 N N . VAL A 1 666 ? -26.083 24.031 7.239 1.00 96.44 666 VAL A N 1
ATOM 4951 C CA . VAL A 1 666 ? -25.993 22.556 7.190 1.00 96.44 666 VAL A CA 1
ATOM 4952 C C . VAL A 1 666 ? -26.380 22.031 5.807 1.00 96.44 666 VAL A C 1
ATOM 4954 O O . VAL A 1 666 ? -25.707 21.148 5.280 1.00 96.44 666 VAL A O 1
ATOM 4957 N N . THR A 1 667 ? -27.423 22.607 5.202 1.00 96.75 667 THR A N 1
ATOM 4958 C CA . THR A 1 667 ? -27.902 22.246 3.864 1.00 96.75 667 THR A CA 1
ATOM 4959 C C . THR A 1 667 ? -26.859 22.544 2.792 1.00 96.75 667 THR A C 1
ATOM 4961 O O . THR A 1 667 ? -26.625 21.703 1.929 1.00 96.75 667 THR A O 1
ATOM 4964 N N . ASP A 1 668 ? -26.190 23.697 2.858 1.00 97.06 668 ASP A N 1
ATOM 4965 C CA . ASP A 1 668 ? -25.217 24.088 1.830 1.00 97.06 668 ASP A CA 1
ATOM 4966 C C . ASP A 1 668 ? -23.925 23.277 1.951 1.00 97.06 668 ASP A C 1
ATOM 4968 O O . ASP A 1 668 ? -23.391 22.819 0.941 1.00 97.06 668 ASP A O 1
ATOM 4972 N N . VAL A 1 669 ? -23.478 22.995 3.180 1.00 97.81 669 VAL A N 1
ATOM 4973 C CA . VAL A 1 669 ? -22.375 22.053 3.429 1.00 97.81 669 VAL A CA 1
ATOM 4974 C C . VAL A 1 669 ? -22.749 20.652 2.928 1.00 97.81 669 VAL A C 1
ATOM 4976 O O . VAL A 1 669 ? -21.970 20.032 2.210 1.00 97.81 669 VAL A O 1
ATOM 4979 N N . GLN A 1 670 ? -23.953 20.149 3.220 1.00 97.44 670 GLN A N 1
ATOM 4980 C CA . GLN A 1 670 ? -24.396 18.839 2.724 1.00 97.44 670 GLN A CA 1
ATOM 4981 C C . GLN A 1 670 ? -24.485 18.794 1.191 1.00 97.44 670 GLN A C 1
ATOM 4983 O O . GLN A 1 670 ? -24.088 17.797 0.583 1.00 97.44 670 GLN A O 1
ATOM 4988 N N . ASN A 1 671 ? -24.939 19.880 0.563 1.00 96.62 671 ASN A N 1
ATOM 4989 C CA . ASN A 1 671 ? -24.964 20.022 -0.888 1.00 96.62 671 ASN A CA 1
ATOM 4990 C C . ASN A 1 671 ? -23.552 20.007 -1.490 1.00 96.62 671 ASN A C 1
ATOM 4992 O O . ASN A 1 671 ? -23.332 19.287 -2.462 1.00 96.62 671 ASN A O 1
ATOM 4996 N N . ALA A 1 672 ? -22.588 20.721 -0.898 1.00 96.69 672 ALA A N 1
ATOM 4997 C CA . ALA A 1 672 ? -21.202 20.757 -1.373 1.00 96.69 672 ALA A CA 1
ATOM 4998 C C . ALA A 1 672 ? -20.552 19.358 -1.427 1.00 96.69 672 ALA A C 1
ATOM 5000 O O . ALA A 1 672 ? -19.806 19.054 -2.358 1.00 96.69 672 ALA A O 1
ATOM 5001 N N . PHE A 1 673 ? -20.889 18.469 -0.484 1.00 97.00 673 PHE A N 1
ATOM 5002 C CA . PHE A 1 673 ? -20.420 17.079 -0.499 1.00 97.00 673 PHE A CA 1
ATOM 5003 C C . PHE A 1 673 ? -21.195 16.169 -1.466 1.00 97.00 673 PHE A C 1
ATOM 5005 O O . PHE A 1 673 ? -20.567 15.354 -2.146 1.00 97.00 673 PHE A O 1
ATOM 5012 N N . LEU A 1 674 ? -22.533 16.257 -1.498 1.00 95.69 674 LEU A N 1
ATOM 5013 C CA . LEU A 1 674 ? -23.389 15.221 -2.101 1.00 95.69 674 LEU A CA 1
ATOM 5014 C C . LEU A 1 674 ? -23.995 15.555 -3.472 1.00 95.69 674 LEU A C 1
ATOM 5016 O O . LEU A 1 674 ? -24.377 14.613 -4.175 1.00 95.69 674 LEU A O 1
ATOM 5020 N N . GLN A 1 675 ? -24.117 16.829 -3.857 1.00 93.62 675 GLN A N 1
ATOM 5021 C CA . GLN A 1 675 ? -24.660 17.202 -5.173 1.00 93.62 675 GLN A CA 1
ATOM 5022 C C . GLN A 1 675 ? -23.779 16.658 -6.314 1.00 93.62 675 GLN A C 1
ATOM 5024 O O . GLN A 1 675 ? -22.596 16.384 -6.089 1.00 93.62 675 GLN A O 1
ATOM 5029 N N . PRO A 1 676 ? -24.309 16.511 -7.544 1.00 91.75 676 PRO A N 1
ATOM 5030 C CA . PRO A 1 676 ? -23.507 16.123 -8.700 1.00 91.75 676 PRO A CA 1
ATOM 5031 C C . PRO A 1 676 ? -22.315 17.067 -8.906 1.00 91.75 676 PRO A C 1
ATOM 5033 O O . PRO A 1 676 ? -22.487 18.285 -8.992 1.00 91.75 676 PRO A O 1
ATOM 5036 N N . ASN A 1 677 ? -21.109 16.508 -9.033 1.00 86.81 677 ASN A N 1
ATOM 5037 C CA . ASN A 1 677 ? -19.824 17.232 -9.066 1.00 86.81 677 ASN A CA 1
ATOM 5038 C C . ASN A 1 677 ? -19.403 17.895 -7.736 1.00 86.81 677 ASN A C 1
ATOM 5040 O O . ASN A 1 677 ? -18.462 18.705 -7.725 1.00 86.81 677 ASN A O 1
ATOM 5044 N N . GLY A 1 678 ? -20.073 17.548 -6.633 1.00 93.50 678 GLY A N 1
ATOM 5045 C CA . GLY A 1 678 ? -19.653 17.840 -5.264 1.00 93.50 678 GLY A CA 1
ATOM 5046 C C . GLY A 1 678 ? -18.447 17.000 -4.833 1.00 93.50 678 GLY A C 1
ATOM 5047 O O . GLY A 1 678 ? -17.841 16.282 -5.636 1.00 93.50 678 GLY A O 1
ATOM 5048 N N . TYR A 1 679 ? -18.068 17.088 -3.560 1.00 96.06 679 TYR A N 1
ATOM 5049 C CA . TYR A 1 679 ? -16.809 16.506 -3.080 1.00 96.06 679 TYR A CA 1
ATOM 5050 C C . TYR A 1 679 ? -16.753 14.982 -3.202 1.00 96.06 679 TYR A C 1
ATOM 5052 O O . TYR A 1 679 ? -15.702 14.456 -3.554 1.00 96.06 679 TYR A O 1
ATOM 5060 N N . ALA A 1 680 ? -17.869 14.270 -3.013 1.00 95.00 680 ALA A N 1
ATOM 5061 C CA . ALA A 1 680 ? -17.898 12.819 -3.205 1.00 95.00 680 ALA A CA 1
ATOM 5062 C C . ALA A 1 680 ? -17.503 12.404 -4.637 1.00 95.00 680 ALA A C 1
ATOM 5064 O O . ALA A 1 680 ? -16.738 11.456 -4.808 1.00 95.00 680 ALA A O 1
ATOM 5065 N N . ASP A 1 681 ? -17.966 13.138 -5.655 1.00 94.56 681 ASP A N 1
ATOM 5066 C CA . ASP A 1 681 ? -17.614 12.872 -7.058 1.00 94.56 681 ASP A CA 1
ATOM 5067 C C . ASP A 1 681 ? -16.200 13.358 -7.392 1.00 94.56 681 ASP A C 1
ATOM 5069 O O . ASP A 1 681 ? -15.482 12.709 -8.147 1.00 94.56 681 ASP A O 1
ATOM 5073 N N . TYR A 1 682 ? -15.775 14.484 -6.813 1.00 95.38 682 TYR A N 1
ATOM 5074 C CA . TYR A 1 682 ? -14.425 15.022 -6.992 1.00 95.38 682 TYR A CA 1
ATOM 5075 C C . TYR A 1 682 ? -13.353 14.037 -6.495 1.00 95.38 682 TYR A C 1
ATOM 5077 O O . TYR A 1 682 ? -12.442 13.688 -7.245 1.00 95.38 682 TYR A O 1
ATOM 5085 N N . PHE A 1 683 ? -13.515 13.504 -5.281 1.00 95.00 683 PHE A N 1
ATOM 5086 C CA . PHE A 1 683 ? -12.632 12.476 -4.724 1.00 95.00 683 PHE A CA 1
ATOM 5087 C C . PHE A 1 683 ? -12.702 11.152 -5.492 1.00 95.00 683 PHE A C 1
ATOM 5089 O O . PHE A 1 683 ? -11.658 10.563 -5.778 1.00 95.00 683 PHE A O 1
ATOM 5096 N N . TYR A 1 684 ? -13.902 10.704 -5.879 1.00 93.44 684 TYR A N 1
ATOM 5097 C CA . TYR A 1 684 ? -14.065 9.513 -6.718 1.00 93.44 684 TYR A CA 1
ATOM 5098 C C . TYR A 1 684 ? -13.289 9.653 -8.038 1.00 93.44 684 TYR A C 1
ATOM 5100 O O . TYR A 1 684 ? -12.537 8.755 -8.415 1.00 93.44 684 TYR A O 1
ATOM 5108 N N . ASN A 1 685 ? -13.413 10.801 -8.710 1.00 92.62 685 ASN A N 1
ATOM 5109 C CA . ASN A 1 685 ? -12.773 11.048 -9.999 1.00 92.62 685 ASN A CA 1
ATOM 5110 C C . ASN A 1 685 ? -11.249 11.218 -9.887 1.00 92.62 685 ASN A C 1
ATOM 5112 O O . ASN A 1 685 ? -10.528 10.657 -10.708 1.00 92.62 685 ASN A O 1
ATOM 5116 N N . CYS A 1 686 ? -10.741 11.939 -8.879 1.00 93.62 686 CYS A N 1
ATOM 5117 C CA . CYS A 1 686 ? -9.293 12.089 -8.670 1.00 93.62 686 CYS A CA 1
ATOM 5118 C C . CYS A 1 686 ? -8.600 10.789 -8.228 1.00 93.62 686 CYS A C 1
ATOM 5120 O O . CYS A 1 686 ? -7.408 10.618 -8.478 1.00 93.62 686 CYS A O 1
ATOM 5122 N N . SER A 1 687 ? -9.332 9.881 -7.576 1.00 92.06 687 SER A N 1
ATOM 5123 C CA . SER A 1 687 ? -8.815 8.590 -7.103 1.00 92.06 687 SER A CA 1
ATOM 5124 C C . SER A 1 687 ? -9.124 7.409 -8.024 1.00 92.06 687 SER A C 1
ATOM 5126 O O . SER A 1 687 ? -8.760 6.280 -7.699 1.00 92.06 687 SER A O 1
ATOM 5128 N N . TYR A 1 688 ? -9.804 7.626 -9.153 1.00 89.69 688 TYR A N 1
ATOM 5129 C CA . TYR A 1 688 ? -10.243 6.558 -10.065 1.00 89.69 688 TYR A CA 1
ATOM 5130 C C . TYR A 1 688 ? -11.117 5.497 -9.361 1.00 89.69 688 TYR A C 1
ATOM 5132 O O . TYR A 1 688 ? -11.015 4.301 -9.630 1.00 89.69 688 TYR A O 1
ATOM 5140 N N . GLY A 1 689 ? -11.944 5.935 -8.405 1.00 88.75 689 GLY A N 1
ATOM 5141 C CA . GLY A 1 689 ? -12.781 5.077 -7.561 1.00 88.75 689 GLY A CA 1
ATOM 5142 C C . GLY A 1 689 ? -12.045 4.359 -6.422 1.00 88.75 689 GLY A C 1
ATOM 5143 O O . GLY A 1 689 ? -12.657 3.547 -5.731 1.00 88.75 689 GLY A O 1
ATOM 5144 N N . LYS A 1 690 ? -10.754 4.639 -6.189 1.00 86.00 690 LYS A N 1
ATOM 5145 C CA . LYS A 1 690 ? -9.968 4.014 -5.107 1.00 86.00 690 LYS A CA 1
ATOM 5146 C C . LYS A 1 690 ? -10.227 4.631 -3.730 1.00 86.00 690 LYS A C 1
ATOM 5148 O O . LYS A 1 690 ? -10.068 3.932 -2.733 1.00 86.00 690 LYS A O 1
ATOM 5153 N N . MET A 1 691 ? -10.658 5.890 -3.669 1.00 90.56 691 MET A N 1
ATOM 5154 C CA . MET A 1 691 ? -11.181 6.535 -2.464 1.00 90.56 691 MET A CA 1
ATOM 5155 C C . MET A 1 691 ? -12.599 7.032 -2.748 1.00 90.56 691 MET A C 1
ATOM 5157 O O . MET A 1 691 ? -12.810 7.913 -3.583 1.00 90.56 691 MET A O 1
ATOM 5161 N N . VAL A 1 692 ? -13.579 6.477 -2.038 1.00 92.06 692 VAL A N 1
ATOM 5162 C CA . VAL A 1 692 ? -15.000 6.814 -2.214 1.00 92.06 692 VAL A CA 1
ATOM 5163 C C . VAL A 1 692 ? -15.614 7.269 -0.897 1.00 92.06 692 VAL A C 1
ATOM 5165 O O . VAL A 1 692 ? -15.195 6.836 0.173 1.00 92.06 692 VAL A O 1
ATOM 5168 N N . PHE A 1 693 ? -16.612 8.150 -0.945 1.00 93.38 693 PHE A N 1
ATOM 5169 C CA . PHE A 1 693 ? -17.355 8.554 0.251 1.00 93.38 693 PHE A CA 1
ATOM 5170 C C . PHE A 1 693 ? -18.594 7.672 0.407 1.00 93.38 693 PHE A C 1
ATOM 5172 O O . PHE A 1 693 ? -19.340 7.475 -0.556 1.00 93.38 693 PHE A O 1
ATOM 5179 N N . ASP A 1 694 ? -18.852 7.182 1.619 1.00 93.50 694 ASP A N 1
ATOM 5180 C CA . ASP A 1 694 ? -20.106 6.495 1.919 1.00 93.50 694 ASP A CA 1
ATOM 5181 C C . ASP A 1 694 ? -21.248 7.517 1.948 1.00 93.50 694 ASP A C 1
ATOM 5183 O O . ASP A 1 694 ? -21.513 8.164 2.961 1.00 93.50 694 ASP A O 1
ATOM 5187 N N . ARG A 1 695 ? -21.934 7.666 0.811 1.00 93.25 695 ARG A N 1
ATOM 5188 C CA . ARG A 1 695 ? -23.071 8.583 0.645 1.00 93.25 695 ARG A CA 1
ATOM 5189 C C . ARG A 1 695 ? -24.285 8.222 1.522 1.00 93.25 695 ARG A C 1
ATOM 5191 O O . ARG A 1 695 ? -25.172 9.062 1.646 1.00 93.25 695 ARG A O 1
ATOM 5198 N N . GLN A 1 696 ? -24.356 7.017 2.102 1.00 89.25 696 GLN A N 1
ATOM 5199 C CA . GLN A 1 696 ? -25.451 6.590 2.988 1.00 89.25 696 GLN A CA 1
ATOM 5200 C C . GLN A 1 696 ? -25.147 6.883 4.463 1.00 89.25 696 GLN A C 1
ATOM 5202 O O . GLN A 1 696 ? -26.051 7.256 5.211 1.00 89.25 696 GLN A O 1
ATOM 5207 N N . ILE A 1 697 ? -23.887 6.725 4.880 1.00 88.81 697 ILE A N 1
ATOM 5208 C CA . ILE A 1 697 ? -23.437 7.019 6.250 1.00 88.81 697 ILE A CA 1
ATOM 5209 C C . ILE A 1 697 ? -23.062 8.501 6.415 1.00 88.81 697 ILE A C 1
ATOM 5211 O O . ILE A 1 697 ? -23.170 9.025 7.524 1.00 88.81 697 ILE A O 1
ATOM 5215 N N . PHE A 1 698 ? -22.648 9.191 5.344 1.00 94.38 698 PHE A N 1
ATOM 5216 C CA . PHE A 1 698 ? -22.274 10.608 5.375 1.00 94.38 698 PHE A CA 1
ATOM 5217 C C . PHE A 1 698 ? -23.347 11.476 6.042 1.00 94.38 698 PHE A C 1
ATOM 5219 O O . PHE A 1 698 ? -24.513 11.481 5.636 1.00 94.38 698 PHE A O 1
ATOM 5226 N N . LYS A 1 699 ? -22.938 12.259 7.046 1.00 95.06 699 LYS A N 1
ATOM 5227 C CA . LYS A 1 699 ? -23.859 13.088 7.825 1.00 95.06 699 LYS A CA 1
ATOM 5228 C C . LYS A 1 699 ? -23.280 14.469 8.105 1.00 95.06 699 LYS A C 1
ATOM 5230 O O . LYS A 1 699 ? -22.163 14.584 8.600 1.00 95.06 699 LYS A O 1
ATOM 5235 N N . VAL A 1 700 ? -24.083 15.506 7.871 1.00 97.19 700 VAL A N 1
ATOM 5236 C CA . VAL A 1 700 ? -23.824 16.875 8.342 1.00 97.19 700 VAL A CA 1
ATOM 5237 C C . VAL A 1 700 ? -24.778 17.181 9.493 1.00 97.19 700 VAL A C 1
ATOM 5239 O O . VAL A 1 700 ? -25.959 16.836 9.430 1.00 97.19 700 VAL A O 1
ATOM 5242 N N . VAL A 1 701 ? -24.278 17.802 10.560 1.00 96.06 701 VAL A N 1
ATOM 5243 C CA . VAL A 1 701 ? -25.072 18.185 11.737 1.00 96.06 701 VAL A CA 1
ATOM 5244 C C . VAL A 1 701 ? -24.699 19.574 12.232 1.00 96.06 701 VAL A C 1
ATOM 5246 O O . VAL A 1 701 ? -23.535 19.952 12.187 1.00 96.06 701 VAL A O 1
ATOM 5249 N N . SER A 1 702 ? -25.675 20.319 12.751 1.00 94.88 702 SER A N 1
ATOM 5250 C CA . SER A 1 702 ? -25.405 21.529 13.532 1.00 94.88 702 SER A CA 1
ATOM 5251 C C . SER A 1 702 ? -25.057 21.147 14.970 1.00 94.88 702 SER A C 1
ATOM 5253 O O . SER A 1 702 ? -25.755 20.334 15.580 1.00 94.88 702 SER A O 1
ATOM 5255 N N . THR A 1 703 ? -24.007 21.750 15.520 1.00 95.00 703 THR A N 1
ATOM 5256 C CA . THR A 1 703 ? -23.653 21.664 16.941 1.00 95.00 703 THR A CA 1
ATOM 5257 C C . THR A 1 703 ? -23.585 23.075 17.513 1.00 95.00 703 THR A C 1
ATOM 5259 O O . THR A 1 703 ? -22.648 23.822 17.220 1.00 95.00 703 THR A O 1
ATOM 5262 N N . VAL A 1 704 ? -24.574 23.448 18.326 1.00 94.69 704 VAL A N 1
ATOM 5263 C CA . VAL A 1 704 ? -24.563 24.714 19.070 1.00 94.69 704 VAL A CA 1
ATOM 5264 C C . VAL A 1 704 ? -23.800 24.495 20.372 1.00 94.69 704 VAL A C 1
ATOM 5266 O O . VAL A 1 704 ? -24.154 23.611 21.147 1.00 94.69 704 VAL A O 1
ATOM 5269 N N . VAL A 1 705 ? -22.750 25.278 20.604 1.00 93.94 705 VAL A N 1
ATOM 5270 C CA . VAL A 1 705 ? -21.886 25.168 21.787 1.00 93.94 705 VAL A CA 1
ATOM 5271 C C . VAL A 1 705 ? -21.816 26.505 22.534 1.00 93.94 705 VAL A C 1
ATOM 5273 O O . VAL A 1 705 ? -21.886 27.557 21.894 1.00 93.94 705 VAL A O 1
ATOM 5276 N N . PRO A 1 706 ? -21.657 26.515 23.870 1.00 92.50 706 PRO A N 1
ATOM 5277 C CA . PRO A 1 706 ? -21.424 27.751 24.612 1.00 92.50 706 PRO A CA 1
ATOM 5278 C C . PRO A 1 706 ? -20.172 28.479 24.110 1.00 92.50 706 PRO A C 1
ATOM 5280 O O . PRO A 1 706 ? -19.116 27.860 23.949 1.00 92.50 706 PRO A O 1
ATOM 5283 N N . CYS A 1 707 ? -20.272 29.790 23.875 1.00 91.38 707 CYS A N 1
ATOM 5284 C CA . CYS A 1 707 ? -19.109 30.589 23.501 1.00 91.38 707 CYS A CA 1
ATOM 5285 C C . CYS A 1 707 ? -18.052 30.557 24.619 1.00 91.38 707 CYS A C 1
ATOM 5287 O O . CYS A 1 707 ? -18.393 30.649 25.800 1.00 91.38 707 CYS A O 1
ATOM 5289 N N . SER A 1 708 ? -16.774 30.434 24.260 1.00 91.75 708 SER A N 1
ATOM 5290 C CA . SER A 1 708 ? -15.664 30.515 25.215 1.00 91.75 708 SER A CA 1
ATOM 5291 C C . SER A 1 708 ? -14.432 31.177 24.609 1.00 91.75 708 SER A C 1
ATOM 5293 O O . SER A 1 708 ? -14.203 31.087 23.397 1.00 91.75 708 SER A O 1
ATOM 5295 N N . VAL A 1 709 ? -13.597 31.774 25.464 1.00 89.56 709 VAL A N 1
ATOM 5296 C CA . VAL A 1 709 ? -12.301 32.383 25.129 1.00 89.56 709 VAL A CA 1
ATOM 5297 C C . VAL A 1 709 ? -11.413 31.408 24.356 1.00 89.56 709 VAL A C 1
ATOM 5299 O O . VAL A 1 709 ? -10.717 31.824 23.434 1.00 89.56 709 VAL A O 1
ATOM 5302 N N . ALA A 1 710 ? -11.441 30.116 24.698 1.00 87.81 710 ALA A N 1
ATOM 5303 C CA . ALA A 1 710 ? -10.677 29.093 23.988 1.00 87.81 710 ALA A CA 1
ATOM 5304 C C . ALA A 1 710 ? -11.161 28.928 22.537 1.00 87.81 710 ALA A C 1
ATOM 5306 O O . ALA A 1 710 ? -10.346 28.941 21.616 1.00 87.81 710 ALA A O 1
ATOM 5307 N N . ILE A 1 711 ? -12.477 28.838 22.320 1.00 90.75 711 ILE A N 1
ATOM 5308 C CA . ILE A 1 711 ? -13.059 28.676 20.982 1.00 90.75 711 ILE A CA 1
ATOM 5309 C C . ILE A 1 711 ? -12.841 29.930 20.125 1.00 90.75 711 ILE A C 1
ATOM 5311 O O . ILE A 1 711 ? -12.395 29.812 18.985 1.00 90.75 711 ILE A O 1
ATOM 5315 N N . VAL A 1 712 ? -13.079 31.136 20.658 1.00 89.88 712 VAL A N 1
ATOM 5316 C CA . VAL A 1 712 ? -12.875 32.372 19.874 1.00 89.88 712 VAL A CA 1
ATOM 5317 C C . VAL A 1 712 ? -11.403 32.724 19.655 1.00 89.88 712 VAL A C 1
ATOM 5319 O O . VAL A 1 712 ? -11.116 33.506 18.760 1.00 89.88 712 VAL A O 1
ATOM 5322 N N . LYS A 1 713 ? -10.467 32.113 20.395 1.00 89.75 713 LYS A N 1
ATOM 5323 C CA . LYS A 1 713 ? -9.020 32.118 20.095 1.00 89.75 713 LYS A CA 1
ATOM 5324 C C . LYS A 1 713 ? -8.583 30.956 19.188 1.00 89.75 713 LYS A C 1
ATOM 5326 O O . LYS A 1 713 ? -7.400 30.643 19.130 1.00 89.75 713 LYS A O 1
ATOM 5331 N N . CYS A 1 714 ? -9.529 30.315 18.500 1.00 88.56 714 CYS A N 1
ATOM 5332 C CA . CYS A 1 714 ? -9.306 29.198 17.584 1.00 88.56 714 CYS A CA 1
ATOM 5333 C C . CYS A 1 714 ? -8.598 27.976 18.208 1.00 88.56 714 CYS A C 1
ATOM 5335 O O . CYS A 1 714 ? -7.777 27.325 17.573 1.00 88.56 714 CYS A O 1
ATOM 5337 N N . SER A 1 715 ? -8.922 27.622 19.458 1.00 89.06 715 SER A N 1
ATOM 5338 C CA . SER A 1 715 ? -8.492 26.336 20.021 1.00 89.06 715 SER A CA 1
ATOM 5339 C C . SER A 1 715 ? -9.257 25.190 19.355 1.00 89.06 715 SER A C 1
ATOM 5341 O O . SER A 1 715 ? -10.436 24.960 19.629 1.00 89.06 715 SER A O 1
ATOM 5343 N N . GLU A 1 716 ? -8.564 24.451 18.497 1.00 88.94 716 GLU A N 1
ATOM 5344 C CA . GLU A 1 716 ? -9.105 23.362 17.678 1.00 88.94 716 GLU A CA 1
ATOM 5345 C C . GLU A 1 716 ? -9.605 22.208 18.552 1.00 88.94 716 GLU A C 1
ATOM 5347 O O . GLU A 1 716 ? -10.672 21.649 18.304 1.00 88.94 716 GLU A O 1
ATOM 5352 N N . ASP A 1 717 ? -8.873 21.925 19.635 1.00 84.56 717 ASP A N 1
ATOM 5353 C CA . ASP A 1 717 ? -9.239 20.955 20.669 1.00 84.56 717 ASP A CA 1
ATOM 5354 C C . ASP A 1 717 ? -10.509 21.370 21.425 1.00 84.56 717 ASP A C 1
ATOM 5356 O O . ASP A 1 717 ? -11.372 20.529 21.684 1.00 84.56 717 ASP A O 1
ATOM 5360 N N . ALA A 1 718 ? -10.663 22.660 21.752 1.00 87.25 718 ALA A N 1
ATOM 5361 C CA . ALA A 1 718 ? -11.866 23.167 22.414 1.00 87.25 718 ALA A CA 1
ATOM 5362 C C . ALA A 1 718 ? -13.080 23.129 21.476 1.00 87.25 718 ALA A C 1
ATOM 5364 O O . ALA A 1 718 ? -14.154 22.699 21.894 1.00 87.25 718 ALA A O 1
ATOM 5365 N N . ILE A 1 719 ? -12.901 23.514 20.206 1.00 91.31 719 ILE A N 1
ATOM 5366 C CA . ILE A 1 719 ? -13.927 23.420 19.155 1.00 91.31 719 ILE A CA 1
ATOM 5367 C C . ILE A 1 719 ? -14.369 21.962 18.983 1.00 91.31 719 ILE A C 1
ATOM 5369 O O . ILE A 1 719 ? -15.561 21.666 19.074 1.00 91.31 719 ILE A O 1
ATOM 5373 N N . ALA A 1 720 ? -13.414 21.046 18.795 1.00 90.56 720 ALA A N 1
ATOM 5374 C CA . ALA A 1 720 ? -13.695 19.633 18.576 1.00 90.56 720 ALA A CA 1
ATOM 5375 C C . ALA A 1 720 ? -14.385 18.992 19.786 1.00 90.56 720 ALA A C 1
ATOM 5377 O O . ALA A 1 720 ? -15.429 18.357 19.633 1.00 90.56 720 ALA A O 1
ATOM 5378 N N . THR A 1 721 ? -13.856 19.212 20.992 1.00 87.69 721 THR A N 1
ATOM 5379 C CA . THR A 1 721 ? -14.423 18.668 22.235 1.00 87.69 721 THR A CA 1
ATOM 5380 C C . THR A 1 721 ? -15.833 19.204 22.482 1.00 87.69 721 THR A C 1
ATOM 5382 O O . THR A 1 721 ? -16.752 18.422 22.722 1.00 87.69 721 THR A O 1
ATOM 5385 N N . ALA A 1 722 ? -16.040 20.522 22.378 1.00 89.19 722 ALA A N 1
ATOM 5386 C CA . ALA A 1 722 ? -17.344 21.132 22.627 1.00 89.19 722 ALA A CA 1
ATOM 5387 C C . ALA A 1 722 ? -18.408 20.664 21.622 1.00 89.19 722 ALA A C 1
ATOM 5389 O O . ALA A 1 722 ? -19.543 20.400 22.025 1.00 89.19 722 ALA A O 1
ATOM 5390 N N . ALA A 1 723 ? -18.042 20.523 20.341 1.00 93.50 723 ALA A N 1
ATOM 5391 C CA . ALA A 1 723 ? -18.934 20.026 19.297 1.00 93.50 723 ALA A CA 1
ATOM 5392 C C . ALA A 1 723 ? -19.275 18.539 19.497 1.00 93.50 723 ALA A C 1
ATOM 5394 O O . ALA A 1 723 ? -20.453 18.176 19.502 1.00 93.50 723 ALA A O 1
ATOM 5395 N N . GLN A 1 724 ? -18.269 17.689 19.753 1.00 91.25 724 GLN A N 1
ATOM 5396 C CA . GLN A 1 724 ? -18.483 16.262 20.020 1.00 91.25 724 GLN A CA 1
ATOM 5397 C C . GLN A 1 724 ? -19.394 16.026 21.237 1.00 91.25 724 GLN A C 1
ATOM 5399 O O . GLN A 1 724 ? -20.231 15.125 21.200 1.00 91.25 724 GLN A O 1
ATOM 5404 N N . LEU A 1 725 ? -19.288 16.849 22.289 1.00 89.19 725 LEU A N 1
ATOM 5405 C CA . LEU A 1 725 ? -20.127 16.746 23.490 1.00 89.19 725 LEU A CA 1
ATOM 5406 C C . LEU A 1 725 ? -21.629 16.980 23.233 1.00 89.19 725 LEU A C 1
ATOM 5408 O O . LEU A 1 725 ? -22.442 16.521 24.033 1.00 89.19 725 LEU A O 1
ATOM 5412 N N . GLN A 1 726 ? -22.022 17.617 22.121 1.00 89.81 726 GLN A N 1
ATOM 5413 C CA . GLN A 1 726 ? -23.441 17.782 21.756 1.00 89.81 726 GLN A CA 1
ATOM 5414 C C . GLN A 1 726 ? -24.049 16.525 21.105 1.00 89.81 726 GLN A C 1
ATOM 5416 O O . GLN A 1 726 ? -25.267 16.349 21.079 1.00 89.81 726 GLN A O 1
ATOM 5421 N N . LEU A 1 727 ? -23.218 15.631 20.564 1.00 86.94 727 LEU A N 1
ATOM 5422 C CA . LEU A 1 727 ? -23.663 14.517 19.720 1.00 86.94 727 LEU A CA 1
ATOM 5423 C C . LEU A 1 727 ? -24.342 13.337 20.440 1.00 86.94 727 LEU A C 1
ATOM 5425 O O . LEU A 1 727 ? -25.252 12.756 19.837 1.00 86.94 727 LEU A O 1
ATOM 5429 N N . PRO A 1 728 ? -23.997 12.975 21.696 1.00 79.25 728 PRO A N 1
ATOM 5430 C CA . PRO A 1 728 ? -24.705 11.926 22.429 1.00 79.25 728 PRO A CA 1
ATOM 5431 C C . PRO A 1 728 ? -26.205 12.204 22.580 1.00 79.25 728 PRO A C 1
ATOM 5433 O O . PRO A 1 728 ? -27.006 11.281 22.444 1.00 79.25 728 PRO A O 1
ATOM 5436 N N . ALA A 1 729 ? -26.596 13.471 22.770 1.00 69.56 729 ALA A N 1
ATOM 5437 C CA . ALA A 1 729 ? -28.000 13.886 22.840 1.00 69.56 729 ALA A CA 1
ATOM 5438 C C . ALA A 1 729 ? -28.753 13.682 21.508 1.00 69.56 729 ALA A C 1
ATOM 5440 O O . ALA A 1 729 ? -29.956 13.437 21.508 1.00 69.56 729 ALA A O 1
ATOM 5441 N N . ALA A 1 730 ? -28.039 13.715 20.377 1.00 71.31 730 ALA A N 1
ATOM 5442 C CA . ALA A 1 730 ? -28.567 13.422 19.043 1.00 71.31 730 ALA A CA 1
ATOM 5443 C C . ALA A 1 730 ? -28.461 11.928 18.652 1.00 71.31 730 ALA A C 1
ATOM 5445 O O . ALA A 1 730 ? -28.727 11.572 17.501 1.00 71.31 730 ALA A O 1
ATOM 5446 N N . GLY A 1 731 ? -28.027 11.051 19.568 1.00 82.62 731 GLY A N 1
ATOM 5447 C CA . GLY A 1 731 ? -27.820 9.620 19.312 1.00 82.62 731 GLY A CA 1
ATOM 5448 C C . GLY A 1 731 ? -26.631 9.293 18.395 1.00 82.62 731 GLY A C 1
ATOM 5449 O O . GLY A 1 731 ? -26.508 8.159 17.929 1.00 82.62 731 GLY A O 1
ATOM 5450 N N . ILE A 1 732 ? -25.753 10.262 18.115 1.00 86.00 732 ILE A N 1
ATOM 5451 C CA . ILE A 1 732 ? -24.644 10.117 17.163 1.00 86.00 732 ILE A CA 1
ATOM 5452 C C . ILE A 1 732 ? -23.377 9.686 17.906 1.00 86.00 732 ILE A C 1
ATOM 5454 O O . ILE A 1 732 ? -22.915 10.357 18.827 1.00 86.00 732 ILE A O 1
ATOM 5458 N N . LYS A 1 733 ? -22.783 8.569 17.477 1.00 84.06 733 LYS A N 1
ATOM 5459 C CA . LYS A 1 733 ? -21.531 8.036 18.031 1.00 84.06 733 LYS A CA 1
ATOM 5460 C C . LYS A 1 733 ? -20.366 8.446 17.131 1.00 84.06 733 LYS A C 1
ATOM 5462 O O . LYS A 1 733 ? -20.217 7.897 16.051 1.00 84.06 733 LYS A O 1
ATOM 5467 N N . VAL A 1 734 ? -19.527 9.384 17.571 1.00 80.06 734 VAL A N 1
ATOM 5468 C CA . VAL A 1 734 ? -18.391 9.904 16.774 1.00 80.06 734 VAL A CA 1
ATOM 5469 C C . VAL A 1 734 ? -17.492 8.777 16.251 1.00 80.06 734 VAL A C 1
ATOM 5471 O O . VAL A 1 734 ? -17.196 8.724 15.064 1.00 80.06 734 VAL A O 1
ATOM 5474 N N . GLY A 1 735 ? -17.152 7.808 17.105 1.00 77.12 735 GLY A N 1
ATOM 5475 C CA . GLY A 1 735 ? -16.311 6.661 16.745 1.00 77.12 735 GLY A CA 1
ATOM 5476 C C . GLY A 1 735 ? -16.934 5.621 15.798 1.00 77.12 735 GLY A C 1
ATOM 5477 O O . GLY A 1 735 ? -16.339 4.562 15.632 1.00 77.12 735 GLY A O 1
ATOM 5478 N N . SER A 1 736 ? -18.117 5.859 15.211 1.00 83.00 736 SER A N 1
ATOM 5479 C CA . SER A 1 736 ? -18.616 5.060 14.074 1.00 83.00 736 SER A CA 1
ATOM 5480 C C . SER A 1 736 ? -18.235 5.638 12.706 1.00 83.00 736 SER A C 1
ATOM 5482 O O . SER A 1 736 ? -18.511 5.009 11.687 1.00 83.00 736 SER A O 1
ATOM 5484 N N . TYR A 1 737 ? -17.630 6.827 12.672 1.00 87.38 737 TYR A N 1
ATOM 5485 C CA . TYR A 1 737 ? -17.165 7.479 11.452 1.00 87.38 737 TYR A CA 1
ATOM 5486 C C . TYR A 1 737 ? -15.646 7.351 11.345 1.00 87.38 737 TYR A C 1
ATOM 5488 O O . TYR A 1 737 ? -14.931 7.488 12.336 1.00 87.38 737 TYR A O 1
ATOM 5496 N N . SER A 1 738 ? -15.159 7.090 10.135 1.00 86.12 738 SER A N 1
ATOM 5497 C CA . SER A 1 738 ? -13.727 7.026 9.834 1.00 86.12 738 SER A CA 1
ATOM 5498 C C . SER A 1 738 ? -13.043 8.394 9.907 1.00 86.12 738 SER A C 1
ATOM 5500 O O . SER A 1 738 ? -11.865 8.449 10.242 1.00 86.12 738 SER A O 1
ATOM 5502 N N . HIS A 1 739 ? -13.775 9.470 9.591 1.00 91.94 739 HIS A N 1
ATOM 5503 C CA . HIS A 1 739 ? -13.281 10.848 9.553 1.00 91.94 739 HIS A CA 1
ATOM 5504 C C . HIS A 1 739 ? -14.310 11.819 10.140 1.00 91.94 739 HIS A C 1
ATOM 5506 O O . HIS A 1 739 ? -15.524 11.624 10.003 1.00 91.94 739 HIS A O 1
ATOM 5512 N N . VAL A 1 740 ? -13.819 12.871 10.793 1.00 95.38 740 VAL A N 1
ATOM 5513 C CA . VAL A 1 740 ? -14.629 13.836 11.541 1.00 95.38 740 VAL A CA 1
ATOM 5514 C C . VAL A 1 740 ? -14.188 15.257 11.198 1.00 95.38 740 VAL A C 1
ATOM 5516 O O . VAL A 1 740 ? -13.061 15.656 11.473 1.00 95.38 740 VAL A O 1
ATOM 5519 N N . LEU A 1 741 ? -15.081 16.020 10.575 1.00 97.94 741 LEU A N 1
ATOM 5520 C CA . LEU A 1 741 ? -14.801 17.354 10.056 1.00 97.94 741 LEU A CA 1
ATOM 5521 C C . LEU A 1 741 ? -15.514 18.414 10.902 1.00 97.94 741 LEU A C 1
ATOM 5523 O O . LEU A 1 741 ? -16.680 18.243 11.261 1.00 97.94 741 LEU A O 1
ATOM 5527 N N . TYR A 1 742 ? -14.841 19.531 11.167 1.00 98.12 742 TYR A N 1
ATOM 5528 C CA . TYR A 1 742 ? -15.367 20.654 11.947 1.00 98.12 742 TYR A CA 1
ATOM 5529 C C . TYR A 1 742 ? -15.441 21.913 11.090 1.00 98.12 742 TYR A C 1
ATOM 5531 O O . TYR A 1 742 ? -14.415 22.450 10.684 1.00 98.12 742 TYR A O 1
ATOM 5539 N N . VAL A 1 743 ? -16.646 22.421 10.851 1.00 98.12 743 VAL A N 1
ATOM 5540 C CA . VAL A 1 743 ? -16.853 23.723 10.209 1.00 98.12 743 VAL A CA 1
ATOM 5541 C C . VAL A 1 743 ? -16.989 24.769 11.305 1.00 98.12 743 VAL A C 1
ATOM 5543 O O . VAL A 1 743 ? -17.889 24.683 12.144 1.00 98.12 743 VAL A O 1
ATOM 5546 N N . LEU A 1 744 ? -16.069 25.727 11.323 1.00 95.69 744 LEU A N 1
ATOM 5547 C CA . LEU A 1 744 ? -15.955 26.737 12.368 1.00 95.69 744 LEU A CA 1
ATOM 5548 C C . LEU A 1 744 ? -17.128 27.739 12.348 1.00 95.69 744 LEU A C 1
ATOM 5550 O O . LEU A 1 744 ? -17.740 27.961 11.303 1.00 95.69 744 LEU A O 1
ATOM 5554 N N . PRO A 1 745 ? -17.407 28.405 13.484 1.00 94.62 745 PRO A N 1
ATOM 5555 C CA . PRO A 1 745 ? -18.285 29.568 13.530 1.00 94.62 745 PRO A CA 1
ATOM 5556 C C . PRO A 1 745 ? -17.852 30.688 12.576 1.00 94.62 745 PRO A C 1
ATOM 5558 O O . PRO A 1 745 ? -16.658 30.938 12.370 1.00 94.62 745 PRO A O 1
ATOM 5561 N N . ASN A 1 746 ? -18.835 31.424 12.060 1.00 91.75 746 ASN A N 1
ATOM 5562 C CA . ASN A 1 746 ? -18.623 32.503 11.100 1.00 91.75 746 ASN A CA 1
ATOM 5563 C C . ASN A 1 746 ? -17.689 33.592 11.661 1.00 91.75 746 ASN A C 1
ATOM 5565 O O . ASN A 1 746 ? -17.799 34.021 12.815 1.00 91.75 746 ASN A O 1
ATOM 5569 N N . GLY A 1 747 ? -16.762 34.053 10.816 1.00 86.19 747 GLY A N 1
ATOM 5570 C CA . GLY A 1 747 ? -15.821 35.127 11.145 1.00 86.19 747 GLY A CA 1
ATOM 5571 C C . GLY A 1 747 ? -14.608 34.721 11.994 1.00 86.19 747 GLY A C 1
ATOM 5572 O O . GLY A 1 747 ? -13.961 35.607 12.547 1.00 86.19 747 GLY A O 1
ATOM 5573 N N . LEU A 1 748 ? -14.281 33.427 12.125 1.00 88.88 748 LEU A N 1
ATOM 5574 C CA . LEU A 1 748 ? -13.049 32.986 12.808 1.00 88.88 748 LEU A CA 1
ATOM 5575 C C . LEU A 1 748 ? -11.804 32.877 11.909 1.00 88.88 748 LEU A C 1
ATOM 5577 O O . LEU A 1 748 ? -10.703 32.828 12.450 1.00 88.88 748 LEU A O 1
ATOM 5581 N N . ALA A 1 749 ? -11.934 32.906 10.577 1.00 83.94 749 ALA A N 1
ATOM 5582 C CA . ALA A 1 749 ? -10.816 32.731 9.636 1.00 83.94 749 ALA A CA 1
ATOM 5583 C C . ALA A 1 749 ? -9.599 33.629 9.936 1.00 83.94 749 ALA A C 1
ATOM 5585 O O . ALA A 1 749 ? -8.466 33.159 10.035 1.00 83.94 749 ALA A O 1
ATOM 5586 N N . THR A 1 750 ? -9.839 34.920 10.184 1.00 83.00 750 THR A N 1
ATOM 5587 C CA . THR A 1 750 ? -8.791 35.895 10.533 1.00 83.00 750 THR A CA 1
ATOM 5588 C C . THR A 1 750 ? -8.149 35.646 11.896 1.00 83.00 750 THR A C 1
ATOM 5590 O O . THR A 1 750 ? -7.019 36.071 12.115 1.00 83.00 750 THR A O 1
ATOM 5593 N N . THR A 1 751 ? -8.848 34.974 12.816 1.00 88.31 751 THR A N 1
ATOM 5594 C CA . THR A 1 751 ? -8.326 34.650 14.154 1.00 88.31 751 THR A CA 1
ATOM 5595 C C . THR A 1 751 ? -7.538 33.342 14.155 1.00 88.31 751 THR A C 1
ATOM 5597 O O . THR A 1 751 ? -6.557 33.225 14.881 1.00 88.31 751 THR A O 1
ATOM 5600 N N . CYS A 1 752 ? -7.940 32.379 13.324 1.00 84.62 752 CYS A N 1
ATOM 5601 C CA . CYS A 1 752 ? -7.219 31.124 13.123 1.00 84.62 752 CYS A CA 1
ATOM 5602 C C . CYS A 1 752 ? -5.932 31.310 12.304 1.00 84.62 752 CYS A C 1
ATOM 5604 O O . CYS A 1 752 ? -4.932 30.646 12.563 1.00 84.62 752 CYS A O 1
ATOM 5606 N N . GLY A 1 753 ? -5.941 32.218 11.318 1.00 85.38 753 GLY A N 1
ATOM 5607 C CA . GLY A 1 753 ? -4.804 32.426 10.412 1.00 85.38 753 GLY A CA 1
ATOM 5608 C C . GLY A 1 753 ? -4.625 31.314 9.367 1.00 85.38 753 GLY A C 1
ATOM 5609 O O . GLY A 1 753 ? -3.585 31.253 8.712 1.00 85.38 753 GLY A O 1
ATOM 5610 N N . TRP A 1 754 ? -5.632 30.452 9.219 1.00 88.94 754 TRP A N 1
ATOM 5611 C CA . TRP A 1 754 ? -5.741 29.366 8.245 1.00 88.94 754 TRP A CA 1
ATOM 5612 C C . TRP A 1 754 ? -7.215 29.178 7.847 1.00 88.94 754 TRP A C 1
ATOM 5614 O O . TRP A 1 754 ? -8.115 29.610 8.571 1.00 88.94 754 TRP A O 1
ATOM 5624 N N . VAL A 1 755 ? -7.454 28.558 6.686 1.00 90.50 755 VAL A N 1
ATOM 5625 C CA . VAL A 1 755 ? -8.803 28.280 6.137 1.00 90.50 755 VAL A CA 1
ATOM 5626 C C . VAL A 1 755 ? -9.170 26.793 6.185 1.00 90.50 755 VAL A C 1
ATOM 5628 O O . VAL A 1 755 ? -10.335 26.442 6.365 1.00 90.50 755 VAL A O 1
ATOM 5631 N N . GLY A 1 756 ? -8.159 25.927 6.123 1.00 92.81 756 GLY A N 1
ATOM 5632 C CA . GLY A 1 756 ? -8.219 24.509 6.453 1.00 92.81 756 GLY A CA 1
ATOM 5633 C C . GLY A 1 756 ? -7.109 24.146 7.444 1.00 92.81 756 GLY A C 1
ATOM 5634 O O . GLY A 1 756 ? -6.106 24.856 7.542 1.00 92.81 756 GLY A O 1
ATOM 5635 N N . LEU A 1 757 ? -7.320 23.075 8.206 1.00 92.38 757 LEU A N 1
ATOM 5636 C CA . LEU A 1 757 ? -6.303 22.418 9.024 1.00 92.38 757 LEU A CA 1
ATOM 5637 C C . LEU A 1 757 ? -6.627 20.925 9.149 1.00 92.38 757 LEU A C 1
ATOM 5639 O O . LEU A 1 757 ? -7.692 20.572 9.648 1.00 92.38 757 LEU A O 1
ATOM 5643 N N . GLY A 1 758 ? -5.704 20.048 8.774 1.00 89.75 758 GLY A N 1
ATOM 5644 C CA . GLY A 1 758 ? -5.814 18.599 8.922 1.00 89.75 758 GLY A CA 1
ATOM 5645 C C . GLY A 1 758 ? -4.858 18.035 9.973 1.00 89.75 758 GLY A C 1
ATOM 5646 O O . GLY A 1 758 ? -3.761 18.547 10.204 1.00 89.75 758 GLY A O 1
ATOM 5647 N N . GLU A 1 759 ? -5.248 16.930 10.606 1.00 85.12 759 GLU A N 1
ATOM 5648 C CA . GLU A 1 759 ? -4.287 16.065 11.292 1.00 85.12 759 GLU A CA 1
ATOM 5649 C C . GLU A 1 759 ? -3.403 15.340 10.276 1.00 85.12 759 GLU A C 1
ATOM 5651 O O . GLU A 1 759 ? -3.906 14.666 9.378 1.00 85.12 759 GLU A O 1
ATOM 5656 N N . LEU A 1 760 ? -2.089 15.421 10.464 1.00 84.19 760 LEU A N 1
ATOM 5657 C CA . LEU A 1 760 ? -1.093 14.788 9.614 1.00 84.19 760 LEU A CA 1
ATOM 5658 C C . LEU A 1 760 ? -0.358 13.675 10.376 1.00 84.19 760 LEU A C 1
ATOM 5660 O O . LEU A 1 760 ? 0.416 13.996 11.277 1.00 84.19 760 LEU A O 1
ATOM 5664 N N . PRO A 1 761 ? -0.550 12.386 10.031 1.00 82.19 761 PRO A N 1
ATOM 5665 C CA . PRO A 1 761 ? -1.822 11.823 9.579 1.00 82.19 761 PRO A CA 1
ATOM 5666 C C . PRO A 1 761 ? -2.845 11.780 10.728 1.00 82.19 761 PRO A C 1
ATOM 5668 O O . PRO A 1 761 ? -2.523 12.030 11.893 1.00 82.19 761 PRO A O 1
ATOM 5671 N N . GLY A 1 762 ? -4.083 11.394 10.436 1.00 81.44 762 GLY A N 1
ATOM 5672 C CA . GLY A 1 762 ? -5.132 11.341 11.449 1.00 81.44 762 GLY A CA 1
ATOM 5673 C C . GLY A 1 762 ? -6.497 10.994 10.894 1.00 81.44 762 GLY A C 1
ATOM 5674 O O . GLY A 1 762 ? -6.605 10.144 10.013 1.00 81.44 762 GLY A O 1
ATOM 5675 N N . SER A 1 763 ? -7.522 11.624 11.457 1.00 87.12 763 SER A N 1
ATOM 5676 C CA . SER A 1 763 ? -8.919 11.453 11.034 1.00 87.12 763 SER A CA 1
ATOM 5677 C C . SER A 1 763 ? -9.773 12.702 11.270 1.00 87.12 763 SER A C 1
ATOM 5679 O O . SER A 1 763 ? -11.001 12.623 11.207 1.00 87.12 763 SER A O 1
ATOM 5681 N N . GLN A 1 764 ? -9.150 13.828 11.629 1.00 92.25 764 GLN A N 1
ATOM 5682 C CA . GLN A 1 764 ? -9.842 15.075 11.933 1.00 92.25 764 GLN A CA 1
ATOM 5683 C C . GLN A 1 764 ? -9.316 16.219 11.075 1.00 92.25 764 GLN A C 1
ATOM 5685 O O . GLN A 1 764 ? -8.103 16.337 10.865 1.00 92.25 764 GLN A O 1
ATOM 5690 N N . SER A 1 765 ? -10.242 17.074 10.644 1.00 96.31 765 SER A N 1
ATOM 5691 C CA . SER A 1 765 ? -9.940 18.286 9.883 1.00 96.31 765 SER A CA 1
ATOM 5692 C C . SER A 1 765 ? -10.895 19.419 10.266 1.00 96.31 765 SER A C 1
ATOM 5694 O O . SER A 1 765 ? -12.077 19.190 10.534 1.00 96.31 765 SER A O 1
ATOM 5696 N N . TRP A 1 766 ? -10.392 20.647 10.292 1.00 97.06 766 TRP A N 1
ATOM 5697 C CA . TRP A 1 766 ? -11.120 21.866 10.629 1.00 97.06 766 TRP A CA 1
ATOM 5698 C C . TRP A 1 766 ? -11.136 22.804 9.423 1.00 97.06 766 TRP A C 1
ATOM 5700 O O . TRP A 1 766 ? -10.153 22.897 8.693 1.00 97.06 766 TRP A O 1
ATOM 5710 N N . PHE A 1 767 ? -12.242 23.518 9.230 1.00 97.81 767 PHE A N 1
ATOM 5711 C CA . PHE A 1 767 ? -12.463 24.391 8.081 1.00 97.81 767 PHE A CA 1
ATOM 5712 C C . PHE A 1 767 ? -13.152 25.682 8.499 1.00 97.81 767 PHE A C 1
ATOM 5714 O O . PHE A 1 767 ? -14.089 25.657 9.303 1.00 97.81 767 PHE A O 1
ATOM 5721 N N . THR A 1 768 ? -12.763 26.806 7.909 1.00 95.81 768 THR A N 1
ATOM 5722 C CA . THR A 1 768 ? -13.559 28.034 7.987 1.00 95.81 768 THR A CA 1
ATOM 5723 C C . THR A 1 768 ? -14.888 27.848 7.246 1.00 95.81 768 THR A C 1
ATOM 5725 O O . THR A 1 768 ? -15.002 27.054 6.313 1.00 95.81 768 THR A O 1
ATOM 5728 N N . SER A 1 769 ? -15.933 28.556 7.675 1.00 94.62 769 SER A N 1
ATOM 5729 C CA . SER A 1 769 ? -17.285 28.463 7.101 1.00 94.62 769 SER A CA 1
ATOM 5730 C C . SER A 1 769 ? -17.486 29.277 5.814 1.00 94.62 769 SER A C 1
ATOM 5732 O O . SER A 1 769 ? -18.619 29.545 5.418 1.00 94.62 769 SER A O 1
ATOM 5734 N N . ASP A 1 770 ? -16.396 29.694 5.175 1.00 91.88 770 ASP A N 1
ATOM 5735 C CA . ASP A 1 770 ? -16.369 30.587 4.019 1.00 91.88 770 ASP A CA 1
ATOM 5736 C C . ASP A 1 770 ? -15.931 29.869 2.730 1.00 91.88 770 ASP A C 1
ATOM 5738 O O . ASP A 1 770 ? -15.650 28.667 2.713 1.00 91.88 770 ASP A O 1
ATOM 5742 N N . THR A 1 771 ? -15.903 30.622 1.627 1.00 92.81 771 THR A N 1
ATOM 5743 C CA . THR A 1 771 ? -15.534 30.150 0.282 1.00 92.81 771 THR A CA 1
ATOM 5744 C C . THR A 1 771 ? -14.120 29.586 0.185 1.00 92.81 771 THR A C 1
ATOM 5746 O O . THR A 1 771 ? -13.846 28.846 -0.752 1.00 92.81 771 THR A O 1
ATOM 5749 N N . SER A 1 772 ? -13.237 29.924 1.126 1.00 89.44 772 SER A N 1
ATOM 5750 C CA . SER A 1 772 ? -11.847 29.463 1.144 1.00 89.44 772 SER A CA 1
ATOM 5751 C C . SER A 1 772 ? -11.635 28.252 2.057 1.00 89.44 772 SER A C 1
ATOM 5753 O O . SER A 1 772 ? -10.613 27.585 1.935 1.00 89.44 772 SER A O 1
ATOM 5755 N N . GLY A 1 773 ? -12.573 27.968 2.966 1.00 94.50 773 GLY A N 1
ATOM 5756 C CA . GLY A 1 773 ? -12.559 26.803 3.851 1.00 94.50 773 GLY A CA 1
ATOM 5757 C C . GLY A 1 773 ? -13.416 25.656 3.321 1.00 94.50 773 GLY A C 1
ATOM 5758 O O . GLY A 1 773 ? -13.089 25.026 2.318 1.00 94.50 773 GLY A O 1
ATOM 5759 N N . ILE A 1 774 ? -14.533 25.366 3.995 1.00 96.75 774 ILE A N 1
ATOM 5760 C CA . ILE A 1 774 ? -15.382 24.193 3.708 1.00 96.75 774 ILE A CA 1
ATOM 5761 C C . ILE A 1 774 ? -16.008 24.210 2.305 1.00 96.75 774 ILE A C 1
ATOM 5763 O O . ILE A 1 774 ? -16.441 23.167 1.817 1.00 96.75 774 ILE A O 1
ATOM 5767 N N . PHE A 1 775 ? -16.076 25.375 1.657 1.00 95.69 775 PHE A N 1
ATOM 5768 C CA . PHE A 1 775 ? -16.631 25.548 0.311 1.00 95.69 775 PHE A CA 1
ATOM 5769 C C . PHE A 1 775 ? -15.562 25.557 -0.807 1.00 95.69 775 PHE A C 1
ATOM 5771 O O . PHE A 1 775 ? -15.913 25.712 -1.976 1.00 95.69 775 PHE A O 1
ATOM 5778 N N . SER A 1 776 ? -14.286 25.340 -0.460 1.00 94.44 776 SER A N 1
ATOM 5779 C CA . SER A 1 776 ? -13.157 25.168 -1.387 1.00 94.44 776 SER A CA 1
ATOM 5780 C C . SER A 1 776 ? -12.857 23.681 -1.620 1.00 94.44 776 SER A C 1
ATOM 5782 O O . SER A 1 776 ? -12.752 22.895 -0.673 1.00 94.44 776 SER A O 1
ATOM 5784 N N . LYS A 1 777 ? -12.696 23.274 -2.885 1.00 92.12 777 LYS A N 1
ATOM 5785 C CA . LYS A 1 777 ? -12.442 21.868 -3.251 1.00 92.12 777 LYS A CA 1
ATOM 5786 C C . LYS A 1 777 ? -11.015 21.450 -2.958 1.00 92.12 777 LYS A C 1
ATOM 5788 O O . LYS A 1 777 ? -10.812 20.375 -2.392 1.00 92.12 777 LYS A O 1
ATOM 5793 N N . GLY A 1 778 ? -10.058 22.290 -3.342 1.00 91.38 778 GLY A N 1
ATOM 5794 C CA . GLY A 1 778 ? -8.643 22.133 -3.049 1.00 91.38 778 GLY A CA 1
ATOM 5795 C C . GLY A 1 778 ? -8.445 22.010 -1.549 1.00 91.38 778 GLY A C 1
ATOM 5796 O O . GLY A 1 778 ? -7.924 21.001 -1.101 1.00 91.38 778 GLY A O 1
ATOM 5797 N N . THR A 1 779 ? -9.004 22.930 -0.757 1.00 95.44 779 THR A N 1
ATOM 5798 C CA . THR A 1 779 ? -8.880 22.910 0.711 1.00 95.44 779 THR A CA 1
ATOM 5799 C C . THR A 1 779 ? -9.505 21.660 1.338 1.00 95.44 779 THR A C 1
ATOM 5801 O O . THR A 1 779 ? -8.851 20.989 2.132 1.00 95.44 779 THR A O 1
ATOM 5804 N N . VAL A 1 780 ? -10.732 21.269 0.968 1.00 96.94 780 VAL A N 1
ATOM 5805 C CA . VAL A 1 780 ? -11.334 20.027 1.501 1.00 96.94 780 VAL A CA 1
ATOM 5806 C C . VAL A 1 780 ? -10.539 18.782 1.091 1.00 96.94 780 VAL A C 1
ATOM 5808 O O . VAL A 1 780 ? -10.426 17.845 1.884 1.00 96.94 780 VAL A O 1
ATOM 5811 N N . MET A 1 781 ? -9.938 18.769 -0.102 1.00 96.44 781 MET A N 1
ATOM 5812 C CA . MET A 1 781 ? -9.040 17.693 -0.518 1.00 96.44 781 MET A CA 1
ATOM 5813 C C . MET A 1 781 ? -7.711 17.704 0.241 1.00 96.44 781 MET A C 1
ATOM 5815 O O . MET A 1 781 ? -7.332 16.657 0.762 1.00 96.44 781 MET A O 1
ATOM 5819 N N . GLN A 1 782 ? -7.071 18.861 0.398 1.00 95.00 782 GLN A N 1
ATOM 5820 C CA . GLN A 1 782 ? -5.841 19.067 1.161 1.00 95.00 782 GLN A CA 1
ATOM 5821 C C . GLN A 1 782 ? -5.962 18.500 2.579 1.00 95.00 782 GLN A C 1
ATOM 5823 O O . GLN A 1 782 ? -5.219 17.594 2.963 1.00 95.00 782 GLN A O 1
ATOM 5828 N N . GLU A 1 783 ? -6.955 18.962 3.347 1.00 95.56 783 GLU A N 1
ATOM 5829 C CA . GLU A 1 783 ? -7.058 18.606 4.765 1.00 95.56 783 GLU A CA 1
ATOM 5830 C C . GLU A 1 783 ? -7.483 17.153 5.003 1.00 95.56 783 GLU A C 1
ATOM 5832 O O . GLU A 1 783 ? -7.168 16.592 6.054 1.00 95.56 783 GLU A O 1
ATOM 5837 N N . ILE A 1 784 ? -8.181 16.524 4.051 1.00 94.75 784 ILE A N 1
ATOM 5838 C CA . ILE A 1 784 ? -8.465 15.081 4.096 1.00 94.75 784 ILE A CA 1
ATOM 5839 C C . ILE A 1 784 ? -7.223 14.284 3.673 1.00 94.75 784 ILE A C 1
ATOM 5841 O O . ILE A 1 784 ? -6.923 13.257 4.275 1.00 94.75 784 ILE A O 1
ATOM 5845 N N . LEU A 1 785 ? -6.448 14.737 2.686 1.00 93.75 785 LEU A N 1
ATOM 5846 C CA . LEU A 1 785 ? -5.227 14.049 2.255 1.00 93.75 785 LEU A CA 1
ATOM 5847 C C . LEU A 1 785 ? -4.083 14.153 3.276 1.00 93.75 785 LEU A C 1
ATOM 5849 O O . LEU A 1 785 ? -3.310 13.197 3.420 1.00 93.75 785 LEU A O 1
ATOM 5853 N N . HIS A 1 786 ? -4.043 15.218 4.081 1.00 88.62 786 HIS A N 1
ATOM 5854 C CA . HIS A 1 786 ? -3.218 15.264 5.289 1.00 88.62 786 HIS A CA 1
ATOM 5855 C C . HIS A 1 786 ? -3.524 14.098 6.234 1.00 88.62 786 HIS A C 1
ATOM 5857 O O . HIS A 1 786 ? -2.586 13.439 6.686 1.00 88.62 786 HIS A O 1
ATOM 5863 N N . ASN A 1 787 ? -4.800 13.734 6.439 1.00 89.38 787 ASN A N 1
ATOM 5864 C CA . ASN A 1 787 ? -5.174 12.591 7.287 1.00 89.38 787 ASN A CA 1
ATOM 5865 C C . ASN A 1 787 ? -4.557 11.255 6.814 1.00 89.38 787 ASN A C 1
ATOM 5867 O O . ASN A 1 787 ? -4.346 10.355 7.634 1.00 89.38 787 ASN A O 1
ATOM 5871 N N . PHE A 1 788 ? -4.169 11.135 5.538 1.00 85.69 788 PHE A N 1
ATOM 5872 C CA . PHE A 1 788 ? -3.516 9.946 4.971 1.00 85.69 788 PHE A CA 1
ATOM 5873 C C . PHE A 1 788 ? -1.982 9.999 4.919 1.00 85.69 788 PHE A C 1
ATOM 5875 O O . PHE A 1 788 ? -1.354 8.965 4.649 1.00 85.69 788 PHE A O 1
ATOM 5882 N N . GLY A 1 789 ? -1.377 11.141 5.259 1.00 80.88 789 GLY A N 1
ATOM 5883 C CA . GLY A 1 789 ? 0.076 11.321 5.308 1.00 80.88 789 GLY A CA 1
ATOM 5884 C C . GLY A 1 789 ? 0.680 12.091 4.132 1.00 80.88 789 GLY A C 1
ATOM 5885 O O . GLY A 1 789 ? 1.890 11.985 3.924 1.00 80.88 789 GLY A O 1
ATOM 5886 N N . LEU A 1 790 ? -0.119 12.827 3.348 1.00 86.81 790 LEU A N 1
ATOM 5887 C CA . LEU A 1 790 ? 0.425 13.791 2.386 1.00 86.81 790 LEU A CA 1
ATOM 5888 C C . LEU A 1 790 ? 0.789 15.113 3.069 1.00 86.81 790 LEU A C 1
ATOM 5890 O O . LEU A 1 790 ? 0.200 15.495 4.075 1.00 86.81 790 LEU A O 1
ATOM 5894 N N . TYR A 1 791 ? 1.784 15.791 2.512 1.00 88.62 791 TYR A N 1
ATOM 5895 C CA . TYR A 1 791 ? 2.314 17.077 2.964 1.00 88.62 791 TYR A CA 1
ATOM 5896 C C . TYR A 1 791 ? 1.979 18.147 1.923 1.00 88.62 791 TYR A C 1
ATOM 5898 O O . TYR A 1 791 ? 1.545 17.796 0.825 1.00 88.62 791 TYR A O 1
ATOM 5906 N N . HIS A 1 792 ? 2.165 19.425 2.258 1.00 89.31 792 HIS A N 1
ATOM 5907 C CA . HIS A 1 792 ? 1.922 20.505 1.305 1.00 89.31 792 HIS A CA 1
ATOM 5908 C C . HIS A 1 792 ? 2.811 20.350 0.058 1.00 89.31 792 HIS A C 1
ATOM 5910 O O . HIS A 1 792 ? 3.946 19.875 0.135 1.00 89.31 792 HIS A O 1
ATOM 5916 N N . GLY A 1 793 ? 2.283 20.759 -1.091 1.00 89.12 793 GLY A N 1
ATOM 5917 C CA . GLY A 1 793 ? 3.031 20.920 -2.329 1.00 89.12 793 GLY A CA 1
ATOM 5918 C C . GLY A 1 793 ? 3.914 22.162 -2.250 1.00 89.12 793 GLY A C 1
ATOM 5919 O O . GLY A 1 793 ? 3.568 23.154 -1.609 1.00 89.12 793 GLY A O 1
ATOM 5920 N N . TRP A 1 794 ? 5.067 22.103 -2.899 1.00 92.62 794 TRP A N 1
ATOM 5921 C CA . TRP A 1 794 ? 6.079 23.150 -2.912 1.00 92.62 794 TRP A CA 1
ATOM 5922 C C . TRP A 1 794 ? 6.332 23.628 -4.342 1.00 92.62 794 TRP A C 1
ATOM 5924 O O . TRP A 1 794 ? 6.107 22.912 -5.318 1.00 92.62 794 TRP A O 1
ATOM 5934 N N . LYS A 1 795 ? 6.877 24.829 -4.485 1.00 90.38 795 LYS A N 1
ATOM 5935 C CA . LYS A 1 795 ? 7.440 25.299 -5.750 1.00 90.38 795 LYS A CA 1
ATOM 5936 C C . LYS A 1 795 ? 8.590 26.248 -5.455 1.00 90.38 795 LYS A C 1
ATOM 5938 O O . LYS A 1 795 ? 8.474 27.093 -4.574 1.00 90.38 795 LYS A O 1
ATOM 5943 N N . ASP A 1 796 ? 9.714 26.078 -6.148 1.00 82.50 796 ASP A N 1
ATOM 5944 C CA . ASP A 1 796 ? 10.913 26.919 -5.996 1.00 82.50 796 ASP A CA 1
ATOM 5945 C C . ASP A 1 796 ? 11.401 27.071 -4.531 1.00 82.50 796 ASP A C 1
ATOM 5947 O O . ASP A 1 796 ? 11.983 28.082 -4.143 1.00 82.50 796 ASP A O 1
ATOM 5951 N N . GLY A 1 797 ? 11.167 26.047 -3.697 1.00 80.50 797 GLY A N 1
ATOM 5952 C CA . GLY A 1 797 ? 11.506 26.056 -2.267 1.00 80.50 797 GLY A CA 1
ATOM 5953 C C . GLY A 1 797 ? 10.520 26.806 -1.360 1.00 80.50 797 GLY A C 1
ATOM 5954 O O . GLY A 1 797 ? 10.823 26.997 -0.182 1.00 80.50 797 GLY A O 1
ATOM 5955 N N . VAL A 1 798 ? 9.350 27.198 -1.871 1.00 80.31 798 VAL A N 1
ATOM 5956 C CA . VAL A 1 798 ? 8.257 27.839 -1.123 1.00 80.31 798 VAL A CA 1
ATOM 5957 C C . VAL A 1 798 ? 7.074 26.874 -0.977 1.00 80.31 798 VAL A C 1
ATOM 5959 O O . VAL A 1 798 ? 6.668 26.219 -1.935 1.00 80.31 798 VAL A O 1
ATOM 5962 N N . GLU A 1 799 ? 6.545 26.769 0.241 1.00 83.88 799 GLU A N 1
ATOM 5963 C CA . GLU A 1 799 ? 5.391 25.935 0.605 1.00 83.88 799 GLU A CA 1
ATOM 5964 C C . GLU A 1 799 ? 4.089 26.499 -0.008 1.00 83.88 799 GLU A C 1
ATOM 5966 O O . GLU A 1 799 ? 3.936 27.715 -0.110 1.00 83.88 799 GLU A O 1
ATOM 5971 N N . TYR A 1 800 ? 3.148 25.629 -0.386 1.00 83.06 800 TYR A N 1
ATOM 5972 C CA . TYR A 1 800 ? 1.854 25.902 -1.046 1.00 83.06 800 TYR A CA 1
ATOM 5973 C C . TYR A 1 800 ? 1.880 26.457 -2.483 1.00 83.06 800 TYR A C 1
ATOM 5975 O O . TYR A 1 800 ? 0.871 26.351 -3.182 1.00 83.06 800 TYR A O 1
ATOM 5983 N N . GLU A 1 801 ? 3.004 26.986 -2.973 1.00 88.94 801 GLU A N 1
ATOM 5984 C CA . GLU A 1 801 ? 3.114 27.620 -4.305 1.00 88.94 801 GLU A CA 1
ATOM 5985 C C . GLU A 1 801 ? 2.964 26.653 -5.511 1.00 88.94 801 GLU A C 1
ATOM 5987 O O . GLU A 1 801 ? 3.050 27.071 -6.670 1.00 88.94 801 GLU A O 1
ATOM 5992 N N . ASP A 1 802 ? 2.695 25.362 -5.278 1.00 94.19 802 ASP A N 1
ATOM 5993 C CA . ASP A 1 802 ? 2.230 24.437 -6.319 1.00 94.19 802 ASP A CA 1
ATOM 5994 C C . ASP A 1 802 ? 0.713 24.551 -6.542 1.00 94.19 802 ASP A C 1
ATOM 5996 O O . ASP A 1 802 ? -0.092 23.810 -5.978 1.00 94.19 802 ASP A O 1
ATOM 6000 N N . SER A 1 803 ? 0.307 25.454 -7.433 1.00 93.38 803 SER A N 1
ATOM 6001 C CA . SER A 1 803 ? -1.091 25.586 -7.862 1.00 93.38 803 SER A CA 1
ATOM 6002 C C . SER A 1 803 ? -1.580 24.470 -8.807 1.00 93.38 803 SER A C 1
ATOM 6004 O O . SER A 1 803 ? -2.703 24.550 -9.314 1.00 93.38 803 SER A O 1
ATOM 6006 N N . SER A 1 804 ? -0.776 23.425 -9.059 1.00 94.94 804 SER A N 1
ATOM 6007 C CA . SER A 1 804 ? -1.135 22.269 -9.901 1.00 94.94 804 SER A CA 1
ATOM 6008 C C . SER A 1 804 ? -1.665 21.055 -9.126 1.00 94.94 804 SER A C 1
ATOM 6010 O O . SER A 1 804 ? -1.915 20.005 -9.725 1.00 94.94 804 SER A O 1
ATOM 6012 N N . THR A 1 805 ? -1.826 21.172 -7.807 1.00 96.19 805 THR A N 1
ATOM 6013 C CA . THR A 1 805 ? -2.366 20.126 -6.926 1.00 96.19 805 THR A CA 1
ATOM 6014 C C . THR A 1 805 ? -3.157 20.733 -5.766 1.00 96.19 805 THR A C 1
ATOM 6016 O O . THR A 1 805 ? -2.835 21.824 -5.297 1.00 96.19 805 THR A O 1
ATOM 6019 N N . ALA A 1 806 ? -4.148 19.993 -5.262 1.00 95.44 806 ALA A N 1
ATOM 6020 C CA . ALA A 1 806 ? -4.816 20.257 -3.987 1.00 95.44 806 ALA A CA 1
ATOM 6021 C C . ALA A 1 806 ? -3.898 20.206 -2.760 1.00 95.44 806 ALA A C 1
ATOM 6023 O O . ALA A 1 806 ? -4.329 20.622 -1.694 1.00 95.44 806 ALA A O 1
ATOM 6024 N N . MET A 1 807 ? -2.661 19.709 -2.862 1.00 94.69 807 MET A N 1
ATOM 6025 C CA . MET A 1 807 ? -1.699 19.841 -1.759 1.00 94.69 807 MET A CA 1
ATOM 6026 C C . MET A 1 807 ? -1.018 21.220 -1.711 1.00 94.69 807 MET A C 1
ATOM 6028 O O . MET A 1 807 ? -0.351 21.528 -0.728 1.00 94.69 807 MET A O 1
ATOM 6032 N N . GLY A 1 808 ? -1.159 22.044 -2.751 1.00 91.19 808 GLY A N 1
ATOM 6033 C CA . GLY A 1 808 ? -0.834 23.470 -2.730 1.00 91.19 808 GLY A CA 1
ATOM 6034 C C . GLY A 1 808 ? -2.091 24.303 -2.989 1.00 91.19 808 GLY A C 1
ATOM 6035 O O . GLY A 1 808 ? -3.206 23.874 -2.704 1.00 91.19 808 GLY A O 1
ATOM 6036 N N . PHE A 1 809 ? -1.949 25.494 -3.568 1.00 87.06 809 PHE A N 1
ATOM 6037 C CA . PHE A 1 809 ? -3.088 26.392 -3.823 1.00 87.06 809 PHE A CA 1
ATOM 6038 C C . PHE A 1 809 ? -4.010 25.990 -5.004 1.00 87.06 809 PHE A C 1
ATOM 6040 O O . PHE A 1 809 ? -4.745 26.836 -5.515 1.00 87.06 809 PHE A O 1
ATOM 6047 N N . GLY A 1 810 ? -3.976 24.744 -5.489 1.00 90.88 810 GLY A N 1
ATOM 6048 C CA . GLY A 1 810 ? -4.751 24.310 -6.659 1.00 90.88 810 GLY A CA 1
ATOM 6049 C C . GLY A 1 810 ? -6.093 23.640 -6.332 1.00 90.88 810 GLY A C 1
ATOM 6050 O O . GLY A 1 810 ? -6.134 22.629 -5.642 1.00 90.88 810 GLY A O 1
ATOM 6051 N N . ASP A 1 811 ? -7.192 24.077 -6.953 1.00 91.25 811 ASP A N 1
ATOM 6052 C CA . ASP A 1 811 ? -8.453 23.307 -7.015 1.00 91.25 811 ASP A CA 1
ATOM 6053 C C . ASP A 1 811 ? -8.346 22.153 -8.044 1.00 91.25 811 ASP A C 1
ATOM 6055 O O . ASP A 1 811 ? -9.038 22.123 -9.062 1.00 91.25 811 ASP A O 1
ATOM 6059 N N . SER A 1 812 ? -7.414 21.217 -7.840 1.00 94.00 812 SER A N 1
ATOM 6060 C CA . SER A 1 812 ? -7.142 20.128 -8.795 1.00 94.00 812 SER A CA 1
ATOM 6061 C C . SER A 1 812 ? -6.685 18.837 -8.117 1.00 94.00 812 SER A C 1
ATOM 6063 O O . SER A 1 812 ? -6.306 18.842 -6.946 1.00 94.00 812 SER A O 1
ATOM 6065 N N . CYS A 1 813 ? -6.713 17.716 -8.841 1.00 96.06 813 CYS A N 1
ATOM 6066 C CA . CYS A 1 813 ? -6.314 16.424 -8.288 1.00 96.06 813 CYS A CA 1
ATOM 6067 C C . CYS A 1 813 ? -4.846 16.417 -7.816 1.00 96.06 813 CYS A C 1
ATOM 6069 O O . CYS A 1 813 ? -4.049 17.250 -8.266 1.00 96.06 813 CYS A O 1
ATOM 6071 N N . PRO A 1 814 ? -4.461 15.448 -6.961 1.00 95.75 814 PRO A N 1
ATOM 6072 C CA . PRO A 1 814 ? -3.088 15.322 -6.491 1.00 95.75 814 PRO A CA 1
ATOM 6073 C C . PRO A 1 814 ? -2.069 15.218 -7.632 1.00 95.75 814 PRO A C 1
ATOM 6075 O O . PRO A 1 814 ? -2.363 14.693 -8.713 1.00 95.75 814 PRO A O 1
ATOM 6078 N N . SER A 1 815 ? -0.851 15.696 -7.385 1.00 96.06 815 SER A N 1
ATOM 6079 C CA . SER A 1 815 ? 0.252 15.612 -8.344 1.00 96.06 815 SER A CA 1
ATOM 6080 C C . SER A 1 815 ? 0.668 14.154 -8.600 1.00 96.06 815 SER A C 1
ATOM 6082 O O . SER A 1 815 ? 0.349 13.244 -7.836 1.00 96.06 815 SER A O 1
ATOM 6084 N N . ALA A 1 816 ? 1.419 13.897 -9.674 1.00 94.88 816 ALA A N 1
ATOM 6085 C CA . ALA A 1 816 ? 1.896 12.549 -10.002 1.00 94.88 816 ALA A CA 1
ATOM 6086 C C . ALA A 1 816 ? 2.593 11.806 -8.833 1.00 94.88 816 ALA A C 1
ATOM 6088 O O . ALA A 1 816 ? 2.216 10.660 -8.567 1.00 94.88 816 ALA A O 1
ATOM 6089 N N . PRO A 1 817 ? 3.549 12.404 -8.091 1.00 93.62 817 PRO A N 1
ATOM 6090 C CA . PRO A 1 817 ? 4.133 11.741 -6.927 1.00 93.62 817 PRO A CA 1
ATOM 6091 C C . PRO A 1 817 ? 3.140 11.528 -5.777 1.00 93.62 817 PRO A C 1
ATOM 6093 O O . PRO A 1 817 ? 3.240 10.522 -5.077 1.00 93.62 817 PRO A O 1
ATOM 6096 N N . GLU A 1 818 ? 2.174 12.423 -5.569 1.00 93.31 818 GLU A N 1
ATOM 6097 C CA . GLU A 1 818 ? 1.132 12.247 -4.549 1.00 93.31 818 GLU A CA 1
ATOM 6098 C C . GLU A 1 818 ? 0.191 11.091 -4.913 1.00 93.31 818 GLU A C 1
ATOM 6100 O O . GLU A 1 818 ? -0.051 10.216 -4.081 1.00 93.31 818 GLU A O 1
ATOM 6105 N N . LEU A 1 819 ? -0.253 11.009 -6.174 1.00 92.06 819 LEU A N 1
ATOM 6106 C CA . LEU A 1 819 ? -1.035 9.884 -6.703 1.00 92.06 819 LEU A CA 1
ATOM 6107 C C . LEU A 1 819 ? -0.290 8.549 -6.554 1.00 92.06 819 LEU A C 1
ATOM 6109 O O . LEU A 1 819 ? -0.912 7.532 -6.238 1.00 92.06 819 LEU A O 1
ATOM 6113 N N . TRP A 1 820 ? 1.032 8.544 -6.754 1.00 89.12 820 TRP A N 1
ATOM 6114 C CA . TRP A 1 820 ? 1.878 7.375 -6.500 1.00 89.12 820 TRP A CA 1
ATOM 6115 C C . TRP A 1 820 ? 1.948 7.030 -5.006 1.00 89.12 820 TRP A C 1
ATOM 6117 O O . TRP A 1 820 ? 1.750 5.870 -4.639 1.00 89.12 820 TRP A O 1
ATOM 6127 N N . ARG A 1 821 ? 2.159 8.017 -4.122 1.00 85.44 821 ARG A N 1
ATOM 6128 C CA . ARG A 1 821 ? 2.219 7.793 -2.663 1.00 85.44 821 ARG A CA 1
ATOM 6129 C C . ARG A 1 821 ? 0.888 7.320 -2.071 1.00 85.44 821 ARG A C 1
ATOM 6131 O O . ARG A 1 821 ? 0.904 6.523 -1.137 1.00 85.44 821 ARG A O 1
ATOM 6138 N N . LEU A 1 822 ? -0.238 7.750 -2.640 1.00 86.38 822 LEU A N 1
ATOM 6139 C CA . LEU A 1 822 ? -1.586 7.282 -2.296 1.00 86.38 822 LEU A CA 1
ATOM 6140 C C . LEU A 1 822 ? -1.933 5.906 -2.898 1.00 86.38 822 LEU A C 1
ATOM 6142 O O . LEU A 1 822 ? -2.958 5.333 -2.533 1.00 86.38 822 LEU A O 1
ATOM 6146 N N . GLY A 1 823 ? -1.133 5.359 -3.822 1.00 84.88 823 GLY A N 1
ATOM 6147 C CA . GLY A 1 823 ? -1.478 4.139 -4.572 1.00 84.88 823 GLY A CA 1
ATOM 6148 C C . GLY A 1 823 ? -2.626 4.327 -5.582 1.00 84.88 823 GLY A C 1
ATOM 6149 O O . GLY A 1 823 ? -3.214 3.352 -6.068 1.00 84.88 823 GLY A O 1
ATOM 6150 N N . TRP A 1 824 ? -2.970 5.579 -5.899 1.00 88.50 824 TRP A N 1
ATOM 6151 C CA . TRP A 1 824 ? -4.039 5.920 -6.838 1.00 88.50 824 TRP A CA 1
ATOM 6152 C C . TRP A 1 824 ? -3.633 5.660 -8.284 1.00 88.50 824 TRP A C 1
ATOM 6154 O O . TRP A 1 824 ? -4.432 5.132 -9.050 1.00 88.50 824 TRP A O 1
ATOM 6164 N N . ALA A 1 825 ? -2.377 5.934 -8.631 1.00 87.25 825 ALA A N 1
ATOM 6165 C CA . ALA A 1 825 ? -1.834 5.696 -9.962 1.00 87.25 825 ALA A CA 1
ATOM 6166 C C . ALA A 1 825 ? -0.439 5.063 -9.903 1.00 87.25 825 ALA A C 1
ATOM 6168 O O . ALA A 1 825 ? 0.275 5.195 -8.911 1.00 87.25 825 ALA A O 1
ATOM 6169 N N . THR A 1 826 ? -0.033 4.399 -10.987 1.00 86.62 826 THR A N 1
ATOM 6170 C CA . THR A 1 826 ? 1.285 3.758 -11.119 1.00 86.62 826 THR A CA 1
ATOM 6171 C C . THR A 1 826 ? 2.087 4.331 -12.297 1.00 86.62 826 THR A C 1
ATOM 6173 O O . THR A 1 826 ? 1.489 4.806 -13.271 1.00 86.62 826 THR A O 1
ATOM 6176 N N . PRO A 1 827 ? 3.435 4.285 -12.255 1.00 90.19 827 PRO A N 1
ATOM 6177 C CA . PRO A 1 827 ? 4.269 4.679 -13.383 1.00 90.19 827 PRO A CA 1
ATOM 6178 C C . PRO A 1 827 ? 4.142 3.749 -14.595 1.00 90.19 827 PRO A C 1
ATOM 6180 O O . PRO A 1 827 ? 4.230 2.531 -14.470 1.00 90.19 827 PRO A O 1
ATOM 6183 N N . LEU A 1 828 ? 4.035 4.354 -15.779 1.00 91.56 828 LEU A N 1
ATOM 6184 C CA . LEU A 1 828 ? 4.191 3.742 -17.102 1.00 91.56 828 LEU A CA 1
ATOM 6185 C C . LEU A 1 828 ? 5.617 3.213 -17.297 1.00 91.56 828 LEU A C 1
ATOM 6187 O O . LEU A 1 828 ? 5.842 2.195 -17.947 1.00 91.56 828 LEU A O 1
ATOM 6191 N N . ALA A 1 829 ? 6.590 3.929 -16.731 1.00 91.50 829 ALA A N 1
ATOM 6192 C CA . ALA A 1 829 ? 7.984 3.530 -16.687 1.00 91.50 829 ALA A CA 1
ATOM 6193 C C . ALA A 1 829 ? 8.657 4.060 -15.417 1.00 91.50 829 ALA A C 1
ATOM 6195 O O . ALA A 1 829 ? 8.368 5.170 -14.962 1.00 91.50 829 ALA A O 1
ATOM 6196 N N . GLN A 1 830 ? 9.592 3.271 -14.887 1.00 92.81 830 GLN A N 1
ATOM 6197 C CA . GLN A 1 830 ? 10.548 3.699 -13.869 1.00 92.81 830 GLN A CA 1
ATOM 6198 C C . GLN A 1 830 ? 11.948 3.695 -14.495 1.00 92.81 830 GLN A C 1
ATOM 6200 O O . GLN A 1 830 ? 12.421 2.662 -14.984 1.00 92.81 830 GLN A O 1
ATOM 6205 N N . LEU A 1 831 ? 12.573 4.869 -14.555 1.00 94.06 831 LEU A N 1
ATOM 6206 C CA . LEU A 1 831 ? 13.829 5.110 -15.263 1.00 94.06 831 LEU A CA 1
ATOM 6207 C C . LEU A 1 831 ? 14.969 5.347 -14.278 1.00 94.06 831 LEU A C 1
ATOM 6209 O O . LEU A 1 831 ? 14.892 6.253 -13.459 1.00 94.06 831 LEU A O 1
ATOM 6213 N N . ASN A 1 832 ? 16.027 4.554 -14.394 1.00 92.00 832 ASN A N 1
ATOM 6214 C CA . ASN A 1 832 ? 17.284 4.699 -13.663 1.00 92.00 832 ASN A CA 1
ATOM 6215 C C . ASN A 1 832 ? 18.452 4.278 -14.572 1.00 92.00 832 ASN A C 1
ATOM 6217 O O . ASN A 1 832 ? 18.246 3.936 -15.742 1.00 92.00 832 ASN A O 1
ATOM 6221 N N . SER A 1 833 ? 19.677 4.284 -14.058 1.00 86.44 833 SER A N 1
ATOM 6222 C CA . SER A 1 833 ? 20.898 3.988 -14.809 1.00 86.44 833 SER A CA 1
ATOM 6223 C C . SER A 1 833 ? 20.889 2.616 -15.492 1.00 86.44 833 SER A C 1
ATOM 6225 O O . SER A 1 833 ? 21.519 2.468 -16.542 1.00 86.44 833 SER A O 1
ATOM 6227 N N . SER A 1 834 ? 20.146 1.648 -14.944 1.00 83.00 834 SER A N 1
ATOM 6228 C CA . SER A 1 834 ? 19.996 0.294 -15.490 1.00 83.00 834 SER A CA 1
ATOM 6229 C C . SER A 1 834 ? 18.885 0.165 -16.542 1.00 83.00 834 SER A C 1
ATOM 6231 O O . SER A 1 834 ? 18.987 -0.674 -17.436 1.00 83.00 834 SER A O 1
ATOM 6233 N N . SER A 1 835 ? 17.832 0.992 -16.469 1.00 85.75 835 SER A N 1
ATOM 6234 C CA . SER A 1 835 ? 16.644 0.906 -17.340 1.00 85.75 835 SER A CA 1
ATOM 6235 C C . SER A 1 835 ? 16.551 2.014 -18.401 1.00 85.75 835 SER A C 1
ATOM 6237 O O . SER A 1 835 ? 15.638 2.014 -19.237 1.00 85.75 835 SER A O 1
ATOM 6239 N N . PHE A 1 836 ? 17.494 2.956 -18.396 1.00 91.88 836 PHE A N 1
ATOM 6240 C CA . PHE A 1 836 ? 17.551 4.092 -19.310 1.00 91.88 836 PHE A CA 1
ATOM 6241 C C . PHE A 1 836 ? 18.972 4.241 -19.864 1.00 91.88 836 PHE A C 1
ATOM 6243 O O . PHE A 1 836 ? 19.904 4.549 -19.127 1.00 91.88 836 PHE A O 1
ATOM 6250 N N . ALA A 1 837 ? 19.169 3.998 -21.161 1.00 90.44 837 ALA A N 1
ATOM 6251 C CA . ALA A 1 837 ? 20.490 4.088 -21.784 1.00 90.44 837 ALA A CA 1
ATOM 6252 C C . ALA A 1 837 ? 21.043 5.527 -21.766 1.00 90.44 837 ALA A C 1
ATOM 6254 O O . ALA A 1 837 ? 20.290 6.500 -21.800 1.00 90.44 837 ALA A O 1
ATOM 6255 N N . LEU A 1 838 ? 22.368 5.657 -21.696 1.00 92.38 838 LEU A N 1
ATOM 6256 C CA . LEU A 1 838 ? 23.057 6.944 -21.803 1.00 92.38 838 LEU A CA 1
ATOM 6257 C C . LEU A 1 838 ? 23.034 7.450 -23.255 1.00 92.38 838 LEU A C 1
ATOM 6259 O O . LEU A 1 838 ? 23.074 6.640 -24.183 1.00 92.38 838 LEU A O 1
ATOM 6263 N N . ALA A 1 839 ? 22.979 8.773 -23.449 1.00 91.19 839 ALA A N 1
ATOM 6264 C CA . ALA A 1 839 ? 23.121 9.446 -24.746 1.00 91.19 839 ALA A CA 1
ATOM 6265 C C . ALA A 1 839 ? 22.138 8.964 -25.842 1.00 91.19 839 ALA A C 1
ATOM 6267 O O . ALA A 1 839 ? 22.379 9.134 -27.038 1.00 91.19 839 ALA A O 1
ATOM 6268 N N . THR A 1 840 ? 21.018 8.360 -25.435 1.00 92.00 840 THR A N 1
ATOM 6269 C CA . THR A 1 840 ? 20.053 7.698 -26.321 1.00 92.00 840 THR A CA 1
ATOM 6270 C C . THR A 1 840 ? 18.641 8.170 -25.998 1.00 92.00 840 THR A C 1
ATOM 6272 O O . THR A 1 840 ? 18.195 8.065 -24.852 1.00 92.00 840 THR A O 1
ATOM 6275 N N . TYR A 1 841 ? 17.910 8.654 -27.002 1.00 92.75 841 TYR A N 1
ATOM 6276 C CA . TYR A 1 841 ? 16.503 9.014 -26.832 1.00 92.75 841 TYR A CA 1
ATOM 6277 C C . TYR A 1 841 ? 15.600 7.788 -26.639 1.00 92.75 841 TYR A C 1
ATOM 6279 O O . TYR A 1 841 ? 15.661 6.823 -27.403 1.00 92.75 841 TYR A O 1
ATOM 6287 N N . ARG A 1 842 ? 14.702 7.866 -25.651 1.00 94.06 842 ARG A N 1
ATOM 6288 C CA . ARG A 1 842 ? 13.610 6.916 -25.409 1.00 94.06 842 ARG A CA 1
ATOM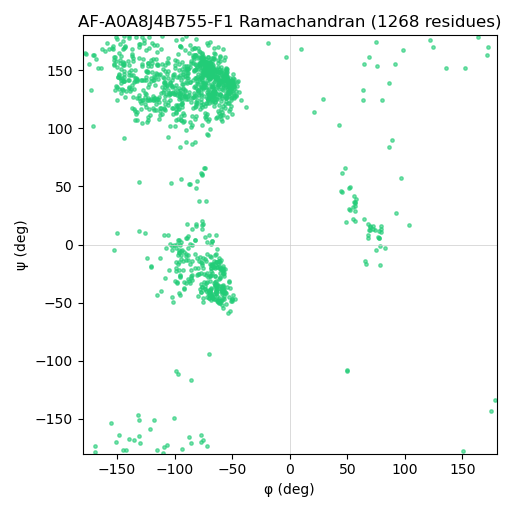 6289 C C . ARG A 1 842 ? 12.272 7.655 -25.414 1.00 94.06 842 ARG A C 1
ATOM 6291 O O . ARG A 1 842 ? 12.095 8.625 -24.679 1.00 94.06 842 ARG A O 1
ATOM 6298 N N . THR A 1 843 ? 11.340 7.184 -26.236 1.00 94.69 843 THR A N 1
ATOM 6299 C CA . THR A 1 843 ? 10.027 7.806 -26.457 1.00 94.69 843 THR A CA 1
ATOM 6300 C C . THR A 1 843 ? 8.913 7.024 -25.766 1.00 94.69 843 THR A C 1
ATOM 6302 O O . THR A 1 843 ? 8.934 5.793 -25.738 1.00 94.69 843 THR A O 1
ATOM 6305 N N . PHE A 1 844 ? 7.932 7.748 -25.233 1.00 94.88 844 PHE A N 1
ATOM 6306 C CA . PHE A 1 844 ? 6.756 7.232 -24.540 1.00 94.88 844 PHE A CA 1
ATOM 6307 C C . PHE A 1 844 ? 5.505 7.956 -25.042 1.00 94.88 844 PHE A C 1
ATOM 6309 O O . PHE A 1 844 ? 5.529 9.173 -25.218 1.00 94.88 844 PHE A O 1
ATOM 6316 N N . THR A 1 845 ? 4.401 7.231 -25.207 1.00 94.19 845 THR A N 1
ATOM 6317 C CA . THR A 1 845 ? 3.067 7.834 -25.325 1.00 94.19 845 THR A CA 1
ATOM 6318 C C . THR A 1 845 ? 2.466 7.883 -23.930 1.00 94.19 845 THR A C 1
ATOM 6320 O O . THR A 1 845 ? 2.222 6.839 -23.328 1.00 94.19 845 THR A O 1
ATOM 6323 N N . MET A 1 846 ? 2.281 9.086 -23.395 1.00 92.94 846 MET A N 1
ATOM 6324 C CA . MET A 1 846 ? 1.822 9.313 -22.030 1.00 92.94 846 MET A CA 1
ATOM 6325 C C . MET A 1 846 ? 0.336 9.702 -22.038 1.00 92.94 846 MET A C 1
ATOM 6327 O O . MET A 1 846 ? 0.001 10.735 -22.623 1.00 92.94 846 MET A O 1
ATOM 6331 N N . PRO A 1 847 ? -0.559 8.906 -21.427 1.00 94.12 847 PRO A N 1
ATOM 6332 C CA . PRO A 1 847 ? -1.956 9.285 -21.238 1.00 94.12 847 PRO A CA 1
ATOM 6333 C C . PRO A 1 847 ? -2.104 10.338 -20.136 1.00 94.12 847 PRO A C 1
ATOM 6335 O O . PRO A 1 847 ? -1.268 10.434 -19.235 1.00 94.12 847 PRO A O 1
ATOM 6338 N N . ALA A 1 848 ? -3.181 11.117 -20.202 1.00 93.12 848 ALA A N 1
ATOM 6339 C CA . ALA A 1 848 ? -3.531 12.076 -19.163 1.00 93.12 848 ALA A CA 1
ATOM 6340 C C . ALA A 1 848 ? -3.884 11.374 -17.842 1.00 93.12 848 ALA A C 1
ATOM 6342 O O . ALA A 1 848 ? -4.515 10.313 -17.851 1.00 93.12 848 ALA A O 1
ATOM 6343 N N . THR A 1 849 ? -3.534 11.990 -16.709 1.00 91.81 849 THR A N 1
ATOM 6344 C CA . THR A 1 849 ? -3.770 11.443 -15.357 1.00 91.81 849 THR A CA 1
ATOM 6345 C C . THR A 1 849 ? -5.199 10.965 -15.144 1.00 91.81 849 THR A C 1
ATOM 6347 O O . THR A 1 849 ? -5.392 9.866 -14.636 1.00 91.81 849 THR A O 1
ATOM 6350 N N . TYR A 1 850 ? -6.196 11.734 -15.593 1.00 88.19 850 TYR A N 1
ATOM 6351 C CA . TYR A 1 850 ? -7.617 11.431 -15.393 1.00 88.19 850 TYR A CA 1
ATOM 6352 C C . TYR A 1 850 ? -8.080 10.093 -16.018 1.00 88.19 850 TYR A C 1
ATOM 6354 O O . TYR A 1 850 ? -9.133 9.576 -15.646 1.00 88.19 850 TYR A O 1
ATOM 6362 N N . LEU A 1 851 ? -7.288 9.497 -16.921 1.00 83.06 851 LEU A N 1
ATOM 6363 C CA . LEU A 1 851 ? -7.502 8.154 -17.480 1.00 83.06 851 LEU A CA 1
ATOM 6364 C C . LEU A 1 851 ? -6.986 7.021 -16.556 1.00 83.06 851 LEU A C 1
ATOM 6366 O O . LEU A 1 851 ? -7.057 5.845 -16.918 1.00 83.06 851 LEU A O 1
ATOM 6370 N N . GLY A 1 852 ? -6.494 7.355 -15.356 1.00 59.94 852 GLY A N 1
ATOM 6371 C CA . GLY A 1 852 ? -5.807 6.487 -14.384 1.00 59.94 852 GLY A CA 1
ATOM 6372 C C . GLY A 1 852 ? -6.599 5.330 -13.767 1.00 59.94 852 GLY A C 1
ATOM 6373 O O . GLY A 1 852 ? -6.073 4.628 -12.906 1.00 59.94 852 GLY A O 1
ATOM 6374 N N . GLY A 1 853 ? -7.813 5.052 -14.255 1.00 56.72 853 GLY A N 1
ATOM 6375 C CA . GLY A 1 853 ? -8.435 3.730 -14.094 1.00 56.72 853 GLY A CA 1
ATOM 6376 C C . GLY A 1 853 ? -7.624 2.605 -14.763 1.00 56.72 853 GLY A C 1
ATOM 6377 O O . GLY A 1 853 ? -7.843 1.430 -14.475 1.00 56.72 853 GLY A O 1
ATOM 6378 N N . LEU A 1 854 ? -6.665 2.963 -15.624 1.00 54.03 854 LEU A N 1
ATOM 6379 C CA . LEU A 1 854 ? -5.632 2.086 -16.168 1.00 54.03 854 LEU A CA 1
ATOM 6380 C C . LEU A 1 854 ? -4.272 2.413 -15.528 1.00 54.03 854 LEU A C 1
ATOM 6382 O O . LEU A 1 854 ? -3.901 3.576 -15.374 1.00 54.03 854 LEU A O 1
ATOM 6386 N N . THR A 1 855 ? -3.508 1.380 -15.175 1.00 69.62 855 THR A N 1
ATOM 6387 C CA . THR A 1 855 ? -2.133 1.519 -14.674 1.00 69.62 855 THR A CA 1
ATOM 6388 C C . THR A 1 855 ? -1.224 2.178 -15.720 1.00 69.62 855 THR A C 1
ATOM 6390 O O . THR A 1 855 ? -1.305 1.865 -16.905 1.00 69.62 855 THR A O 1
ATOM 6393 N N . GLY A 1 856 ? -0.315 3.060 -15.286 1.00 82.00 856 GLY A N 1
ATOM 6394 C CA . GLY A 1 856 ? 0.686 3.676 -16.166 1.00 82.00 856 GLY A CA 1
ATOM 6395 C C . GLY A 1 856 ? 0.355 5.070 -16.721 1.00 82.00 856 GLY A C 1
ATOM 6396 O O . GLY A 1 856 ? 0.396 5.265 -17.933 1.00 82.00 856 GLY A O 1
ATOM 6397 N N . VAL A 1 857 ? 0.103 6.061 -15.855 1.00 89.25 857 VAL A N 1
ATOM 6398 C CA . VAL A 1 857 ? -0.211 7.463 -16.254 1.00 89.25 857 VAL A CA 1
ATOM 6399 C C . VAL A 1 857 ? 0.888 8.495 -15.945 1.00 89.25 857 VAL A C 1
ATOM 6401 O O . VAL A 1 857 ? 0.687 9.697 -16.087 1.00 89.25 857 VAL A O 1
ATOM 6404 N N . MET A 1 858 ? 2.067 8.047 -15.510 1.00 94.62 858 MET A N 1
ATOM 6405 C CA . MET A 1 858 ? 3.211 8.915 -15.188 1.00 94.62 858 MET A CA 1
ATOM 6406 C C . MET A 1 858 ? 4.542 8.228 -15.512 1.00 94.62 858 MET A C 1
ATOM 6408 O O . MET A 1 858 ? 4.594 7.005 -15.609 1.00 94.62 858 MET A O 1
ATOM 6412 N N . ILE A 1 859 ? 5.645 8.964 -15.618 1.00 97.25 859 ILE A N 1
ATOM 6413 C CA . ILE A 1 859 ? 7.002 8.390 -15.618 1.00 97.25 859 ILE A CA 1
ATOM 6414 C C . ILE A 1 859 ? 7.701 8.813 -14.330 1.00 97.25 859 ILE A C 1
ATOM 6416 O O . ILE A 1 859 ? 7.724 10.000 -14.015 1.00 97.25 859 ILE A O 1
ATOM 6420 N N . LYS A 1 860 ? 8.293 7.851 -13.614 1.00 96.19 860 LYS A N 1
ATOM 6421 C CA . LYS A 1 860 ? 9.179 8.097 -12.468 1.00 96.19 860 LYS A CA 1
ATOM 6422 C C . LYS A 1 860 ? 10.629 7.984 -12.927 1.00 96.19 860 LYS A C 1
ATOM 6424 O O . LYS A 1 860 ? 10.978 7.025 -13.617 1.00 96.19 860 LYS A O 1
ATOM 6429 N N . ILE A 1 861 ? 11.479 8.924 -12.531 1.00 97.81 861 ILE A N 1
ATOM 6430 C CA . ILE A 1 861 ? 12.913 8.921 -12.835 1.00 97.81 861 ILE A CA 1
ATOM 6431 C C . ILE A 1 861 ? 13.708 9.006 -11.532 1.00 97.81 861 ILE A C 1
ATOM 6433 O O . ILE A 1 861 ? 13.537 9.942 -10.753 1.00 97.81 861 ILE A O 1
ATOM 6437 N N . GLN A 1 862 ? 14.591 8.034 -11.325 1.00 95.88 862 GLN A N 1
ATOM 6438 C CA . GLN A 1 862 ? 15.601 8.000 -10.272 1.00 95.88 862 GLN A CA 1
ATOM 6439 C C . GLN A 1 862 ? 16.956 8.320 -10.923 1.00 95.88 862 GLN A C 1
ATOM 6441 O O . GLN A 1 862 ? 17.514 7.451 -11.594 1.00 95.88 862 GLN A O 1
ATOM 6446 N N . PRO A 1 863 ? 17.482 9.552 -10.799 1.00 94.19 863 PRO A N 1
ATOM 6447 C CA . PRO A 1 863 ? 18.719 9.972 -11.459 1.00 94.19 863 PRO A CA 1
ATOM 6448 C C . PRO A 1 863 ? 19.973 9.492 -10.699 1.00 94.19 863 PRO A C 1
ATOM 6450 O O . PRO A 1 863 ? 20.868 10.265 -10.368 1.00 94.19 863 PRO A O 1
ATOM 6453 N N . ASP A 1 864 ? 20.055 8.183 -10.463 1.00 91.56 864 ASP A N 1
ATOM 6454 C CA . ASP A 1 864 ? 21.167 7.450 -9.827 1.00 91.56 864 ASP A CA 1
ATOM 6455 C C . ASP A 1 864 ? 22.503 7.502 -10.594 1.00 91.56 864 ASP A C 1
ATOM 6457 O O . ASP A 1 864 ? 23.521 7.011 -10.117 1.00 91.56 864 ASP A O 1
ATOM 6461 N N . TRP A 1 865 ? 22.506 8.115 -11.777 1.00 91.75 865 TRP A N 1
ATOM 6462 C CA . TRP A 1 865 ? 23.690 8.432 -12.576 1.00 91.75 865 TRP A CA 1
ATOM 6463 C C . TRP A 1 865 ? 24.347 9.773 -12.222 1.00 91.75 865 TRP A C 1
ATOM 6465 O O . TRP A 1 865 ? 25.313 10.172 -12.877 1.00 91.75 865 TRP A O 1
ATOM 6475 N N . LEU A 1 866 ? 23.800 10.502 -11.251 1.00 88.94 866 LEU A N 1
ATOM 6476 C CA . LEU A 1 866 ? 24.456 11.648 -10.632 1.00 88.94 866 LEU A CA 1
ATOM 6477 C C . LEU A 1 866 ? 25.199 11.150 -9.394 1.00 88.94 866 LEU A C 1
ATOM 6479 O O . LEU A 1 866 ? 24.610 10.436 -8.583 1.00 88.94 866 LEU A O 1
ATOM 6483 N N . ASP A 1 867 ? 26.451 11.579 -9.217 1.00 77.38 867 ASP A N 1
ATOM 6484 C CA . ASP A 1 867 ? 27.322 11.120 -8.122 1.00 77.38 867 ASP A CA 1
ATOM 6485 C C . ASP A 1 867 ? 26.664 11.277 -6.736 1.00 77.38 867 ASP A C 1
ATOM 6487 O O . ASP A 1 867 ? 26.879 10.460 -5.843 1.00 77.38 867 ASP A O 1
ATOM 6491 N N . PHE A 1 868 ? 25.811 12.300 -6.585 1.00 77.06 868 PHE A N 1
ATOM 6492 C CA . PHE A 1 868 ? 24.939 12.511 -5.430 1.00 77.06 868 PHE A CA 1
ATOM 6493 C C . PHE A 1 868 ? 23.594 13.110 -5.875 1.00 77.06 868 PHE A C 1
ATOM 6495 O O . PHE A 1 868 ? 23.453 14.331 -5.955 1.00 77.06 868 PHE A O 1
ATOM 6502 N N . TYR A 1 869 ? 22.588 12.275 -6.156 1.00 85.50 869 TYR A N 1
ATOM 6503 C CA . TYR A 1 869 ? 21.214 12.761 -6.334 1.00 85.50 869 TYR A CA 1
ATOM 6504 C C . TYR A 1 869 ? 20.454 12.797 -5.005 1.00 85.50 869 TYR A C 1
ATOM 6506 O O . TYR A 1 869 ? 20.553 11.888 -4.183 1.00 85.50 869 TYR A O 1
ATOM 6514 N N . THR A 1 870 ? 19.669 13.854 -4.798 1.00 86.56 870 THR A N 1
ATOM 6515 C CA . THR A 1 870 ? 18.808 14.020 -3.615 1.00 86.56 870 THR A CA 1
ATOM 6516 C C . THR A 1 870 ? 17.321 13.977 -3.954 1.00 86.56 870 THR A C 1
ATOM 6518 O O . THR A 1 870 ? 16.504 13.810 -3.046 1.00 86.56 870 THR A O 1
ATOM 6521 N N . LYS A 1 871 ? 16.957 14.041 -5.239 1.00 92.88 871 LYS A N 1
ATOM 6522 C CA . LYS A 1 871 ? 15.582 14.148 -5.738 1.00 92.88 871 LYS A CA 1
ATOM 6523 C C . LYS A 1 871 ? 15.300 13.149 -6.867 1.00 92.88 871 LYS A C 1
ATOM 6525 O O . LYS A 1 871 ? 16.147 12.948 -7.734 1.00 92.88 871 LYS A O 1
ATOM 6530 N N . ASN A 1 872 ? 14.104 12.567 -6.867 1.00 95.12 872 ASN A N 1
ATOM 6531 C CA . ASN A 1 872 ? 13.524 11.854 -8.010 1.00 95.12 872 ASN A CA 1
ATOM 6532 C C . ASN A 1 872 ? 12.598 12.790 -8.788 1.00 95.12 872 ASN A C 1
ATOM 6534 O O . ASN A 1 872 ? 12.040 13.708 -8.192 1.00 95.12 872 ASN A O 1
ATOM 6538 N N . LEU A 1 873 ? 12.381 12.520 -10.077 1.00 97.69 873 LEU A N 1
ATOM 6539 C CA . LEU A 1 873 ? 11.435 13.263 -10.918 1.00 97.69 873 LEU A CA 1
ATOM 6540 C C . LEU A 1 873 ? 10.197 12.426 -11.242 1.00 97.69 873 LEU A C 1
ATOM 6542 O O . LEU A 1 873 ? 10.281 11.211 -11.431 1.00 97.69 873 LEU A O 1
ATOM 6546 N N . TYR A 1 874 ? 9.071 13.108 -11.403 1.00 98.06 874 TYR A N 1
ATOM 6547 C CA . TYR A 1 874 ? 7.808 12.574 -11.886 1.00 98.06 874 TYR A CA 1
ATOM 6548 C C . TYR A 1 874 ? 7.303 13.434 -13.039 1.00 98.06 874 TYR A C 1
ATOM 6550 O O . TYR A 1 874 ? 7.304 14.658 -12.954 1.00 98.06 874 TYR A O 1
ATOM 6558 N N . LEU A 1 875 ? 6.879 12.783 -14.119 1.00 98.12 875 LEU A N 1
ATOM 6559 C CA . LEU A 1 875 ? 6.367 13.426 -15.323 1.00 98.12 875 LEU A CA 1
ATOM 6560 C C . LEU A 1 875 ? 4.958 12.896 -15.586 1.00 98.12 875 LEU A C 1
ATOM 6562 O O . LEU A 1 875 ? 4.793 11.678 -15.699 1.00 98.12 875 LEU A O 1
ATOM 6566 N N . ALA A 1 876 ? 3.964 13.775 -15.702 1.00 97.19 876 ALA A N 1
ATOM 6567 C CA . ALA A 1 876 ? 2.592 13.383 -16.025 1.00 97.19 876 ALA A CA 1
ATOM 6568 C C . ALA A 1 876 ? 1.873 14.435 -16.875 1.00 97.19 876 ALA A C 1
ATOM 6570 O O . ALA A 1 876 ? 2.016 15.638 -16.656 1.00 97.19 876 ALA A O 1
ATOM 6571 N N . LEU A 1 877 ? 1.069 13.973 -17.831 1.00 97.25 877 LEU A N 1
ATOM 6572 C CA . LEU A 1 877 ? 0.176 14.822 -18.611 1.00 97.25 877 LEU A CA 1
ATOM 6573 C C . LEU A 1 877 ? -1.054 15.171 -17.763 1.00 97.25 877 LEU A C 1
ATOM 6575 O O . LEU A 1 877 ? -1.795 14.273 -17.356 1.00 97.25 877 LEU A O 1
ATOM 6579 N N . ARG A 1 878 ? -1.288 16.462 -17.517 1.00 96.50 878 ARG A N 1
ATOM 6580 C CA . ARG A 1 878 ? -2.504 16.957 -16.853 1.00 96.50 878 ARG A CA 1
ATOM 6581 C C . ARG A 1 878 ? -3.437 17.573 -17.895 1.00 96.50 878 ARG A C 1
ATOM 6583 O O . ARG A 1 878 ? -2.992 18.219 -18.840 1.00 96.50 878 ARG A O 1
ATOM 6590 N N . VAL A 1 879 ? -4.735 17.319 -17.751 1.00 95.88 879 VAL A N 1
ATOM 6591 C CA . VAL A 1 879 ? -5.790 17.783 -18.668 1.00 95.88 879 VAL A CA 1
ATOM 6592 C C . VAL A 1 879 ? -7.024 18.117 -17.844 1.00 95.88 879 VAL A C 1
ATOM 6594 O O . VAL A 1 879 ? -7.345 17.388 -16.905 1.00 95.88 879 VAL A O 1
ATOM 6597 N N . LYS A 1 880 ? -7.727 19.191 -18.206 1.00 94.88 880 LYS A N 1
ATOM 6598 C CA . LYS A 1 880 ? -8.884 19.736 -17.492 1.00 94.88 880 LYS A CA 1
ATOM 6599 C C . LYS A 1 880 ? -10.152 18.883 -17.657 1.00 94.88 880 LYS A C 1
ATOM 6601 O O . LYS A 1 880 ? -11.128 19.292 -18.285 1.00 94.88 880 LYS A O 1
ATOM 6606 N N . ALA A 1 881 ? -10.131 17.667 -17.115 1.00 91.25 881 ALA A N 1
ATOM 6607 C CA . ALA A 1 881 ? -11.188 16.669 -17.275 1.00 91.25 881 ALA A CA 1
ATOM 6608 C C . ALA A 1 881 ? -11.396 15.807 -16.016 1.00 91.25 881 ALA A C 1
ATOM 6610 O O . ALA A 1 881 ? -10.493 15.616 -15.204 1.00 91.25 881 ALA A O 1
ATOM 6611 N N . ALA A 1 882 ? -12.611 15.264 -15.874 1.00 90.06 882 ALA A N 1
ATOM 6612 C CA . ALA A 1 882 ? -13.068 14.477 -14.723 1.00 90.06 882 ALA A CA 1
ATOM 6613 C C . ALA A 1 882 ? -12.783 15.164 -13.370 1.00 90.06 882 ALA A C 1
ATOM 6615 O O . ALA A 1 882 ? -13.443 16.149 -13.039 1.00 90.06 882 ALA A O 1
ATOM 6616 N N . GLY A 1 883 ? -11.832 14.655 -12.581 1.00 89.06 883 GLY A N 1
ATOM 6617 C CA . GLY A 1 883 ? -11.440 15.267 -11.309 1.00 89.06 883 GLY A CA 1
ATOM 6618 C C . GLY A 1 883 ? -10.712 16.598 -11.516 1.00 89.06 883 GLY A C 1
ATOM 6619 O O . GLY A 1 883 ? -11.026 17.579 -10.855 1.00 89.06 883 GLY A O 1
ATOM 6620 N N . ASP A 1 884 ? -9.850 16.677 -12.531 1.00 94.50 884 ASP A N 1
ATOM 6621 C CA . ASP A 1 884 ? -9.083 17.871 -12.900 1.00 94.50 884 ASP A CA 1
ATOM 6622 C C . ASP A 1 884 ? -9.922 18.931 -13.640 1.00 94.50 884 ASP A C 1
ATOM 6624 O O . ASP A 1 884 ? -9.377 19.850 -14.242 1.00 94.50 884 ASP A O 1
ATOM 6628 N N . LYS A 1 885 ? -11.260 18.870 -13.598 1.00 92.25 885 LYS A N 1
ATOM 6629 C CA . LYS A 1 885 ? -12.142 19.814 -14.315 1.00 92.25 885 LYS A CA 1
ATOM 6630 C C . LYS A 1 885 ? -11.938 21.290 -13.945 1.00 92.25 885 LYS A C 1
ATOM 6632 O O . LYS A 1 885 ? -12.347 22.162 -14.706 1.00 92.25 885 LYS A O 1
ATOM 6637 N N . ASP A 1 886 ? -11.343 21.557 -12.785 1.00 91.94 886 ASP A N 1
ATOM 6638 C CA . ASP A 1 886 ? -11.105 22.894 -12.239 1.00 91.94 886 ASP A CA 1
ATOM 6639 C C . ASP A 1 886 ? -9.611 23.320 -12.390 1.00 91.94 886 ASP A C 1
ATOM 6641 O O . ASP A 1 886 ? -9.263 24.466 -12.111 1.00 91.94 886 ASP A O 1
ATOM 6645 N N . LEU A 1 887 ? -8.757 22.464 -12.988 1.00 95.50 887 LEU A N 1
ATOM 6646 C CA . LEU A 1 887 ? -7.327 22.691 -13.274 1.00 95.50 887 LEU A CA 1
ATOM 6647 C C . LEU A 1 887 ? -7.056 24.019 -14.012 1.00 95.50 887 LEU A C 1
ATOM 6649 O O . LEU A 1 887 ? -7.777 24.410 -14.939 1.00 95.50 887 LEU A O 1
ATOM 6653 N N . LEU A 1 888 ? -5.981 24.711 -13.624 1.00 93.62 888 LEU A N 1
ATOM 6654 C CA . LEU A 1 888 ? -5.561 25.970 -14.243 1.00 93.62 888 LEU A CA 1
ATOM 6655 C C . LEU A 1 888 ? -4.997 25.757 -15.660 1.00 93.62 888 LEU A C 1
ATOM 6657 O O . LEU A 1 888 ? -4.320 24.768 -15.942 1.00 93.62 888 LEU A O 1
ATOM 6661 N N . ALA A 1 889 ? -5.217 26.735 -16.546 1.00 94.38 889 ALA A N 1
ATOM 6662 C CA . ALA A 1 889 ? -4.731 26.708 -17.934 1.00 94.38 889 ALA A CA 1
ATOM 6663 C C . ALA A 1 889 ? -3.191 26.664 -18.046 1.00 94.38 889 ALA A C 1
ATOM 6665 O O . ALA A 1 889 ? -2.640 26.285 -19.082 1.00 94.38 889 ALA A O 1
ATOM 6666 N N . ASP A 1 890 ? -2.479 26.997 -16.968 1.00 93.38 890 ASP A N 1
ATOM 6667 C CA . ASP A 1 890 ? -1.028 26.849 -16.878 1.00 93.38 890 ASP A CA 1
ATOM 6668 C C . ASP A 1 890 ? -0.566 25.385 -16.854 1.00 93.38 890 ASP A C 1
ATOM 6670 O O . ASP A 1 890 ? 0.575 25.129 -17.237 1.00 93.38 890 ASP A O 1
ATOM 6674 N N . PHE A 1 891 ? -1.465 24.439 -16.557 1.00 97.44 891 PHE A N 1
ATOM 6675 C CA . PHE A 1 891 ? -1.212 22.992 -16.467 1.00 97.44 891 PHE A CA 1
ATOM 6676 C C . PHE A 1 891 ? -2.051 22.144 -17.437 1.00 97.44 891 PHE A C 1
ATOM 6678 O O . PHE A 1 891 ? -1.703 20.998 -17.708 1.00 97.44 891 PHE A O 1
ATOM 6685 N N . ASP A 1 892 ? -3.151 22.682 -17.965 1.00 97.00 892 ASP A N 1
ATOM 6686 C CA . ASP A 1 892 ? -4.024 21.971 -18.904 1.00 97.00 892 ASP A CA 1
ATOM 6687 C C . ASP A 1 892 ? -3.333 21.679 -20.251 1.00 97.00 892 ASP A C 1
ATOM 6689 O O . ASP A 1 892 ? -2.706 22.557 -20.851 1.00 97.00 892 ASP A O 1
ATOM 6693 N N . GLY A 1 893 ? -3.437 20.432 -20.721 1.00 95.81 893 GLY A N 1
ATOM 6694 C CA . GLY A 1 893 ? -2.825 19.948 -21.962 1.00 95.81 893 GLY A CA 1
ATOM 6695 C C . GLY A 1 893 ? -1.294 19.880 -21.925 1.00 95.81 893 GLY A C 1
ATOM 6696 O O . GLY A 1 893 ? -0.660 19.844 -22.983 1.00 95.81 893 GLY A O 1
ATOM 6697 N N . LYS A 1 894 ? -0.687 19.908 -20.731 1.00 97.69 894 LYS A N 1
ATOM 6698 C CA . LYS A 1 894 ? 0.762 20.070 -20.535 1.00 97.69 894 LYS A CA 1
ATOM 6699 C C . LYS A 1 894 ? 1.377 18.924 -19.745 1.00 97.69 894 LYS A C 1
ATOM 6701 O O . LYS A 1 894 ? 0.720 18.224 -18.973 1.00 97.69 894 LYS A O 1
ATOM 6706 N N . LEU A 1 895 ? 2.679 18.749 -19.948 1.00 97.94 895 LEU A N 1
ATOM 6707 C CA . LEU A 1 895 ? 3.488 17.804 -19.191 1.00 97.94 895 LEU A CA 1
ATOM 6708 C C . LEU A 1 895 ? 3.972 18.483 -17.904 1.00 97.94 895 LEU A C 1
ATOM 6710 O O . LEU A 1 895 ? 4.927 19.261 -17.942 1.00 97.94 895 LEU A O 1
ATOM 6714 N N . ASN A 1 896 ? 3.317 18.192 -16.782 1.00 98.00 896 ASN A N 1
ATOM 6715 C CA . ASN A 1 896 ? 3.747 18.661 -15.468 1.00 98.00 896 ASN A CA 1
ATOM 6716 C C . ASN A 1 896 ? 4.931 17.825 -14.979 1.00 98.00 896 ASN A C 1
ATOM 6718 O O . ASN A 1 896 ? 4.967 16.602 -15.162 1.00 98.00 896 ASN A O 1
ATOM 6722 N N . ILE A 1 897 ? 5.896 18.507 -14.365 1.00 98.06 897 ILE A N 1
ATOM 6723 C CA . ILE A 1 897 ? 7.131 17.918 -13.857 1.00 98.06 897 ILE A CA 1
ATOM 6724 C C . ILE A 1 897 ? 7.260 18.269 -12.384 1.00 98.06 897 ILE A C 1
ATOM 6726 O O . ILE A 1 897 ? 7.383 19.439 -12.021 1.00 98.06 897 ILE A O 1
ATOM 6730 N N . HIS A 1 898 ? 7.281 17.234 -11.555 1.00 98.00 898 HIS A N 1
ATOM 6731 C CA . HIS A 1 898 ? 7.451 17.325 -10.111 1.00 98.00 898 HIS A CA 1
ATOM 6732 C C . HIS A 1 898 ? 8.751 16.647 -9.690 1.00 98.00 898 HIS A C 1
ATOM 6734 O O . HIS A 1 898 ? 9.154 15.649 -10.286 1.00 98.00 898 HIS A O 1
ATOM 6740 N N . GLU A 1 899 ? 9.386 17.147 -8.638 1.00 94.88 899 GLU A N 1
ATOM 6741 C CA . GLU A 1 899 ? 10.487 16.480 -7.949 1.00 94.88 899 GLU A CA 1
ATOM 6742 C C . GLU A 1 899 ? 10.118 16.112 -6.505 1.00 94.88 899 GLU A C 1
ATOM 6744 O O . GLU A 1 899 ? 9.228 16.712 -5.902 1.00 94.88 899 GLU A O 1
ATOM 6749 N N . LEU A 1 900 ? 10.782 15.099 -5.945 1.00 91.44 900 LEU A N 1
ATOM 6750 C CA . LEU A 1 900 ? 10.514 14.604 -4.590 1.00 91.44 900 LEU A CA 1
ATOM 6751 C C . LEU A 1 900 ? 11.791 14.091 -3.928 1.00 91.44 900 LEU A C 1
ATOM 6753 O O . LEU A 1 900 ? 12.630 13.487 -4.596 1.00 91.44 900 LEU A O 1
ATOM 6757 N N . GLN A 1 901 ? 11.945 14.299 -2.618 1.00 87.19 901 GLN A N 1
ATOM 6758 C CA . GLN A 1 901 ? 13.106 13.843 -1.846 1.00 87.19 901 GLN A CA 1
ATOM 6759 C C . GLN A 1 901 ? 13.356 12.331 -2.010 1.00 87.19 901 GLN A C 1
ATOM 6761 O O . GLN A 1 901 ? 12.623 11.502 -1.478 1.00 87.19 901 GLN A O 1
ATOM 6766 N N . SER A 1 902 ? 14.430 11.959 -2.710 1.00 86.75 902 SER A N 1
ATOM 6767 C CA . SER A 1 902 ? 14.779 10.566 -3.049 1.00 86.75 902 SER A CA 1
ATOM 6768 C C . SER A 1 902 ? 14.853 9.639 -1.831 1.00 86.75 902 SER A C 1
ATOM 6770 O O . SER A 1 902 ? 14.403 8.498 -1.902 1.00 86.75 902 SER A O 1
ATOM 6772 N N . THR A 1 903 ? 15.336 10.133 -0.687 1.00 80.12 903 THR A N 1
ATOM 6773 C CA . THR A 1 903 ? 15.396 9.380 0.576 1.00 80.12 903 THR A CA 1
ATOM 6774 C C . THR A 1 903 ? 14.013 8.964 1.083 1.00 80.12 903 THR A C 1
ATOM 6776 O O . THR A 1 903 ? 13.899 7.916 1.710 1.00 80.12 903 THR A O 1
ATOM 6779 N N . ILE A 1 904 ? 12.974 9.749 0.777 1.00 77.00 904 ILE A N 1
ATOM 6780 C CA . ILE A 1 904 ? 11.567 9.541 1.162 1.00 77.00 904 ILE A CA 1
ATOM 6781 C C . ILE A 1 904 ? 10.759 8.894 0.020 1.00 77.00 904 ILE A C 1
ATOM 6783 O O . ILE A 1 904 ? 9.734 8.252 0.253 1.00 77.00 904 ILE A O 1
ATOM 6787 N N . ASP A 1 905 ? 11.217 9.023 -1.227 1.00 84.94 905 ASP A N 1
ATOM 6788 C CA . ASP A 1 905 ? 10.562 8.466 -2.417 1.00 84.94 905 ASP A CA 1
ATOM 6789 C C . ASP A 1 905 ? 10.987 7.034 -2.773 1.00 84.94 905 ASP A C 1
ATOM 6791 O O . ASP A 1 905 ? 10.231 6.280 -3.393 1.00 84.94 905 ASP A O 1
ATOM 6795 N N . ASN A 1 906 ? 12.227 6.678 -2.432 1.00 81.56 906 ASN A N 1
ATOM 6796 C CA . ASN A 1 906 ? 12.782 5.337 -2.618 1.00 81.56 906 ASN A CA 1
ATOM 6797 C C . ASN A 1 906 ? 12.461 4.418 -1.430 1.00 81.56 906 ASN A C 1
ATOM 6799 O O . ASN A 1 906 ? 12.555 3.201 -1.554 1.00 81.56 906 ASN A O 1
ATOM 6803 N N . SER A 1 907 ? 12.069 4.993 -0.290 1.00 73.25 907 SER A N 1
ATOM 6804 C CA . SER A 1 907 ? 11.620 4.266 0.892 1.00 73.25 907 SER A CA 1
ATOM 6805 C C . SER A 1 907 ? 10.350 4.906 1.435 1.00 73.25 907 SER A C 1
ATOM 6807 O O . SER A 1 907 ? 10.389 5.953 2.076 1.00 73.25 907 SER A O 1
ATOM 6809 N N . PHE A 1 908 ? 9.218 4.231 1.242 1.00 63.88 908 PHE A N 1
ATOM 6810 C CA . PHE A 1 908 ? 7.942 4.618 1.850 1.00 63.88 908 PHE A CA 1
ATOM 6811 C C . PHE A 1 908 ? 7.990 4.592 3.389 1.00 63.88 908 PHE A C 1
ATOM 6813 O O . PHE A 1 908 ? 7.109 5.149 4.023 1.00 63.88 908 PHE A O 1
ATOM 6820 N N . LEU A 1 909 ? 9.012 3.981 3.996 1.00 56.28 909 LEU A N 1
ATOM 6821 C CA . LEU A 1 909 ? 9.221 3.932 5.446 1.00 56.28 909 LEU A CA 1
ATOM 6822 C C . LEU A 1 909 ? 10.036 5.126 5.979 1.00 56.28 909 LEU A C 1
ATOM 6824 O O . LEU A 1 909 ? 10.194 5.258 7.193 1.00 56.28 909 LEU A O 1
ATOM 6828 N N . ALA A 1 910 ? 10.614 5.952 5.101 1.00 60.19 910 ALA A N 1
ATOM 6829 C CA . ALA A 1 910 ? 11.508 7.030 5.501 1.00 60.19 910 ALA A CA 1
ATOM 6830 C C . ALA A 1 910 ? 10.760 8.288 5.969 1.00 60.19 910 ALA A C 1
ATOM 6832 O O . ALA A 1 910 ? 9.714 8.674 5.450 1.00 60.19 910 ALA A O 1
ATOM 6833 N N . ALA A 1 911 ? 11.348 8.923 6.980 1.00 56.75 911 ALA A N 1
ATOM 6834 C CA . ALA A 1 911 ? 10.786 10.038 7.721 1.00 56.75 911 ALA A CA 1
ATOM 6835 C C . ALA A 1 911 ? 10.880 11.383 6.988 1.00 56.75 911 ALA A C 1
ATOM 6837 O O . ALA A 1 911 ? 11.926 11.711 6.432 1.00 56.75 911 ALA A O 1
ATOM 6838 N N . GLY A 1 912 ? 9.848 12.215 7.148 1.00 66.94 912 GLY A N 1
ATOM 6839 C CA . GLY A 1 912 ? 9.887 13.648 6.848 1.00 66.94 912 GLY A CA 1
ATOM 6840 C C . GLY A 1 912 ? 8.849 14.096 5.826 1.00 66.94 912 GLY A C 1
ATOM 6841 O O . GLY A 1 912 ? 8.127 13.280 5.256 1.00 66.94 912 GLY A O 1
ATOM 6842 N N . ASP A 1 913 ? 8.805 15.408 5.600 1.00 77.56 913 ASP A N 1
ATOM 6843 C CA . ASP A 1 913 ? 8.110 15.971 4.447 1.00 77.56 913 ASP A CA 1
ATOM 6844 C C . ASP A 1 913 ? 8.832 15.499 3.166 1.00 77.56 913 ASP A C 1
ATOM 6846 O O . ASP A 1 913 ? 10.039 15.735 3.036 1.00 77.56 913 ASP A O 1
ATOM 6850 N N . PRO A 1 914 ? 8.151 14.817 2.225 1.00 80.12 914 PRO A N 1
ATOM 6851 C CA . PRO A 1 914 ? 8.721 14.470 0.925 1.00 80.12 914 PRO A CA 1
ATOM 6852 C C . PRO A 1 914 ? 9.189 15.686 0.104 1.00 80.12 914 PRO A C 1
ATOM 6854 O O . PRO A 1 914 ? 9.963 15.499 -0.841 1.00 80.12 914 PRO A O 1
ATOM 6857 N N . MET A 1 915 ? 8.721 16.894 0.440 1.00 85.19 915 MET A N 1
ATOM 6858 C CA . MET A 1 915 ? 8.889 18.146 -0.297 1.00 85.19 915 MET A CA 1
ATOM 6859 C C . MET A 1 915 ? 8.617 17.928 -1.784 1.00 85.19 915 MET A C 1
ATOM 6861 O O . MET A 1 915 ? 9.519 18.047 -2.621 1.00 85.19 915 MET A O 1
ATOM 6865 N N . VAL A 1 916 ? 7.376 17.517 -2.073 1.00 92.94 916 VAL A N 1
ATOM 6866 C CA . VAL A 1 916 ? 6.847 17.402 -3.435 1.00 92.94 916 VAL A CA 1
ATOM 6867 C C . VAL A 1 916 ? 6.914 18.794 -4.047 1.00 92.94 916 VAL A C 1
ATOM 6869 O O . VAL A 1 916 ? 6.181 19.669 -3.604 1.00 92.94 916 VAL A O 1
ATOM 6872 N N . SER A 1 917 ? 7.794 19.020 -5.021 1.00 94.94 917 SER A N 1
ATOM 6873 C CA . SER A 1 917 ? 7.978 20.344 -5.616 1.00 94.94 917 SER A CA 1
ATOM 6874 C C . SER A 1 917 ? 7.650 20.340 -7.099 1.00 94.94 917 SER A C 1
ATOM 6876 O O . SER A 1 917 ? 8.219 19.551 -7.851 1.00 94.94 917 SER A O 1
ATOM 6878 N N . LEU A 1 918 ? 6.795 21.252 -7.552 1.00 96.44 918 LEU A N 1
ATOM 6879 C CA . LEU A 1 918 ? 6.626 21.530 -8.976 1.00 96.44 918 LEU A CA 1
ATOM 6880 C C . LEU A 1 918 ? 7.907 22.186 -9.520 1.00 96.44 918 LEU A C 1
ATOM 6882 O O . LEU A 1 918 ? 8.377 23.184 -8.974 1.00 96.44 918 LEU A O 1
ATOM 6886 N N . LEU A 1 919 ? 8.450 21.637 -10.609 1.00 95.19 919 LEU A N 1
ATOM 6887 C CA . LEU A 1 919 ? 9.532 22.240 -11.402 1.00 95.19 919 LEU A CA 1
ATOM 6888 C C . LEU A 1 919 ? 9.014 23.012 -12.618 1.00 95.19 919 LEU A C 1
ATOM 6890 O O . LEU A 1 919 ? 9.725 23.850 -13.170 1.00 95.19 919 LEU A O 1
ATOM 6894 N N . GLY A 1 920 ? 7.800 22.708 -13.074 1.00 93.00 920 GLY A N 1
ATOM 6895 C CA . GLY A 1 920 ? 7.137 23.435 -14.150 1.00 93.00 920 GLY A CA 1
ATOM 6896 C C . GLY A 1 920 ? 6.178 22.574 -14.963 1.00 93.00 920 GLY A C 1
ATOM 6897 O O . GLY A 1 920 ? 5.984 21.387 -14.696 1.00 93.00 920 GLY A O 1
ATOM 6898 N N . ALA A 1 921 ? 5.591 23.197 -15.981 1.00 96.19 921 ALA A N 1
ATOM 6899 C CA . ALA A 1 921 ? 4.679 22.565 -16.921 1.00 96.19 921 ALA A CA 1
ATOM 6900 C C . ALA A 1 921 ? 5.105 22.887 -18.353 1.00 96.19 921 ALA A C 1
ATOM 6902 O O . ALA A 1 921 ? 5.245 24.053 -18.728 1.00 96.19 921 ALA A O 1
ATOM 6903 N N . LEU A 1 922 ? 5.343 21.848 -19.149 1.00 96.75 922 LEU A N 1
ATOM 6904 C CA . LEU A 1 922 ? 5.867 21.979 -20.502 1.00 96.75 922 LEU A CA 1
ATOM 6905 C C . LEU A 1 922 ? 4.742 21.926 -21.537 1.00 96.75 922 LEU A C 1
ATOM 6907 O O . LEU A 1 922 ? 3.935 20.994 -21.555 1.00 96.75 922 LEU A O 1
ATOM 6911 N N . ALA A 1 923 ? 4.722 22.921 -22.423 1.00 95.00 923 ALA A N 1
ATOM 6912 C CA . ALA A 1 923 ? 3.775 23.000 -23.528 1.00 95.00 923 ALA A CA 1
ATOM 6913 C C . ALA A 1 923 ? 4.040 21.923 -24.602 1.00 95.00 923 ALA A C 1
ATOM 6915 O O . ALA A 1 923 ? 5.195 21.531 -24.804 1.00 95.00 923 ALA A O 1
ATOM 6916 N N . PRO A 1 924 ? 3.009 21.483 -25.344 1.00 94.56 924 PRO A N 1
ATOM 6917 C CA . PRO A 1 924 ? 3.195 20.667 -26.539 1.00 94.56 924 PRO A CA 1
ATOM 6918 C C . PRO A 1 924 ? 4.171 21.318 -27.531 1.00 94.56 924 PRO A C 1
ATOM 6920 O O . PRO A 1 924 ? 4.123 22.526 -27.758 1.00 94.56 924 PRO A O 1
ATOM 6923 N N . GLY A 1 925 ? 5.072 20.525 -28.109 1.00 90.25 925 GLY A N 1
ATOM 6924 C CA . GLY A 1 925 ? 6.133 21.000 -29.008 1.00 90.25 925 GLY A CA 1
ATOM 6925 C C . GLY A 1 925 ? 7.351 21.637 -28.321 1.00 90.25 925 GLY A C 1
ATOM 6926 O O . GLY A 1 925 ? 8.281 22.046 -29.016 1.00 90.25 925 GLY A O 1
ATOM 6927 N N . SER A 1 926 ? 7.376 21.740 -26.987 1.00 93.94 926 SER A N 1
ATOM 6928 C CA . SER A 1 926 ? 8.505 22.332 -26.256 1.00 93.94 926 SER A CA 1
ATOM 6929 C C . SER A 1 926 ? 9.670 21.358 -26.024 1.00 93.94 926 SER A C 1
ATOM 6931 O O . SER A 1 926 ? 9.553 20.135 -26.130 1.00 93.94 926 SER A O 1
ATOM 6933 N N . SER A 1 927 ? 10.827 21.929 -25.694 1.00 92.44 927 SER A N 1
ATOM 6934 C CA . SER A 1 927 ? 12.072 21.229 -25.385 1.00 92.44 927 SER A CA 1
ATOM 6935 C C . SER A 1 927 ? 12.716 21.895 -24.174 1.00 92.44 927 SER A C 1
ATOM 6937 O O . SER A 1 927 ? 12.737 23.124 -24.099 1.00 92.44 927 SER A O 1
ATOM 6939 N N . VAL A 1 928 ? 13.236 21.108 -23.229 1.00 93.88 928 VAL A N 1
ATOM 6940 C CA . VAL A 1 928 ? 13.937 21.642 -22.053 1.00 93.88 928 VAL A CA 1
ATOM 6941 C C . VAL A 1 928 ? 15.079 20.732 -21.617 1.00 93.88 928 VAL A C 1
ATOM 6943 O O . VAL A 1 928 ? 14.984 19.503 -21.664 1.00 93.88 928 VAL A O 1
ATOM 6946 N N . THR A 1 929 ? 16.161 21.358 -21.166 1.00 95.00 929 THR A N 1
ATOM 6947 C CA . THR A 1 929 ? 17.339 20.689 -20.623 1.00 95.00 929 THR A CA 1
ATOM 6948 C C . THR A 1 929 ? 17.428 20.955 -19.122 1.00 95.00 929 THR A C 1
ATOM 6950 O O . THR A 1 929 ? 17.723 22.073 -18.702 1.00 95.00 929 THR A O 1
ATOM 6953 N N . TYR A 1 930 ? 17.243 19.926 -18.296 1.00 94.19 930 TYR A N 1
ATOM 6954 C CA . TYR A 1 930 ? 17.549 20.006 -16.868 1.00 94.19 930 TYR A CA 1
ATOM 6955 C C . TYR A 1 930 ? 19.000 19.584 -16.633 1.00 94.19 930 TYR A C 1
ATOM 6957 O O . TYR A 1 930 ? 19.290 18.412 -16.384 1.00 94.19 930 TYR A O 1
ATOM 6965 N N . PHE A 1 931 ? 19.927 20.543 -16.707 1.00 89.06 931 PHE A N 1
ATOM 6966 C CA . PHE A 1 931 ? 21.362 20.290 -16.517 1.00 89.06 931 PHE A CA 1
ATOM 6967 C C . PHE A 1 931 ? 21.691 19.662 -15.155 1.00 89.06 931 PHE A C 1
ATOM 6969 O O . PHE A 1 931 ? 22.490 18.731 -15.104 1.00 89.06 931 PHE A O 1
ATOM 6976 N N . ASN A 1 932 ? 21.006 20.079 -14.084 1.00 89.12 932 ASN A N 1
ATOM 6977 C CA . ASN A 1 932 ? 21.161 19.507 -12.737 1.00 89.12 932 ASN A CA 1
ATOM 6978 C C . ASN A 1 932 ? 20.814 18.008 -12.681 1.00 89.12 932 ASN A C 1
ATOM 6980 O O . ASN A 1 932 ? 21.391 17.274 -11.887 1.00 89.12 932 ASN A O 1
ATOM 6984 N N . TYR A 1 933 ? 19.912 17.550 -13.555 1.00 94.38 933 TYR A N 1
ATOM 6985 C CA . TYR A 1 933 ? 19.510 16.147 -13.685 1.00 94.38 933 TYR A CA 1
ATOM 6986 C C . TYR A 1 933 ? 20.222 15.409 -14.830 1.00 94.38 933 TYR A C 1
ATOM 6988 O O . TYR A 1 933 ? 20.016 14.209 -15.031 1.00 94.38 933 TYR A O 1
ATOM 6996 N N . LYS A 1 934 ? 21.057 16.130 -15.590 1.00 95.31 934 LYS A N 1
ATOM 6997 C CA . LYS A 1 934 ? 21.636 15.721 -16.875 1.00 95.31 934 LYS A CA 1
ATOM 6998 C C . LYS A 1 934 ? 20.604 15.086 -17.816 1.00 95.31 934 LYS A C 1
ATOM 7000 O O . LYS A 1 934 ? 20.835 14.023 -18.393 1.00 95.31 934 LYS A O 1
ATOM 7005 N N . LEU A 1 935 ? 19.435 15.720 -17.920 1.00 96.75 935 LEU A N 1
ATOM 7006 C CA . LEU A 1 935 ? 18.264 15.181 -18.608 1.00 96.75 935 LEU A CA 1
ATOM 7007 C C . LEU A 1 935 ? 17.752 16.156 -19.677 1.00 96.75 935 LEU A C 1
ATOM 7009 O O . LEU A 1 935 ? 17.524 17.333 -19.402 1.00 96.75 935 LEU A O 1
ATOM 7013 N N . GLN A 1 936 ? 17.547 15.651 -20.890 1.00 96.69 936 GLN A N 1
ATOM 7014 C CA . GLN A 1 936 ? 16.895 16.340 -22.000 1.00 96.69 936 GLN A CA 1
ATOM 7015 C C . GLN A 1 936 ? 15.480 15.791 -22.180 1.00 96.69 936 GLN A C 1
ATOM 7017 O O . GLN A 1 936 ? 15.294 14.575 -22.281 1.00 96.69 936 GLN A O 1
ATOM 7022 N N . LEU A 1 937 ? 14.497 16.688 -22.261 1.00 97.00 937 LEU A N 1
ATOM 7023 C CA . LEU A 1 937 ? 13.106 16.358 -22.551 1.00 97.00 937 LEU A CA 1
ATOM 7024 C C . LEU A 1 937 ? 12.672 17.029 -23.851 1.00 97.00 937 LEU A C 1
ATOM 7026 O O . LEU A 1 937 ? 13.015 18.180 -24.124 1.00 97.00 937 LEU A O 1
ATOM 7030 N N . LEU A 1 938 ? 11.882 16.300 -24.628 1.00 95.88 938 LEU A N 1
ATOM 7031 C CA . LEU A 1 938 ? 11.202 16.764 -25.829 1.00 95.88 938 LEU A CA 1
ATOM 7032 C C . LEU A 1 938 ? 9.726 16.388 -25.691 1.00 95.88 938 LEU A C 1
ATOM 7034 O O . LEU A 1 938 ? 9.399 15.213 -25.487 1.00 95.88 938 LEU A O 1
ATOM 7038 N N . VAL A 1 939 ? 8.846 17.377 -25.794 1.00 96.62 939 VAL A N 1
ATOM 7039 C CA . VAL A 1 939 ? 7.397 17.208 -25.678 1.00 96.62 939 VAL A CA 1
ATOM 7040 C C . VAL A 1 939 ? 6.790 17.311 -27.073 1.00 96.62 939 VAL A C 1
ATOM 7042 O O . VAL A 1 939 ? 6.952 18.314 -27.762 1.00 96.62 939 VAL A O 1
ATOM 7045 N N . GLY A 1 940 ? 6.114 16.256 -27.515 1.00 92.75 940 GLY A N 1
ATOM 7046 C CA . GLY A 1 940 ? 5.429 16.204 -28.803 1.00 92.75 940 GLY A CA 1
ATOM 7047 C C . GLY A 1 940 ? 4.122 16.999 -28.815 1.00 92.75 940 GLY A C 1
ATOM 7048 O O . GLY A 1 940 ? 3.818 17.760 -27.898 1.00 92.75 940 GLY A O 1
ATOM 7049 N N . ALA A 1 941 ? 3.327 16.806 -29.866 1.00 90.50 941 ALA A N 1
ATOM 7050 C CA . ALA A 1 941 ? 1.965 17.327 -29.914 1.00 90.50 941 ALA A CA 1
ATOM 7051 C C . ALA A 1 941 ? 1.064 16.603 -28.896 1.00 90.50 941 ALA A C 1
ATOM 7053 O O . ALA A 1 941 ? 1.206 15.397 -28.681 1.00 90.50 941 ALA A O 1
ATOM 7054 N N . PHE A 1 942 ? 0.129 17.345 -28.301 1.00 94.38 942 PHE A N 1
ATOM 7055 C CA . PHE A 1 942 ? -0.971 16.801 -27.508 1.00 94.38 942 PHE A CA 1
ATOM 7056 C C . PHE A 1 942 ? -2.105 16.382 -28.450 1.00 94.38 942 PHE A C 1
ATOM 7058 O O . PHE A 1 942 ? -2.504 17.154 -29.324 1.00 94.38 942 PHE A O 1
ATOM 7065 N N . ASP A 1 943 ? -2.606 15.159 -28.291 1.00 93.94 943 ASP A N 1
ATOM 7066 C CA . ASP A 1 943 ? -3.775 14.665 -29.013 1.00 93.94 943 ASP A CA 1
ATOM 7067 C C . ASP A 1 943 ? -5.019 14.748 -28.124 1.00 93.94 943 ASP A C 1
ATOM 7069 O O . ASP A 1 943 ? -5.270 13.880 -27.285 1.00 93.94 943 ASP A O 1
ATOM 7073 N N . ASN A 1 944 ? -5.841 15.771 -28.363 1.00 89.75 944 ASN A N 1
ATOM 7074 C CA . ASN A 1 944 ? -7.096 15.995 -27.647 1.00 89.75 944 ASN A CA 1
ATOM 7075 C C . ASN A 1 944 ? -8.083 14.813 -27.755 1.00 89.75 944 ASN A C 1
ATOM 7077 O O . ASN A 1 944 ? -8.932 14.666 -26.878 1.00 89.75 944 ASN A O 1
ATOM 7081 N N . LYS A 1 945 ? -8.016 13.980 -28.809 1.00 89.25 945 LYS A N 1
ATOM 7082 C CA . LYS A 1 945 ? -8.967 12.867 -29.011 1.00 89.25 945 LYS A CA 1
ATOM 7083 C C . LYS A 1 945 ? -8.663 11.676 -28.113 1.00 89.25 945 LYS A C 1
ATOM 7085 O O . LYS A 1 945 ? -9.587 11.052 -27.602 1.00 89.25 945 LYS A O 1
ATOM 7090 N N . THR A 1 946 ? -7.384 11.352 -27.946 1.00 89.75 946 THR A N 1
ATOM 7091 C CA . THR A 1 946 ? -6.932 10.268 -27.059 1.00 89.75 946 THR A CA 1
ATOM 7092 C C . THR A 1 946 ? -6.558 10.765 -25.663 1.00 89.75 946 THR A C 1
ATOM 7094 O O . THR A 1 946 ? -6.398 9.954 -24.756 1.00 89.75 946 THR A O 1
ATOM 7097 N N . SER A 1 947 ? -6.431 12.085 -25.480 1.00 93.62 947 SER A N 1
ATOM 7098 C CA . SER A 1 947 ? -5.830 12.716 -24.299 1.00 93.62 947 SER A CA 1
ATOM 7099 C C . SER A 1 947 ? -4.451 12.129 -23.977 1.00 93.62 947 SER A C 1
ATOM 7101 O O . SER A 1 947 ? -4.163 11.758 -22.839 1.00 93.62 947 SER A O 1
ATOM 7103 N N . THR A 1 948 ? -3.597 12.033 -25.001 1.00 94.56 948 THR A N 1
ATOM 7104 C CA . THR A 1 948 ? -2.207 11.572 -24.874 1.00 94.56 948 THR A CA 1
ATOM 7105 C C . THR A 1 948 ? -1.216 12.614 -25.388 1.00 94.56 948 THR A C 1
ATOM 7107 O O . THR A 1 948 ? -1.550 13.460 -26.219 1.00 94.56 948 THR A O 1
ATOM 7110 N N . ILE A 1 949 ? 0.023 12.552 -24.902 1.00 95.06 949 ILE A N 1
ATOM 7111 C CA . ILE A 1 949 ? 1.147 13.351 -25.401 1.00 95.06 949 ILE A CA 1
ATOM 7112 C C . ILE A 1 949 ? 2.367 12.451 -25.592 1.00 95.06 949 ILE A C 1
ATOM 7114 O O . ILE A 1 949 ? 2.601 11.520 -24.818 1.00 95.06 949 ILE A O 1
ATOM 7118 N N . ILE A 1 950 ? 3.158 12.710 -26.630 1.00 95.31 950 ILE A N 1
ATOM 7119 C CA . ILE A 1 950 ? 4.425 11.999 -26.828 1.00 95.31 950 ILE A CA 1
ATOM 7120 C C . ILE A 1 950 ? 5.504 12.687 -25.990 1.00 95.31 950 ILE A C 1
ATOM 7122 O O . ILE A 1 950 ? 5.719 13.888 -26.124 1.00 95.31 950 ILE A O 1
ATOM 7126 N N . VAL A 1 951 ? 6.215 11.931 -25.156 1.00 96.12 951 VAL A N 1
ATOM 7127 C CA . VAL A 1 951 ? 7.342 12.420 -24.351 1.00 96.12 951 VAL A CA 1
ATOM 7128 C C . VAL A 1 951 ? 8.592 11.656 -24.756 1.00 96.12 951 VAL A C 1
ATOM 7130 O O . VAL A 1 951 ? 8.615 10.427 -24.708 1.00 96.12 951 VAL A O 1
ATOM 7133 N N . THR A 1 952 ? 9.641 12.367 -25.161 1.00 96.44 952 THR A N 1
ATOM 7134 C CA . THR A 1 952 ? 10.929 11.767 -25.527 1.00 96.44 952 THR A CA 1
ATOM 7135 C C . THR A 1 952 ? 12.020 12.272 -24.591 1.00 96.44 952 THR A C 1
ATOM 7137 O O . THR A 1 952 ? 12.187 13.475 -24.406 1.00 96.44 952 THR A O 1
ATOM 7140 N N . LEU A 1 953 ? 12.737 11.336 -23.971 1.00 97.44 953 LEU A N 1
ATOM 7141 C CA . LEU A 1 953 ? 13.693 11.574 -22.892 1.00 97.44 953 LEU A CA 1
ATOM 7142 C C . LEU A 1 953 ? 15.085 11.090 -23.306 1.00 97.44 953 LEU A C 1
ATOM 7144 O O . LEU A 1 953 ? 15.203 10.013 -23.886 1.00 97.44 953 LEU A O 1
ATOM 7148 N N . CYS A 1 954 ? 16.138 11.821 -22.949 1.00 96.31 954 CYS A N 1
ATOM 7149 C CA . CYS A 1 954 ? 17.523 11.338 -23.006 1.00 96.31 954 CYS A CA 1
ATOM 7150 C C . CYS A 1 954 ? 18.299 11.808 -21.770 1.00 96.31 954 CYS A C 1
ATOM 7152 O O . CYS A 1 954 ? 18.207 12.979 -21.405 1.00 96.31 954 CYS A O 1
ATOM 7154 N N . ARG A 1 955 ? 19.084 10.923 -21.141 1.00 96.25 955 ARG A N 1
ATOM 7155 C CA . ARG A 1 955 ? 20.093 11.319 -20.144 1.00 96.25 955 ARG A CA 1
ATOM 7156 C C . ARG A 1 955 ? 21.472 11.466 -20.788 1.00 96.25 955 ARG A C 1
ATOM 7158 O O . ARG A 1 955 ? 21.812 10.693 -21.684 1.00 96.25 955 ARG A O 1
ATOM 7165 N N . PHE A 1 956 ? 22.265 12.412 -20.304 1.00 95.06 956 PHE A N 1
ATOM 7166 C CA . PHE A 1 956 ? 23.585 12.757 -20.839 1.00 95.06 956 PHE A CA 1
ATOM 7167 C C . PHE A 1 956 ? 24.665 12.841 -19.741 1.00 95.06 956 PHE A C 1
ATOM 7169 O O . PHE A 1 956 ? 24.370 12.751 -18.550 1.00 95.06 956 PHE A O 1
ATOM 7176 N N . VAL A 1 957 ? 25.932 13.003 -20.125 1.00 90.00 957 VAL A N 1
ATOM 7177 C CA . VAL A 1 957 ? 27.073 13.247 -19.223 1.00 90.00 957 VAL A CA 1
ATOM 7178 C C . VAL A 1 957 ? 27.470 14.717 -19.229 1.00 90.00 957 VAL A C 1
ATOM 7180 O O . VAL A 1 957 ? 27.721 15.279 -18.157 1.00 90.00 957 VAL A O 1
ATOM 7183 N N . THR A 1 958 ? 27.542 15.308 -20.427 1.00 87.81 958 THR A N 1
ATOM 7184 C CA . THR A 1 958 ? 28.141 16.625 -20.697 1.00 87.81 958 THR A CA 1
ATOM 7185 C C . THR A 1 958 ? 27.128 17.656 -21.182 1.00 87.81 958 THR A C 1
ATOM 7187 O O . THR A 1 958 ? 27.131 18.787 -20.700 1.00 87.81 958 THR A O 1
ATOM 7190 N N . GLY A 1 959 ? 26.229 17.277 -22.089 1.00 89.38 959 GLY A N 1
ATOM 7191 C CA . GLY A 1 959 ? 25.182 18.163 -22.591 1.00 89.38 959 GLY A CA 1
ATOM 7192 C C . GLY A 1 959 ? 24.255 17.463 -23.583 1.00 89.38 959 GLY A C 1
ATOM 7193 O O . GLY A 1 959 ? 24.606 16.413 -24.114 1.00 89.38 959 GLY A O 1
ATOM 7194 N N . PRO A 1 960 ? 23.086 18.043 -23.895 1.00 90.25 960 PRO A N 1
ATOM 7195 C CA . PRO A 1 960 ? 22.059 17.393 -24.713 1.00 90.25 960 PRO A CA 1
ATOM 7196 C C . PRO A 1 960 ? 22.495 17.100 -26.159 1.00 90.25 960 PRO A C 1
ATOM 7198 O O . PRO A 1 960 ? 21.872 16.283 -26.826 1.00 90.25 960 PRO A O 1
ATOM 7201 N N . ASN A 1 961 ? 23.584 17.709 -26.638 1.00 89.81 961 ASN A N 1
ATOM 7202 C CA . ASN A 1 961 ? 24.148 17.456 -27.969 1.00 89.81 961 ASN A CA 1
ATOM 7203 C C . ASN A 1 961 ? 24.705 16.031 -28.142 1.00 89.81 961 ASN A C 1
ATOM 7205 O O . ASN A 1 961 ? 24.881 15.593 -29.275 1.00 89.81 961 ASN A O 1
ATOM 7209 N N . GLU A 1 962 ? 24.987 15.304 -27.053 1.00 91.88 962 GLU A N 1
ATOM 7210 C CA . GLU A 1 962 ? 25.380 13.889 -27.134 1.00 91.88 962 GLU A CA 1
ATOM 7211 C C . GLU A 1 962 ? 24.175 12.952 -27.342 1.00 91.88 962 GLU A C 1
ATOM 7213 O O . GLU A 1 962 ? 24.357 11.792 -27.703 1.00 91.88 962 GLU A O 1
ATOM 7218 N N . CYS A 1 963 ? 22.942 13.437 -27.140 1.00 90.88 963 CYS A N 1
ATOM 7219 C CA . CYS A 1 963 ? 21.731 12.638 -27.283 1.00 90.88 963 CYS A CA 1
ATOM 7220 C C . CYS A 1 963 ? 21.453 12.288 -28.747 1.00 90.88 963 CYS A C 1
ATOM 7222 O O . CYS A 1 963 ? 21.003 13.117 -29.541 1.00 90.88 963 CYS A O 1
ATOM 7224 N N . THR A 1 964 ? 21.661 11.020 -29.082 1.00 86.31 964 THR A N 1
ATOM 7225 C CA . THR A 1 964 ? 21.374 10.461 -30.403 1.00 86.31 964 THR A CA 1
ATOM 7226 C C . THR A 1 964 ? 20.005 9.783 -30.435 1.00 86.31 964 THR A C 1
ATOM 7228 O O . THR A 1 964 ? 19.501 9.267 -29.432 1.00 86.31 964 THR A O 1
ATOM 7231 N N . VAL A 1 965 ? 19.371 9.784 -31.610 1.00 75.19 965 VAL A N 1
ATOM 7232 C CA . VAL A 1 965 ? 18.209 8.923 -31.861 1.00 75.19 965 VAL A CA 1
ATOM 7233 C C . VAL A 1 965 ? 18.704 7.480 -31.830 1.00 75.19 965 VAL A C 1
ATOM 7235 O O . VAL A 1 965 ? 19.689 7.164 -32.497 1.00 75.19 965 VAL A O 1
ATOM 7238 N N . ALA A 1 966 ? 18.036 6.615 -31.060 1.00 54.31 966 ALA A N 1
ATOM 7239 C CA . ALA A 1 966 ? 18.395 5.203 -30.986 1.00 54.31 966 ALA A CA 1
ATOM 7240 C C . ALA A 1 966 ? 18.486 4.603 -32.405 1.00 54.31 966 ALA A C 1
ATOM 7242 O O . ALA A 1 966 ? 17.571 4.827 -33.207 1.00 54.31 966 ALA A O 1
ATOM 7243 N N . PRO A 1 967 ? 19.556 3.858 -32.744 1.00 44.03 967 PRO A N 1
ATOM 7244 C CA . PRO A 1 967 ? 19.668 3.260 -34.065 1.00 44.03 967 PRO A CA 1
ATOM 7245 C C . PRO A 1 967 ? 18.471 2.325 -34.299 1.00 44.03 967 PRO A C 1
ATOM 7247 O O . PRO A 1 967 ? 18.139 1.535 -33.407 1.00 44.03 967 PRO A O 1
ATOM 7250 N N . PRO A 1 968 ? 17.809 2.384 -35.471 1.00 37.19 968 PRO A N 1
ATOM 7251 C CA . PRO A 1 968 ? 16.742 1.442 -35.785 1.00 37.19 968 PRO A CA 1
ATOM 7252 C C . PRO A 1 968 ? 17.300 0.011 -35.714 1.00 37.19 968 PRO A C 1
ATOM 7254 O O . PRO A 1 968 ? 18.468 -0.189 -36.067 1.00 37.19 968 PRO A O 1
ATOM 7257 N N . PRO A 1 969 ? 16.504 -0.984 -35.273 1.00 36.50 969 PRO A N 1
ATOM 7258 C CA . PRO A 1 969 ? 16.979 -2.354 -35.097 1.00 36.50 969 PRO A CA 1
ATOM 7259 C C . PRO A 1 969 ? 17.658 -2.843 -36.379 1.00 36.50 969 PRO A C 1
ATOM 7261 O O . PRO A 1 969 ? 17.049 -2.889 -37.451 1.00 36.50 969 PRO A O 1
ATOM 7264 N N . GLY A 1 970 ? 18.957 -3.127 -36.263 1.00 32.81 970 GLY A N 1
ATOM 7265 C CA . GLY A 1 970 ? 19.832 -3.335 -37.409 1.00 32.81 970 GLY A CA 1
ATOM 7266 C C . GLY A 1 970 ? 19.370 -4.506 -38.269 1.00 32.81 970 GLY A C 1
ATOM 7267 O O . GLY A 1 970 ? 19.147 -5.607 -37.768 1.00 32.81 970 GLY A O 1
ATOM 7268 N N . LYS A 1 971 ? 19.256 -4.276 -39.582 1.00 33.56 971 LYS A N 1
ATOM 7269 C CA . LYS A 1 971 ? 18.966 -5.332 -40.558 1.00 33.56 971 LYS A CA 1
ATOM 7270 C C . LYS A 1 971 ? 20.070 -6.391 -40.510 1.00 33.56 971 LYS A C 1
ATOM 7272 O O . LYS A 1 971 ? 21.168 -6.152 -41.009 1.00 33.56 971 LYS A O 1
ATOM 7277 N N . LEU A 1 972 ? 19.769 -7.572 -39.970 1.00 31.30 972 LEU A N 1
ATOM 7278 C CA . LEU A 1 972 ? 20.621 -8.742 -40.160 1.00 31.30 972 LEU A CA 1
ATOM 7279 C C . LEU A 1 972 ? 20.460 -9.230 -41.608 1.00 31.30 972 LEU A C 1
ATOM 7281 O O . LEU A 1 972 ? 19.404 -9.728 -41.992 1.00 31.30 972 LEU A O 1
ATOM 7285 N N . ASN A 1 973 ? 21.507 -9.078 -42.418 1.00 35.28 973 ASN A N 1
ATOM 7286 C CA . ASN A 1 973 ? 21.565 -9.660 -43.757 1.00 35.28 973 ASN A CA 1
ATOM 7287 C C . ASN A 1 973 ? 21.857 -11.164 -43.651 1.00 35.28 973 ASN A C 1
ATOM 7289 O O . ASN A 1 973 ? 23.009 -11.550 -43.466 1.00 35.28 973 ASN A O 1
ATOM 7293 N N . ILE A 1 974 ? 20.840 -12.011 -43.830 1.00 32.38 974 ILE A N 1
ATOM 7294 C CA . ILE A 1 974 ? 21.026 -13.427 -44.183 1.00 32.38 974 ILE A CA 1
ATOM 7295 C C . ILE A 1 974 ? 20.073 -13.758 -45.331 1.00 32.38 974 ILE A C 1
ATOM 7297 O O . ILE A 1 974 ? 18.862 -13.856 -45.149 1.00 32.38 974 ILE A O 1
ATOM 7301 N N . ALA A 1 975 ? 20.627 -13.917 -46.531 1.00 36.62 975 ALA A N 1
ATOM 7302 C CA . ALA A 1 975 ? 19.876 -14.324 -47.708 1.00 36.62 975 ALA A CA 1
ATOM 7303 C C . ALA A 1 975 ? 19.923 -15.851 -47.866 1.00 36.62 975 ALA A C 1
ATOM 7305 O O . ALA A 1 975 ? 20.946 -16.385 -48.288 1.00 36.62 975 ALA A O 1
ATOM 7306 N N . THR A 1 976 ? 18.826 -16.553 -47.557 1.00 35.03 976 THR A N 1
ATOM 7307 C CA . THR A 1 976 ? 18.429 -17.815 -48.224 1.00 35.03 976 THR A CA 1
ATOM 7308 C C . THR A 1 976 ? 17.034 -18.290 -47.785 1.00 35.03 976 THR A C 1
ATOM 7310 O O . THR A 1 976 ? 16.780 -18.425 -46.594 1.00 35.03 976 THR A O 1
ATOM 7313 N N . LEU A 1 977 ? 16.202 -18.671 -48.772 1.00 33.25 977 LEU A N 1
ATOM 7314 C CA . LEU A 1 977 ? 15.002 -19.534 -48.654 1.00 33.25 977 LEU A CA 1
ATOM 7315 C C . LEU A 1 977 ? 13.714 -18.894 -48.043 1.00 33.25 977 LEU A C 1
ATOM 7317 O O . LEU A 1 977 ? 13.787 -17.814 -47.463 1.00 33.25 977 LEU A O 1
ATOM 7321 N N . PRO A 1 978 ? 12.498 -19.396 -48.387 1.00 32.97 978 PRO A N 1
ATOM 7322 C CA . PRO A 1 978 ? 11.604 -18.595 -49.238 1.00 32.97 978 PRO A CA 1
ATOM 7323 C C . PRO A 1 978 ? 10.277 -18.140 -48.594 1.00 32.97 978 PRO A C 1
ATOM 7325 O O . PRO A 1 978 ? 9.899 -18.554 -47.501 1.00 32.97 978 PRO A O 1
ATOM 7328 N N . SER A 1 979 ? 9.552 -17.278 -49.317 1.00 31.22 979 SER A N 1
ATOM 7329 C CA . SER A 1 979 ? 8.321 -16.599 -48.886 1.00 31.22 979 SER A CA 1
ATOM 7330 C C . SER A 1 979 ? 7.144 -17.533 -48.535 1.00 31.22 979 SER A C 1
ATOM 7332 O O . SER A 1 979 ? 6.785 -18.383 -49.352 1.00 31.22 979 SER A O 1
ATOM 7334 N N . PRO A 1 980 ? 6.451 -17.312 -47.398 1.00 34.06 980 PRO A N 1
ATOM 7335 C CA . PRO A 1 980 ? 5.103 -17.829 -47.149 1.00 34.06 980 PRO A CA 1
ATOM 7336 C C . PRO A 1 980 ? 4.027 -17.034 -47.928 1.00 34.06 980 PRO A C 1
ATOM 7338 O O . PRO A 1 980 ? 4.280 -15.895 -48.328 1.00 34.06 980 PRO A O 1
ATOM 7341 N N . PRO A 1 981 ? 2.821 -17.601 -48.139 1.00 37.75 981 PRO A N 1
ATOM 7342 C CA . PRO A 1 981 ? 1.756 -16.983 -48.938 1.00 37.75 981 PRO A CA 1
ATOM 7343 C C . PRO A 1 981 ? 1.028 -15.837 -48.203 1.00 37.75 981 PRO A C 1
ATOM 7345 O O . PRO A 1 981 ? 1.072 -15.768 -46.972 1.00 37.75 981 PRO A O 1
ATOM 7348 N N . PRO A 1 982 ? 0.308 -14.955 -48.928 1.00 34.00 982 PRO A N 1
ATOM 7349 C CA . PRO A 1 982 ? -0.470 -13.881 -48.315 1.00 34.00 982 PRO A CA 1
ATOM 7350 C C . PRO A 1 982 ? -1.649 -14.439 -47.503 1.00 34.00 982 PRO A C 1
ATOM 7352 O O . PRO A 1 982 ? -2.460 -15.210 -48.016 1.00 34.00 982 PRO A O 1
ATOM 7355 N N . LEU A 1 983 ? -1.762 -14.016 -46.242 1.00 33.97 983 LEU A N 1
ATOM 7356 C CA . LEU A 1 983 ? -2.930 -14.290 -45.402 1.00 33.97 983 LEU A CA 1
ATOM 7357 C C . LEU A 1 983 ? -4.063 -13.279 -45.677 1.00 33.97 983 LEU A C 1
ATOM 7359 O O . LEU A 1 983 ? -3.786 -12.138 -46.055 1.00 33.97 983 LEU A O 1
ATOM 7363 N N . PRO A 1 984 ? -5.336 -13.689 -45.523 1.00 38.16 984 PRO A N 1
ATOM 7364 C CA . PRO A 1 984 ? -6.490 -12.886 -45.921 1.00 38.16 984 PRO A CA 1
ATOM 7365 C C . PRO A 1 984 ? -6.790 -11.732 -44.954 1.00 38.16 984 PRO A C 1
ATOM 7367 O O . PRO A 1 984 ? -6.430 -11.764 -43.778 1.00 38.16 984 PRO A O 1
ATOM 7370 N N . LEU A 1 985 ? -7.523 -10.733 -45.455 1.00 38.62 985 LEU A N 1
ATOM 7371 C CA . LEU A 1 985 ? -8.093 -9.647 -44.656 1.00 38.62 985 LEU A CA 1
ATOM 7372 C C . LEU A 1 985 ? -9.080 -10.185 -43.607 1.00 38.62 985 LEU A C 1
ATOM 7374 O O . LEU A 1 985 ? -10.110 -10.762 -43.956 1.00 38.62 985 LEU A O 1
ATOM 7378 N N . SER A 1 986 ? -8.794 -9.928 -42.331 1.00 32.56 986 SER A N 1
ATOM 7379 C CA . SER A 1 986 ? -9.701 -10.216 -41.215 1.00 32.56 986 SER A CA 1
ATOM 7380 C C . SER A 1 986 ? -10.747 -9.111 -41.044 1.00 32.56 986 SER A C 1
ATOM 7382 O O . SER A 1 986 ? -10.413 -7.931 -40.944 1.00 32.56 986 SER A O 1
ATOM 7384 N N . SER A 1 987 ? -12.018 -9.506 -40.987 1.00 40.69 987 SER A N 1
ATOM 7385 C CA . SER A 1 987 ? -13.182 -8.643 -40.741 1.00 40.69 987 SER A CA 1
ATOM 7386 C C . SER A 1 987 ? -13.217 -8.058 -39.310 1.00 40.69 987 SER A C 1
ATOM 7388 O O . SER A 1 987 ? -12.569 -8.609 -38.417 1.00 40.69 987 SER A O 1
ATOM 7390 N N . PRO A 1 988 ? -13.973 -6.965 -39.058 1.00 39.44 988 PRO A N 1
ATOM 7391 C CA . PRO A 1 988 ? -14.111 -6.370 -37.721 1.00 39.44 988 PRO A CA 1
ATOM 7392 C C . PRO A 1 988 ? -14.828 -7.292 -36.706 1.00 39.44 988 PRO A C 1
ATOM 7394 O O . PRO A 1 988 ? -15.545 -8.211 -37.110 1.00 39.44 988 PRO A O 1
ATOM 7397 N N . PRO A 1 989 ? -14.650 -7.059 -35.388 1.00 39.25 989 PRO A N 1
ATOM 7398 C CA . PRO A 1 989 ? -15.130 -7.957 -34.335 1.00 39.25 989 PRO A CA 1
ATOM 7399 C C . PRO A 1 989 ? -16.660 -7.912 -34.122 1.00 39.25 989 PRO A C 1
ATOM 7401 O O . PRO A 1 989 ? -17.275 -6.861 -34.313 1.00 39.25 989 PRO A O 1
ATOM 7404 N N . PRO A 1 990 ? -17.282 -9.023 -33.673 1.00 37.97 990 PRO A N 1
ATOM 7405 C CA . PRO A 1 990 ? -18.705 -9.079 -33.336 1.00 37.97 990 PRO A CA 1
ATOM 7406 C C . PRO A 1 990 ? -19.008 -8.556 -31.911 1.00 37.97 990 PRO A C 1
ATOM 7408 O O . PRO A 1 990 ? -18.139 -8.619 -31.038 1.00 37.97 990 PRO A O 1
ATOM 7411 N N . PRO A 1 991 ? -20.242 -8.083 -31.641 1.00 37.84 991 PRO A N 1
ATOM 7412 C CA . PRO A 1 991 ? -20.675 -7.630 -30.316 1.00 37.84 991 PRO A CA 1
ATOM 7413 C C . PRO A 1 991 ? -21.049 -8.779 -29.355 1.00 37.84 991 PRO A C 1
ATOM 7415 O O . PRO A 1 991 ? -21.338 -9.902 -29.768 1.00 37.84 991 PRO A O 1
ATOM 7418 N N . SER A 1 992 ? -21.063 -8.467 -28.056 1.00 38.31 992 SER A N 1
ATOM 7419 C CA . SER A 1 992 ? -21.270 -9.397 -26.931 1.00 38.31 992 SER A CA 1
ATOM 7420 C C . SER A 1 992 ? -22.690 -10.003 -26.831 1.00 38.31 992 SER A C 1
ATOM 7422 O O . SER A 1 992 ? -23.660 -9.324 -27.173 1.00 38.31 992 SER A O 1
ATOM 7424 N N . PRO A 1 9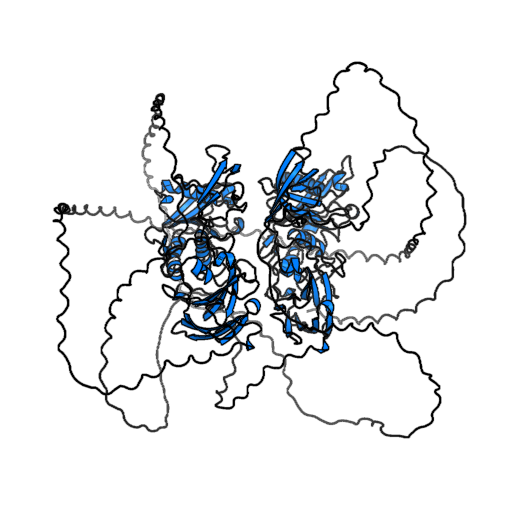93 ? -22.852 -11.235 -26.294 1.00 40.94 993 PRO A N 1
ATOM 7425 C CA . PRO A 1 993 ? -24.153 -11.907 -26.170 1.00 40.94 993 PRO A CA 1
ATOM 7426 C C . PRO A 1 993 ? -24.891 -11.677 -24.820 1.00 40.94 993 PRO A C 1
ATOM 7428 O O . PRO A 1 993 ? -24.240 -11.477 -23.792 1.00 40.94 993 PRO A O 1
ATOM 7431 N N . PRO A 1 994 ? -26.241 -11.773 -24.795 1.00 42.25 994 PRO A N 1
ATOM 7432 C CA . PRO A 1 994 ? -27.090 -11.754 -23.588 1.00 42.25 994 PRO A CA 1
ATOM 7433 C C . PRO A 1 994 ? -27.273 -13.156 -22.929 1.00 42.25 994 PRO A C 1
ATOM 7435 O O . PRO A 1 994 ? -26.845 -14.158 -23.507 1.00 42.25 994 PRO A O 1
ATOM 7438 N N . PRO A 1 995 ? -27.880 -13.264 -21.719 1.00 35.03 995 PRO A N 1
ATOM 7439 C CA . PRO A 1 995 ? -27.899 -14.500 -20.910 1.00 35.03 995 PRO A CA 1
ATOM 7440 C C . PRO A 1 995 ? -28.908 -15.590 -21.367 1.00 35.03 995 PRO A C 1
ATOM 7442 O O . PRO A 1 995 ? -29.801 -15.306 -22.166 1.00 35.03 995 PRO A O 1
ATOM 7445 N N . PRO A 1 996 ? -28.784 -16.849 -20.877 1.00 48.31 996 PRO A N 1
ATOM 7446 C CA . PRO A 1 996 ? -29.364 -18.033 -21.532 1.00 48.31 996 PRO A CA 1
ATOM 7447 C C . PRO A 1 996 ? -30.716 -18.535 -20.980 1.00 48.31 996 PRO A C 1
ATOM 7449 O O . PRO A 1 996 ? -31.034 -18.370 -19.804 1.00 48.31 996 PRO A O 1
ATOM 7452 N N . ALA A 1 997 ? -31.447 -19.281 -21.822 1.00 28.36 997 ALA A N 1
ATOM 7453 C CA . ALA A 1 997 ? -32.603 -20.121 -21.468 1.00 28.36 997 ALA A CA 1
ATOM 7454 C C . ALA A 1 997 ? -32.551 -21.494 -22.197 1.00 28.36 997 ALA A C 1
ATOM 7456 O O . ALA A 1 997 ? -31.705 -21.709 -23.065 1.00 28.36 997 ALA A O 1
ATOM 7457 N N . LEU A 1 998 ? -33.399 -22.453 -21.797 1.00 32.81 998 LEU A N 1
ATOM 7458 C CA . LEU A 1 998 ? -33.144 -23.907 -21.896 1.00 32.81 998 LEU A CA 1
ATOM 7459 C C . LEU A 1 998 ? -33.846 -24.679 -23.053 1.00 32.81 998 LEU A C 1
ATOM 7461 O O . LEU A 1 998 ? -35.057 -24.603 -23.201 1.00 32.81 998 LEU A O 1
ATOM 7465 N N . LEU A 1 999 ? -33.059 -25.549 -23.714 1.00 31.98 999 LEU A N 1
ATOM 7466 C CA . LEU A 1 999 ? -33.310 -26.960 -24.126 1.00 31.98 999 LEU A CA 1
ATOM 7467 C C . LEU A 1 999 ? -34.414 -27.425 -25.140 1.00 31.98 999 LEU A C 1
ATOM 7469 O O . LEU A 1 999 ? -35.601 -27.434 -24.838 1.00 31.98 999 LEU A O 1
ATOM 7473 N N . ALA A 1 1000 ? -33.916 -28.149 -26.173 1.00 30.31 1000 ALA A N 1
ATOM 7474 C CA . ALA A 1 1000 ? -34.416 -29.423 -26.778 1.00 30.31 1000 ALA A CA 1
ATOM 7475 C C . ALA A 1 1000 ? -35.292 -29.389 -28.094 1.00 30.31 1000 ALA A C 1
ATOM 7477 O O . ALA A 1 1000 ? -35.584 -28.297 -28.568 1.00 30.31 1000 ALA A O 1
ATOM 7478 N N . PRO A 1 1001 ? -35.548 -30.528 -28.813 1.00 54.59 1001 PRO A N 1
ATOM 7479 C CA . PRO A 1 1001 ? -35.093 -30.774 -30.217 1.00 54.59 1001 PRO A CA 1
ATOM 7480 C C . PRO A 1 1001 ? -36.258 -31.277 -31.154 1.00 54.59 1001 PRO A C 1
ATOM 7482 O O . PRO A 1 1001 ? -37.392 -30.953 -30.803 1.00 54.59 1001 PRO A O 1
ATOM 7485 N N . PRO A 1 1002 ? -36.135 -32.096 -32.254 1.00 57.97 1002 PRO A N 1
ATOM 7486 C CA . PRO A 1 1002 ? -35.012 -32.599 -33.102 1.00 57.97 1002 PRO A CA 1
ATOM 7487 C C . PRO A 1 1002 ? -35.259 -32.555 -34.663 1.00 57.97 1002 PRO A C 1
ATOM 7489 O O . PRO A 1 1002 ? -36.250 -31.995 -35.109 1.00 57.97 1002 PRO A O 1
ATOM 7492 N N . MET A 1 1003 ? -34.392 -33.221 -35.474 1.00 27.31 1003 MET A N 1
ATOM 7493 C CA . MET A 1 1003 ? -34.638 -33.987 -36.752 1.00 27.31 1003 MET A CA 1
ATOM 7494 C C . MET A 1 1003 ? -33.656 -33.761 -37.949 1.00 27.31 1003 MET A C 1
ATOM 7496 O O . MET A 1 1003 ? -33.022 -32.725 -38.095 1.00 27.31 1003 MET A O 1
ATOM 7500 N N . SER A 1 1004 ? -33.521 -34.798 -38.798 1.00 36.00 1004 SER A N 1
ATOM 7501 C CA . SER A 1 1004 ? -32.761 -34.956 -40.079 1.00 36.00 1004 SER A CA 1
ATOM 7502 C C . SER A 1 1004 ? -33.750 -35.419 -41.192 1.00 36.00 1004 SER A C 1
ATOM 7504 O O . SER A 1 1004 ? -34.828 -35.837 -40.757 1.00 36.00 1004 SER A O 1
ATOM 7506 N N . PRO A 1 1005 ? -33.494 -35.438 -42.547 1.00 48.34 1005 PRO A N 1
ATOM 7507 C CA . PRO A 1 1005 ? -32.237 -35.842 -43.244 1.00 48.34 1005 PRO A CA 1
ATOM 7508 C C . PRO A 1 1005 ? -31.865 -35.266 -44.672 1.00 48.34 1005 PRO A C 1
ATOM 7510 O O . PRO A 1 1005 ? -32.674 -34.674 -45.368 1.00 48.34 1005 PRO A O 1
ATOM 7513 N N . ARG A 1 1006 ? -30.597 -35.516 -45.088 1.00 30.41 1006 ARG A N 1
ATOM 7514 C CA . ARG A 1 1006 ? -29.945 -35.884 -46.408 1.00 30.41 1006 ARG A CA 1
ATOM 7515 C C . ARG A 1 1006 ? -30.703 -35.860 -47.796 1.00 30.41 1006 ARG A C 1
ATOM 7517 O O . ARG A 1 1006 ? -31.889 -36.154 -47.791 1.00 30.41 1006 ARG A O 1
ATOM 7524 N N . PRO A 1 1007 ? -30.003 -35.975 -48.977 1.00 62.50 1007 PRO A N 1
ATOM 7525 C CA . PRO A 1 1007 ? -29.165 -35.050 -49.810 1.00 62.50 1007 PRO A CA 1
ATOM 7526 C C . PRO A 1 1007 ? -29.719 -34.889 -51.289 1.00 62.50 1007 PRO A C 1
ATOM 7528 O O . PRO A 1 1007 ? -30.909 -35.166 -51.426 1.00 62.50 1007 PRO A O 1
ATOM 7531 N N . PRO A 1 1008 ? -29.002 -34.471 -52.397 1.00 55.06 1008 PRO A N 1
ATOM 7532 C CA . PRO A 1 1008 ? -27.870 -35.172 -53.085 1.00 55.06 1008 PRO A CA 1
ATOM 7533 C C . PRO A 1 1008 ? -26.794 -34.286 -53.830 1.00 55.06 1008 PRO A C 1
ATOM 7535 O O . PRO A 1 1008 ? -26.731 -33.076 -53.658 1.00 55.06 1008 PRO A O 1
ATOM 7538 N N . ASN A 1 1009 ? -25.914 -34.943 -54.617 1.00 35.22 1009 ASN A N 1
ATOM 7539 C CA . ASN A 1 1009 ? -24.715 -34.486 -55.394 1.00 35.22 1009 ASN A CA 1
ATOM 7540 C C . ASN A 1 1009 ? -25.083 -34.062 -56.867 1.00 35.22 1009 ASN A C 1
ATOM 7542 O O . ASN A 1 1009 ? -26.267 -34.227 -57.169 1.00 35.22 1009 ASN A O 1
ATOM 7546 N N . PRO A 1 1010 ? -24.204 -33.587 -57.816 1.00 51.84 1010 PRO A N 1
ATOM 7547 C CA . PRO A 1 1010 ? -23.002 -34.289 -58.348 1.00 51.84 1010 PRO A CA 1
ATOM 7548 C C . PRO A 1 1010 ? -21.781 -33.434 -58.844 1.00 51.84 1010 PRO A C 1
ATOM 7550 O O . PRO A 1 1010 ? -21.790 -32.208 -58.857 1.00 51.84 1010 PRO A O 1
ATOM 7553 N N . SER A 1 1011 ? -20.713 -34.133 -59.277 1.00 32.84 1011 SER A N 1
ATOM 7554 C CA . SER A 1 1011 ? -19.394 -33.638 -59.765 1.00 32.84 1011 SER A CA 1
ATOM 7555 C C . SER A 1 1011 ? -19.295 -33.455 -61.302 1.00 32.84 1011 SER A C 1
ATOM 7557 O O . SER A 1 1011 ? -20.271 -33.710 -62.008 1.00 32.84 1011 SER A O 1
ATOM 7559 N N . PRO A 1 1012 ? -18.105 -33.093 -61.848 1.00 51.47 1012 PRO A N 1
ATOM 7560 C CA . PRO A 1 1012 ? -17.327 -34.051 -62.670 1.00 51.47 1012 PRO A CA 1
ATOM 7561 C C . PRO A 1 1012 ? -15.814 -34.163 -62.298 1.00 51.47 1012 PRO A C 1
ATOM 7563 O O . PRO A 1 1012 ? -15.506 -34.185 -61.109 1.00 51.47 1012 PRO A O 1
ATOM 7566 N N . LYS A 1 1013 ? -14.888 -34.414 -63.255 1.00 33.03 1013 LYS A N 1
ATOM 7567 C CA . LYS A 1 1013 ? -13.560 -35.070 -63.049 1.00 33.03 1013 LYS A CA 1
ATOM 7568 C C . LYS A 1 1013 ? -12.454 -34.674 -64.063 1.00 33.03 1013 LYS A C 1
ATOM 7570 O O . LYS A 1 1013 ? -12.783 -34.435 -65.218 1.00 33.03 1013 LYS A O 1
ATOM 7575 N N . SER A 1 1014 ? -11.169 -34.782 -63.672 1.00 29.83 1014 SER A N 1
ATOM 7576 C CA . SER A 1 1014 ? -9.990 -35.138 -64.521 1.00 29.83 1014 SER A CA 1
ATOM 7577 C C . SER A 1 1014 ? -8.746 -35.378 -63.612 1.00 29.83 1014 SER A C 1
ATOM 7579 O O . SER A 1 1014 ? -8.347 -34.433 -62.944 1.00 29.83 1014 SER A O 1
ATOM 7581 N N . SER A 1 1015 ? -8.248 -36.587 -63.268 1.00 35.44 1015 SER A N 1
ATOM 7582 C CA . SER A 1 1015 ? -7.481 -37.644 -64.005 1.00 35.44 1015 SER A CA 1
ATOM 7583 C C . SER A 1 1015 ? -6.074 -37.212 -64.487 1.00 35.44 1015 SER A C 1
ATOM 7585 O O . SER A 1 1015 ? -5.996 -36.164 -65.108 1.00 35.44 1015 SER A O 1
ATOM 7587 N N . SER A 1 1016 ? -4.936 -37.928 -64.336 1.00 31.81 1016 SER A N 1
ATOM 7588 C CA . SER A 1 1016 ? -4.498 -39.249 -63.767 1.00 31.81 1016 SER A CA 1
ATOM 7589 C C . SER A 1 1016 ? -2.923 -39.260 -63.710 1.00 31.81 1016 SER A C 1
ATOM 7591 O O . SER A 1 1016 ? -2.381 -38.222 -64.096 1.00 31.81 1016 SER A O 1
ATOM 7593 N N . PRO A 1 1017 ? -2.120 -40.322 -63.378 1.00 46.53 1017 PRO A N 1
ATOM 7594 C CA . PRO A 1 1017 ? -2.353 -41.661 -62.781 1.00 46.53 1017 PRO A CA 1
ATOM 7595 C C . PRO A 1 1017 ? -1.410 -42.019 -61.574 1.00 46.53 1017 PRO A C 1
ATOM 7597 O O . PRO A 1 1017 ? -0.665 -41.176 -61.080 1.00 46.53 1017 PRO A O 1
ATOM 7600 N N . SER A 1 1018 ? -1.402 -43.278 -61.083 1.00 33.16 1018 SER A N 1
ATOM 7601 C CA . SER A 1 1018 ? -0.529 -43.767 -59.976 1.00 33.16 1018 SER A CA 1
ATOM 7602 C C . SER A 1 1018 ? -0.029 -45.229 -60.146 1.00 33.16 1018 SER A C 1
ATOM 7604 O O . SER A 1 1018 ? -0.698 -45.997 -60.837 1.00 33.16 1018 SER A O 1
ATOM 7606 N N . PRO A 1 1019 ? 1.105 -45.636 -59.518 1.00 39.25 1019 PRO A N 1
ATOM 7607 C CA . PRO A 1 1019 ? 1.655 -47.012 -59.513 1.00 39.25 1019 PRO A CA 1
ATOM 7608 C C . PRO A 1 1019 ? 1.199 -47.870 -58.281 1.00 39.25 1019 PRO A C 1
ATOM 7610 O O . PRO A 1 1019 ? 0.439 -47.362 -57.456 1.00 39.25 1019 PRO A O 1
ATOM 7613 N N . PRO A 1 1020 ? 1.569 -49.174 -58.157 1.00 43.22 1020 PRO A N 1
ATOM 7614 C CA . PRO A 1 1020 ? 0.773 -50.195 -57.438 1.00 43.22 1020 PRO A CA 1
ATOM 7615 C C . PRO A 1 1020 ? 1.086 -50.399 -55.929 1.00 43.22 1020 PRO A C 1
ATOM 7617 O O . PRO A 1 1020 ? 2.116 -49.932 -55.442 1.00 43.22 1020 PRO A O 1
ATOM 7620 N N . PRO A 1 1021 ? 0.226 -51.131 -55.176 1.00 45.75 1021 PRO A N 1
ATOM 7621 C CA . PRO A 1 1021 ? 0.327 -51.271 -53.715 1.00 45.75 1021 PRO A CA 1
ATOM 7622 C C . PRO A 1 1021 ? 1.209 -52.451 -53.226 1.00 45.75 1021 PRO A C 1
ATOM 7624 O O . PRO A 1 1021 ? 1.188 -53.523 -53.837 1.00 45.75 1021 PRO A O 1
ATOM 7627 N N . PRO A 1 1022 ? 1.908 -52.325 -52.074 1.00 41.34 1022 PRO A N 1
ATOM 7628 C CA . PRO A 1 1022 ? 2.579 -53.442 -51.393 1.00 41.34 1022 PRO A CA 1
ATOM 7629 C C . PRO A 1 1022 ? 1.645 -54.285 -50.498 1.00 41.34 1022 PRO A C 1
ATOM 7631 O O . PRO A 1 1022 ? 0.565 -53.851 -50.099 1.00 41.34 1022 PRO A O 1
ATOM 7634 N N . ARG A 1 1023 ? 2.097 -55.499 -50.145 1.00 42.94 1023 ARG A N 1
ATOM 7635 C CA . ARG A 1 1023 ? 1.402 -56.464 -49.262 1.00 42.94 1023 ARG A CA 1
ATOM 7636 C C . ARG A 1 1023 ? 1.288 -56.003 -47.792 1.00 42.94 1023 ARG A C 1
ATOM 7638 O O . ARG A 1 1023 ? 2.141 -55.247 -47.333 1.00 42.94 1023 ARG A O 1
ATOM 7645 N N . PRO A 1 1024 ? 0.326 -56.547 -47.014 1.00 45.75 1024 PRO A N 1
ATOM 7646 C CA . PRO A 1 1024 ? 0.266 -56.342 -45.568 1.00 45.75 1024 PRO A CA 1
ATOM 7647 C C . PRO A 1 1024 ? 1.325 -57.173 -44.822 1.00 45.75 1024 PRO A C 1
ATOM 7649 O O . PRO A 1 1024 ? 1.514 -58.353 -45.123 1.00 45.75 1024 PRO A O 1
ATOM 7652 N N . LEU A 1 1025 ? 1.952 -56.573 -43.804 1.00 45.59 1025 LEU A N 1
ATOM 7653 C CA . LEU A 1 1025 ? 2.708 -57.265 -42.750 1.00 45.59 1025 LEU A CA 1
ATOM 7654 C C . LEU A 1 1025 ? 1.914 -57.269 -41.423 1.00 45.59 1025 LEU A C 1
ATOM 7656 O O . LEU A 1 1025 ? 1.036 -56.421 -41.243 1.00 45.59 1025 LEU A O 1
ATOM 7660 N N . PRO A 1 1026 ? 2.178 -58.227 -40.512 1.00 48.19 1026 PRO A N 1
ATOM 7661 C CA . PRO A 1 1026 ? 1.349 -58.465 -39.329 1.00 48.19 1026 PRO A CA 1
ATOM 7662 C C . PRO A 1 1026 ? 1.541 -57.433 -38.206 1.00 48.19 1026 PRO A C 1
ATOM 7664 O O . PRO A 1 1026 ? 2.574 -56.776 -38.094 1.00 48.19 1026 PRO A O 1
ATOM 7667 N N . SER A 1 1027 ? 0.525 -57.330 -37.348 1.00 44.88 1027 SER A N 1
ATOM 7668 C CA . SER A 1 1027 ? 0.473 -56.421 -36.197 1.00 44.88 1027 SER A CA 1
ATOM 7669 C C . SER A 1 1027 ? 1.530 -56.739 -35.123 1.00 44.88 1027 SER A C 1
ATOM 7671 O O . SER A 1 1027 ? 1.779 -57.916 -34.853 1.00 44.88 1027 SER A O 1
ATOM 7673 N N . PRO A 1 1028 ? 2.112 -55.724 -34.454 1.00 45.84 1028 PRO A N 1
ATOM 7674 C CA . PRO A 1 1028 ? 3.022 -55.935 -33.329 1.00 45.84 1028 PRO A CA 1
ATOM 7675 C C . PRO A 1 1028 ? 2.269 -56.342 -32.041 1.00 45.84 1028 PRO A C 1
ATOM 7677 O O . PRO A 1 1028 ? 1.118 -55.938 -31.853 1.00 45.84 1028 PRO A O 1
ATOM 7680 N N . PRO A 1 1029 ? 2.905 -57.109 -31.134 1.00 55.16 1029 PRO A N 1
ATOM 7681 C CA . PRO A 1 1029 ? 2.325 -57.487 -29.844 1.00 55.16 1029 PRO A CA 1
ATOM 7682 C C . PRO A 1 1029 ? 2.292 -56.309 -28.844 1.00 55.16 1029 PRO A C 1
ATOM 7684 O O . PRO A 1 1029 ? 3.052 -55.348 -28.996 1.00 55.16 1029 PRO A O 1
ATOM 7687 N N . PRO A 1 1030 ? 1.441 -56.370 -27.799 1.00 52.31 1030 PRO A N 1
ATOM 7688 C CA . PRO A 1 1030 ? 1.375 -55.340 -26.762 1.00 52.31 1030 PRO A CA 1
ATOM 7689 C C . PRO A 1 1030 ? 2.656 -55.292 -25.902 1.00 52.31 1030 PRO A C 1
ATOM 7691 O O . PRO A 1 1030 ? 3.296 -56.326 -25.698 1.00 52.31 1030 PRO A O 1
ATOM 7694 N N . PRO A 1 1031 ? 3.033 -54.115 -25.363 1.00 46.69 1031 PRO A N 1
ATOM 7695 C CA . PRO A 1 1031 ? 4.243 -53.959 -24.559 1.00 46.69 1031 PRO A CA 1
ATOM 7696 C C . PRO A 1 1031 ? 4.111 -54.576 -23.158 1.00 46.69 1031 PRO A C 1
ATOM 7698 O O . PRO A 1 1031 ? 3.101 -54.408 -22.474 1.00 46.69 1031 PRO A O 1
ATOM 7701 N N . SER A 1 1032 ? 5.175 -55.247 -22.713 1.00 52.34 1032 SER A N 1
ATOM 7702 C CA . SER A 1 1032 ? 5.306 -55.822 -21.368 1.00 52.34 1032 SER A CA 1
ATOM 7703 C C . SER A 1 1032 ? 5.391 -54.748 -20.266 1.00 52.34 1032 SER A C 1
ATOM 7705 O O . SER A 1 1032 ? 5.934 -53.667 -20.513 1.00 52.34 1032 SER A O 1
ATOM 7707 N N . PRO A 1 1033 ? 4.927 -55.032 -19.032 1.00 50.31 1033 PRO A N 1
ATOM 7708 C CA . PRO A 1 1033 ? 5.057 -54.108 -17.905 1.00 50.31 1033 PRO A CA 1
ATOM 7709 C C . PRO A 1 1033 ? 6.528 -53.925 -17.466 1.00 50.31 1033 PRO A C 1
ATOM 7711 O O . PRO A 1 1033 ? 7.317 -54.869 -17.564 1.00 50.31 1033 PRO A O 1
ATOM 7714 N N . PRO A 1 1034 ? 6.912 -52.737 -16.960 1.00 48.56 1034 PRO A N 1
ATOM 7715 C CA . PRO A 1 1034 ? 8.281 -52.457 -16.528 1.00 48.56 1034 PRO A CA 1
ATOM 7716 C C . PRO A 1 1034 ? 8.633 -53.144 -15.190 1.00 48.56 1034 PRO A C 1
ATOM 7718 O O . PRO A 1 1034 ? 7.757 -53.314 -14.338 1.00 48.56 1034 PRO A O 1
ATOM 7721 N N . PRO A 1 1035 ? 9.911 -53.512 -14.969 1.00 54.38 1035 PRO A N 1
ATOM 7722 C CA . PRO A 1 1035 ? 10.364 -54.141 -13.728 1.00 54.38 1035 PRO A CA 1
ATOM 7723 C C . PRO A 1 1035 ? 10.430 -53.150 -12.546 1.00 54.38 1035 PRO A C 1
ATOM 7725 O O . PRO A 1 1035 ? 10.593 -51.945 -12.759 1.00 54.38 1035 PRO A O 1
ATOM 7728 N N . PRO A 1 1036 ? 10.342 -53.637 -11.292 1.00 48.31 1036 PRO A N 1
ATOM 7729 C CA . PRO A 1 1036 ? 10.440 -52.795 -10.100 1.00 48.31 1036 PRO A CA 1
ATOM 7730 C C . PRO A 1 1036 ? 11.863 -52.232 -9.894 1.00 48.31 1036 PRO A C 1
ATOM 7732 O O . PRO A 1 1036 ? 12.843 -52.898 -10.239 1.00 48.31 1036 PRO A O 1
ATOM 7735 N N . PRO A 1 1037 ? 12.005 -51.024 -9.313 1.00 47.66 1037 PRO A N 1
ATOM 7736 C CA . PRO A 1 1037 ? 13.303 -50.385 -9.102 1.00 47.66 1037 PRO A CA 1
ATOM 7737 C C . PRO A 1 1037 ? 14.115 -51.032 -7.957 1.00 47.66 1037 PRO A C 1
ATOM 7739 O O . PRO A 1 1037 ? 13.530 -51.548 -7.002 1.00 47.66 1037 PRO A O 1
ATOM 7742 N N . PRO A 1 1038 ? 15.462 -50.980 -8.014 1.00 50.53 1038 PRO A N 1
ATOM 7743 C CA . PRO A 1 1038 ? 16.341 -51.544 -6.988 1.00 50.53 1038 PRO A CA 1
ATOM 7744 C C . PRO A 1 1038 ? 16.385 -50.699 -5.695 1.00 50.53 1038 PRO A C 1
ATOM 7746 O O . PRO A 1 1038 ? 16.135 -49.491 -5.737 1.00 50.53 1038 PRO A O 1
ATOM 7749 N N . PRO A 1 1039 ? 16.742 -51.302 -4.542 1.00 44.50 1039 PRO A N 1
ATOM 7750 C CA . PRO A 1 1039 ? 16.823 -50.606 -3.256 1.00 44.50 1039 PRO A CA 1
ATOM 7751 C C . PRO A 1 1039 ? 18.022 -49.646 -3.169 1.00 44.50 1039 PRO A C 1
ATOM 7753 O O . PRO A 1 1039 ? 19.099 -49.910 -3.701 1.00 44.50 1039 PRO A O 1
ATOM 7756 N N . SER A 1 1040 ? 17.834 -48.529 -2.461 1.00 46.03 1040 SER A N 1
ATOM 7757 C CA . SER A 1 1040 ? 18.836 -47.465 -2.304 1.00 46.03 1040 SER A CA 1
ATOM 7758 C C . SER A 1 1040 ? 19.988 -47.841 -1.350 1.00 46.03 1040 SER A C 1
ATOM 7760 O O . SER A 1 1040 ? 19.749 -48.525 -0.353 1.00 46.03 1040 SER A O 1
ATOM 7762 N N . PRO A 1 1041 ? 21.226 -47.364 -1.594 1.00 49.03 1041 PRO A N 1
ATOM 7763 C CA . PRO A 1 1041 ? 22.364 -47.583 -0.699 1.00 49.03 1041 PRO A CA 1
ATOM 7764 C C . PRO A 1 1041 ? 22.312 -46.692 0.565 1.00 49.03 1041 PRO A C 1
ATOM 7766 O O . PRO A 1 1041 ? 21.703 -45.620 0.535 1.00 49.03 1041 PRO A O 1
ATOM 7769 N N . PRO A 1 1042 ? 22.968 -47.097 1.673 1.00 50.41 1042 PRO A N 1
ATOM 7770 C CA . PRO A 1 1042 ? 23.017 -46.323 2.916 1.00 50.41 1042 PRO A CA 1
ATOM 7771 C C . PRO A 1 1042 ? 23.982 -45.115 2.842 1.00 50.41 1042 PRO A C 1
ATOM 7773 O O . PRO A 1 1042 ? 24.932 -45.134 2.056 1.00 50.41 1042 PRO A O 1
ATOM 7776 N N . PRO A 1 1043 ? 23.773 -44.067 3.666 1.00 50.25 1043 PRO A N 1
ATOM 7777 C CA . PRO A 1 1043 ? 24.562 -42.832 3.630 1.00 50.25 1043 PRO A CA 1
ATOM 7778 C C . PRO A 1 1043 ? 25.963 -42.962 4.273 1.00 50.25 1043 PRO A C 1
ATOM 7780 O O . PRO A 1 1043 ? 26.165 -43.805 5.150 1.00 50.25 1043 PRO A O 1
ATOM 7783 N N . PRO A 1 1044 ? 26.932 -42.105 3.884 1.00 48.47 1044 PRO A N 1
ATOM 7784 C CA . PRO A 1 1044 ? 28.290 -42.103 4.434 1.00 48.47 1044 PRO A CA 1
ATOM 7785 C C . PRO A 1 1044 ? 28.383 -41.444 5.831 1.00 48.47 1044 PRO A C 1
ATOM 7787 O O . PRO A 1 1044 ? 27.543 -40.609 6.178 1.00 48.47 1044 PRO A O 1
ATOM 7790 N N . PRO A 1 1045 ? 29.414 -41.774 6.636 1.00 49.31 1045 PRO A N 1
ATOM 7791 C CA . PRO A 1 1045 ? 29.602 -41.225 7.982 1.00 49.31 1045 PRO A CA 1
ATOM 7792 C C . PRO A 1 1045 ? 30.178 -39.788 7.990 1.00 49.31 1045 PRO A C 1
ATOM 7794 O O . PRO A 1 1045 ? 30.879 -39.399 7.053 1.00 49.31 1045 PRO A O 1
ATOM 7797 N N . PRO A 1 1046 ? 29.929 -38.997 9.056 1.00 52.12 1046 PRO A N 1
ATOM 7798 C CA . PRO A 1 1046 ? 30.351 -37.595 9.152 1.00 52.12 1046 PRO A CA 1
ATOM 7799 C C . PRO A 1 1046 ? 31.855 -37.407 9.467 1.00 52.12 1046 PRO A C 1
ATOM 7801 O O . PRO A 1 1046 ? 32.487 -38.298 10.043 1.00 52.12 1046 PRO A O 1
ATOM 7804 N N . PRO A 1 1047 ? 32.441 -36.235 9.139 1.00 48.22 1047 PRO A N 1
ATOM 7805 C CA . PRO A 1 1047 ? 33.861 -35.946 9.361 1.00 48.22 1047 PRO A CA 1
ATOM 7806 C C . PRO A 1 1047 ? 34.218 -35.697 10.840 1.00 48.22 1047 PRO A C 1
ATOM 7808 O O . PRO A 1 1047 ? 33.419 -35.185 11.623 1.00 48.22 1047 PRO A O 1
ATOM 7811 N N . LYS A 1 1048 ? 35.462 -36.033 11.214 1.00 42.34 1048 LYS A N 1
ATOM 7812 C CA . LYS A 1 1048 ? 36.015 -35.851 12.571 1.00 42.34 1048 LYS A CA 1
ATOM 7813 C C . LYS A 1 1048 ? 36.366 -34.380 12.877 1.00 42.34 1048 LYS A C 1
ATOM 7815 O O . LYS A 1 1048 ? 36.983 -33.737 12.029 1.00 42.34 1048 LYS A O 1
ATOM 7820 N N . PRO A 1 1049 ? 36.093 -33.875 14.097 1.00 50.28 1049 PRO A N 1
ATOM 7821 C CA . PRO A 1 1049 ? 36.601 -32.583 14.561 1.00 50.28 1049 PRO A CA 1
ATOM 7822 C C . PRO A 1 1049 ? 38.082 -32.656 15.003 1.00 50.28 1049 PRO A C 1
ATOM 7824 O O . PRO A 1 1049 ? 38.559 -33.736 15.371 1.00 50.28 1049 PRO A O 1
ATOM 7827 N N . PRO A 1 1050 ? 38.819 -31.526 14.995 1.00 49.66 1050 PRO A N 1
ATOM 7828 C CA . PRO A 1 1050 ? 40.210 -31.458 15.447 1.00 49.66 1050 PRO A CA 1
ATOM 7829 C C . PRO A 1 1050 ? 40.335 -31.501 16.980 1.00 49.66 1050 PRO A C 1
ATOM 7831 O O . PRO A 1 1050 ? 39.482 -31.000 17.709 1.00 49.66 1050 PRO A O 1
ATOM 7834 N N . SER A 1 1051 ? 41.428 -32.089 17.469 1.00 43.69 1051 SER A N 1
ATOM 7835 C CA . SER A 1 1051 ? 41.719 -32.304 18.894 1.00 43.69 1051 SER A CA 1
ATOM 7836 C C . SER A 1 1051 ? 42.413 -31.115 19.572 1.00 43.69 1051 SER A C 1
ATOM 7838 O O . SER A 1 1051 ? 43.356 -30.552 19.017 1.00 43.69 1051 SER A O 1
ATOM 7840 N N . SER A 1 1052 ? 42.022 -30.808 20.811 1.00 43.19 1052 SER A N 1
ATOM 7841 C CA . SER A 1 1052 ? 42.646 -29.815 21.705 1.00 43.19 1052 SER A CA 1
ATOM 7842 C C . SER A 1 1052 ? 42.582 -30.331 23.180 1.00 43.19 1052 SER A C 1
ATOM 7844 O O . SER A 1 1052 ? 42.026 -31.415 23.383 1.00 43.19 1052 SER A O 1
ATOM 7846 N N . PRO A 1 1053 ? 43.260 -29.727 24.187 1.00 47.97 1053 PRO A N 1
ATOM 7847 C CA . PRO A 1 1053 ? 43.993 -30.487 25.224 1.00 47.97 1053 PRO A CA 1
ATOM 7848 C C . PRO A 1 1053 ? 43.168 -30.974 26.441 1.00 47.97 1053 PRO A C 1
ATOM 7850 O O . PRO A 1 1053 ? 42.045 -30.513 26.649 1.00 47.97 1053 PRO A O 1
ATOM 7853 N N . PRO A 1 1054 ? 43.725 -31.872 27.288 1.00 44.53 1054 PRO A N 1
ATOM 7854 C CA . PRO A 1 1054 ? 43.009 -32.457 28.425 1.00 44.53 1054 PRO A CA 1
ATOM 7855 C C . PRO A 1 1054 ? 42.887 -31.505 29.639 1.00 44.53 1054 PRO A C 1
ATOM 7857 O O . PRO A 1 1054 ? 43.885 -30.897 30.032 1.00 44.53 1054 PRO A O 1
ATOM 7860 N N . PRO A 1 1055 ? 41.706 -31.414 30.285 1.00 45.31 1055 PRO A N 1
ATOM 7861 C CA . PRO A 1 1055 ? 41.510 -30.682 31.539 1.00 45.31 1055 PRO A CA 1
ATOM 7862 C C . PRO A 1 1055 ? 41.656 -31.554 32.806 1.00 45.31 1055 PRO A C 1
ATOM 7864 O O . PRO A 1 1055 ? 41.481 -32.772 32.784 1.00 45.31 1055 PRO A O 1
ATOM 7867 N N . SER A 1 1056 ? 41.958 -30.884 33.922 1.00 43.34 1056 SER A N 1
ATOM 7868 C CA . SER A 1 1056 ? 42.252 -31.423 35.263 1.00 43.34 1056 SER A CA 1
ATOM 7869 C C . SER A 1 1056 ? 41.067 -32.113 35.982 1.00 43.34 1056 SER A C 1
ATOM 7871 O O . SER A 1 1056 ? 39.911 -31.837 35.656 1.00 43.34 1056 SER A O 1
ATOM 7873 N N . PRO A 1 1057 ? 41.320 -32.971 36.998 1.00 51.34 1057 PRO A N 1
ATOM 7874 C CA . PRO A 1 1057 ? 40.269 -33.710 37.710 1.00 51.34 1057 PRO A CA 1
ATOM 7875 C C . PRO A 1 1057 ? 39.427 -32.844 38.680 1.00 51.34 1057 PRO A C 1
ATOM 7877 O O . PRO A 1 1057 ? 39.954 -31.899 39.272 1.00 51.34 1057 PRO A O 1
ATOM 7880 N N . PRO A 1 1058 ? 38.136 -33.181 38.893 1.00 54.00 1058 PRO A N 1
ATOM 7881 C CA . PRO A 1 1058 ? 37.233 -32.462 39.798 1.00 54.00 1058 PRO A CA 1
ATOM 7882 C C . PRO A 1 1058 ? 37.315 -32.917 41.280 1.00 54.00 1058 PRO A C 1
ATOM 7884 O O . PRO A 1 1058 ? 37.710 -34.051 41.557 1.00 54.00 1058 PRO A O 1
ATOM 7887 N N . PRO A 1 1059 ? 36.901 -32.058 42.239 1.00 48.72 1059 PRO A N 1
ATOM 7888 C CA . PRO A 1 1059 ? 36.871 -32.351 43.681 1.00 48.72 1059 PRO A CA 1
ATOM 7889 C C . PRO A 1 1059 ? 35.696 -33.268 44.117 1.00 48.72 1059 PRO A C 1
ATOM 7891 O O . PRO A 1 1059 ? 34.744 -33.453 43.355 1.00 48.72 1059 PRO A O 1
ATOM 7894 N N . PRO A 1 1060 ? 35.742 -33.849 45.338 1.00 48.66 1060 PRO A N 1
ATOM 7895 C CA . PRO A 1 1060 ? 34.795 -34.875 45.798 1.00 48.66 1060 PRO A CA 1
ATOM 7896 C C . PRO A 1 1060 ? 33.387 -34.347 46.164 1.00 48.66 1060 PRO A C 1
ATOM 7898 O O . PRO A 1 1060 ? 33.219 -33.157 46.438 1.00 48.66 1060 PRO A O 1
ATOM 7901 N N . PRO A 1 1061 ? 32.364 -35.228 46.204 1.00 48.12 1061 PRO A N 1
ATOM 7902 C CA . PRO A 1 1061 ? 30.970 -34.844 46.430 1.00 48.12 1061 PRO A CA 1
ATOM 7903 C C . PRO A 1 1061 ? 30.623 -34.583 47.906 1.00 48.12 1061 PRO A C 1
ATOM 7905 O O . PRO A 1 1061 ? 30.960 -35.367 48.793 1.00 48.12 1061 PRO A O 1
ATOM 7908 N N . SER A 1 1062 ? 29.846 -33.524 48.145 1.00 48.25 1062 SER A N 1
ATOM 7909 C CA . SER A 1 1062 ? 29.227 -33.198 49.441 1.00 48.25 1062 SER A CA 1
ATOM 7910 C C . SER A 1 1062 ? 27.873 -33.915 49.640 1.00 48.25 1062 SER A C 1
ATOM 7912 O O . SER A 1 1062 ? 27.234 -34.298 48.656 1.00 48.25 1062 SER A O 1
ATOM 7914 N N . PRO A 1 1063 ? 27.417 -34.135 50.892 1.00 50.94 1063 PRO A N 1
ATOM 7915 C CA . PRO A 1 1063 ? 26.380 -35.125 51.191 1.00 50.94 1063 PRO A CA 1
ATOM 7916 C C . PRO A 1 1063 ? 24.939 -34.699 50.857 1.00 50.94 1063 PRO A C 1
ATOM 7918 O O . PRO A 1 1063 ? 24.575 -33.526 50.829 1.00 50.94 1063 PRO A O 1
ATOM 7921 N N . LYS A 1 1064 ? 24.105 -35.720 50.638 1.00 43.75 1064 LYS A N 1
ATOM 7922 C CA . LYS A 1 1064 ? 22.700 -35.645 50.217 1.00 43.75 1064 LYS A CA 1
ATOM 7923 C C . LYS A 1 1064 ? 21.771 -35.197 51.368 1.00 43.75 1064 LYS A C 1
ATOM 7925 O O . LYS A 1 1064 ? 21.785 -35.852 52.410 1.00 43.75 1064 LYS A O 1
ATOM 7930 N N . PRO A 1 1065 ? 20.915 -34.169 51.191 1.00 51.81 1065 PRO A N 1
ATOM 7931 C CA . PRO A 1 1065 ? 19.886 -33.816 52.174 1.00 51.81 1065 PRO A CA 1
ATOM 7932 C C . PRO A 1 1065 ? 18.811 -34.914 52.331 1.00 51.81 1065 PRO A C 1
ATOM 7934 O O . PRO A 1 1065 ? 18.522 -35.623 51.360 1.00 51.81 1065 PRO A O 1
ATOM 7937 N N . PRO A 1 1066 ? 18.191 -35.058 53.519 1.00 55.16 1066 PRO A N 1
ATOM 7938 C CA . PRO A 1 1066 ? 17.112 -36.020 53.747 1.00 55.16 1066 PRO A CA 1
ATOM 7939 C C . PRO A 1 1066 ? 15.796 -35.602 53.052 1.00 55.16 1066 PRO A C 1
ATOM 7941 O O . PRO A 1 1066 ? 15.583 -34.415 52.797 1.00 55.16 1066 PRO A O 1
ATOM 7944 N N . PRO A 1 1067 ? 14.899 -36.558 52.740 1.00 55.66 1067 PRO A N 1
ATOM 7945 C CA . PRO A 1 1067 ? 13.630 -36.274 52.071 1.00 55.66 1067 PRO A CA 1
ATOM 7946 C C . PRO A 1 1067 ? 12.619 -35.555 52.991 1.00 55.66 1067 PRO A C 1
ATOM 7948 O O . PRO A 1 1067 ? 12.631 -35.776 54.205 1.00 55.66 1067 PRO A O 1
ATOM 7951 N N . PRO A 1 1068 ? 11.714 -34.727 52.434 1.00 53.84 1068 PRO A N 1
ATOM 7952 C CA . PRO A 1 1068 ? 10.672 -34.046 53.202 1.00 53.84 1068 PRO A CA 1
ATOM 7953 C C . PRO A 1 1068 ? 9.562 -35.012 53.670 1.00 53.84 1068 PRO A C 1
ATOM 7955 O O . PRO A 1 1068 ? 9.319 -36.032 53.018 1.00 53.84 1068 PRO A O 1
ATOM 7958 N N . PRO A 1 1069 ? 8.857 -34.699 54.775 1.00 59.22 1069 PRO A N 1
ATOM 7959 C CA . PRO A 1 1069 ? 7.776 -35.532 55.299 1.00 59.22 1069 PRO A CA 1
ATOM 7960 C C . PRO A 1 1069 ? 6.516 -35.494 54.407 1.00 59.22 1069 PRO A C 1
ATOM 7962 O O . PRO A 1 1069 ? 6.275 -34.497 53.722 1.00 59.22 1069 PRO A O 1
ATOM 7965 N N . PRO A 1 1070 ? 5.681 -36.552 54.427 1.00 57.97 1070 PRO A N 1
ATOM 7966 C CA . PRO A 1 1070 ? 4.471 -36.625 53.610 1.00 57.97 1070 PRO A CA 1
ATOM 7967 C C . PRO A 1 1070 ? 3.392 -35.618 54.064 1.00 57.97 1070 PRO A C 1
ATOM 7969 O O . PRO A 1 1070 ? 3.249 -35.363 55.264 1.00 57.97 1070 PRO A O 1
ATOM 7972 N N . PRO A 1 1071 ? 2.599 -35.055 53.132 1.00 51.91 1071 PRO A N 1
ATOM 7973 C CA . PRO A 1 1071 ? 1.562 -34.076 53.453 1.00 51.91 1071 PRO A CA 1
ATOM 7974 C C . PRO A 1 1071 ? 0.367 -34.700 54.194 1.00 51.91 1071 PRO A C 1
ATOM 7976 O O . PRO A 1 1071 ? -0.046 -35.825 53.912 1.00 51.91 1071 PRO A O 1
ATOM 7979 N N . LYS A 1 1072 ? -0.229 -33.934 55.120 1.00 54.22 1072 LYS A N 1
ATOM 7980 C CA . LYS A 1 1072 ? -1.488 -34.298 55.794 1.00 54.22 1072 LYS A CA 1
ATOM 7981 C C . LYS A 1 1072 ? -2.662 -34.347 54.799 1.00 54.22 1072 LYS A C 1
ATOM 7983 O O . LYS A 1 1072 ? -2.718 -33.499 53.908 1.00 54.22 1072 LYS A O 1
ATOM 7988 N N . PRO A 1 1073 ? -3.638 -35.256 54.987 1.00 55.19 1073 PRO A N 1
ATOM 7989 C CA . PRO A 1 1073 ? -4.880 -35.235 54.219 1.00 55.19 1073 PRO A CA 1
ATOM 7990 C C . PRO A 1 1073 ? -5.731 -33.992 54.564 1.00 55.19 1073 PRO A C 1
ATOM 7992 O O . PRO A 1 1073 ? -5.710 -33.541 55.715 1.00 55.19 1073 PRO A O 1
ATOM 7995 N N . PRO A 1 1074 ? -6.480 -33.432 53.595 1.00 60.56 1074 PRO A N 1
ATOM 7996 C CA . PRO A 1 1074 ? -7.370 -32.294 53.822 1.00 60.56 1074 PRO A CA 1
ATOM 7997 C C . PRO A 1 1074 ? -8.620 -32.690 54.636 1.00 60.56 1074 PRO A C 1
ATOM 7999 O O . PRO A 1 1074 ? -9.015 -33.858 54.623 1.00 60.56 1074 PRO A O 1
ATOM 8002 N N . PRO A 1 1075 ? -9.269 -31.736 55.333 1.00 57.12 1075 PRO A N 1
ATOM 8003 C CA . PRO A 1 1075 ? -10.499 -31.998 56.077 1.00 57.12 1075 PRO A CA 1
ATOM 8004 C C . PRO A 1 1075 ? -11.683 -32.290 55.143 1.00 57.12 1075 PRO A C 1
ATOM 8006 O O . PRO A 1 1075 ? -11.833 -31.667 54.091 1.00 57.12 1075 PRO A O 1
ATOM 8009 N N . SER A 1 1076 ? -12.546 -33.218 55.558 1.00 54.66 1076 SER A N 1
ATOM 8010 C CA . SER A 1 1076 ? -13.756 -33.603 54.826 1.00 54.66 1076 SER A CA 1
ATOM 8011 C C . SER A 1 1076 ? -14.743 -32.432 54.682 1.00 54.66 1076 SER A C 1
ATOM 8013 O O . SER A 1 1076 ? -14.980 -31.726 55.666 1.00 54.66 1076 SER A O 1
ATOM 8015 N N . PRO A 1 1077 ? -15.370 -32.232 53.506 1.00 61.62 1077 PRO A N 1
ATOM 8016 C CA . PRO A 1 1077 ? -16.420 -31.231 53.344 1.00 61.62 1077 PRO A CA 1
ATOM 8017 C C . PRO A 1 1077 ? -17.703 -31.632 54.103 1.00 61.62 1077 PRO A C 1
ATOM 8019 O O . PRO A 1 1077 ? -17.983 -32.827 54.241 1.00 61.62 1077 PRO A O 1
ATOM 8022 N N . PRO A 1 1078 ? -18.511 -30.663 54.575 1.00 63.12 1078 PRO A N 1
ATOM 8023 C CA . PRO A 1 1078 ? -19.810 -30.948 55.180 1.00 63.12 1078 PRO A CA 1
ATOM 8024 C C . PRO A 1 1078 ? -20.801 -31.516 54.143 1.00 63.12 1078 PRO A C 1
ATOM 8026 O O . PRO A 1 1078 ? -20.705 -31.185 52.956 1.00 63.12 1078 PRO A O 1
ATOM 8029 N N . PRO A 1 1079 ? -21.769 -32.353 54.562 1.00 55.47 1079 PRO A N 1
ATOM 8030 C CA . PRO A 1 1079 ? -22.729 -32.969 53.650 1.00 55.47 1079 PRO A CA 1
ATOM 8031 C C . PRO A 1 1079 ? -23.635 -31.923 52.988 1.00 55.47 1079 PRO A C 1
ATOM 8033 O O . PRO A 1 1079 ? -24.181 -31.037 53.646 1.00 55.47 1079 PRO A O 1
ATOM 8036 N N . SER A 1 1080 ? -23.816 -32.045 51.673 1.00 57.22 1080 SER A N 1
ATOM 8037 C CA . SER A 1 1080 ? -24.736 -31.203 50.903 1.00 57.22 1080 SER A CA 1
ATOM 8038 C C . SER A 1 1080 ? -26.203 -31.537 51.222 1.00 57.22 1080 SER A C 1
ATOM 8040 O O . SER A 1 1080 ? -26.516 -32.707 51.460 1.00 57.22 1080 SER A O 1
ATOM 8042 N N . PRO A 1 1081 ? -27.123 -30.553 51.203 1.00 62.88 1081 PRO A N 1
ATOM 8043 C CA . PRO A 1 1081 ? -28.548 -30.809 51.400 1.00 62.88 1081 PRO A CA 1
ATOM 8044 C C . PRO A 1 1081 ? -29.138 -31.645 50.246 1.00 62.88 1081 PRO A C 1
ATOM 8046 O O . PRO A 1 1081 ? -28.649 -31.559 49.115 1.00 62.88 1081 PRO A O 1
ATOM 8049 N N . PRO A 1 1082 ? -30.193 -32.444 50.498 1.00 61.78 1082 PRO A N 1
ATOM 8050 C CA . PRO A 1 1082 ? -30.821 -33.269 49.470 1.00 61.78 1082 PRO A CA 1
ATOM 8051 C C . PRO A 1 1082 ? -31.500 -32.412 48.382 1.00 61.78 1082 PRO A C 1
ATOM 8053 O O . PRO A 1 1082 ? -32.003 -31.325 48.678 1.00 61.78 1082 PRO A O 1
ATOM 8056 N N . PRO A 1 1083 ? -31.545 -32.890 47.123 1.00 60.50 1083 PRO A N 1
ATOM 8057 C CA . PRO A 1 1083 ? -32.140 -32.147 46.016 1.00 60.50 1083 PRO A CA 1
ATOM 8058 C C . PRO A 1 1083 ? -33.666 -31.995 46.173 1.00 60.50 1083 PRO A C 1
ATOM 8060 O O . PRO A 1 1083 ? -34.323 -32.904 46.689 1.00 60.50 1083 PRO A O 1
ATOM 8063 N N . PRO A 1 1084 ? -34.259 -30.884 45.693 1.00 57.09 1084 PRO A N 1
ATOM 8064 C CA . PRO A 1 1084 ? -35.708 -30.711 45.688 1.00 57.09 1084 PRO A CA 1
ATOM 8065 C C . PRO A 1 1084 ? -36.381 -31.738 44.767 1.00 57.09 1084 PRO A C 1
ATOM 8067 O O . PRO A 1 1084 ? -35.888 -32.044 43.680 1.00 57.09 1084 PRO A O 1
ATOM 8070 N N . ALA A 1 1085 ? -37.528 -32.262 45.204 1.00 57.91 1085 ALA A N 1
ATOM 8071 C CA . ALA A 1 1085 ? -38.287 -33.255 44.451 1.00 57.91 1085 ALA A CA 1
ATOM 8072 C C . ALA A 1 1085 ? -38.792 -32.692 43.102 1.00 57.91 1085 ALA A C 1
ATOM 8074 O O . ALA A 1 1085 ? -39.191 -31.525 43.040 1.00 57.91 1085 ALA A O 1
ATOM 8075 N N . PRO A 1 1086 ? -38.819 -33.502 42.025 1.00 60.41 1086 PRO A N 1
ATOM 8076 C CA . PRO A 1 1086 ? -39.294 -33.052 40.721 1.00 60.41 1086 PRO A CA 1
ATOM 8077 C C . PRO A 1 1086 ? -40.791 -32.687 40.761 1.00 60.41 1086 PRO A C 1
ATOM 8079 O O . PRO A 1 1086 ? -41.573 -33.381 41.421 1.00 60.41 1086 PRO A O 1
ATOM 8082 N N . PRO A 1 1087 ? -41.224 -31.632 40.044 1.00 55.06 1087 PRO A N 1
ATOM 8083 C CA . PRO A 1 1087 ? -42.625 -31.232 40.016 1.00 55.06 1087 PRO A CA 1
ATOM 8084 C C . PRO A 1 1087 ? -43.497 -32.321 39.379 1.00 55.06 1087 PRO A C 1
ATOM 8086 O O . PRO A 1 1087 ? -43.212 -32.844 38.302 1.00 55.06 1087 PRO A O 1
ATOM 8089 N N . LYS A 1 1088 ? -44.585 -32.655 40.077 1.00 51.81 1088 LYS A N 1
ATOM 8090 C CA . LYS A 1 1088 ? -45.554 -33.684 39.687 1.00 51.81 1088 LYS A CA 1
ATOM 8091 C C . LYS A 1 1088 ? -46.271 -33.265 38.388 1.00 51.81 1088 LYS A C 1
ATOM 8093 O O . LYS A 1 1088 ? -46.744 -32.129 38.327 1.00 51.81 1088 LYS A O 1
ATOM 8098 N N . PRO A 1 1089 ? -46.385 -34.136 37.366 1.00 55.47 1089 PRO A N 1
ATOM 8099 C CA . PRO A 1 1089 ? -47.063 -33.779 36.123 1.00 55.47 1089 PRO A CA 1
ATOM 8100 C C . PRO A 1 1089 ? -48.561 -33.502 36.364 1.00 55.47 1089 PRO A C 1
ATOM 8102 O O . PRO A 1 1089 ? -49.175 -34.178 37.198 1.00 55.47 1089 PRO A O 1
ATOM 8105 N N . PRO A 1 1090 ? -49.164 -32.528 35.653 1.00 58.94 1090 PRO A N 1
ATOM 8106 C CA . PRO A 1 1090 ? -50.588 -32.234 35.773 1.00 58.94 1090 PRO A CA 1
ATOM 8107 C C . PRO A 1 1090 ? -51.449 -33.398 35.240 1.00 58.94 1090 PRO A C 1
ATOM 8109 O O . PRO A 1 1090 ? -51.023 -34.110 34.327 1.00 58.94 1090 PRO A O 1
ATOM 8112 N N . PRO A 1 1091 ? -52.657 -33.611 35.796 1.00 58.59 1091 PRO A N 1
ATOM 8113 C CA . PRO A 1 1091 ? -53.530 -34.709 35.391 1.00 58.59 1091 PRO A CA 1
ATOM 8114 C C . PRO A 1 1091 ? -54.069 -34.520 33.959 1.00 58.59 1091 PRO A C 1
ATOM 8116 O O . PRO A 1 1091 ? -54.285 -33.383 33.531 1.00 58.59 1091 PRO A O 1
ATOM 8119 N N . PRO A 1 1092 ? -54.326 -35.615 33.218 1.00 49.50 1092 PRO A N 1
ATOM 8120 C CA . PRO A 1 1092 ? -54.827 -35.539 31.850 1.00 49.50 1092 PRO A CA 1
ATOM 8121 C C . PRO A 1 1092 ? -56.265 -35.006 31.810 1.00 49.50 1092 PRO A C 1
ATOM 8123 O O . PRO A 1 1092 ? -57.157 -35.527 32.481 1.00 49.50 1092 PRO A O 1
ATOM 8126 N N . THR A 1 1093 ? -56.503 -33.986 30.988 1.00 48.44 1093 THR A N 1
ATOM 8127 C CA . THR A 1 1093 ? -57.848 -33.489 30.678 1.00 48.44 1093 THR A CA 1
ATOM 8128 C C . THR A 1 1093 ? -58.575 -34.423 29.696 1.00 48.44 1093 THR A C 1
ATOM 8130 O O . THR A 1 1093 ? -57.940 -35.006 28.813 1.00 48.44 1093 THR A O 1
ATOM 8133 N N . PRO A 1 1094 ? -59.904 -34.604 29.836 1.00 54.81 1094 PRO A N 1
ATOM 8134 C CA . PRO A 1 1094 ? -60.658 -35.594 29.067 1.00 54.81 1094 PRO A CA 1
ATOM 8135 C C . PRO A 1 1094 ? -60.853 -35.195 27.590 1.00 54.81 1094 PRO A C 1
ATOM 8137 O O . PRO A 1 1094 ? -60.878 -34.003 27.266 1.00 54.81 1094 PRO A O 1
ATOM 8140 N N . PRO A 1 1095 ? -61.028 -36.174 26.679 1.00 46.16 1095 PRO A N 1
ATOM 8141 C CA . PRO A 1 1095 ? -61.169 -35.917 25.248 1.00 46.16 1095 PRO A CA 1
ATOM 8142 C C . PRO A 1 1095 ? -62.480 -35.193 24.910 1.00 46.16 1095 PRO A C 1
ATOM 8144 O O . PRO A 1 1095 ? -63.558 -35.546 25.387 1.00 46.16 1095 PRO A O 1
ATOM 8147 N N . ARG A 1 1096 ? -62.385 -34.187 24.034 1.00 44.00 1096 ARG A N 1
ATOM 8148 C CA . ARG A 1 1096 ? -63.529 -33.414 23.529 1.00 44.00 1096 ARG A CA 1
ATOM 8149 C C . ARG A 1 1096 ? -64.296 -34.232 22.470 1.00 44.00 1096 ARG A C 1
ATOM 8151 O O . ARG A 1 1096 ? -63.643 -34.821 21.608 1.00 44.00 1096 ARG A O 1
ATOM 8158 N N . PRO A 1 1097 ? -65.642 -34.276 22.494 1.00 50.31 1097 PRO A N 1
ATOM 8159 C CA . PRO A 1 1097 ? -66.420 -35.097 21.563 1.00 50.31 1097 PRO A CA 1
ATOM 8160 C C . PRO A 1 1097 ? -66.394 -34.556 20.117 1.00 50.31 1097 PRO A C 1
ATOM 8162 O O . PRO A 1 1097 ? -66.184 -33.353 19.915 1.00 50.31 1097 PRO A O 1
ATOM 8165 N N . PRO A 1 1098 ? -66.620 -35.420 19.107 1.00 49.06 1098 PRO A N 1
ATOM 8166 C CA . PRO A 1 1098 ? -66.643 -35.025 17.700 1.00 49.06 1098 PRO A CA 1
ATOM 8167 C C . PRO A 1 1098 ? -67.911 -34.216 17.355 1.00 49.06 1098 PRO A C 1
ATOM 8169 O O . PRO A 1 1098 ? -68.976 -34.486 17.914 1.00 49.06 1098 PRO A O 1
ATOM 8172 N N . PRO A 1 1099 ? -67.837 -33.243 16.428 1.00 43.78 1099 PRO A N 1
ATOM 8173 C CA . PRO A 1 1099 ? -69.007 -32.487 15.989 1.00 43.78 1099 PRO A CA 1
ATOM 8174 C C . PRO A 1 1099 ? -69.907 -33.304 15.044 1.00 43.78 1099 PRO A C 1
ATOM 8176 O O . PRO A 1 1099 ? -69.436 -33.911 14.082 1.00 43.78 1099 PRO A O 1
ATOM 8179 N N . SER A 1 1100 ? -71.214 -33.268 15.309 1.00 38.72 1100 SER A N 1
ATOM 8180 C CA . SER A 1 1100 ? -72.271 -33.883 14.489 1.00 38.72 1100 SER A CA 1
ATOM 8181 C C . SER A 1 1100 ? -72.631 -33.044 13.240 1.00 38.72 1100 SER A C 1
ATOM 8183 O O . SER A 1 1100 ? -72.331 -31.849 13.205 1.00 38.72 1100 SER A O 1
ATOM 8185 N N . PRO A 1 1101 ? -73.277 -33.631 12.207 1.00 58.88 1101 PRO A N 1
ATOM 8186 C CA . PRO A 1 1101 ? -73.441 -33.004 10.889 1.00 58.88 1101 PRO A CA 1
ATOM 8187 C C . PRO A 1 1101 ? -74.805 -32.319 10.672 1.00 58.88 1101 PRO A C 1
ATOM 8189 O O . PRO A 1 1101 ? -75.832 -32.857 11.076 1.00 58.88 1101 PRO A O 1
ATOM 8192 N N . GLN A 1 1102 ? -74.836 -31.190 9.946 1.00 34.66 1102 GLN A N 1
ATOM 8193 C CA . GLN A 1 1102 ? -76.051 -30.562 9.381 1.00 34.66 1102 GLN A CA 1
ATOM 8194 C C . GLN A 1 1102 ? -75.685 -29.401 8.412 1.00 34.66 1102 GLN A C 1
ATOM 8196 O O . GLN A 1 1102 ? -74.554 -28.921 8.466 1.00 34.66 1102 GLN A O 1
ATOM 8201 N N . PRO A 1 1103 ? -76.592 -28.909 7.538 1.00 40.50 1103 PRO A N 1
ATOM 8202 C CA . PRO A 1 1103 ? -77.198 -29.626 6.412 1.00 40.50 1103 PRO A CA 1
ATOM 8203 C C . PRO A 1 1103 ? -76.952 -28.928 5.046 1.00 40.50 1103 PRO A C 1
ATOM 8205 O O . PRO A 1 1103 ? -76.524 -27.780 4.970 1.00 40.50 1103 PRO A O 1
ATOM 8208 N N . ARG A 1 1104 ? -77.274 -29.612 3.937 1.00 44.00 1104 ARG A N 1
ATOM 8209 C CA . ARG A 1 1104 ? -77.186 -29.090 2.553 1.00 44.00 1104 ARG A CA 1
ATOM 8210 C C . ARG A 1 1104 ? -78.532 -28.499 2.078 1.00 44.00 1104 ARG A C 1
ATOM 8212 O O . ARG A 1 1104 ? -79.523 -29.221 2.113 1.00 44.00 1104 ARG A O 1
ATOM 8219 N N . PRO A 1 1105 ? -78.553 -27.275 1.518 1.00 38.84 1105 PRO A N 1
ATOM 8220 C CA . PRO A 1 1105 ? -79.585 -26.792 0.584 1.00 38.84 1105 PRO A CA 1
ATOM 8221 C C . PRO A 1 1105 ? -78.967 -26.459 -0.814 1.00 38.84 1105 PRO A C 1
ATOM 8223 O O . PRO A 1 1105 ? -77.757 -26.641 -0.984 1.00 38.84 1105 PRO A O 1
ATOM 8226 N N . PRO A 1 1106 ? -79.741 -26.164 -1.885 1.00 39.59 1106 PRO A N 1
ATOM 8227 C CA . PRO A 1 1106 ? -79.679 -27.015 -3.081 1.00 39.59 1106 PRO A CA 1
ATOM 8228 C C . PRO A 1 1106 ? -79.137 -26.350 -4.361 1.00 39.59 1106 PRO A C 1
ATOM 8230 O O . PRO A 1 1106 ? -79.096 -25.132 -4.496 1.00 39.59 1106 PRO A O 1
ATOM 8233 N N . SER A 1 1107 ? -78.796 -27.184 -5.351 1.00 44.59 1107 SER A N 1
ATOM 8234 C CA . SER A 1 1107 ? -78.572 -26.774 -6.748 1.00 44.59 1107 SER A CA 1
ATOM 8235 C C . SER A 1 1107 ? -79.872 -26.871 -7.553 1.00 44.59 1107 SER A C 1
ATOM 8237 O O . SER A 1 1107 ? -80.559 -27.888 -7.464 1.00 44.59 1107 SER A O 1
ATOM 8239 N N . PRO A 1 1108 ? -80.207 -25.837 -8.338 1.00 46.34 1108 PRO A N 1
ATOM 8240 C CA . PRO A 1 1108 ? -80.396 -25.992 -9.795 1.00 46.34 1108 PRO A CA 1
ATOM 8241 C C . PRO A 1 1108 ? -79.877 -24.742 -10.568 1.00 46.34 1108 PRO A C 1
ATOM 8243 O O . PRO A 1 1108 ? -79.554 -23.741 -9.943 1.00 46.34 1108 PRO A O 1
ATOM 8246 N N . ALA A 1 1109 ? -79.734 -24.667 -11.898 1.00 31.08 1109 ALA A N 1
ATOM 8247 C CA . ALA A 1 1109 ? -79.853 -25.620 -13.009 1.00 31.08 1109 ALA A CA 1
ATOM 8248 C C . ALA A 1 1109 ? -78.808 -25.279 -14.107 1.00 31.08 1109 ALA A C 1
ATOM 8250 O O . ALA A 1 1109 ? -78.092 -24.283 -14.030 1.00 31.08 1109 ALA A O 1
ATOM 8251 N N . ARG A 1 1110 ? -78.728 -26.123 -15.142 1.00 44.84 1110 ARG A N 1
ATOM 8252 C CA . ARG A 1 1110 ? -77.806 -26.038 -16.294 1.00 44.84 1110 ARG A CA 1
ATOM 8253 C C . ARG A 1 1110 ? -78.230 -24.956 -17.311 1.00 44.84 1110 ARG A C 1
ATOM 8255 O O . ARG A 1 1110 ? -79.428 -24.782 -17.521 1.00 44.84 1110 ARG A O 1
ATOM 8262 N N . PRO A 1 1111 ? -77.280 -24.365 -18.058 1.00 34.94 1111 PRO A N 1
ATOM 8263 C CA . PRO A 1 1111 ? -77.429 -24.318 -19.524 1.00 34.94 1111 PRO A CA 1
ATOM 8264 C C . PRO A 1 1111 ? -76.345 -25.125 -20.256 1.00 34.94 1111 PRO A C 1
ATOM 8266 O O . PRO A 1 1111 ? -75.258 -25.357 -19.731 1.00 34.94 1111 PRO A O 1
ATOM 8269 N N . SER A 1 1112 ? -76.666 -25.579 -21.470 1.00 36.91 1112 SER A N 1
ATOM 8270 C CA . SER A 1 1112 ? -75.778 -26.391 -22.329 1.00 36.91 1112 SER A CA 1
ATOM 8271 C C . SER A 1 1112 ? -75.236 -25.535 -23.512 1.00 36.91 1112 SER A C 1
ATOM 8273 O O . SER A 1 1112 ? -75.364 -24.314 -23.431 1.00 36.91 1112 SER A O 1
ATOM 8275 N N . PRO A 1 1113 ? -74.517 -26.060 -24.529 1.00 58.12 1113 PRO A N 1
ATOM 8276 C CA . PRO A 1 1113 ? -73.272 -25.440 -24.987 1.00 58.12 1113 PRO A CA 1
ATOM 8277 C C . PRO A 1 1113 ? -73.413 -24.572 -26.250 1.00 58.12 1113 PRO A C 1
ATOM 8279 O O . PRO A 1 1113 ? -74.310 -24.777 -27.064 1.00 58.12 1113 PRO A O 1
ATOM 8282 N N . LEU A 1 1114 ? -72.456 -23.661 -26.452 1.00 33.28 1114 LEU A N 1
ATOM 8283 C CA . LEU A 1 1114 ? -72.273 -22.876 -27.681 1.00 33.28 1114 LEU A CA 1
ATOM 8284 C C . LEU A 1 1114 ? -70.817 -23.002 -28.199 1.00 33.28 1114 LEU A C 1
ATOM 8286 O O . LEU A 1 1114 ? -69.952 -23.447 -27.440 1.00 33.28 1114 LEU A O 1
ATOM 8290 N N . PRO A 1 1115 ? -70.554 -22.721 -29.494 1.00 43.62 1115 PRO A N 1
ATOM 8291 C CA . PRO A 1 1115 ? -69.425 -23.299 -30.236 1.00 43.62 1115 PRO A CA 1
ATOM 8292 C C . PRO A 1 1115 ? -68.083 -22.577 -30.011 1.00 43.62 1115 PRO A C 1
ATOM 8294 O O . PRO A 1 1115 ? -68.062 -21.470 -29.469 1.00 43.62 1115 PRO A O 1
ATOM 8297 N N . PRO A 1 1116 ? -66.950 -23.158 -30.460 1.00 49.81 1116 PRO A N 1
ATOM 8298 C CA . PRO A 1 1116 ? -65.649 -22.505 -30.359 1.00 49.81 1116 PRO A CA 1
ATOM 8299 C C . PRO A 1 1116 ? -65.563 -21.279 -31.289 1.00 49.81 1116 PRO A C 1
ATOM 8301 O O . PRO A 1 1116 ? -65.944 -21.378 -32.459 1.00 49.81 1116 PRO A O 1
ATOM 8304 N N . PRO A 1 1117 ? -65.012 -20.139 -30.831 1.00 37.22 1117 PRO A N 1
ATOM 8305 C CA . PRO A 1 1117 ? -64.661 -19.048 -31.727 1.00 37.22 1117 PRO A CA 1
ATOM 8306 C C . PRO A 1 1117 ? -63.486 -19.472 -32.621 1.00 37.22 1117 PRO A C 1
ATOM 8308 O O . PRO A 1 1117 ? -62.454 -19.946 -32.145 1.00 37.22 1117 PRO A O 1
ATOM 8311 N N . SER A 1 1118 ? -63.662 -19.305 -33.931 1.00 40.50 1118 SER A N 1
ATOM 8312 C CA . SER A 1 1118 ? -62.605 -19.502 -34.931 1.00 40.50 1118 SER A CA 1
ATOM 8313 C C . SER A 1 1118 ? -61.526 -18.411 -34.824 1.00 40.50 1118 SER A C 1
ATOM 8315 O O . SER A 1 1118 ? -61.809 -17.330 -34.302 1.00 40.50 1118 SER A O 1
ATOM 8317 N N . PRO A 1 1119 ? -60.292 -18.652 -35.307 1.00 51.62 1119 PRO A N 1
ATOM 8318 C CA . PRO A 1 1119 ? -59.210 -17.682 -35.191 1.00 51.62 1119 PRO A CA 1
ATOM 8319 C C . PRO A 1 1119 ? -59.436 -16.471 -36.109 1.00 51.62 1119 PRO A C 1
ATOM 8321 O O . PRO A 1 1119 ? -59.556 -16.613 -37.324 1.00 51.62 1119 PRO A O 1
ATOM 8324 N N . THR A 1 1120 ? -59.420 -15.274 -35.527 1.00 37.00 1120 THR A N 1
ATOM 8325 C CA . THR A 1 1120 ? -59.324 -13.989 -36.244 1.00 37.00 1120 THR A CA 1
ATOM 8326 C C . THR A 1 1120 ? -57.941 -13.353 -36.033 1.00 37.00 1120 THR A C 1
ATOM 8328 O O . THR A 1 1120 ? -57.258 -13.698 -35.066 1.00 37.00 1120 THR A O 1
ATOM 8331 N N . PRO A 1 1121 ? -57.465 -12.507 -36.969 1.00 46.50 1121 PRO A N 1
ATOM 8332 C CA . PRO A 1 1121 ? -56.039 -12.442 -37.301 1.00 46.50 1121 PRO A CA 1
ATOM 8333 C C . PRO A 1 1121 ? -55.210 -11.588 -36.331 1.00 46.50 1121 PRO A C 1
ATOM 8335 O O . PRO A 1 1121 ? -55.767 -10.738 -35.634 1.00 46.50 1121 PRO A O 1
ATOM 8338 N N . PRO A 1 1122 ? -53.869 -11.733 -36.329 1.00 43.28 1122 PRO A N 1
ATOM 8339 C CA . PRO A 1 1122 ? -52.998 -10.778 -35.656 1.00 43.28 1122 PRO A CA 1
ATOM 8340 C C . PRO A 1 1122 ? -53.148 -9.390 -36.298 1.00 43.28 1122 PRO A C 1
ATOM 8342 O O . PRO A 1 1122 ? -52.803 -9.190 -37.463 1.00 43.28 1122 PRO A O 1
ATOM 8345 N N . SER A 1 1123 ? -53.663 -8.431 -35.527 1.00 34.66 1123 SER A N 1
ATOM 8346 C CA . SER A 1 1123 ? -53.662 -7.012 -35.902 1.00 34.66 1123 SER A CA 1
ATOM 8347 C C . SER A 1 1123 ? -52.226 -6.459 -35.812 1.00 34.66 1123 SER A C 1
ATOM 8349 O O . SER A 1 1123 ? -51.458 -6.932 -34.968 1.00 34.66 1123 SER A O 1
ATOM 8351 N N . PRO A 1 1124 ? -51.813 -5.526 -36.688 1.00 45.50 1124 PRO A N 1
ATOM 8352 C CA . PRO A 1 1124 ? -50.399 -5.315 -36.985 1.00 45.50 1124 PRO A CA 1
ATOM 8353 C C . PRO A 1 1124 ? -49.634 -4.582 -35.879 1.00 45.50 1124 PRO A C 1
ATOM 8355 O O . PRO A 1 1124 ? -50.137 -3.658 -35.241 1.00 45.50 1124 PRO A O 1
ATOM 8358 N N . SER A 1 1125 ? -48.365 -4.962 -35.721 1.00 47.84 1125 SER A N 1
ATOM 8359 C CA . SER A 1 1125 ? -47.380 -4.243 -34.913 1.00 47.84 1125 SER A CA 1
ATOM 8360 C C . SER A 1 1125 ? -47.239 -2.780 -35.363 1.00 47.84 1125 SER A C 1
ATOM 8362 O O . SER A 1 1125 ? -47.275 -2.520 -36.570 1.00 47.84 1125 SER A O 1
ATOM 8364 N N . PRO A 1 1126 ? -46.998 -1.825 -34.445 1.00 54.19 1126 PRO A N 1
ATOM 8365 C CA . PRO A 1 1126 ? -46.643 -0.463 -34.832 1.00 54.19 1126 PRO A CA 1
ATOM 8366 C C . PRO A 1 1126 ? -45.319 -0.460 -35.625 1.00 54.19 1126 PRO A C 1
ATOM 8368 O O . PRO A 1 1126 ? -44.402 -1.215 -35.279 1.00 54.19 1126 PRO A O 1
ATOM 8371 N N . PRO A 1 1127 ? -45.192 0.360 -36.684 1.00 48.66 1127 PRO A N 1
ATOM 8372 C CA . PRO A 1 1127 ? -43.990 0.390 -37.509 1.00 48.66 1127 PRO A CA 1
ATOM 8373 C C . PRO A 1 1127 ? -42.793 0.944 -36.729 1.00 48.66 1127 PRO A C 1
ATOM 8375 O O . PRO A 1 1127 ? -42.895 1.937 -36.009 1.00 48.66 1127 PRO A O 1
ATOM 8378 N N . SER A 1 1128 ? -41.634 0.308 -36.900 1.00 53.12 1128 SER A N 1
ATOM 8379 C CA . SER A 1 1128 ? -40.364 0.793 -36.355 1.00 53.12 1128 SER A CA 1
ATOM 8380 C C . SER A 1 1128 ? -39.929 2.098 -37.042 1.00 53.12 1128 SER A C 1
ATOM 8382 O O . SER A 1 1128 ? -40.159 2.247 -38.246 1.00 53.12 1128 SER A O 1
ATOM 8384 N N . PRO A 1 1129 ? -39.259 3.028 -36.334 1.00 56.78 1129 PRO A N 1
ATOM 8385 C CA . PRO A 1 1129 ? -38.680 4.211 -36.965 1.00 56.78 1129 PRO A CA 1
ATOM 8386 C C . PRO A 1 1129 ? -37.583 3.812 -37.976 1.00 56.78 1129 PRO A C 1
ATOM 8388 O O . PRO A 1 1129 ? -36.857 2.841 -37.740 1.00 56.78 1129 PRO A O 1
ATOM 8391 N N . PRO A 1 1130 ? -37.442 4.534 -39.104 1.00 56.12 1130 PRO A N 1
ATOM 8392 C CA . PRO A 1 1130 ? -36.471 4.195 -40.141 1.00 56.12 1130 PRO A CA 1
ATOM 8393 C C . PRO A 1 1130 ? -35.020 4.465 -39.695 1.00 56.12 1130 PRO A C 1
ATOM 8395 O O . PRO A 1 1130 ? -34.776 5.387 -38.913 1.00 56.12 1130 PRO A O 1
ATOM 8398 N N . PRO A 1 1131 ? -34.032 3.710 -40.214 1.00 60.03 1131 PRO A N 1
ATOM 8399 C CA . PRO A 1 1131 ? -32.623 3.934 -39.903 1.00 60.03 1131 PRO A CA 1
ATOM 8400 C C . PRO A 1 1131 ? -32.094 5.239 -40.535 1.00 60.03 1131 PRO A C 1
ATOM 8402 O O . PRO A 1 1131 ? -32.546 5.627 -41.619 1.00 60.03 1131 PRO A O 1
ATOM 8405 N N . PRO A 1 1132 ? -31.102 5.905 -39.914 1.00 52.50 1132 PRO A N 1
ATOM 8406 C CA . PRO A 1 1132 ? -30.497 7.117 -40.465 1.00 52.50 1132 PRO A CA 1
ATOM 8407 C C . PRO A 1 1132 ? -29.739 6.832 -41.772 1.00 52.50 1132 PRO A C 1
ATOM 8409 O O . PRO A 1 1132 ? -29.038 5.827 -41.902 1.00 52.50 1132 PRO A O 1
ATOM 8412 N N . ARG A 1 1133 ? -29.859 7.740 -42.751 1.00 53.09 1133 ARG A N 1
ATOM 8413 C CA . ARG A 1 1133 ? -29.134 7.655 -44.032 1.00 53.09 1133 ARG A CA 1
ATOM 8414 C C . ARG A 1 1133 ? -27.627 7.911 -43.848 1.00 53.09 1133 ARG A C 1
ATOM 8416 O O . ARG A 1 1133 ? -27.266 8.800 -43.078 1.00 53.09 1133 ARG A O 1
ATOM 8423 N N . PRO A 1 1134 ? -26.749 7.226 -44.606 1.00 55.81 1134 PRO A N 1
ATOM 8424 C CA . PRO A 1 1134 ? -25.334 7.580 -44.677 1.00 55.81 1134 PRO A CA 1
ATOM 8425 C C . PRO A 1 1134 ? -25.119 8.878 -45.487 1.00 55.81 1134 PRO A C 1
ATOM 8427 O O . PRO A 1 1134 ? -25.884 9.147 -46.420 1.00 55.81 1134 PRO A O 1
ATOM 8430 N N . PRO A 1 1135 ? -24.072 9.671 -45.185 1.00 55.91 1135 PRO A N 1
ATOM 8431 C CA . PRO A 1 1135 ? -23.699 10.832 -45.991 1.00 55.91 1135 PRO A CA 1
ATOM 8432 C C . PRO A 1 1135 ? -23.123 10.409 -47.360 1.00 55.91 1135 PRO A C 1
ATOM 8434 O O . PRO A 1 1135 ? -22.493 9.352 -47.462 1.00 55.91 1135 PRO A O 1
ATOM 8437 N N . PRO A 1 1136 ? -23.306 11.213 -48.424 1.00 47.47 1136 PRO A N 1
ATOM 8438 C CA . PRO A 1 1136 ? -22.856 10.861 -49.768 1.00 47.47 1136 PRO A CA 1
ATOM 8439 C C . PRO A 1 1136 ? -21.331 10.954 -49.919 1.00 47.47 1136 PRO A C 1
ATOM 8441 O O . PRO A 1 1136 ? -20.707 11.939 -49.529 1.00 47.47 1136 PRO A O 1
ATOM 8444 N N . SER A 1 1137 ? -20.729 9.946 -50.554 1.00 45.38 1137 SER A N 1
ATOM 8445 C CA . SER A 1 1137 ? -19.329 9.989 -50.994 1.00 45.38 1137 SER A CA 1
ATOM 8446 C C . SER A 1 1137 ? -19.196 10.786 -52.304 1.00 45.38 1137 SER A C 1
ATOM 8448 O O . SER A 1 1137 ? -19.959 10.521 -53.235 1.00 45.38 1137 SER A O 1
ATOM 8450 N N . PRO A 1 1138 ? -18.233 11.717 -52.439 1.00 48.31 1138 PRO A N 1
ATOM 8451 C CA . PRO A 1 1138 ? -18.032 12.453 -53.685 1.00 48.31 1138 PRO A CA 1
ATOM 8452 C C . PRO A 1 1138 ? -17.238 11.620 -54.709 1.00 48.31 1138 PRO A C 1
ATOM 8454 O O . PRO A 1 1138 ? -16.103 11.222 -54.451 1.00 48.31 1138 PRO A O 1
ATOM 8457 N N . GLN A 1 1139 ? -17.815 11.388 -55.893 1.00 38.12 1139 GLN A N 1
ATOM 8458 C CA . GLN A 1 1139 ? -17.084 10.873 -57.062 1.00 38.12 1139 GLN A CA 1
ATOM 8459 C C . GLN A 1 1139 ? -16.478 12.019 -57.905 1.00 38.12 1139 GLN A C 1
ATOM 8461 O O . GLN A 1 1139 ? -17.041 13.114 -57.937 1.00 38.12 1139 GLN A O 1
ATOM 8466 N N . PRO A 1 1140 ? -15.351 11.787 -58.611 1.00 56.19 1140 PRO A N 1
ATOM 8467 C CA . PRO A 1 1140 ? -14.604 12.831 -59.318 1.00 56.19 1140 PRO A CA 1
ATOM 8468 C C . PRO A 1 1140 ? -15.023 12.999 -60.791 1.00 56.19 1140 PRO A C 1
ATOM 8470 O O . PRO A 1 1140 ? -15.339 12.015 -61.461 1.00 56.19 1140 PRO A O 1
ATOM 8473 N N . ARG A 1 1141 ? -14.936 14.227 -61.331 1.00 34.00 1141 ARG A N 1
ATOM 8474 C CA . ARG A 1 1141 ? -14.980 14.546 -62.782 1.00 34.00 1141 ARG A CA 1
ATOM 8475 C C . ARG A 1 1141 ? -14.293 15.913 -63.077 1.00 34.00 1141 ARG A C 1
ATOM 8477 O O . ARG A 1 1141 ? -13.863 16.546 -62.117 1.00 34.00 1141 ARG A O 1
ATOM 8484 N N . PRO A 1 1142 ? -14.013 16.291 -64.347 1.00 40.62 1142 PRO A N 1
ATOM 8485 C CA . PRO A 1 1142 ? -12.639 16.540 -64.818 1.00 40.62 1142 PRO A CA 1
ATOM 8486 C C . PRO A 1 1142 ? -12.328 18.040 -65.117 1.00 40.62 1142 PRO A C 1
ATOM 8488 O O . PRO A 1 1142 ? -13.198 18.877 -64.891 1.00 40.62 1142 PRO A O 1
ATOM 8491 N N . PRO A 1 1143 ? -11.103 18.416 -65.562 1.00 53.56 1143 PRO A N 1
ATOM 8492 C CA . PRO A 1 1143 ? -10.572 19.782 -65.391 1.00 53.56 1143 PRO A CA 1
ATOM 8493 C C . PRO A 1 1143 ? -10.690 20.734 -66.606 1.00 53.56 1143 PRO A C 1
ATOM 8495 O O . PRO A 1 1143 ? -11.009 20.304 -67.713 1.00 53.56 1143 PRO A O 1
ATOM 8498 N N . SER A 1 1144 ? -10.261 21.991 -66.367 1.00 35.12 1144 SER A N 1
ATOM 8499 C CA . SER A 1 1144 ? -9.929 23.093 -67.310 1.00 35.12 1144 SER A CA 1
ATOM 8500 C C . SER A 1 1144 ? -11.056 24.072 -67.698 1.00 35.12 1144 SER A C 1
ATOM 8502 O O . SER A 1 1144 ? -12.220 23.678 -67.668 1.00 35.12 1144 SER A O 1
ATOM 8504 N N . PRO A 1 1145 ? -10.742 25.328 -68.119 1.00 46.38 1145 PRO A N 1
ATOM 8505 C CA . PRO A 1 1145 ? -9.423 25.980 -68.252 1.00 46.38 1145 PRO A CA 1
ATOM 8506 C C . PRO A 1 1145 ? -9.235 27.252 -67.382 1.00 46.38 1145 PRO A C 1
ATOM 8508 O O . PRO A 1 1145 ? -10.168 27.749 -66.760 1.00 46.38 1145 PRO A O 1
ATOM 8511 N N . ALA A 1 1146 ? -8.014 27.803 -67.364 1.00 42.28 1146 ALA A N 1
ATOM 8512 C CA . ALA A 1 1146 ? -7.640 29.009 -66.610 1.00 42.28 1146 ALA A CA 1
ATOM 8513 C C . ALA A 1 1146 ? -7.603 30.296 -67.473 1.00 42.28 1146 ALA A C 1
ATOM 8515 O O . ALA A 1 1146 ? -7.250 30.217 -68.651 1.00 42.28 1146 ALA A O 1
ATOM 8516 N N . PRO A 1 1147 ? -7.848 31.484 -66.882 1.00 40.16 1147 PRO A N 1
ATOM 8517 C CA . PRO A 1 1147 ? -7.350 32.780 -67.358 1.00 40.16 1147 PRO A CA 1
ATOM 8518 C C . PRO A 1 1147 ? -6.066 33.220 -66.604 1.00 40.16 1147 PRO A C 1
ATOM 8520 O O . PRO A 1 1147 ? -5.739 32.644 -65.564 1.00 40.16 1147 PRO A O 1
ATOM 8523 N N . PRO A 1 1148 ? -5.297 34.199 -67.125 1.00 44.03 1148 PRO A N 1
ATOM 8524 C CA . PRO A 1 1148 ? -3.854 34.277 -66.872 1.00 44.03 1148 PRO A CA 1
ATOM 8525 C C . PRO A 1 1148 ? -3.411 35.090 -65.643 1.00 44.03 1148 PRO A C 1
ATOM 8527 O O . PRO A 1 1148 ? -4.035 36.069 -65.240 1.00 44.03 1148 PRO A O 1
ATOM 8530 N N . LEU A 1 1149 ? -2.239 34.710 -65.123 1.00 40.06 1149 LEU A N 1
ATOM 8531 C CA . LEU A 1 1149 ? -1.442 35.460 -64.147 1.00 40.06 1149 LEU A CA 1
ATOM 8532 C C . LEU A 1 1149 ? -0.841 36.742 -64.764 1.00 40.06 1149 LEU A C 1
ATOM 8534 O O . LEU A 1 1149 ? -0.347 36.681 -65.893 1.00 40.06 1149 LEU A O 1
ATOM 8538 N N . PRO A 1 1150 ? -0.752 37.864 -64.022 1.00 45.16 1150 PRO A N 1
ATOM 8539 C CA . PRO A 1 1150 ? 0.212 38.918 -64.331 1.00 45.16 1150 PRO A CA 1
ATOM 8540 C C . PRO A 1 1150 ? 1.654 38.433 -64.035 1.00 45.16 1150 PRO A C 1
ATOM 8542 O O . PRO A 1 1150 ? 1.858 37.659 -63.095 1.00 45.16 1150 PRO A O 1
ATOM 8545 N N . PRO A 1 1151 ? 2.661 38.843 -64.831 1.00 44.16 1151 PRO A N 1
ATOM 8546 C CA . PRO A 1 1151 ? 3.991 38.229 -64.820 1.00 44.16 1151 PRO A CA 1
ATOM 8547 C C . PRO A 1 1151 ? 4.897 38.688 -63.656 1.00 44.16 1151 PRO A C 1
ATOM 8549 O O . PRO A 1 1151 ? 4.739 39.799 -63.145 1.00 44.16 1151 PRO A O 1
ATOM 8552 N N . PRO A 1 1152 ? 5.898 37.872 -63.267 1.00 43.66 1152 PRO A N 1
ATOM 8553 C CA . PRO A 1 1152 ? 6.872 38.223 -62.236 1.00 43.66 1152 PRO A CA 1
ATOM 8554 C C . PRO A 1 1152 ? 7.999 39.123 -62.786 1.00 43.66 1152 PRO A C 1
ATOM 8556 O O . PRO A 1 1152 ? 8.517 38.851 -63.871 1.00 43.66 1152 PRO A O 1
ATOM 8559 N N . PRO A 1 1153 ? 8.468 40.139 -62.036 1.00 37.69 1153 PRO A N 1
ATOM 8560 C CA . PRO A 1 1153 ? 9.687 40.864 -62.374 1.00 37.69 1153 PRO A CA 1
ATOM 8561 C C . PRO A 1 1153 ? 10.940 40.139 -61.851 1.00 37.69 1153 PRO A C 1
ATOM 8563 O O . PRO A 1 1153 ? 11.140 39.963 -60.649 1.00 37.69 1153 PRO A O 1
ATOM 8566 N N . SER A 1 1154 ? 11.804 39.729 -62.777 1.00 39.22 1154 SER A N 1
ATOM 8567 C CA . SER A 1 1154 ? 13.186 39.250 -62.590 1.00 39.22 1154 SER A CA 1
ATOM 8568 C C . SER A 1 1154 ? 13.857 39.221 -63.981 1.00 39.22 1154 SER A C 1
ATOM 8570 O O . SER A 1 1154 ? 13.116 38.987 -64.939 1.00 39.22 1154 SER A O 1
ATOM 8572 N N . PRO A 1 1155 ? 15.195 39.374 -64.161 1.00 46.22 1155 PRO A N 1
ATOM 8573 C CA . PRO A 1 1155 ? 16.259 39.562 -63.154 1.00 46.22 1155 PRO A CA 1
ATOM 8574 C C . PRO A 1 1155 ? 17.393 40.593 -63.503 1.00 46.22 1155 PRO A C 1
ATOM 8576 O O . PRO A 1 1155 ? 17.508 41.065 -64.630 1.00 46.22 1155 PRO A O 1
ATOM 8579 N N . SER A 1 1156 ? 18.331 40.788 -62.555 1.00 35.03 1156 SER A N 1
ATOM 8580 C CA . SER A 1 1156 ? 19.769 41.155 -62.751 1.00 35.03 1156 SER A CA 1
ATOM 8581 C C . SER A 1 1156 ? 20.134 42.627 -63.160 1.00 35.03 1156 SER A C 1
ATOM 8583 O O . SER A 1 1156 ? 19.240 43.465 -63.210 1.00 35.03 1156 SER A O 1
ATOM 8585 N N . PRO A 1 1157 ? 21.433 43.044 -63.239 1.00 56.28 1157 PRO A N 1
ATOM 8586 C CA . PRO A 1 1157 ? 22.089 43.836 -62.172 1.00 56.28 1157 PRO A CA 1
ATOM 8587 C C . PRO A 1 1157 ? 22.781 45.146 -62.667 1.00 56.28 1157 PRO A C 1
ATOM 8589 O O . PRO A 1 1157 ? 22.793 45.404 -63.872 1.00 56.28 1157 PRO A O 1
ATOM 8592 N N . PRO A 1 1158 ? 23.393 45.981 -61.787 1.00 35.59 1158 PRO A N 1
ATOM 8593 C CA . PRO A 1 1158 ? 24.873 45.983 -61.736 1.00 35.59 1158 PRO A CA 1
ATOM 8594 C C . PRO A 1 1158 ? 25.574 46.381 -60.401 1.00 35.59 1158 PRO A C 1
ATOM 8596 O O . PRO A 1 1158 ? 25.062 47.134 -59.583 1.00 35.59 1158 PRO A O 1
ATOM 8599 N N . SER A 1 1159 ? 26.805 45.864 -60.286 1.00 35.34 1159 SER A N 1
ATOM 8600 C CA . SER A 1 1159 ? 28.069 46.220 -59.587 1.00 35.34 1159 SER A CA 1
ATOM 8601 C C . SER A 1 1159 ? 28.294 47.526 -58.749 1.00 35.34 1159 SER A C 1
ATOM 8603 O O . SER A 1 1159 ? 27.595 48.516 -58.928 1.00 35.34 1159 SER A O 1
ATOM 8605 N N . PRO A 1 1160 ? 29.331 47.550 -57.858 1.00 55.38 1160 PRO A N 1
ATOM 8606 C CA . PRO A 1 1160 ? 29.572 48.554 -56.786 1.00 55.38 1160 PRO A CA 1
ATOM 8607 C C . PRO A 1 1160 ? 30.526 49.709 -57.209 1.00 55.38 1160 PRO A C 1
ATOM 8609 O O . PRO A 1 1160 ? 31.135 49.581 -58.276 1.00 55.38 1160 PRO A O 1
ATOM 8612 N N . PRO A 1 1161 ? 30.709 50.827 -56.444 1.00 43.47 1161 PRO A N 1
ATOM 8613 C CA . PRO A 1 1161 ? 31.634 50.936 -55.270 1.00 43.47 1161 PRO A CA 1
ATOM 8614 C C . PRO A 1 1161 ? 31.180 52.059 -54.261 1.00 43.47 1161 PRO A C 1
ATOM 8616 O O . PRO A 1 1161 ? 29.987 52.359 -54.278 1.00 43.47 1161 PRO A O 1
ATOM 8619 N N . PRO A 1 1162 ? 32.006 52.754 -53.418 1.00 40.75 1162 PRO A N 1
ATOM 8620 C CA . PRO A 1 1162 ? 33.403 52.573 -52.964 1.00 40.75 1162 PRO A CA 1
ATOM 8621 C C . PRO A 1 1162 ? 33.607 52.564 -51.409 1.00 40.75 1162 PRO A C 1
ATOM 8623 O O . PRO A 1 1162 ? 32.659 52.774 -50.656 1.00 40.75 1162 PRO A O 1
ATOM 8626 N N . PRO A 1 1163 ? 34.839 52.324 -50.893 1.00 51.12 1163 PRO A N 1
ATOM 8627 C CA . PRO A 1 1163 ? 35.103 52.098 -49.460 1.00 51.12 1163 PRO A CA 1
ATOM 8628 C C . PRO A 1 1163 ? 35.771 53.277 -48.718 1.00 51.12 1163 PRO A C 1
ATOM 8630 O O . PRO A 1 1163 ? 36.447 54.088 -49.351 1.00 51.12 1163 PRO A O 1
ATOM 8633 N N . ARG A 1 1164 ? 35.669 53.279 -47.370 1.00 31.92 1164 ARG A N 1
ATOM 8634 C CA . ARG A 1 1164 ? 36.567 53.837 -46.304 1.00 31.92 1164 ARG A CA 1
ATOM 8635 C C . ARG A 1 1164 ? 35.720 54.193 -45.054 1.00 31.92 1164 ARG A C 1
ATOM 8637 O O . ARG A 1 1164 ? 34.549 54.494 -45.206 1.00 31.92 1164 ARG A O 1
ATOM 8644 N N . GLN A 1 1165 ? 36.211 54.189 -43.808 1.00 31.83 1165 GLN A N 1
ATOM 8645 C CA . GLN A 1 1165 ? 37.589 54.092 -43.302 1.00 31.83 1165 GLN A CA 1
ATOM 8646 C C . GLN A 1 1165 ? 37.610 53.434 -41.899 1.00 31.83 1165 GLN A C 1
ATOM 8648 O O . GLN A 1 1165 ? 36.861 53.852 -41.024 1.00 31.83 1165 GLN A O 1
ATOM 8653 N N . LEU A 1 1166 ? 38.496 52.455 -41.674 1.00 45.09 1166 LEU A N 1
ATOM 8654 C CA . LEU A 1 1166 ? 38.910 51.969 -40.344 1.00 45.09 1166 LEU A CA 1
ATOM 8655 C C . LEU A 1 1166 ? 40.290 52.556 -40.018 1.00 45.09 1166 LEU A C 1
ATOM 8657 O O . LEU A 1 1166 ? 41.146 52.573 -40.906 1.00 45.09 1166 LEU A O 1
ATOM 8661 N N . PRO A 1 1167 ? 40.514 53.036 -38.784 1.00 39.81 1167 PRO A N 1
ATOM 8662 C CA . PRO A 1 1167 ? 41.744 52.671 -38.056 1.00 39.81 1167 PRO A CA 1
ATOM 8663 C C . PRO A 1 1167 ? 41.559 52.643 -36.509 1.00 39.81 1167 PRO A C 1
ATOM 8665 O O . PRO A 1 1167 ? 40.536 53.101 -36.007 1.00 39.81 1167 PRO A O 1
ATOM 8668 N N . PRO A 1 1168 ? 42.579 52.262 -35.713 1.00 43.44 1168 PRO A N 1
ATOM 8669 C CA . PRO A 1 1168 ? 43.429 51.074 -35.846 1.00 43.44 1168 PRO A CA 1
ATOM 8670 C C . PRO A 1 1168 ? 43.559 50.290 -34.509 1.00 43.44 1168 PRO A C 1
ATOM 8672 O O . PRO A 1 1168 ? 43.215 50.781 -33.437 1.00 43.44 1168 PRO A O 1
ATOM 8675 N N . SER A 1 1169 ? 44.140 49.086 -34.545 1.00 39.34 1169 SER A N 1
ATOM 8676 C CA . SER A 1 1169 ? 44.659 48.416 -33.334 1.00 39.34 1169 SER A CA 1
ATOM 8677 C C . SER A 1 1169 ? 45.930 49.103 -32.806 1.00 39.34 1169 SER A C 1
ATOM 8679 O O . SER A 1 1169 ? 46.634 49.767 -33.570 1.00 39.34 1169 SER A O 1
ATOM 8681 N N . PRO A 1 1170 ? 46.299 48.862 -31.535 1.00 42.81 1170 PRO A N 1
ATOM 8682 C CA . PRO A 1 1170 ? 47.583 48.178 -31.340 1.00 42.81 1170 PRO A CA 1
ATOM 8683 C C . PRO A 1 1170 ? 47.575 47.068 -30.271 1.00 42.81 1170 PRO A C 1
ATOM 8685 O O . PRO A 1 1170 ? 46.697 46.967 -29.419 1.00 42.81 1170 PRO A O 1
ATOM 8688 N N . SER A 1 1171 ? 48.599 46.221 -30.359 1.00 37.72 1171 SER A N 1
ATOM 8689 C CA . SER A 1 1171 ? 48.816 45.001 -29.573 1.00 37.72 1171 SER A CA 1
ATOM 8690 C C . SER A 1 1171 ? 49.431 45.228 -28.175 1.00 37.72 1171 SER A C 1
ATOM 8692 O O . SER A 1 1171 ? 49.923 46.307 -27.867 1.00 37.72 1171 SER A O 1
ATOM 8694 N N . GLN A 1 1172 ? 49.560 44.118 -27.427 1.00 37.62 1172 GLN A N 1
ATOM 8695 C CA . GLN A 1 1172 ? 50.458 43.868 -26.275 1.00 37.62 1172 GLN A CA 1
ATOM 8696 C C . GLN A 1 1172 ? 49.977 44.218 -24.846 1.00 37.62 1172 GLN A C 1
ATOM 8698 O O . GLN A 1 1172 ? 50.355 45.237 -24.276 1.00 37.62 1172 GLN A O 1
ATOM 8703 N N . ARG A 1 1173 ? 49.338 43.241 -24.178 1.00 32.88 1173 ARG A N 1
ATOM 8704 C CA . ARG A 1 1173 ? 49.810 42.658 -22.894 1.00 32.88 1173 ARG A CA 1
ATOM 8705 C C . ARG A 1 1173 ? 49.099 41.317 -22.604 1.00 32.88 1173 ARG A C 1
ATOM 8707 O O . ARG A 1 1173 ? 48.000 41.115 -23.115 1.00 32.88 1173 ARG A O 1
ATOM 8714 N N . PRO A 1 1174 ? 49.722 40.378 -21.862 1.00 42.97 117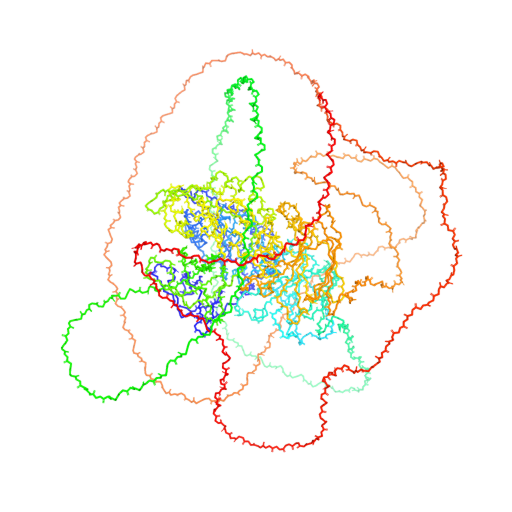4 PRO A N 1
ATOM 8715 C CA . PRO A 1 1174 ? 49.205 39.016 -21.702 1.00 42.97 1174 PRO A CA 1
ATOM 8716 C C . PRO A 1 1174 ? 48.143 38.892 -20.589 1.00 42.97 1174 PRO A C 1
ATOM 8718 O O . PRO A 1 1174 ? 48.154 39.688 -19.646 1.00 42.97 1174 PRO A O 1
ATOM 8721 N N . PRO A 1 1175 ? 47.264 37.871 -20.649 1.00 53.59 1175 PRO A N 1
ATOM 8722 C CA . PRO A 1 1175 ? 46.401 37.491 -19.530 1.00 53.59 1175 PRO A CA 1
ATOM 8723 C C . PRO A 1 1175 ? 47.216 36.847 -18.386 1.00 53.59 1175 PRO A C 1
ATOM 8725 O O . PRO A 1 1175 ? 48.293 36.301 -18.637 1.00 53.59 1175 PRO A O 1
ATOM 8728 N N . PRO A 1 1176 ? 46.722 36.870 -17.133 1.00 44.41 1176 PRO A N 1
ATOM 8729 C CA . PRO A 1 1176 ? 47.382 36.198 -16.016 1.00 44.41 1176 PRO A CA 1
ATOM 8730 C C . PRO A 1 1176 ? 47.331 34.670 -16.178 1.00 44.41 1176 PRO A C 1
ATOM 8732 O O . PRO A 1 1176 ? 46.273 34.093 -16.425 1.00 44.41 1176 PRO A O 1
ATOM 8735 N N . SER A 1 1177 ? 48.483 34.013 -16.027 1.00 44.09 1177 SER A N 1
ATOM 8736 C CA . SER A 1 1177 ? 48.620 32.560 -16.179 1.00 44.09 1177 SER A CA 1
ATOM 8737 C C . SER A 1 1177 ? 47.922 31.768 -15.060 1.00 44.09 1177 SER A C 1
ATOM 8739 O O . SER A 1 1177 ? 47.924 32.208 -13.908 1.00 44.09 1177 SER A O 1
ATOM 8741 N N . PRO A 1 1178 ? 47.410 30.556 -15.349 1.00 53.09 1178 PRO A N 1
ATOM 8742 C CA . PRO A 1 1178 ? 46.985 29.612 -14.319 1.00 53.09 1178 PRO A CA 1
ATOM 8743 C C . PRO A 1 1178 ? 48.193 29.036 -13.547 1.00 53.09 1178 PRO A C 1
ATOM 8745 O O . PRO A 1 1178 ? 49.298 28.966 -14.097 1.00 53.09 1178 PRO A O 1
ATOM 8748 N N . PRO A 1 1179 ? 48.006 28.557 -12.301 1.00 52.16 1179 PRO A N 1
ATOM 8749 C CA . PRO A 1 1179 ? 49.042 27.819 -11.584 1.00 52.16 1179 PRO A CA 1
ATOM 8750 C C . PRO A 1 1179 ? 49.313 26.473 -12.276 1.00 52.16 1179 PRO A C 1
ATOM 8752 O O . PRO A 1 1179 ? 48.407 25.666 -12.472 1.00 52.16 1179 PRO A O 1
ATOM 8755 N N . SER A 1 1180 ? 50.570 26.236 -12.657 1.00 41.38 1180 SER A N 1
ATOM 8756 C CA . SER A 1 1180 ? 51.001 24.976 -13.281 1.00 41.38 1180 SER A CA 1
ATOM 8757 C C . SER A 1 1180 ? 51.158 23.835 -12.260 1.00 41.38 1180 SER A C 1
ATOM 8759 O O . SER A 1 1180 ? 51.384 24.107 -11.078 1.00 41.38 1180 SER A O 1
ATOM 8761 N N . PRO A 1 1181 ? 51.074 22.558 -12.686 1.00 51.44 1181 PRO A N 1
ATOM 8762 C CA . PRO A 1 1181 ? 51.182 21.412 -11.787 1.00 51.44 1181 PRO A CA 1
ATOM 8763 C C . PRO A 1 1181 ? 52.636 21.141 -11.381 1.00 51.44 1181 PRO A C 1
ATOM 8765 O O . PRO A 1 1181 ? 53.551 21.254 -12.197 1.00 51.44 1181 PRO A O 1
ATOM 8768 N N . VAL A 1 1182 ? 52.842 20.704 -10.137 1.00 45.66 1182 VAL A N 1
ATOM 8769 C CA . VAL A 1 1182 ? 54.144 20.214 -9.655 1.00 45.66 1182 VAL A CA 1
ATOM 8770 C C . VAL A 1 1182 ? 54.318 18.738 -10.056 1.00 45.66 1182 VAL A C 1
ATOM 8772 O O . VAL A 1 1182 ? 53.434 17.935 -9.748 1.00 45.66 1182 VAL A O 1
ATOM 8775 N N . PRO A 1 1183 ? 55.422 18.347 -10.723 1.00 48.31 1183 PRO A N 1
ATOM 8776 C CA . PRO A 1 1183 ? 55.685 16.954 -11.088 1.00 48.31 1183 PRO A CA 1
ATOM 8777 C C . PRO A 1 1183 ? 56.217 16.123 -9.898 1.00 48.31 1183 PRO A C 1
ATOM 8779 O O . PRO A 1 1183 ? 56.840 16.677 -8.989 1.00 48.31 1183 PRO A O 1
ATOM 8782 N N . PRO A 1 1184 ? 56.020 14.791 -9.895 1.00 48.81 1184 PRO A N 1
ATOM 8783 C CA . PRO A 1 1184 ? 56.506 13.914 -8.831 1.00 48.81 1184 PRO A CA 1
ATOM 8784 C C . PRO A 1 1184 ? 58.024 13.643 -8.939 1.00 48.81 1184 PRO A C 1
ATOM 8786 O O . PRO A 1 1184 ? 58.541 13.514 -10.052 1.00 48.81 1184 PRO A O 1
ATOM 8789 N N . PRO A 1 1185 ? 58.749 13.488 -7.814 1.00 47.84 1185 PRO A N 1
ATOM 8790 C CA . PRO A 1 1185 ? 60.145 13.050 -7.828 1.00 47.84 1185 PRO A CA 1
ATOM 8791 C C . PRO A 1 1185 ? 60.281 11.540 -8.149 1.00 47.84 1185 PRO A C 1
ATOM 8793 O O . PRO A 1 1185 ? 59.409 10.752 -7.770 1.00 47.84 1185 PRO A O 1
ATOM 8796 N N . PRO A 1 1186 ? 61.361 11.112 -8.836 1.00 44.03 1186 PRO A N 1
ATOM 8797 C CA . PRO A 1 1186 ? 61.526 9.743 -9.336 1.00 44.03 1186 PRO A CA 1
ATOM 8798 C C . PRO A 1 1186 ? 62.075 8.742 -8.289 1.00 44.03 1186 PRO A C 1
ATOM 8800 O O . PRO A 1 1186 ? 62.688 9.152 -7.303 1.00 44.03 1186 PRO A O 1
ATOM 8803 N N . PRO A 1 1187 ? 61.907 7.419 -8.506 1.00 54.84 1187 PRO A N 1
ATOM 8804 C CA . PRO A 1 1187 ? 62.303 6.373 -7.556 1.00 54.84 1187 PRO A CA 1
ATOM 8805 C C . PRO A 1 1187 ? 63.725 5.832 -7.797 1.00 54.84 1187 PRO A C 1
ATOM 8807 O O . PRO A 1 1187 ? 64.104 5.621 -8.944 1.00 54.84 1187 PRO A O 1
ATOM 8810 N N . GLN A 1 1188 ? 64.458 5.502 -6.724 1.00 33.66 1188 GLN A N 1
ATOM 8811 C CA . GLN A 1 1188 ? 65.705 4.701 -6.690 1.00 33.66 1188 GLN A CA 1
ATOM 8812 C C . GLN A 1 1188 ? 65.800 3.958 -5.320 1.00 33.66 1188 GLN A C 1
ATOM 8814 O O . GLN A 1 1188 ? 65.046 4.310 -4.409 1.00 33.66 1188 GLN A O 1
ATOM 8819 N N . PRO A 1 1189 ? 66.571 2.852 -5.179 1.00 51.53 1189 PRO A N 1
ATOM 8820 C CA . PRO A 1 1189 ? 65.984 1.625 -4.615 1.00 51.53 1189 PRO A CA 1
ATOM 8821 C C . PRO A 1 1189 ? 66.777 0.926 -3.470 1.00 51.53 1189 PRO A C 1
ATOM 8823 O O . PRO A 1 1189 ? 67.737 1.452 -2.926 1.00 51.53 1189 PRO A O 1
ATOM 8826 N N . ILE A 1 1190 ? 66.371 -0.332 -3.215 1.00 32.78 1190 ILE A N 1
ATOM 8827 C CA . ILE A 1 1190 ? 67.053 -1.506 -2.605 1.00 32.78 1190 ILE A CA 1
ATOM 8828 C C . ILE A 1 1190 ? 67.095 -1.765 -1.068 1.00 32.78 1190 ILE A C 1
ATOM 8830 O O . ILE A 1 1190 ? 67.391 -0.911 -0.248 1.00 32.78 1190 ILE A O 1
ATOM 8834 N N . LEU A 1 1191 ? 66.920 -3.070 -0.761 1.00 31.50 1191 LEU A N 1
ATOM 8835 C CA . LEU A 1 1191 ? 67.508 -3.902 0.323 1.00 31.50 1191 LEU A CA 1
ATOM 8836 C C . LEU A 1 1191 ? 66.899 -3.991 1.755 1.00 31.50 1191 LEU A C 1
ATOM 8838 O O . LEU A 1 1191 ? 67.395 -3.446 2.727 1.00 31.50 1191 LEU A O 1
ATOM 8842 N N . ARG A 1 1192 ? 65.899 -4.885 1.867 1.00 37.16 1192 ARG A N 1
ATOM 8843 C CA . ARG A 1 1192 ? 65.732 -6.022 2.824 1.00 37.16 1192 ARG A CA 1
ATOM 8844 C C . ARG A 1 1192 ? 66.358 -6.006 4.254 1.00 37.16 1192 ARG A C 1
ATOM 8846 O O . ARG A 1 1192 ? 67.555 -6.222 4.383 1.00 37.16 1192 ARG A O 1
ATOM 8853 N N . LYS A 1 1193 ? 65.456 -6.227 5.242 1.00 31.88 1193 LYS A N 1
ATOM 8854 C CA . LYS A 1 1193 ? 65.572 -7.068 6.483 1.00 31.88 1193 LYS A CA 1
ATOM 8855 C C . LYS A 1 1193 ? 66.536 -6.611 7.617 1.00 31.88 1193 LYS A C 1
ATOM 8857 O O . LYS A 1 1193 ? 67.545 -5.989 7.331 1.00 31.88 1193 LYS A O 1
ATOM 8862 N N . PRO A 1 1194 ? 66.372 -7.121 8.865 1.00 57.59 1194 PRO A N 1
ATOM 8863 C CA . PRO A 1 1194 ? 65.148 -7.287 9.678 1.00 57.59 1194 PRO A CA 1
ATOM 8864 C C . PRO A 1 1194 ? 65.350 -6.783 11.143 1.00 57.59 1194 PRO A C 1
ATOM 8866 O O . PRO A 1 1194 ? 66.469 -6.442 11.520 1.00 57.59 1194 PRO A O 1
ATOM 8869 N N . PRO A 1 1195 ? 64.323 -6.824 12.019 1.00 35.97 1195 PRO A N 1
ATOM 8870 C CA . PRO A 1 1195 ? 64.608 -7.108 13.439 1.00 35.97 1195 PRO A CA 1
ATOM 8871 C C . PRO A 1 1195 ? 63.645 -8.119 14.120 1.00 35.97 1195 PRO A C 1
ATOM 8873 O O . PRO A 1 1195 ? 62.552 -8.361 13.603 1.00 35.97 1195 PRO A O 1
ATOM 8876 N N . PRO A 1 1196 ? 64.051 -8.735 15.257 1.00 39.22 1196 PRO A N 1
ATOM 8877 C CA . PRO A 1 1196 ? 63.298 -9.772 15.975 1.00 39.22 1196 PRO A CA 1
ATOM 8878 C C . PRO A 1 1196 ? 62.545 -9.178 17.213 1.00 39.22 1196 PRO A C 1
ATOM 8880 O O . PRO A 1 1196 ? 62.024 -8.073 17.070 1.00 39.22 1196 PRO A O 1
ATOM 8883 N N . PRO A 1 1197 ? 62.290 -9.858 18.359 1.00 47.94 1197 PRO A N 1
ATOM 8884 C CA . PRO A 1 1197 ? 60.915 -9.986 18.849 1.00 47.94 1197 PRO A CA 1
ATOM 8885 C C . PRO A 1 1197 ? 60.575 -9.208 20.140 1.00 47.94 1197 PRO A C 1
ATOM 8887 O O . PRO A 1 1197 ? 61.412 -8.999 21.007 1.00 47.94 1197 PRO A O 1
ATOM 8890 N N . TRP A 1 1198 ? 59.280 -8.902 20.281 1.00 36.69 1198 TRP A N 1
ATOM 8891 C CA . TRP A 1 1198 ? 58.493 -8.827 21.526 1.00 36.69 1198 TRP A CA 1
ATOM 8892 C C . TRP A 1 1198 ? 59.114 -8.152 22.771 1.00 36.69 1198 TRP A C 1
ATOM 8894 O O . TRP A 1 1198 ? 59.795 -8.768 23.586 1.00 36.69 1198 TRP A O 1
ATOM 8904 N N . SER A 1 1199 ? 58.671 -6.919 23.024 1.00 37.47 1199 SER A N 1
ATOM 8905 C CA . SER A 1 1199 ? 58.387 -6.390 24.370 1.00 37.47 1199 SER A CA 1
ATOM 8906 C C . SER A 1 1199 ? 57.008 -5.706 24.338 1.00 37.47 1199 SER A C 1
ATOM 8908 O O . SER A 1 1199 ? 56.683 -5.100 23.314 1.00 37.47 1199 SER A O 1
ATOM 8910 N N . PRO A 1 1200 ? 56.165 -5.813 25.384 1.00 47.69 1200 PRO A N 1
ATOM 8911 C CA . PRO A 1 1200 ? 54.803 -5.275 25.355 1.00 47.69 1200 PRO A CA 1
ATOM 8912 C C . PRO A 1 1200 ? 54.769 -3.751 25.606 1.00 47.69 1200 PRO A C 1
ATOM 8914 O O . PRO A 1 1200 ? 55.363 -3.298 26.585 1.00 47.69 1200 PRO A O 1
ATOM 8917 N N . PRO A 1 1201 ? 54.050 -2.948 24.794 1.00 40.56 1201 PRO A N 1
ATOM 8918 C CA . PRO A 1 1201 ? 53.803 -1.537 25.083 1.00 40.56 1201 PRO A CA 1
ATOM 8919 C C . PRO A 1 1201 ? 52.524 -1.304 25.908 1.00 40.56 1201 PRO A C 1
ATOM 8921 O O . PRO A 1 1201 ? 51.540 -2.035 25.802 1.00 40.56 1201 PRO A O 1
ATOM 8924 N N . SER A 1 1202 ? 52.558 -0.229 26.695 1.00 43.34 1202 SER A N 1
ATOM 8925 C CA . SER A 1 1202 ? 51.481 0.330 27.526 1.00 43.34 1202 SER A CA 1
ATOM 8926 C C . SER A 1 1202 ? 50.182 0.668 26.761 1.00 43.34 1202 SER A C 1
ATOM 8928 O O . SER A 1 1202 ? 50.222 0.850 25.542 1.00 43.34 1202 SER A O 1
ATOM 8930 N N . PRO A 1 1203 ? 49.029 0.816 27.455 1.00 53.62 1203 PRO A N 1
ATOM 8931 C CA . PRO A 1 1203 ? 47.763 1.207 26.827 1.00 53.62 1203 PRO A CA 1
ATOM 8932 C C . PRO A 1 1203 ? 47.834 2.573 26.112 1.00 53.62 1203 PRO A C 1
ATOM 8934 O O . PRO A 1 1203 ? 48.591 3.451 26.535 1.00 53.62 1203 PRO A O 1
ATOM 8937 N N . PRO A 1 1204 ? 47.035 2.775 25.045 1.00 52.12 1204 PRO A N 1
ATOM 8938 C CA . PRO A 1 1204 ? 47.089 3.983 24.227 1.00 52.12 1204 PRO A CA 1
ATOM 8939 C C . PRO A 1 1204 ? 46.521 5.221 24.950 1.00 52.12 1204 PRO A C 1
ATOM 8941 O O . PRO A 1 1204 ? 45.558 5.100 25.713 1.00 52.12 1204 PRO A O 1
ATOM 8944 N N . PRO A 1 1205 ? 47.059 6.427 24.681 1.00 49.12 1205 PRO A N 1
ATOM 8945 C CA . PRO A 1 1205 ? 46.471 7.681 25.143 1.00 49.12 1205 PRO A CA 1
ATOM 8946 C C . PRO A 1 1205 ? 45.150 7.996 24.407 1.00 49.12 1205 PRO A C 1
ATOM 8948 O O . PRO A 1 1205 ? 44.939 7.524 23.286 1.00 49.12 1205 PRO A O 1
ATOM 8951 N N . PRO A 1 1206 ? 44.257 8.809 25.005 1.00 52.12 1206 PRO A N 1
ATOM 8952 C CA . PRO A 1 1206 ? 42.988 9.190 24.385 1.00 52.12 1206 PRO A CA 1
ATOM 8953 C C . PRO A 1 1206 ? 43.182 10.083 23.140 1.00 52.12 1206 PRO A C 1
ATOM 8955 O O . PRO A 1 1206 ? 44.169 10.819 23.057 1.00 52.12 1206 PRO A O 1
ATOM 8958 N N . PRO A 1 1207 ? 42.237 10.058 22.179 1.00 54.72 1207 PRO A N 1
ATOM 8959 C CA . PRO A 1 1207 ? 42.303 10.882 20.973 1.00 54.72 1207 PRO A CA 1
ATOM 8960 C C . PRO A 1 1207 ? 42.154 12.387 21.282 1.00 54.72 1207 PRO A C 1
ATOM 8962 O O . PRO A 1 1207 ? 41.486 12.755 22.251 1.00 54.72 1207 PRO A O 1
ATOM 8965 N N . PRO A 1 1208 ? 42.740 13.276 20.456 1.00 44.47 1208 PRO A N 1
ATOM 8966 C CA . PRO A 1 1208 ? 42.700 14.719 20.681 1.00 44.47 1208 PRO A CA 1
ATOM 8967 C C . PRO A 1 1208 ? 41.304 15.314 20.440 1.00 44.47 1208 PRO A C 1
ATOM 8969 O O . PRO A 1 1208 ? 40.673 15.072 19.411 1.00 44.47 1208 PRO A O 1
ATOM 8972 N N . SER A 1 1209 ? 40.848 16.153 21.372 1.00 37.66 1209 SER A N 1
ATOM 8973 C CA . SER A 1 1209 ? 39.578 16.880 21.270 1.00 37.66 1209 SER A CA 1
ATOM 8974 C C . SER A 1 1209 ? 39.588 17.906 20.123 1.00 37.66 1209 SER A C 1
ATOM 8976 O O . SER A 1 1209 ? 40.520 18.713 20.050 1.00 37.66 1209 SER A O 1
ATOM 8978 N N . PRO A 1 1210 ? 38.550 17.961 19.266 1.00 49.69 1210 PRO A N 1
ATOM 8979 C CA . PRO A 1 1210 ? 38.441 18.985 18.231 1.00 49.69 1210 PRO A CA 1
ATOM 8980 C C . PRO A 1 1210 ? 38.124 20.366 18.827 1.00 49.69 1210 PRO A C 1
ATOM 8982 O O . PRO A 1 1210 ? 37.297 20.510 19.729 1.00 49.69 1210 PRO A O 1
ATOM 8985 N N . THR A 1 1211 ? 38.769 21.403 18.295 1.00 38.78 1211 THR A N 1
ATOM 8986 C CA . THR A 1 1211 ? 38.557 22.801 18.691 1.00 38.78 1211 THR A CA 1
ATOM 8987 C C . THR A 1 1211 ? 37.216 23.347 18.166 1.00 38.78 1211 THR A C 1
ATOM 8989 O O . THR A 1 1211 ? 36.884 23.153 16.995 1.00 38.78 1211 THR A O 1
ATOM 8992 N N . PRO A 1 1212 ? 36.424 24.064 18.989 1.00 39.59 1212 PRO A N 1
ATOM 8993 C CA . PRO A 1 1212 ? 35.085 24.494 18.594 1.00 39.59 1212 PRO A CA 1
ATOM 8994 C C . PRO A 1 1212 ? 35.102 25.760 17.721 1.00 39.59 1212 PRO A C 1
ATOM 8996 O O . PRO A 1 1212 ? 35.473 26.845 18.178 1.00 39.59 1212 PRO A O 1
ATOM 8999 N N . ARG A 1 1213 ? 34.587 25.664 16.486 1.00 33.06 1213 ARG A N 1
ATOM 9000 C CA . ARG A 1 1213 ? 34.096 26.845 15.754 1.00 33.06 1213 ARG A CA 1
ATOM 9001 C C . ARG A 1 1213 ? 32.815 27.345 16.427 1.00 33.06 1213 ARG A C 1
ATOM 9003 O O . ARG A 1 1213 ? 31.841 26.608 16.543 1.00 33.06 1213 ARG A O 1
ATOM 9010 N N . LYS A 1 1214 ? 32.817 28.605 16.869 1.00 34.09 1214 LYS A N 1
ATOM 9011 C CA . LYS A 1 1214 ? 31.664 29.237 17.526 1.00 34.09 1214 LYS A CA 1
ATOM 9012 C C . LYS A 1 1214 ? 30.506 29.427 16.543 1.00 34.09 1214 LYS A C 1
ATOM 9014 O O . LYS A 1 1214 ? 30.652 30.146 15.560 1.00 34.09 1214 LYS A O 1
ATOM 9019 N N . SER A 1 1215 ? 29.355 28.853 16.879 1.00 33.94 1215 SER A N 1
ATOM 9020 C CA . SER A 1 1215 ? 28.047 29.285 16.369 1.00 33.94 1215 SER A CA 1
ATOM 9021 C C . SER A 1 1215 ? 27.460 30.334 17.327 1.00 33.94 1215 SER A C 1
ATOM 9023 O O . SER A 1 1215 ? 27.686 30.211 18.535 1.00 33.94 1215 SER A O 1
ATOM 9025 N N . PRO A 1 1216 ? 26.724 31.356 16.854 1.00 43.41 1216 PRO A N 1
ATOM 9026 C CA . PRO A 1 1216 ? 26.012 32.275 17.739 1.00 43.41 1216 PRO A CA 1
ATOM 9027 C C . PRO A 1 1216 ? 24.802 31.580 18.386 1.00 43.41 1216 PRO A C 1
ATOM 9029 O O . PRO A 1 1216 ? 24.013 30.924 17.711 1.00 43.41 1216 PRO A O 1
ATOM 9032 N N . SER A 1 1217 ? 24.673 31.709 19.706 1.00 35.28 1217 SER A N 1
ATOM 9033 C CA . SER A 1 1217 ? 23.570 31.141 20.494 1.00 35.28 1217 SER A CA 1
ATOM 9034 C C . SER A 1 1217 ? 22.305 32.017 20.449 1.00 35.28 1217 SER A C 1
ATOM 9036 O O . SER A 1 1217 ? 22.424 33.229 20.264 1.00 35.28 1217 SER A O 1
ATOM 9038 N N . PRO A 1 1218 ? 21.103 31.441 20.658 1.00 40.84 1218 PRO A N 1
ATOM 9039 C CA . PRO A 1 1218 ? 19.855 32.201 20.752 1.00 40.84 1218 PRO A CA 1
ATOM 9040 C C . PRO A 1 1218 ? 19.771 33.047 22.042 1.00 40.84 1218 PRO A C 1
ATOM 9042 O O . PRO A 1 1218 ? 20.453 32.740 23.025 1.00 40.84 1218 PRO A O 1
ATOM 9045 N N . PRO A 1 1219 ? 18.925 34.097 22.073 1.00 45.66 1219 PRO A N 1
ATOM 9046 C CA . PRO A 1 1219 ? 18.738 34.940 23.253 1.00 45.66 1219 PRO A CA 1
ATOM 9047 C C . PRO A 1 1219 ? 17.911 34.253 24.367 1.00 45.66 1219 PRO A C 1
ATOM 9049 O O . PRO A 1 1219 ? 17.005 33.473 24.066 1.00 45.66 1219 PRO A O 1
ATOM 9052 N N . PRO A 1 1220 ? 18.174 34.561 25.654 1.00 42.53 1220 PRO A N 1
ATOM 9053 C CA . PRO A 1 1220 ? 17.367 34.105 26.790 1.00 42.53 1220 PRO A CA 1
ATOM 9054 C C . PRO A 1 1220 ? 16.049 34.904 26.948 1.00 42.53 1220 PRO A C 1
ATOM 9056 O O . PRO A 1 1220 ? 15.928 36.009 26.413 1.00 42.53 1220 PRO A O 1
ATOM 9059 N N . PRO A 1 1221 ? 15.052 34.373 27.686 1.00 39.97 1221 PRO A N 1
ATOM 9060 C CA . PRO A 1 1221 ? 13.706 34.947 27.764 1.00 39.97 1221 PRO A CA 1
ATOM 9061 C C . PRO A 1 1221 ? 13.613 36.172 28.685 1.00 39.97 1221 PRO A C 1
ATOM 9063 O O . PRO A 1 1221 ? 14.353 36.294 29.661 1.00 39.97 1221 PRO A O 1
ATOM 9066 N N . SER A 1 1222 ? 12.634 37.039 28.413 1.00 34.56 1222 SER A N 1
ATOM 9067 C CA . SER A 1 1222 ? 12.257 38.161 29.287 1.00 34.56 1222 SER A CA 1
ATOM 9068 C C . SER A 1 1222 ? 10.993 37.847 30.118 1.00 34.56 1222 SER A C 1
ATOM 9070 O O . SER A 1 1222 ? 10.120 37.126 29.631 1.00 34.56 1222 SER A O 1
ATOM 9072 N N . PRO A 1 1223 ? 10.890 38.350 31.366 1.00 40.72 1223 PRO A N 1
ATOM 9073 C CA . PRO A 1 1223 ? 9.779 38.081 32.290 1.00 40.72 1223 PRO A CA 1
ATOM 9074 C C . PRO A 1 1223 ? 8.509 38.911 31.979 1.00 40.72 1223 PRO A C 1
ATOM 9076 O O . PRO A 1 1223 ? 8.579 39.868 31.206 1.00 40.72 1223 PRO A O 1
ATOM 9079 N N . PRO A 1 1224 ? 7.342 38.571 32.566 1.00 44.00 1224 PRO A N 1
ATOM 9080 C CA . PRO A 1 1224 ? 6.065 39.197 32.220 1.00 44.00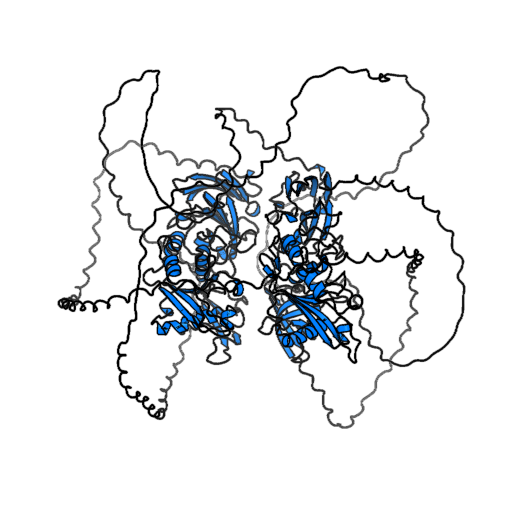 1224 PRO A CA 1
ATOM 9081 C C . PRO A 1 1224 ? 5.852 40.559 32.912 1.00 44.00 1224 PRO A C 1
ATOM 9083 O O . PRO A 1 1224 ? 6.193 40.697 34.089 1.00 44.00 1224 PRO A O 1
ATOM 9086 N N . PRO A 1 1225 ? 5.209 41.539 32.248 1.00 38.78 1225 PRO A N 1
ATOM 9087 C CA . PRO A 1 1225 ? 4.739 42.758 32.893 1.00 38.78 1225 PRO A CA 1
ATOM 9088 C C . PRO A 1 1225 ? 3.297 42.611 33.405 1.00 38.78 1225 PRO A C 1
ATOM 9090 O O . PRO A 1 1225 ? 2.374 42.259 32.671 1.00 38.78 1225 PRO A O 1
ATOM 9093 N N . THR A 1 1226 ? 3.103 42.939 34.678 1.00 32.59 1226 THR A N 1
ATOM 9094 C CA . THR A 1 1226 ? 1.796 43.171 35.301 1.00 32.59 1226 THR A CA 1
ATOM 9095 C C . THR A 1 1226 ? 1.217 44.531 34.897 1.00 32.59 1226 THR A C 1
ATOM 9097 O O . THR A 1 1226 ? 1.944 45.517 34.810 1.00 32.59 1226 THR A O 1
ATOM 9100 N N . SER A 1 1227 ? -0.107 44.604 34.738 1.00 35.28 1227 SER A N 1
ATOM 9101 C CA . SER A 1 1227 ? -0.917 45.843 34.770 1.00 35.28 1227 SER A CA 1
ATOM 9102 C C . SER A 1 1227 ? -0.738 46.604 36.116 1.00 35.28 1227 SER A C 1
ATOM 9104 O O . SER A 1 1227 ? -0.235 45.966 37.047 1.00 35.28 1227 SER A O 1
ATOM 9106 N N . PRO A 1 1228 ? -1.187 47.878 36.310 1.00 52.41 1228 PRO A N 1
ATOM 9107 C CA . PRO A 1 1228 ? -2.265 48.567 35.572 1.00 52.41 1228 PRO A CA 1
ATOM 9108 C C . PRO A 1 1228 ? -2.139 50.116 35.380 1.00 52.41 1228 PRO A C 1
ATOM 9110 O O . PRO A 1 1228 ? -1.105 50.721 35.633 1.00 52.41 1228 PRO A O 1
ATOM 9113 N N . THR A 1 1229 ? -3.277 50.734 35.010 1.00 31.12 1229 THR A N 1
ATOM 9114 C CA . THR A 1 1229 ? -3.723 52.147 35.191 1.00 31.12 1229 THR A CA 1
ATOM 9115 C C . THR A 1 1229 ? -3.235 53.286 34.266 1.00 31.12 1229 THR A C 1
ATOM 9117 O O . THR A 1 1229 ? -2.054 53.576 34.138 1.00 31.12 1229 THR A O 1
ATOM 9120 N N . SER A 1 1230 ? -4.232 53.973 33.682 1.00 37.88 1230 SER A N 1
ATOM 9121 C CA . SER A 1 1230 ? -4.249 55.304 33.020 1.00 37.88 1230 SER A CA 1
ATOM 9122 C C . SER A 1 1230 ? -4.090 56.461 34.056 1.00 37.88 1230 SER A C 1
ATOM 9124 O O . SER A 1 1230 ? -4.202 56.131 35.240 1.00 37.88 1230 SER A O 1
ATOM 9126 N N . PRO A 1 1231 ? -3.903 57.777 33.718 1.00 49.19 1231 PRO A N 1
ATOM 9127 C CA . PRO A 1 1231 ? -4.477 58.517 32.567 1.00 49.19 1231 PRO A CA 1
ATOM 9128 C C . PRO A 1 1231 ? -3.618 59.610 31.847 1.00 49.19 1231 PRO A C 1
ATOM 9130 O O . PRO A 1 1231 ? -2.479 59.873 32.199 1.00 49.19 1231 PRO A O 1
ATOM 9133 N N . CYS A 1 1232 ? -4.247 60.197 30.809 1.00 27.02 1232 CYS A N 1
ATOM 9134 C CA . CYS A 1 1232 ? -4.097 61.468 30.044 1.00 27.02 1232 CYS A CA 1
ATOM 9135 C C . CYS A 1 1232 ? -3.309 62.682 30.631 1.00 27.02 1232 CYS A C 1
ATOM 9137 O O . CYS A 1 1232 ? -3.138 62.706 31.848 1.00 27.02 1232 CYS A O 1
ATOM 9139 N N . PRO A 1 1233 ? -3.056 63.803 29.875 1.00 52.66 1233 PRO A N 1
ATOM 9140 C CA . PRO A 1 1233 ? -3.090 64.083 28.403 1.00 52.66 1233 PRO A CA 1
ATOM 9141 C C . PRO A 1 1233 ? -1.921 64.996 27.857 1.00 52.66 1233 PRO A C 1
ATOM 9143 O O . PRO A 1 1233 ? -1.010 65.317 28.609 1.00 52.66 1233 PRO A O 1
ATOM 9146 N N . VAL A 1 1234 ? -2.041 65.498 26.598 1.00 27.70 1234 VAL A N 1
ATOM 9147 C CA . VAL A 1 1234 ? -1.313 66.638 25.921 1.00 27.70 1234 VAL A CA 1
ATOM 9148 C C . VAL A 1 1234 ? 0.226 66.450 25.709 1.00 27.70 1234 VAL A C 1
ATOM 9150 O O . VAL A 1 1234 ? 0.822 65.615 26.374 1.00 27.70 1234 VAL A O 1
ATOM 9153 N N . GLU A 1 1235 ? 0.964 67.068 24.763 1.00 28.69 1235 GLU A N 1
ATOM 9154 C CA . GLU A 1 1235 ? 0.763 68.227 23.855 1.00 28.69 1235 GLU A CA 1
ATOM 9155 C C . GLU A 1 1235 ? 1.619 68.143 22.554 1.00 28.69 1235 GLU A C 1
ATOM 9157 O O . GLU A 1 1235 ? 2.467 67.262 22.411 1.00 28.69 1235 GLU A O 1
ATOM 9162 N N . GLU A 1 1236 ? 1.370 69.039 21.587 1.00 35.47 1236 GLU A N 1
ATOM 9163 C CA . GLU A 1 1236 ? 2.071 69.178 20.290 1.00 35.47 1236 GLU A CA 1
ATOM 9164 C C . GLU A 1 1236 ? 3.537 69.649 20.399 1.00 35.47 1236 GLU A C 1
ATOM 9166 O O . GLU A 1 1236 ? 3.845 70.438 21.280 1.00 35.47 1236 GLU A O 1
ATOM 9171 N N . VAL A 1 1237 ? 4.380 69.328 19.397 1.00 31.22 1237 VAL A N 1
ATOM 9172 C CA . VAL A 1 1237 ? 5.224 70.315 18.667 1.00 31.22 1237 VAL A CA 1
ATOM 9173 C C . VAL A 1 1237 ? 5.464 69.831 17.222 1.00 31.22 1237 VAL A C 1
ATOM 9175 O O . VAL A 1 1237 ? 5.773 68.666 16.975 1.00 31.22 1237 VAL A O 1
ATOM 9178 N N . GLN A 1 1238 ? 5.344 70.750 16.261 1.00 35.84 1238 GLN A N 1
ATOM 9179 C CA . GLN A 1 1238 ? 5.565 70.556 14.819 1.00 35.84 1238 GLN A CA 1
ATOM 9180 C C . GLN A 1 1238 ? 7.052 70.647 14.419 1.00 35.84 1238 GLN A C 1
ATOM 9182 O O . GLN A 1 1238 ? 7.774 71.480 14.956 1.00 35.84 1238 GLN A O 1
ATOM 9187 N N . THR A 1 1239 ? 7.477 69.932 13.368 1.00 31.75 1239 THR A N 1
ATOM 9188 C CA . THR A 1 1239 ? 8.490 70.426 12.400 1.00 31.75 1239 THR A CA 1
ATOM 9189 C C . THR A 1 1239 ? 8.244 69.847 10.998 1.00 31.75 1239 THR A C 1
ATOM 9191 O O . THR A 1 1239 ? 7.783 68.716 10.849 1.00 31.75 1239 THR A O 1
ATOM 9194 N N . SER A 1 1240 ? 8.508 70.650 9.962 1.00 34.81 1240 SER A N 1
ATOM 9195 C CA . SER A 1 1240 ? 8.102 70.404 8.566 1.00 34.81 1240 SER A CA 1
ATOM 9196 C C . SER A 1 1240 ? 9.131 69.609 7.736 1.00 34.81 1240 SER A C 1
ATOM 9198 O O . SER A 1 1240 ? 10.332 69.764 7.963 1.00 34.81 1240 SER A O 1
ATOM 9200 N N . PRO A 1 1241 ? 8.710 68.833 6.713 1.00 37.50 1241 PRO A N 1
ATOM 9201 C CA . PRO A 1 1241 ? 9.620 68.153 5.785 1.00 37.50 1241 PRO A CA 1
ATOM 9202 C C . PRO A 1 1241 ? 10.016 69.009 4.550 1.00 37.50 1241 PRO A C 1
ATOM 9204 O O . PRO A 1 1241 ? 9.242 69.870 4.126 1.00 37.50 1241 PRO A O 1
ATOM 9207 N N . PRO A 1 1242 ? 11.194 68.757 3.935 1.00 40.53 1242 PRO A N 1
ATOM 9208 C CA . PRO A 1 1242 ? 11.653 69.380 2.680 1.00 40.53 1242 PRO A CA 1
ATOM 9209 C C . PRO A 1 1242 ? 11.017 68.745 1.409 1.00 40.53 1242 PRO A C 1
ATOM 9211 O O . PRO A 1 1242 ? 10.345 67.717 1.515 1.00 40.53 1242 PRO A O 1
ATOM 9214 N N . PRO A 1 1243 ? 11.173 69.348 0.206 1.00 43.38 1243 PRO A N 1
ATOM 9215 C CA . PRO A 1 1243 ? 10.276 69.108 -0.936 1.00 43.38 1243 PRO A CA 1
ATOM 9216 C C . PRO A 1 1243 ? 10.590 67.849 -1.777 1.00 43.38 1243 PRO A C 1
ATOM 9218 O O . PRO A 1 1243 ? 11.726 67.370 -1.777 1.00 43.38 1243 PRO A O 1
ATOM 9221 N N . PRO A 1 1244 ? 9.606 67.331 -2.547 1.00 44.12 1244 PRO A N 1
ATOM 9222 C CA . PRO A 1 1244 ? 9.763 66.127 -3.364 1.00 44.12 1244 PRO A CA 1
ATOM 9223 C C . PRO A 1 1244 ? 10.427 66.378 -4.741 1.00 44.12 1244 PRO A C 1
ATOM 9225 O O . PRO A 1 1244 ? 10.230 67.440 -5.337 1.00 44.12 1244 PRO A O 1
ATOM 9228 N N . PRO A 1 1245 ? 11.161 65.388 -5.294 1.00 45.88 1245 PRO A N 1
ATOM 9229 C CA . PRO A 1 1245 ? 11.674 65.399 -6.670 1.00 45.88 1245 PRO A CA 1
ATOM 9230 C C . PRO A 1 1245 ? 10.580 65.088 -7.728 1.00 45.88 1245 PRO A C 1
ATOM 9232 O O . PRO A 1 1245 ? 9.504 64.601 -7.373 1.00 45.88 1245 PRO A O 1
ATOM 9235 N N . PRO A 1 1246 ? 10.822 65.376 -9.027 1.00 48.22 1246 PRO A N 1
ATOM 9236 C CA . PRO A 1 1246 ? 9.781 65.398 -10.065 1.00 48.22 1246 PRO A CA 1
ATOM 9237 C C . PRO A 1 1246 ? 9.326 64.007 -10.567 1.00 48.22 1246 PRO A C 1
ATOM 9239 O O . PRO A 1 1246 ? 10.073 63.033 -10.454 1.00 48.22 1246 PRO A O 1
ATOM 9242 N N . PRO A 1 1247 ? 8.118 63.906 -11.162 1.00 50.56 1247 PRO A N 1
ATOM 9243 C CA . PRO A 1 1247 ? 7.537 62.638 -11.608 1.00 50.56 1247 PRO A CA 1
ATOM 9244 C C . PRO A 1 1247 ? 8.084 62.132 -12.965 1.00 50.56 1247 PRO A C 1
ATOM 9246 O O . PRO A 1 1247 ? 8.425 62.941 -13.832 1.00 50.56 1247 PRO A O 1
ATOM 9249 N N . PRO A 1 1248 ? 8.112 60.802 -13.192 1.00 50.94 1248 PRO A N 1
ATOM 9250 C CA . PRO A 1 1248 ? 8.434 60.189 -14.486 1.00 50.94 1248 PRO A CA 1
ATOM 9251 C C . PRO A 1 1248 ? 7.272 60.286 -15.508 1.00 50.94 1248 PRO A C 1
ATOM 9253 O O . PRO A 1 1248 ? 6.126 60.523 -15.118 1.00 50.94 1248 PRO A O 1
ATOM 9256 N N . PRO A 1 1249 ? 7.543 60.104 -16.819 1.00 50.59 1249 PRO A N 1
ATOM 9257 C CA . PRO A 1 1249 ? 6.565 60.316 -17.894 1.00 50.59 1249 PRO A CA 1
ATOM 9258 C C . PRO A 1 1249 ? 5.483 59.215 -17.996 1.00 50.59 1249 PRO A C 1
ATOM 9260 O O . PRO A 1 1249 ? 5.709 58.084 -17.560 1.00 50.59 1249 PRO A O 1
ATOM 9263 N N . PRO A 1 1250 ? 4.313 59.519 -18.599 1.00 55.12 1250 PRO A N 1
ATOM 9264 C CA . PRO A 1 1250 ? 3.178 58.598 -18.671 1.00 55.12 1250 PRO A CA 1
ATOM 9265 C C . PRO A 1 1250 ? 3.338 57.484 -19.733 1.00 55.12 1250 PRO A C 1
ATOM 9267 O O . PRO A 1 1250 ? 3.953 57.714 -20.777 1.00 55.12 1250 PRO A O 1
ATOM 9270 N N . PRO A 1 1251 ? 2.744 56.293 -19.511 1.00 53.47 1251 PRO A N 1
ATOM 9271 C CA . PRO A 1 1251 ? 2.709 55.198 -20.484 1.00 53.47 1251 PRO A CA 1
ATOM 9272 C C . PRO A 1 1251 ? 1.688 55.431 -21.625 1.00 53.47 1251 PRO A C 1
ATOM 9274 O O . PRO A 1 1251 ? 0.759 56.227 -21.469 1.00 53.47 1251 PRO A O 1
ATOM 9277 N N . PRO A 1 1252 ? 1.831 54.734 -22.773 1.00 53.03 1252 PRO A N 1
ATOM 9278 C CA . PRO A 1 1252 ? 0.968 54.904 -23.946 1.00 53.03 1252 PRO A CA 1
ATOM 9279 C C . PRO A 1 1252 ? -0.448 54.306 -23.770 1.00 53.03 1252 PRO A C 1
ATOM 9281 O O . PRO A 1 1252 ? -0.636 53.394 -22.962 1.00 53.03 1252 PRO A O 1
ATOM 9284 N N . PRO A 1 1253 ? -1.449 54.784 -24.539 1.00 57.66 1253 PRO A N 1
ATOM 9285 C CA . PRO A 1 1253 ? -2.840 54.342 -24.419 1.00 57.66 1253 PRO A CA 1
ATOM 9286 C C . PRO A 1 1253 ? -3.094 52.936 -25.011 1.00 57.66 1253 PRO A C 1
ATOM 9288 O O . PRO A 1 1253 ? -2.438 52.550 -25.982 1.00 57.66 1253 PRO A O 1
ATOM 9291 N N . PRO A 1 1254 ? -4.070 52.177 -24.471 1.00 55.97 1254 PRO A N 1
ATOM 9292 C CA . PRO A 1 1254 ? -4.435 50.847 -24.963 1.00 55.97 1254 PRO A CA 1
ATOM 9293 C C . PRO A 1 1254 ? -5.266 50.882 -26.268 1.00 55.97 1254 PRO A C 1
ATOM 9295 O O . PRO A 1 1254 ? -5.921 51.887 -26.557 1.00 55.97 1254 PRO A O 1
ATOM 9298 N N . PRO A 1 1255 ? -5.277 49.784 -27.053 1.00 53.97 1255 PRO A N 1
ATOM 9299 C CA . PRO A 1 1255 ? -6.025 49.686 -28.310 1.00 53.97 1255 PRO A CA 1
ATOM 9300 C C . PRO A 1 1255 ? -7.551 49.547 -28.105 1.00 53.97 1255 PRO A C 1
ATOM 9302 O O . PRO A 1 1255 ? -7.993 49.081 -27.052 1.00 53.97 1255 PRO A O 1
ATOM 9305 N N . PRO A 1 1256 ? -8.373 49.915 -29.110 1.00 58.22 1256 PRO A N 1
ATOM 9306 C CA . PRO A 1 1256 ? -9.832 49.845 -29.024 1.00 58.22 1256 PRO A CA 1
ATOM 9307 C C . PRO A 1 1256 ? -10.376 48.399 -29.087 1.00 58.22 1256 PRO A C 1
ATOM 9309 O O . PRO A 1 1256 ? -9.766 47.539 -29.728 1.00 58.22 1256 PRO A O 1
ATOM 9312 N N . PRO A 1 1257 ? -11.537 48.119 -28.460 1.00 56.12 1257 PRO A N 1
ATOM 9313 C CA . PRO A 1 1257 ? -12.148 46.789 -28.440 1.00 56.12 1257 PRO A CA 1
ATOM 9314 C C . PRO A 1 1257 ? -12.809 46.400 -29.783 1.00 56.12 1257 PRO A C 1
ATOM 9316 O O . PRO A 1 1257 ? -13.221 47.278 -30.546 1.00 56.12 1257 PRO A O 1
ATOM 9319 N N . PRO A 1 1258 ? -12.952 45.090 -30.072 1.00 53.22 1258 PRO A N 1
ATOM 9320 C CA . PRO A 1 1258 ? -13.578 44.593 -31.299 1.00 53.22 1258 PRO A CA 1
ATOM 9321 C C . PRO A 1 1258 ? -15.114 44.762 -31.303 1.00 53.22 1258 PRO A C 1
ATOM 9323 O O . PRO A 1 1258 ? -15.733 44.812 -30.236 1.00 53.22 1258 PRO A O 1
ATOM 9326 N N . PRO A 1 1259 ? -15.754 44.816 -32.490 1.00 57.50 1259 PRO A N 1
ATOM 9327 C CA . PRO A 1 1259 ? -17.206 44.945 -32.613 1.00 57.50 1259 PRO A CA 1
ATOM 9328 C C . PRO A 1 1259 ? -17.956 43.656 -32.206 1.00 57.50 1259 PRO A C 1
ATOM 9330 O O . PRO A 1 1259 ? -17.419 42.556 -32.362 1.00 57.50 1259 PRO A O 1
ATOM 9333 N N . PRO A 1 1260 ? -19.205 43.768 -31.710 1.00 55.69 1260 PRO A N 1
ATOM 9334 C CA . PRO A 1 1260 ? -20.007 42.621 -31.284 1.00 55.69 1260 PRO A CA 1
ATOM 9335 C C . PRO A 1 1260 ? -20.537 41.780 -32.468 1.00 55.69 1260 PRO A C 1
ATOM 9337 O O . PRO A 1 1260 ? -20.733 42.314 -33.563 1.00 55.69 1260 PRO A O 1
ATOM 9340 N N . PRO A 1 1261 ? -20.804 40.475 -32.260 1.00 53.19 1261 PRO A N 1
ATOM 9341 C CA . PRO A 1 1261 ? -21.331 39.582 -33.293 1.00 53.19 1261 PRO A CA 1
ATOM 9342 C C . PRO A 1 1261 ? -22.821 39.842 -33.608 1.00 53.19 1261 PRO A C 1
ATOM 9344 O O . PRO A 1 1261 ? -23.554 40.337 -32.748 1.00 53.19 1261 PRO A O 1
ATOM 9347 N N . PRO A 1 1262 ? -23.296 39.485 -34.819 1.00 54.53 1262 PRO A N 1
ATOM 9348 C CA . PRO A 1 1262 ? -24.696 39.644 -35.210 1.00 54.53 1262 PRO A CA 1
ATOM 9349 C C . PRO A 1 1262 ? -25.629 38.641 -34.497 1.00 54.53 1262 PRO A C 1
ATOM 9351 O O . PRO A 1 1262 ? -25.193 37.541 -34.145 1.00 54.53 1262 PRO A O 1
ATOM 9354 N N . PRO A 1 1263 ? -26.917 38.986 -34.298 1.00 52.00 1263 PRO A N 1
ATOM 9355 C CA . PRO A 1 1263 ? -27.893 38.109 -33.651 1.00 52.00 1263 PRO A CA 1
ATOM 9356 C C . PRO A 1 1263 ? -28.309 36.919 -34.544 1.00 52.00 1263 PRO A C 1
ATOM 9358 O O . PRO A 1 1263 ? -28.283 37.037 -35.772 1.00 52.00 1263 PRO A O 1
ATOM 9361 N N . PRO A 1 1264 ? -28.719 35.781 -33.950 1.00 51.69 1264 PRO A N 1
ATOM 9362 C CA . PRO A 1 1264 ? -29.199 34.615 -34.691 1.00 51.69 1264 PRO A CA 1
ATOM 9363 C C . PRO A 1 1264 ? -30.596 34.843 -35.311 1.00 51.69 1264 PRO A C 1
ATOM 9365 O O . PRO A 1 1264 ? -31.370 35.650 -34.791 1.00 51.69 1264 PRO A O 1
ATOM 9368 N N . PRO A 1 1265 ? -30.939 34.131 -36.403 1.00 50.78 1265 PRO A N 1
ATOM 9369 C CA . PRO A 1 1265 ? -32.257 34.211 -37.033 1.00 50.78 1265 PRO A CA 1
ATOM 9370 C C . PRO A 1 1265 ? -33.350 33.540 -36.175 1.00 50.78 1265 PRO A C 1
ATOM 9372 O O . PRO A 1 1265 ? -33.037 32.643 -35.387 1.00 50.78 1265 PRO A O 1
ATOM 9375 N N . PRO A 1 1266 ? -34.627 33.939 -36.331 1.00 46.94 1266 PRO A N 1
ATOM 9376 C CA . PRO A 1 1266 ? -35.743 33.297 -35.642 1.00 46.94 1266 PRO A CA 1
ATOM 9377 C C . PRO A 1 1266 ? -35.984 31.883 -36.188 1.00 46.94 1266 PRO A C 1
ATOM 9379 O O . PRO A 1 1266 ? -35.859 31.644 -37.388 1.00 46.94 1266 PRO A O 1
ATOM 9382 N N . THR A 1 1267 ? -36.356 30.959 -35.304 1.00 45.38 1267 THR A N 1
ATOM 9383 C CA . THR A 1 1267 ? -36.889 29.638 -35.662 1.00 45.38 1267 THR A CA 1
ATOM 9384 C C . THR A 1 1267 ? -38.378 29.606 -35.348 1.00 45.38 1267 THR A C 1
ATOM 9386 O O . THR A 1 1267 ? -38.747 29.820 -34.192 1.00 45.38 1267 THR A O 1
ATOM 9389 N N . ASP A 1 1268 ? -39.193 29.355 -36.370 1.00 48.62 1268 ASP A N 1
ATOM 9390 C CA . ASP A 1 1268 ? -40.649 29.237 -36.274 1.00 48.62 1268 ASP A CA 1
ATOM 9391 C C . ASP A 1 1268 ? -41.102 28.023 -35.440 1.00 48.62 1268 ASP A C 1
ATOM 9393 O O . ASP A 1 1268 ? -40.344 27.073 -35.219 1.00 48.62 1268 ASP A O 1
ATOM 9397 N N . GLU A 1 1269 ? -42.353 28.083 -34.983 1.00 39.59 1269 GLU A N 1
ATOM 9398 C CA . GLU A 1 1269 ? -43.070 27.015 -34.277 1.00 39.59 1269 GLU A CA 1
ATOM 9399 C C . GLU A 1 1269 ? -43.622 25.956 -35.253 1.00 39.59 1269 GLU A C 1
ATOM 9401 O O . GLU A 1 1269 ? -44.269 26.323 -36.232 1.00 39.59 1269 GLU A O 1
ATOM 9406 N N . ASP A 1 1270 ? -43.405 24.667 -34.950 1.00 33.78 1270 ASP A N 1
ATOM 9407 C CA . ASP A 1 1270 ? -44.368 23.543 -35.087 1.00 33.78 1270 ASP A CA 1
ATOM 9408 C C . ASP A 1 1270 ? -43.797 22.248 -34.450 1.00 33.78 1270 ASP A C 1
ATOM 9410 O O . ASP A 1 1270 ? -42.648 21.865 -34.783 1.00 33.78 1270 ASP A O 1
#

pLDDT: mean 72.56, std 21.83, range [27.02, 98.19]

Foldseek 3Di:
DDADPPPPRQAAAELDFDAAPPPRHGAFPAPFDWDKDFDAPDPPHSYGPHIGNIHTPGFHFLAQLFQDEFLEEEEFEWEDDDPVDHTFGGADQVVLLCQCPPVVHLQQLCCLLLVNRYGYPNPNYYYDYFYFYDDPCVLLPPVVVRVVRRQVRCVVVVDDPVVGQAYEYEHTAPSCVNNVDQKAAQQAARYIYGYRDCQTSVQSLNVCQRNSSNSHAAAAAAPNHGLPPCQDSSRRHSARHDQLSCVSNVSADAQEEAEPVRADALEKDKDWAAASSVGHPHHRWYKYQLPVDPDRFKIKIWGQHACDRSNVRGDPQRHRWIWMWIFTPQCSVDSRDHDHRRTYTPGTHHAQDWDQPVNSQKTKGWHDQDPVRRIIMIMIHHYDPHNVSRDHDDPDPPDDDDDDDDDDDDDDDDDDDDDDDDDDDDDDDDDDDDDDDDPPPDPDPDPDPPPDPDPDPPPPDPPPDPDDDPDDDDPDPDPPDPDPDDDDDDDDDPDPDPDDDDPDDDDDDDDDDDDDDDDDDDDDDDDDDDDDDDDDDDDDDDDDDDDPDDQDFDKDKFKFFWKWWPAPPDIWIWGQGPSPDRQIATEPDFDAAPPPRHGFFGARFIKIWIFTHSDPPHSYGPHIGNIHGPGFGFQAQLFQDEFQEEEEFEWEPEDPADHTFGGADLVVLLCQCPPVVHLQQLVCLLLVNRYGYPNPNYDYDYAYFYDHPCQLLPVVVCQVVRRCVRCVVVVDDPVVGQAYEYEHTAPSCVNRVDQKIAIQAARYIYGYRDCSTSVQQLRVCQRNSSNRHAAAAAAPNHGQPPCQDSSHVHQARHDQLSCVSNVSEAALEEAEPVRADALEKDKDKAAASSVRNDHHRKYKYDLPVPPDDQKIKIWGQHACDRSNVRGDPQRHRWIWMWIFGCQCSVDSSDHDHRNTYTPGTHHAQDWDQPVVSQKIWGWHHQDPVRRITMIMIHHYDPHSVSRDYPPDDDDDDDDDDDDDDDDDDDDDDDDDDDDDDDDDDDDDDDDDDDDDDDDDDDDDDDDDDDDDDDDDDDDDDDDDDDDDDDDDDDDDDDDDDDDDDDDDDDDDDDDDDDDDDDDDDDDDDDDDDDDDDDDDDDDDDDDDDDDDDDDDDDDDDDDDDDDDDDDDDDDDDDDDDDDDDDDDDDDDDDDDDDDDDDDDDDDDDDDDDDDDDDDDDDDDDDDDDDDDYDDDDDDDDDDDDDDDDDDDDDDDDDDDDDDDDDDDDDDDDDDDDDDDDDDDDDDDDDDDDDDDDDDDDDDDDDDDDDDDDD

Radius of gyration: 45.48 Å; Cα contacts (8 Å, |Δi|>4): 2065; chains: 1; bounding box: 148×143×136 Å

Sequence (1270 aa):
MLTSTNGSSSTYTLPNRPVDVLSGQELPPGRGIIFLTCFLPNASSTTCSNITNARMVQAAMPTQTTNITLSMLVMVVSLSNSSECNSRGGANVTDVQNAFLRPNGYADYFYNCSYGKMVFDRQIFKVVSTVVPCSVVIVRCSEDAIATAAQLQLPAAGIKVGSYSHVLYVLPNGLATTCGWVGLGEFPGSQSWFTSDTSGIFSKGTVMQEILHNFGLYHGWRNGVEYEDYSTAMGTGNSCPSAPELWRLGWATPLEQLNSSSFALATYRTFTMPATYLGGPKGVMIKIQPDWLDFYTKNLYLALRVKAAGDKDLLADFDGKLNIHELQSTIDNSFLAAGDPMVSLLGALAPGSSVTYFNYKLQLLVGAFDNKTSTIIVTLCRFVTGPNECTVAPPSPSPPPPRPLPSPPPPSPPPPPPPSPPPPPPPKPPSSPPPSPPPPPSPKPPPPPPPKPPPSPPPSPPPPAPPKPPPPPPPSPTPPSPSPPIPPPPRPPPSPQPRPPIPARPSPPPPPSPTPPSPPPPRPSPSPRPPPSPLARPPPLRAPIPQPTIAAVLRINLQGKLQYRPTKPIGKWMLTSTNGSSSTYTLPNRPVDVLSGQELPPGRGIIFLTCFLPNASSTTCSNITNARMVQAAMPTQTTNITLSMLVMVVSLSNSSECDSRGGASVTDVQNAFLQPNGYADYFYNCSYGKMVFDRQIFKVVSTVVPCSVAIVKCSEDAIATAAQLQLPAAGIKVGSYSHVLYVLPNGLATTCGWVGLGELPGSQSWFTSDTSGIFSKGTVMQEILHNFGLYHGWKDGVEYEDSSTAMGFGDSCPSAPELWRLGWATPLAQLNSSSFALATYRTFTMPATYLGGLTGVMIKIQPDWLDFYTKNLYLALRVKAAGDKDLLADFDGKLNIHELQSTIDNSFLAAGDPMVSLLGALAPGSSVTYFNYKLQLLVGAFDNKTSTIIVTLCRFVTGPNECTVAPPPGKLNIATLPSPPPLPLSSPPPPSPPPPALLAPPMSPRPPNPSPKSSSPSPPPPRPLPSPPPPSPPPPPPPSPPPPPPPKPPSSPPPSPPPPPSPKPPPPPPPKPPPSPPPSPPPPAPPKPPPPTPPRPPPSPQPRPPSPARPSPLPPPSPTPPSPSPPSPPPPRPPPSPQPRPPSPAPPLPPPPSPSPPSPPPPRQLPPSPSQRPPPSPPSPVPPPPPQPILRKPPPPWSPPSPPPPPPSPTPRKSPSPPPPSPPPTSPTSPCPVEEVQTSPPPPPPPPPPPPPPPPPPPPPPPPPPTDED

Secondary structure (DSSP, 8-state):
-EE-TTTT--EEB-SSPPBPTTT-PBPPSSS--EEEEEE-SSTT--B-SEEEEEEESS-------SSEEE-EEEEEEEEPP-SSS-------HHHHHHHHHSTTSHHHHHHHHTTTSEEE-TTT-EEEEEEEPP-HHHHTT-HHHHHHHHHTTGGGGT--GGGSSEEEEEPPTT-HHHHS-SEEE-SSSSEEEE-SSTTTTT-HHHHHHHHHHTTTPPPPEETTEES--TTSTTTT-SSPPPHHHHHHTTS-EEEEEE-TTTS-BTB-EEEEEEBGGG-SSSEEEEEE--TTSTT--EEEEEEEE-SSGGGGG--TTTTTEEEEEEEEHHHHH-TT--S----EEEEEEPTT-EEEEGGGTEEEEEEEEETTTTEEEEEEEE-SS-GGG-BPPPPPPPPPPPPPPPPP-----PPPPPPPPPPPPPPPPPPPPPPPPPPPPPP-PPPPPPP-PPP-PPPPPPPPPPPPPPPPPPPPPPPP-PPPPPPPPPPPPPPPP-PPPPPPPPPPPPPPPPPPPPPPPPPPPP-PPPPP----PPPPP-PPPPPP-----EEEEEEEEEEEE--SSSPEEEEEE-SSS--EEEESS--B-TTT-PBPPPEEEEEEEEEEESSTT--B-SEEEEEEESS-------SSEEE-EEEEEEEEEP-SS---B----HHHHHHHHHSTTSHHHHHHHHTTTSEEE-TTT-EEEEEEEE--HHHHTT-HHHHHHHHHTTTGGGT--GGGSSEEEEEPPTT-HHHHT-SEEE-BSSSEEEE-SSTTTTT-HHHHHHHHHHHHT----EETTEES--TTSTTTT-SSPPPHHHHHHTTS--EEEEE-TTTS-BTEEEEEEEEBGGGTTSS--EEEE--TTSTT--EEEEEEEE-SSGGGGG--TTTTTEEEEEEEEHHHHS-TT--S----EEEEEEPTT-EEEEGGGTEEEEEEEEETTTTEEEEEEEE-SS-GGG-EEPPPPP------S-PPPPPPPPPPPPPPPPPP-----------------------PPPPP-PPPPPPPPPPPPPPPPPPPPPPPPPP-PPPPPPPPPPPPPPPPPPPPPPPPPPPPPPPPPPPPPPPPPPPPPPPPP-------------PPPPP---PPPPPPPPPPPPPPPPPP-----PPPPPPPP--------------------PPPPPPPPPPPPPP------------PPPPPPPPPPPPPPPPPPPPPPPPPPPP------------PPPPPPPPPPPPPPPPPPPPPPPPPPP----

Nearest PDB structures (foldseek):
  2kr0-assembly1_A  TM=3.787E-01  e=4.711E+00  Homo sapiens